Protein 4LHW (pdb70)

Secondary structure (DSSP, 8-state):
-EEEEEEEE--TTSSHHHHHHHHHHS------B---SEEEEEEEEEETTEEEEEEEEEE---STTTTGGGGGGTT-SEEEEEEETT-HHHHHTHHHHHHHHHHHS-TT-EEEEEEE-TT-GGG--S-HHHHHHHHHHHT-EEEE-BTTTTBSHHHHHHHHHHHHHHHHHT-/--S-EEEEEEEE-STTSSHHHHHHHHHHSS---------SEEEEEEEEEETTEEEEEEEEEE--SGGGHHHHHHTSTT-SEEEEEEETT-HHHHHTHHHHHHHHHHHS-TT-EEEEEEE-TT-GGG--S-HHHHHHHHHHHT-EEEE-BTTTTBSHHHHHHHHHHHHHHHHH-/-EEEEEEEEE-TTSSHHHHHHHHHHS--BTTPPPP-SEEEEEEEEEETTEEEEEEEEEE--SGGGHHHHGGGSTT-SEEEEEEETT-HHHHHTHHHHHHHHHHHS-TT-EEEEEEE-TT-GGG--S-HHHHHHHHHHHT-EEEE-BTTTTBSHHHHHHHHHHHHHHHHHH-/--SEEEEEEEE--TTSSHHHHHHHHHHS---TTPPPP-SEEEEEEEEEETTEEEEEEEEEE--SGGGHHHHHTTSTT-SEEEEEEETT-HHHHHTHHHHHHHHHHHS-TT-EEEEEEE-TT-GGG--S-HHHHHHHHHHHT-EEEE-BTTTTBSHHHHHHHHHHHHHHHHTT-/-EEEEEEEE--TTSSHHHHHHHHHHS----S-----SEEEEEEEEEETTEEEEEEEEEE--SGGGHHHHGGGTTT-SEEEEEEETT-HHHHHTHHHHHHHHHHSS-TTSEEEEEEE-TT-GGG--S-HHHHHHHHHHHT-EEEE-BTTTTBSHHHHHHHHHHHHHHHHHH-

Structure (mmCIF, N/CA/C/O backbone):
data_4LHW
#
_entry.id   4LHW
#
_cell.length_a   90.381
_cell.length_b   96.676
_cell.length_c   105.090
_cell.angle_alpha   90.00
_cell.angle_beta   90.00
_cell.angle_gamma   90.00
#
_symmetry.space_group_name_H-M   'P 21 21 21'
#
loop_
_entity.id
_entity.type
_entity.pdbx_description
1 polymer 'Ras-related protein Rab-8A'
2 non-polymer 'MAGNESIUM ION'
3 non-polymer 'PHOSPHOAMINOPHOSPHONIC ACID-GUANYLATE ESTER'
4 non-polymer (4S)-2-METHYL-2,4-PENTANEDIOL
5 water water
#
loop_
_atom_site.group_PDB
_atom_site.id
_atom_site.type_symbol
_atom_site.label_atom_id
_atom_site.label_alt_id
_atom_site.label_comp_id
_atom_site.label_asym_id
_atom_site.label_entity_id
_atom_site.label_seq_id
_atom_site.pdbx_PDB_ins_code
_atom_site.Cartn_x
_atom_site.Cartn_y
_atom_site.Cartn_z
_atom_site.occupancy
_atom_site.B_iso_or_equiv
_atom_site.auth_seq_id
_atom_site.auth_comp_id
_atom_site.auth_asym_id
_atom_site.auth_atom_id
_atom_site.pdbx_PDB_model_num
ATOM 1 N N . ASP A 1 4 ? 41.212 -18.978 14.673 1.00 39.87 6 ASP A N 1
ATOM 2 C CA . ASP A 1 4 ? 41.043 -17.511 14.847 1.00 39.33 6 ASP A CA 1
ATOM 3 C C . ASP A 1 4 ? 41.508 -16.769 13.591 1.00 36.19 6 ASP A C 1
ATOM 4 O O . ASP A 1 4 ? 42.203 -15.753 13.662 1.00 37.06 6 ASP A O 1
ATOM 9 N N . TYR A 1 5 ? 41.119 -17.297 12.438 1.00 30.96 7 TYR A N 1
ATOM 10 C CA . TYR A 1 5 ? 41.276 -16.593 11.174 1.00 27.10 7 TYR A CA 1
ATOM 11 C C . TYR A 1 5 ? 40.015 -15.745 10.951 1.00 23.56 7 TYR A C 1
ATOM 12 O O . TYR A 1 5 ? 38.938 -16.092 11.423 1.00 22.52 7 TYR A O 1
ATOM 21 N N . LEU A 1 6 ? 40.157 -14.629 10.243 1.00 20.91 8 LEU A N 1
ATOM 22 C CA . LEU A 1 6 ? 39.005 -13.826 9.814 1.00 19.98 8 LEU A CA 1
ATOM 23 C C . LEU A 1 6 ? 39.178 -13.504 8.350 1.00 17.88 8 LEU A C 1
ATOM 24 O O . LEU A 1 6 ? 40.088 -12.767 7.978 1.00 17.96 8 LEU A O 1
ATOM 29 N N . PHE A 1 7 ? 38.318 -14.068 7.510 1.00 15.35 9 PHE A N 1
ATOM 30 C CA . PHE A 1 7 ? 38.406 -13.820 6.075 1.00 14.78 9 PHE A CA 1
ATOM 31 C C . PHE A 1 7 ? 37.248 -12.967 5.614 1.00 13.85 9 PHE A C 1
ATOM 32 O O . PHE A 1 7 ? 36.100 -13.313 5.820 1.00 14.89 9 PHE A O 1
ATOM 40 N N . LYS A 1 8 ? 37.579 -11.850 4.988 1.00 13.63 10 LYS A N 1
ATOM 41 C CA . LYS A 1 8 ? 36.587 -10.928 4.455 1.00 14.12 10 LYS A CA 1
ATOM 42 C C . LYS A 1 8 ? 36.346 -11.250 2.994 1.00 13.23 10 LYS A C 1
ATOM 43 O O . LYS A 1 8 ? 37.248 -11.150 2.178 1.00 13.75 10 LYS A O 1
ATOM 49 N N . LEU A 1 9 ? 35.120 -11.654 2.690 1.00 12.46 11 LEU A N 1
ATOM 50 C CA . LEU A 1 9 ? 34.740 -12.062 1.349 1.00 12.25 11 LEU A CA 1
ATOM 51 C C . LEU A 1 9 ? 33.763 -11.054 0.766 1.00 11.47 11 LEU A C 1
ATOM 52 O O . LEU A 1 9 ? 33.057 -10.348 1.496 1.00 12.30 11 LEU A O 1
ATOM 57 N N . LEU A 1 10 ? 33.742 -10.974 -0.566 1.00 11.96 12 LEU A N 1
ATOM 58 C CA . LEU A 1 10 ? 32.839 -10.044 -1.267 1.00 12.09 12 LEU A CA 1
ATOM 59 C C . LEU A 1 10 ? 32.208 -10.756 -2.439 1.00 11.22 12 LEU A C 1
ATOM 60 O O . LEU A 1 10 ? 32.895 -11.450 -3.174 1.00 11.76 12 LEU A O 1
ATOM 65 N N . LEU A 1 11 ? 30.894 -10.604 -2.594 1.00 11.04 13 LEU A N 1
ATOM 66 C CA . LEU A 1 11 ? 30.170 -11.136 -3.753 1.00 10.72 13 LEU A CA 1
ATOM 67 C C . LEU A 1 11 ? 29.970 -10.011 -4.760 1.00 10.38 13 LEU A C 1
ATOM 68 O O . LEU A 1 11 ? 29.456 -8.955 -4.416 1.00 11.59 13 LEU A O 1
ATOM 73 N N . ILE A 1 12 ? 30.319 -10.269 -6.014 1.00 9.49 14 ILE A N 1
ATOM 74 C CA . ILE A 1 12 ? 30.115 -9.305 -7.080 1.00 11.40 14 ILE A CA 1
ATOM 75 C C . ILE A 1 12 ? 29.479 -9.976 -8.306 1.00 10.18 14 ILE A C 1
ATOM 76 O O . ILE A 1 12 ? 29.511 -11.198 -8.456 1.00 10.26 14 ILE A O 1
ATOM 81 N N . GLY A 1 13 ? 28.880 -9.156 -9.154 1.00 9.52 15 GLY A N 1
ATOM 82 C CA . GLY A 1 13 ? 28.204 -9.625 -10.359 1.00 9.68 15 GLY A CA 1
ATOM 83 C C . GLY A 1 13 ? 26.938 -8.823 -10.628 1.00 9.47 15 GLY A C 1
ATOM 84 O O . GLY A 1 13 ? 26.471 -8.052 -9.790 1.00 9.84 15 GLY A O 1
ATOM 85 N N . ASP A 1 14 ? 26.390 -8.978 -11.831 1.00 9.49 16 ASP A N 1
ATOM 86 C CA . ASP A 1 14 ? 25.242 -8.204 -12.254 1.00 9.97 16 ASP A CA 1
ATOM 87 C C . ASP A 1 14 ? 24.032 -8.392 -11.328 1.00 9.40 16 ASP A C 1
ATOM 88 O O . ASP A 1 14 ? 23.877 -9.418 -10.665 1.00 9.52 16 ASP A O 1
ATOM 93 N N . SER A 1 15 ? 23.181 -7.380 -11.289 1.00 9.95 17 SER A N 1
ATOM 94 C CA . SER A 1 15 ? 21.927 -7.498 -10.572 1.00 9.89 17 SER A CA 1
ATOM 95 C C . SER A 1 15 ? 21.093 -8.664 -11.124 1.00 10.22 17 SER A C 1
ATOM 96 O O . SER A 1 15 ? 20.982 -8.856 -12.348 1.00 10.75 17 SER A O 1
ATOM 99 N N . GLY A 1 16 ? 20.585 -9.482 -10.215 1.00 9.12 18 GLY A N 1
ATOM 100 C CA . GLY A 1 16 ? 19.676 -10.565 -10.526 1.00 9.72 18 GLY A CA 1
ATOM 101 C C . GLY A 1 16 ? 20.325 -11.921 -10.663 1.00 8.64 18 GLY A C 1
ATOM 102 O O . GLY A 1 16 ? 19.646 -12.903 -10.855 1.00 10.42 18 GLY A O 1
ATOM 103 N N . VAL A 1 17 ? 21.654 -11.998 -10.554 1.00 8.22 19 VAL A N 1
ATOM 104 C CA . VAL A 1 17 ? 22.338 -13.279 -10.781 1.00 8.44 19 VAL A CA 1
ATOM 105 C C . VAL A 1 17 ? 22.180 -14.241 -9.609 1.00 8.49 19 VAL A C 1
ATOM 106 O O . VAL A 1 17 ? 22.374 -15.438 -9.767 1.00 9.52 19 VAL A O 1
ATOM 110 N N . GLY A 1 18 ? 21.858 -13.708 -8.432 1.00 8.37 20 GLY A N 1
ATOM 111 C CA . GLY A 1 18 ? 21.629 -14.520 -7.254 1.00 8.45 20 GLY A CA 1
ATOM 112 C C . GLY A 1 18 ? 22.659 -14.407 -6.155 1.00 8.07 20 GLY A C 1
ATOM 113 O O . GLY A 1 18 ? 22.720 -15.285 -5.318 1.00 9.77 20 GLY A O 1
ATOM 114 N N . LYS A 1 19 ? 23.400 -13.304 -6.088 1.00 7.95 21 LYS A N 1
ATOM 115 C CA . LYS A 1 19 ? 24.417 -13.108 -5.016 1.00 8.27 21 LYS A CA 1
ATOM 116 C C . LYS A 1 19 ? 23.806 -13.230 -3.620 1.00 8.44 21 LYS A C 1
ATOM 117 O O . LYS A 1 19 ? 24.275 -13.993 -2.766 1.00 9.24 21 LYS A O 1
ATOM 123 N N . THR A 1 20 ? 22.733 -12.501 -3.392 1.00 8.22 22 THR A N 1
ATOM 124 C CA . THR A 1 20 ? 22.075 -12.504 -2.098 1.00 7.92 22 THR A CA 1
ATOM 125 C C . THR A 1 20 ? 21.522 -13.890 -1.745 1.00 8.84 22 THR A C 1
ATOM 126 O O . THR A 1 20 ? 21.628 -14.340 -0.596 1.00 9.72 22 THR A O 1
ATOM 130 N N . CYS A 1 21 ? 20.926 -14.559 -2.733 1.00 8.55 23 CYS A N 1
ATOM 131 C CA . CYS A 1 21 ? 20.389 -15.880 -2.498 1.00 9.28 23 CYS A CA 1
ATOM 132 C C . CYS A 1 21 ? 21.481 -16.909 -2.208 1.00 8.40 23 CYS A C 1
ATOM 133 O O . CYS A 1 21 ? 21.323 -17.762 -1.349 1.00 9.61 23 CYS A O 1
ATOM 136 N N . VAL A 1 22 ? 22.600 -16.835 -2.907 1.00 8.79 24 VAL A N 1
ATOM 137 C CA . VAL A 1 22 ? 23.711 -17.721 -2.625 1.00 9.14 24 VAL A CA 1
ATOM 138 C C . VAL A 1 22 ? 24.170 -17.525 -1.172 1.00 8.93 24 VAL A C 1
ATOM 139 O O . VAL A 1 22 ? 24.342 -18.495 -0.433 1.00 9.53 24 VAL A O 1
ATOM 143 N N . LEU A 1 23 ? 24.286 -16.282 -0.736 1.00 8.96 25 LEU A N 1
ATOM 144 C CA . LEU A 1 23 ? 24.687 -16.013 0.649 1.00 9.61 25 LEU A CA 1
ATOM 145 C C . LEU A 1 23 ? 23.612 -16.446 1.645 1.00 9.32 25 LEU A C 1
ATOM 146 O O . LEU A 1 23 ? 23.919 -16.965 2.731 1.00 10.38 25 LEU A O 1
ATOM 151 N N . PHE A 1 24 ? 22.353 -16.225 1.293 1.00 9.21 26 PHE A N 1
ATOM 152 C CA . PHE A 1 24 ? 21.258 -16.601 2.177 1.00 9.24 26 PHE A CA 1
ATOM 153 C C . PHE A 1 24 ? 21.206 -18.116 2.368 1.00 8.58 26 PHE A C 1
ATOM 154 O O . PHE A 1 24 ? 20.938 -18.604 3.460 1.00 9.91 26 PHE A O 1
ATOM 162 N N . ARG A 1 25 ? 21.501 -18.876 1.325 1.00 9.40 27 ARG A N 1
ATOM 163 C CA . ARG A 1 25 ? 21.594 -20.324 1.464 1.00 9.59 27 ARG A CA 1
ATOM 164 C C . ARG A 1 25 ? 22.749 -20.708 2.395 1.00 9.76 27 ARG A C 1
ATOM 165 O O . ARG A 1 25 ? 22.608 -21.531 3.295 1.00 11.69 27 ARG A O 1
ATOM 173 N N . PHE A 1 26 ? 23.889 -20.087 2.170 1.00 9.75 28 PHE A N 1
ATOM 174 C CA . PHE A 1 26 ? 25.096 -20.369 2.960 1.00 9.72 28 PHE A CA 1
ATOM 175 C C . PHE A 1 26 ? 24.930 -20.034 4.449 1.00 10.87 28 PHE A C 1
ATOM 176 O O . PHE A 1 26 ? 25.339 -20.795 5.335 1.00 12.29 28 PHE A O 1
ATOM 184 N N . SER A 1 27 ? 24.336 -18.880 4.720 1.00 11.03 29 SER A N 1
ATOM 185 C CA . SER A 1 27 ? 24.255 -18.375 6.080 1.00 12.48 29 SER A CA 1
ATOM 186 C C . SER A 1 27 ? 23.000 -18.790 6.828 1.00 12.89 29 SER A C 1
ATOM 187 O O . SER A 1 27 ? 23.055 -18.956 8.027 1.00 15.48 29 SER A O 1
ATOM 190 N N . GLU A 1 28 ? 21.877 -18.939 6.124 1.00 13.19 30 GLU A N 1
ATOM 191 C CA . GLU A 1 28 ? 20.567 -19.174 6.739 1.00 14.03 30 GLU A CA 1
ATOM 192 C C . GLU A 1 28 ? 19.903 -20.504 6.338 1.00 14.14 30 GLU A C 1
ATOM 193 O O . GLU A 1 28 ? 18.844 -20.866 6.864 1.00 15.05 30 GLU A O 1
ATOM 199 N N . ASP A 1 29 ? 20.540 -21.245 5.439 1.00 13.47 31 ASP A N 1
ATOM 200 C CA . ASP A 1 29 ? 20.026 -22.505 4.897 1.00 14.88 31 ASP A CA 1
ATOM 201 C C . ASP A 1 29 ? 18.572 -22.419 4.436 1.00 14.76 31 ASP A C 1
ATOM 202 O O . ASP A 1 29 ? 17.718 -23.227 4.828 1.00 15.83 31 ASP A O 1
ATOM 207 N N . ALA A 1 30 ? 18.319 -21.463 3.550 1.00 14.22 32 ALA A N 1
ATOM 208 C CA . ALA A 1 30 ? 16.994 -21.270 3.020 1.00 14.76 32 ALA A CA 1
ATOM 209 C C . ALA A 1 30 ? 17.104 -20.622 1.662 1.00 14.40 32 ALA A C 1
ATOM 210 O O . ALA A 1 30 ? 18.183 -20.139 1.271 1.00 13.87 32 ALA A O 1
ATOM 212 N N . PHE A 1 31 ? 15.977 -20.634 0.951 1.00 14.92 33 PHE A N 1
ATOM 213 C CA . PHE A 1 31 ? 15.845 -20.010 -0.365 1.00 15.21 33 PHE A CA 1
ATOM 214 C C . PHE A 1 31 ? 14.516 -19.305 -0.484 1.00 17.21 33 PHE A C 1
ATOM 215 O O . PHE A 1 31 ? 13.473 -19.893 -0.181 1.00 18.42 33 PHE A O 1
ATOM 223 N N . ASN A 1 32 ? 14.555 -18.064 -0.952 1.00 18.95 34 ASN A N 1
ATOM 224 C CA . ASN A 1 32 ? 13.348 -17.291 -1.248 1.00 21.37 34 ASN A CA 1
ATOM 225 C C . ASN A 1 32 ? 13.367 -16.910 -2.716 1.00 18.96 34 ASN A C 1
ATOM 226 O O . ASN A 1 32 ? 14.393 -16.446 -3.222 1.00 18.23 34 ASN A O 1
ATOM 231 N N . SER A 1 33 ? 12.226 -17.068 -3.379 1.00 17.99 35 SER A N 1
ATOM 232 C CA . SER A 1 33 ? 12.108 -16.787 -4.802 1.00 17.81 35 SER A CA 1
ATOM 233 C C . SER A 1 33 ? 11.929 -15.300 -5.083 1.00 15.96 35 SER A C 1
ATOM 234 O O . SER A 1 33 ? 11.964 -14.879 -6.231 1.00 15.87 35 SER A O 1
ATOM 237 N N . THR A 1 34 ? 11.741 -14.493 -4.051 1.00 15.10 36 THR A N 1
ATOM 238 C CA . THR A 1 34 ? 11.591 -13.061 -4.274 1.00 15.61 36 THR A CA 1
ATOM 239 C C . THR A 1 34 ? 12.883 -12.396 -4.712 1.00 13.91 36 THR A C 1
ATOM 240 O O . THR A 1 34 ? 13.981 -12.851 -4.377 1.00 14.32 36 THR A O 1
ATOM 244 N N . PHE A 1 35 ? 12.730 -11.327 -5.484 1.00 12.22 37 PHE A N 1
ATOM 245 C CA . PHE A 1 35 ? 13.863 -10.534 -5.996 1.00 11.49 37 PHE A CA 1
ATOM 246 C C . PHE A 1 35 ? 13.712 -9.130 -5.435 1.00 11.27 37 PHE A C 1
ATOM 247 O O . PHE A 1 35 ? 12.907 -8.344 -5.913 1.00 12.14 37 PHE A O 1
ATOM 255 N N . ILE A 1 36 ? 14.487 -8.838 -4.396 1.00 11.39 38 ILE A N 1
ATOM 256 C CA . ILE A 1 36 ? 14.578 -7.488 -3.868 1.00 12.39 38 ILE A CA 1
ATOM 257 C C . ILE A 1 36 ? 16.037 -7.098 -4.009 1.00 11.30 38 ILE A C 1
ATOM 258 O O . ILE A 1 36 ? 16.924 -7.650 -3.346 1.00 10.75 38 ILE A O 1
ATOM 263 N N . SER A 1 37 ? 16.302 -6.184 -4.930 1.00 10.51 39 SER A N 1
ATOM 264 C CA . SER A 1 37 ? 17.659 -5.754 -5.143 1.00 10.58 39 SER A CA 1
ATOM 265 C C . SER A 1 37 ? 18.259 -5.216 -3.841 1.00 9.87 39 SER A C 1
ATOM 266 O O . SER A 1 37 ? 17.600 -4.531 -3.054 1.00 10.10 39 SER A O 1
ATOM 269 N N . THR A 1 38 ? 19.527 -5.536 -3.628 1.00 9.35 40 THR A N 1
ATOM 270 C CA . THR A 1 38 ? 20.197 -5.237 -2.379 1.00 9.60 40 THR A CA 1
ATOM 271 C C . THR A 1 38 ? 20.412 -3.747 -2.191 1.00 11.26 40 THR A C 1
ATOM 272 O O . THR A 1 38 ? 20.761 -3.055 -3.115 1.00 12.11 40 THR A O 1
ATOM 276 N N . ILE A 1 39 ? 20.126 -3.277 -0.976 1.00 12.93 41 ILE A N 1
ATOM 277 C CA . ILE A 1 39 ? 20.231 -1.877 -0.592 1.00 15.00 41 ILE A CA 1
ATOM 278 C C . ILE A 1 39 ? 21.494 -1.715 0.271 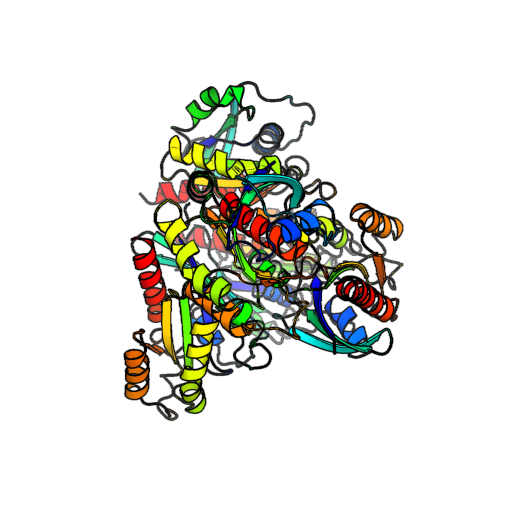1.00 14.17 41 ILE A C 1
ATOM 279 O O . ILE A 1 39 ? 21.697 -2.427 1.244 1.00 14.95 41 ILE A O 1
ATOM 284 N N . GLY A 1 40 ? 22.350 -0.795 -0.130 1.00 13.88 42 GLY A N 1
ATOM 285 C CA . GLY A 1 40 ? 23.596 -0.524 0.577 1.00 13.63 42 GLY A CA 1
ATOM 286 C C . GLY A 1 40 ? 24.567 -1.679 0.539 1.00 12.52 42 GLY A C 1
ATOM 287 O O . GLY A 1 40 ? 24.622 -2.442 -0.430 1.00 13.88 42 GLY A O 1
ATOM 288 N N . ILE A 1 41 ? 25.331 -1.805 1.621 1.00 12.27 43 ILE A N 1
ATOM 289 C CA . ILE A 1 41 ? 26.334 -2.825 1.758 1.00 12.43 43 ILE A CA 1
ATOM 290 C C . ILE A 1 41 ? 26.314 -3.345 3.191 1.00 11.56 43 ILE A C 1
ATOM 291 O O . ILE A 1 41 ? 26.308 -2.568 4.127 1.00 13.28 43 ILE A O 1
ATOM 296 N N . ASP A 1 42 ? 26.319 -4.666 3.331 1.00 11.68 44 ASP A N 1
ATOM 297 C CA . ASP A 1 42 ? 26.240 -5.310 4.655 1.00 11.49 44 ASP A CA 1
ATOM 298 C C . ASP A 1 42 ? 26.840 -6.689 4.543 1.00 11.06 44 ASP A C 1
ATOM 299 O O . ASP A 1 42 ? 27.183 -7.127 3.457 1.00 11.77 44 ASP A O 1
ATOM 304 N N . PHE A 1 43 ? 26.952 -7.371 5.674 1.00 10.85 45 PHE A N 1
ATOM 305 C CA . PHE A 1 43 ? 27.608 -8.667 5.737 1.00 11.82 45 PHE A CA 1
ATOM 306 C C . PHE A 1 43 ? 26.811 -9.679 6.552 1.00 11.36 45 PHE A C 1
ATOM 307 O O . PHE A 1 43 ? 25.946 -9.331 7.364 1.00 12.96 45 PHE A O 1
ATOM 315 N N . LYS A 1 44 ? 27.158 -10.938 6.334 1.00 11.45 46 LYS A N 1
ATOM 316 C CA . LYS A 1 44 ? 26.800 -12.039 7.204 1.00 12.09 46 LYS A CA 1
ATOM 317 C C . LYS A 1 44 ? 28.062 -12.689 7.734 1.00 12.31 46 LYS A C 1
ATOM 318 O O . LYS A 1 44 ? 29.104 -12.603 7.121 1.00 12.89 46 LYS A O 1
ATOM 324 N N . ILE A 1 45 ? 27.951 -13.344 8.886 1.00 12.58 47 ILE A N 1
ATOM 325 C CA . ILE A 1 45 ? 29.065 -14.059 9.501 1.00 13.95 47 ILE A CA 1
ATOM 326 C C . ILE A 1 45 ? 28.744 -15.544 9.568 1.00 14.08 47 ILE A C 1
ATOM 327 O O . ILE A 1 45 ? 27.669 -15.935 10.054 1.00 15.12 47 ILE A O 1
ATOM 332 N N . ARG A 1 46 ? 29.671 -16.374 9.118 1.00 13.57 48 ARG A N 1
ATOM 333 C CA . ARG A 1 46 ? 29.620 -17.795 9.413 1.00 13.52 48 ARG A CA 1
ATOM 334 C C . ARG A 1 46 ? 31.025 -18.299 9.677 1.00 13.64 48 ARG A C 1
ATOM 335 O O . ARG A 1 46 ? 31.929 -18.050 8.905 1.00 14.10 48 ARG A O 1
ATOM 343 N N . THR A 1 47 ? 31.178 -19.008 10.797 1.00 14.15 49 THR A N 1
ATOM 344 C CA . THR A 1 47 ? 32.451 -19.584 11.186 1.00 15.30 49 THR A CA 1
ATOM 345 C C . THR A 1 47 ? 32.439 -21.047 10.789 1.00 15.82 49 THR A C 1
ATOM 346 O O . THR A 1 47 ? 31.528 -21.791 11.156 1.00 16.88 49 THR A O 1
ATOM 350 N N . ILE A 1 48 ? 33.451 -21.436 10.018 1.00 15.79 50 ILE A N 1
ATOM 351 C CA . ILE A 1 48 ? 33.649 -22.806 9.566 1.00 16.63 50 ILE A CA 1
ATOM 352 C C . ILE A 1 48 ? 34.942 -23.337 10.192 1.00 18.40 50 ILE A C 1
ATOM 353 O O . ILE A 1 48 ? 35.681 -22.596 10.829 1.00 19.10 50 ILE A O 1
ATOM 358 N N . GLU A 1 49 ? 35.206 -24.615 9.989 1.00 20.32 51 GLU A N 1
ATOM 359 C CA . GLU A 1 49 ? 36.426 -25.233 10.502 1.00 22.87 51 GLU A CA 1
ATOM 360 C C . GLU A 1 49 ? 37.234 -25.778 9.329 1.00 22.60 51 GLU A C 1
ATOM 361 O O . GLU A 1 49 ? 36.693 -26.454 8.456 1.00 22.61 51 GLU A O 1
ATOM 367 N N . LEU A 1 50 ? 38.519 -25.435 9.300 1.00 22.94 52 LEU A N 1
ATOM 368 C CA . LEU A 1 50 ? 39.473 -25.951 8.312 1.00 24.35 52 LEU A CA 1
ATOM 369 C C . LEU A 1 50 ? 40.735 -26.343 9.067 1.00 25.85 52 LEU A C 1
ATOM 370 O O . LEU A 1 50 ? 41.277 -25.543 9.842 1.00 25.52 52 LEU A O 1
ATOM 375 N N . ASP A 1 51 ? 41.189 -27.572 8.853 1.00 28.44 53 ASP A N 1
ATOM 376 C CA . ASP A 1 51 ? 42.420 -28.080 9.490 1.00 30.43 53 ASP A CA 1
ATOM 377 C C . ASP A 1 51 ? 42.356 -27.920 11.006 1.00 30.77 53 ASP A C 1
ATOM 378 O O . ASP A 1 51 ? 43.360 -27.621 11.657 1.00 31.74 53 ASP A O 1
ATOM 383 N N . GLY A 1 52 ? 41.166 -28.122 11.561 1.00 30.60 54 GLY A N 1
ATOM 384 C CA . GLY A 1 52 ? 40.933 -27.989 12.995 1.00 30.50 54 GLY A CA 1
ATOM 385 C C . GLY A 1 52 ? 40.924 -26.576 13.551 1.00 30.00 54 GLY A C 1
ATOM 386 O O . GLY A 1 52 ? 40.833 -26.394 14.767 1.00 30.52 54 GLY A O 1
ATOM 387 N N . LYS A 1 53 ? 40.994 -25.572 12.673 1.00 28.48 55 LYS A N 1
ATOM 388 C CA . LYS A 1 53 ? 41.038 -24.179 13.088 1.00 27.62 55 LYS A CA 1
ATOM 389 C C . LYS A 1 53 ? 39.718 -23.500 12.756 1.00 25.53 55 LYS A C 1
ATOM 390 O O . LYS A 1 53 ? 39.058 -23.871 11.791 1.00 25.26 55 LYS A O 1
ATOM 396 N N . ARG A 1 54 ? 39.354 -22.507 13.558 1.00 24.24 56 ARG A N 1
ATOM 397 C CA . ARG A 1 54 ? 38.124 -21.756 13.336 1.00 23.44 56 ARG A CA 1
ATOM 398 C C . ARG A 1 54 ? 38.393 -20.615 12.383 1.00 21.86 56 ARG A C 1
ATOM 399 O O . ARG A 1 54 ? 39.281 -19.801 12.598 1.00 21.80 56 ARG A O 1
ATOM 407 N N . ILE A 1 55 ? 37.601 -20.569 11.321 1.00 19.29 57 ILE A N 1
ATOM 408 C CA . ILE A 1 55 ? 37.736 -19.580 10.279 1.00 19.18 57 ILE A CA 1
ATOM 409 C C . ILE A 1 55 ? 36.442 -18.775 10.257 1.00 17.64 57 ILE A C 1
ATOM 410 O O . ILE A 1 55 ? 35.406 -19.278 9.836 1.00 17.99 57 ILE A O 1
ATOM 415 N N . LYS A 1 56 ? 36.505 -17.534 10.707 1.00 16.61 58 LYS A N 1
ATOM 416 C CA . LYS A 1 56 ? 35.336 -16.668 10.670 1.00 17.41 58 LYS A CA 1
ATOM 417 C C . LYS A 1 56 ? 35.262 -16.049 9.275 1.00 15.61 58 LYS A C 1
ATOM 418 O O . LYS A 1 56 ? 36.193 -15.350 8.848 1.00 16.31 58 LYS A O 1
ATOM 424 N N . LEU A 1 57 ? 34.158 -16.298 8.571 1.00 13.86 59 LEU A N 1
ATOM 425 C CA . LEU A 1 57 ? 33.940 -15.689 7.270 1.00 13.13 59 LEU A CA 1
ATOM 426 C C . LEU A 1 57 ? 32.999 -14.520 7.435 1.00 12.61 59 LEU A C 1
ATOM 427 O O . LEU A 1 57 ? 31.890 -14.686 7.929 1.00 13.55 59 LEU A O 1
ATOM 432 N N . GLN A 1 58 ? 33.444 -13.336 7.042 1.00 12.12 60 GLN A N 1
ATOM 433 C CA . GLN A 1 58 ? 32.600 -12.155 7.040 1.00 12.55 60 GLN A CA 1
ATOM 434 C C . GLN A 1 58 ? 32.336 -11.875 5.581 1.00 11.14 60 GLN A C 1
ATOM 435 O O . GLN A 1 58 ? 33.246 -11.431 4.883 1.00 11.63 60 GLN A O 1
ATOM 441 N N . ILE A 1 59 ? 31.104 -12.127 5.138 1.00 10.85 61 ILE A N 1
ATOM 442 C CA . ILE A 1 59 ? 30.786 -12.124 3.718 1.00 11.07 61 ILE A CA 1
ATOM 443 C C . ILE A 1 59 ? 29.911 -10.927 3.416 1.00 10.95 61 ILE A C 1
ATOM 444 O O . ILE A 1 59 ? 28.786 -10.813 3.926 1.00 10.72 61 ILE A O 1
ATOM 449 N N . TRP A 1 60 ? 30.450 -10.058 2.570 1.00 10.44 62 TRP A N 1
ATOM 450 C CA . TRP A 1 60 ? 29.841 -8.782 2.222 1.00 10.17 62 TRP A CA 1
ATOM 451 C C . TRP A 1 60 ? 29.064 -8.918 0.923 1.00 10.68 62 TRP A C 1
ATOM 452 O O . TRP A 1 60 ? 29.555 -9.513 -0.036 1.00 10.59 62 TRP A O 1
ATOM 463 N N . ASP A 1 61 ? 27.872 -8.326 0.914 1.00 11.44 63 ASP A N 1
ATOM 464 C CA . ASP A 1 61 ? 26.928 -8.369 -0.218 1.00 12.13 63 ASP A CA 1
ATOM 465 C C . ASP A 1 61 ? 26.439 -6.916 -0.487 1.00 13.36 63 ASP A C 1
ATOM 466 O O . ASP A 1 61 ? 26.104 -6.154 0.435 1.00 14.93 63 ASP A O 1
ATOM 471 N N . THR A 1 62 ? 26.448 -6.567 -1.747 1.00 15.36 64 THR A N 1
ATOM 472 C CA . THR A 1 62 ? 25.967 -5.279 -2.177 1.00 15.20 64 THR A CA 1
ATOM 473 C C . THR A 1 62 ? 25.345 -5.497 -3.579 1.00 14.77 64 THR A C 1
ATOM 474 O O . THR A 1 62 ? 25.515 -6.536 -4.135 1.00 13.23 64 THR A O 1
ATOM 478 N N . ALA A 1 63 ? 24.549 -4.540 -4.034 1.00 15.17 65 ALA A N 1
ATOM 479 C CA . ALA A 1 63 ? 23.843 -4.699 -5.274 1.00 13.94 65 ALA A CA 1
ATOM 480 C C . ALA A 1 63 ? 24.780 -4.564 -6.436 1.00 12.94 65 ALA A C 1
ATOM 481 O O . ALA A 1 63 ? 25.762 -3.808 -6.400 1.00 13.68 65 ALA A O 1
ATOM 483 N N . GLY A 1 64 ? 24.419 -5.255 -7.497 1.00 12.93 66 GLY A N 1
ATOM 484 C CA . GLY A 1 64 ? 24.961 -5.002 -8.813 1.00 13.95 66 GLY A CA 1
ATOM 485 C C . GLY A 1 64 ? 24.401 -3.745 -9.448 1.00 14.55 66 GLY A C 1
ATOM 486 O O . GLY A 1 64 ? 24.374 -3.641 -10.624 1.00 16.54 66 GLY A O 1
ATOM 487 N N . GLN A 1 65 ? 23.959 -2.793 -8.640 1.00 16.72 67 GLN A N 1
ATOM 488 C CA . GLN A 1 65 ? 23.378 -1.526 -9.112 1.00 16.79 67 GLN A CA 1
ATOM 489 C C . GLN A 1 65 ? 24.389 -0.730 -9.939 1.00 17.25 67 GLN A C 1
ATOM 490 O O . GLN A 1 65 ? 25.547 -0.582 -9.580 1.00 19.30 67 GLN A O 1
ATOM 496 N N . GLU A 1 66 ? 23.948 -0.217 -11.072 1.00 16.82 68 GLU A N 1
ATOM 497 C CA . GLU A 1 66 ? 24.823 0.514 -11.963 1.00 16.62 68 GLU A CA 1
ATOM 498 C C . GLU A 1 66 ? 25.085 1.959 -11.513 1.00 16.38 68 GLU A C 1
ATOM 499 O O . GLU A 1 66 ? 26.170 2.483 -11.735 1.00 17.43 68 GLU A O 1
ATOM 505 N N . ARG A 1 67 ? 24.110 2.590 -10.858 1.00 15.96 69 ARG A N 1
ATOM 506 C CA . ARG A 1 67 ? 24.154 4.035 -10.607 1.00 15.92 69 ARG A CA 1
ATOM 507 C C . ARG A 1 67 ? 25.470 4.547 -10.009 1.00 16.64 69 ARG A C 1
ATOM 508 O O . ARG A 1 67 ? 26.022 5.573 -10.440 1.00 17.90 69 ARG A O 1
ATOM 516 N N . PHE A 1 68 ? 25.938 3.850 -8.986 1.00 16.26 70 PHE A N 1
ATOM 517 C CA . PHE A 1 68 ? 27.143 4.257 -8.268 1.00 16.17 70 PHE A CA 1
ATOM 518 C C . PHE A 1 68 ? 28.281 3.257 -8.416 1.00 16.63 70 PHE A C 1
ATOM 519 O O . PHE A 1 68 ? 29.222 3.237 -7.608 1.00 16.77 70 PHE A O 1
ATOM 527 N N . ARG A 1 69 ? 28.246 2.468 -9.488 1.00 17.35 71 ARG A N 1
ATOM 528 C CA . ARG A 1 69 ? 29.218 1.371 -9.651 1.00 18.69 71 ARG A CA 1
ATOM 529 C C . ARG A 1 69 ? 30.667 1.880 -9.701 1.00 18.60 71 ARG A C 1
ATOM 530 O O . ARG A 1 69 ? 31.584 1.237 -9.197 1.00 18.88 71 ARG A O 1
ATOM 538 N N . THR A 1 70 ? 30.870 3.060 -10.256 1.00 19.24 72 THR A N 1
ATOM 539 C CA . THR A 1 70 ? 32.208 3.622 -10.325 1.00 19.98 72 THR A CA 1
ATOM 540 C C . THR A 1 70 ? 32.714 3.966 -8.907 1.00 18.99 72 THR A C 1
ATOM 541 O O . THR A 1 70 ? 33.892 3.716 -8.605 1.00 20.43 72 THR A O 1
ATOM 545 N N . ILE A 1 71 ? 31.831 4.480 -8.033 1.00 17.55 73 ILE A N 1
ATOM 546 C CA . ILE A 1 71 ? 32.198 4.802 -6.648 1.00 17.00 73 ILE A CA 1
ATOM 547 C C . ILE A 1 71 ? 32.442 3.523 -5.824 1.00 15.45 73 ILE A C 1
ATOM 548 O O . ILE A 1 71 ? 33.413 3.440 -5.034 1.00 16.16 73 ILE A O 1
ATOM 553 N N . THR A 1 72 ? 31.593 2.516 -6.007 1.00 14.64 74 THR A N 1
ATOM 554 C CA . THR A 1 72 ? 31.662 1.330 -5.144 1.00 15.16 74 THR A CA 1
ATOM 555 C C . THR A 1 72 ? 32.790 0.342 -5.489 1.00 15.35 74 THR A C 1
ATOM 556 O O . THR A 1 72 ? 32.940 -0.682 -4.845 1.00 15.04 74 THR A O 1
ATOM 560 N N . THR A 1 73 ? 33.648 0.715 -6.422 1.00 15.84 75 THR A N 1
ATOM 561 C CA . THR A 1 73 ? 34.884 0.010 -6.647 1.00 16.21 75 THR A CA 1
ATOM 562 C C . THR A 1 73 ? 35.745 0.144 -5.397 1.00 15.63 75 THR A C 1
ATOM 563 O O . THR A 1 73 ? 36.634 -0.582 -5.208 1.00 16.82 75 THR A O 1
ATOM 567 N N . ALA A 1 74 ? 35.445 1.122 -4.584 1.00 16.19 76 ALA A N 1
ATOM 568 C CA . ALA A 1 74 ? 36.124 1.248 -3.292 1.00 15.78 76 ALA A CA 1
ATOM 569 C C . ALA A 1 74 ? 36.093 -0.026 -2.451 1.00 15.43 76 ALA A C 1
ATOM 570 O O . ALA A 1 74 ? 37.017 -0.303 -1.675 1.00 15.93 76 ALA A O 1
ATOM 572 N N . TYR A 1 75 ? 35.007 -0.777 -2.574 1.00 13.82 77 TYR A N 1
ATOM 573 C CA . TYR A 1 75 ? 34.785 -1.939 -1.731 1.00 14.13 77 TYR A CA 1
ATOM 574 C C . TYR A 1 75 ? 35.733 -3.104 -2.015 1.00 14.34 77 TYR A C 1
ATOM 575 O O . TYR A 1 75 ? 35.838 -4.018 -1.202 1.00 14.79 77 TYR A O 1
ATOM 584 N N . TYR A 1 76 ? 36.394 -3.112 -3.171 1.00 14.60 78 TYR A N 1
ATOM 585 C CA . TYR A 1 76 ? 37.258 -4.231 -3.533 1.00 15.87 78 TYR A CA 1
ATOM 586 C C . TYR A 1 76 ? 38.502 -4.320 -2.653 1.00 17.69 78 TYR A C 1
ATOM 587 O O . TYR A 1 76 ? 39.026 -5.391 -2.447 1.00 18.00 78 TYR A O 1
ATOM 596 N N . ARG A 1 77 ? 38.969 -3.176 -2.166 1.00 21.00 79 ARG A N 1
ATOM 597 C CA . ARG A 1 77 ? 40.266 -3.081 -1.479 1.00 25.54 79 ARG A CA 1
ATOM 598 C C . ARG A 1 77 ? 40.400 -4.018 -0.279 1.00 23.11 79 ARG A C 1
ATOM 599 O O . ARG A 1 77 ? 41.454 -4.646 -0.078 1.00 24.17 79 ARG A O 1
ATOM 607 N N . GLY A 1 78 ? 39.343 -4.104 0.519 1.00 21.19 80 GLY A N 1
ATOM 608 C CA . GLY A 1 78 ? 39.366 -4.899 1.744 1.00 19.49 80 GLY A CA 1
ATOM 609 C C . GLY A 1 78 ? 39.061 -6.376 1.583 1.00 18.76 80 GLY A C 1
ATOM 610 O O . GLY A 1 78 ? 39.150 -7.139 2.547 1.00 19.55 80 GLY A O 1
ATOM 611 N N . ALA A 1 79 ? 38.724 -6.799 0.373 1.00 17.16 81 ALA A N 1
ATOM 612 C CA . ALA A 1 79 ? 38.387 -8.189 0.140 1.00 16.61 81 ALA A CA 1
ATOM 613 C C . ALA A 1 79 ? 39.612 -9.123 0.127 1.00 16.78 81 ALA A C 1
ATOM 614 O O . ALA A 1 79 ? 40.663 -8.828 -0.470 1.00 17.77 81 ALA A O 1
ATOM 616 N N . MET A 1 80 ? 39.472 -10.256 0.796 1.00 16.05 82 MET A N 1
ATOM 617 C CA . MET A 1 80 ? 40.473 -11.318 0.772 1.00 15.89 82 MET A CA 1
ATOM 618 C C . MET A 1 80 ? 40.105 -12.401 -0.238 1.00 14.57 82 MET A C 1
ATOM 619 O O . MET A 1 80 ? 40.966 -13.081 -0.790 1.00 15.41 82 MET A O 1
ATOM 624 N N . GLY A 1 81 ? 38.801 -12.550 -0.487 1.00 12.75 83 GLY A N 1
ATOM 625 C CA . GLY A 1 81 ? 38.328 -13.399 -1.550 1.00 12.43 83 GLY A CA 1
ATOM 626 C C . GLY A 1 81 ? 37.091 -12.779 -2.158 1.00 11.16 83 GLY A C 1
ATOM 627 O O . GLY A 1 81 ? 36.335 -12.093 -1.474 1.00 12.61 83 GLY A O 1
ATOM 628 N N . ILE A 1 82 ? 36.878 -13.050 -3.444 1.00 11.97 84 ILE A N 1
ATOM 629 C CA . ILE A 1 82 ? 35.763 -12.510 -4.216 1.00 11.67 84 ILE A CA 1
ATOM 630 C C . ILE A 1 82 ? 35.119 -13.618 -5.000 1.00 11.50 84 ILE A C 1
ATOM 631 O O . ILE A 1 82 ? 35.787 -14.360 -5.725 1.00 12.77 84 ILE A O 1
ATOM 636 N N . MET A 1 83 ? 33.797 -13.718 -4.864 1.00 10.66 85 MET A N 1
ATOM 637 C CA . MET A 1 83 ? 32.978 -14.565 -5.729 1.00 11.53 85 MET A CA 1
ATOM 638 C C . MET A 1 83 ? 32.440 -13.689 -6.838 1.00 11.00 85 MET A C 1
ATOM 639 O O . MET A 1 83 ? 31.740 -12.715 -6.569 1.00 12.82 85 MET A O 1
ATOM 644 N N . LEU A 1 84 ? 32.733 -14.072 -8.068 1.00 10.70 86 LEU A N 1
ATOM 645 C CA . LEU A 1 84 ? 32.196 -13.417 -9.255 1.00 11.52 86 LEU A CA 1
ATOM 646 C C . LEU A 1 84 ? 31.056 -14.282 -9.788 1.00 10.84 86 LEU A C 1
ATOM 647 O O . LEU A 1 84 ? 31.287 -15.427 -10.236 1.00 12.29 86 LEU A O 1
ATOM 652 N N . VAL A 1 85 ? 29.835 -13.766 -9.708 1.00 9.60 87 VAL A N 1
ATOM 653 C CA . VAL A 1 85 ? 28.655 -14.555 -9.967 1.00 8.84 87 VAL A CA 1
ATOM 654 C C . VAL A 1 85 ? 27.986 -14.125 -11.270 1.00 8.54 87 VAL A C 1
ATOM 655 O O . VAL A 1 85 ? 27.785 -12.937 -11.514 1.00 8.53 87 VAL A O 1
ATOM 659 N N . TYR A 1 86 ? 27.641 -15.107 -12.102 1.00 8.79 88 TYR A N 1
ATOM 660 C CA . TYR A 1 86 ? 26.719 -14.864 -13.217 1.00 9.21 88 TYR A CA 1
ATOM 661 C C . TYR A 1 86 ? 25.540 -15.830 -13.111 1.00 9.40 88 TYR A C 1
ATOM 662 O O . TYR A 1 86 ? 25.520 -16.698 -12.254 1.00 9.88 88 TYR A O 1
ATOM 671 N N . ASP A 1 87 ? 24.575 -15.667 -14.007 1.00 9.84 89 ASP A N 1
ATOM 672 C CA . ASP A 1 87 ? 23.370 -16.463 -14.086 1.00 9.77 89 ASP A CA 1
ATOM 673 C C . ASP A 1 87 ? 23.463 -17.254 -15.374 1.00 9.45 89 ASP A C 1
ATOM 674 O O . ASP A 1 87 ? 23.575 -16.661 -16.460 1.00 9.76 89 ASP A O 1
ATOM 679 N N . ILE A 1 88 ? 23.452 -18.582 -15.270 1.00 9.84 90 ILE A N 1
ATOM 680 C CA . ILE A 1 88 ? 23.620 -19.432 -16.468 1.00 11.16 90 ILE A CA 1
ATOM 681 C C . ILE A 1 88 ? 22.485 -19.253 -17.480 1.00 11.90 90 ILE A C 1
ATOM 682 O O . ILE A 1 88 ? 22.630 -19.623 -18.644 1.00 12.67 90 ILE A O 1
ATOM 687 N N . THR A 1 89 ? 21.357 -18.690 -17.036 1.00 11.27 91 THR A N 1
ATOM 688 C CA . THR A 1 89 ? 20.216 -18.412 -17.925 1.00 12.70 91 THR A CA 1
ATOM 689 C C . THR A 1 89 ? 20.286 -17.032 -18.601 1.00 13.12 91 THR A C 1
ATOM 690 O O . THR A 1 89 ? 19.344 -16.653 -19.319 1.00 14.12 91 THR A O 1
ATOM 694 N N . ASN A 1 90 ? 21.377 -16.285 -18.385 1.00 12.35 92 ASN A N 1
ATOM 695 C CA . ASN A 1 90 ? 21.472 -14.885 -18.829 1.00 12.58 92 ASN A CA 1
ATOM 696 C C . ASN A 1 90 ? 22.846 -14.591 -19.407 1.00 11.76 92 ASN A C 1
ATOM 697 O O . ASN A 1 90 ? 23.789 -14.309 -18.691 1.00 11.29 92 ASN A O 1
ATOM 702 N N . GLU A 1 91 ? 22.946 -14.652 -20.734 1.00 12.12 93 GLU A N 1
ATOM 703 C CA . GLU A 1 91 ? 24.211 -14.446 -21.420 1.00 12.85 93 GLU A CA 1
ATOM 704 C C . GLU A 1 91 ? 24.869 -13.126 -21.045 1.00 12.23 93 GLU A C 1
ATOM 705 O O . GLU A 1 91 ? 26.071 -13.073 -20.862 1.00 12.01 93 GLU A O 1
ATOM 711 N N . LYS A 1 92 ? 24.096 -12.064 -20.929 1.00 12.77 94 LYS A N 1
ATOM 712 C CA . LYS A 1 92 ? 24.679 -10.759 -20.626 1.00 14.38 94 LYS A CA 1
ATOM 713 C C . LYS A 1 92 ? 25.474 -10.788 -19.322 1.00 12.40 94 LYS A C 1
ATOM 714 O O . LYS A 1 92 ? 26.547 -10.204 -19.231 1.00 12.33 94 LYS A O 1
ATOM 720 N N . SER A 1 93 ? 24.947 -11.485 -18.320 1.00 11.01 95 SER A N 1
ATOM 721 C CA . SER A 1 93 ? 25.586 -11.511 -17.006 1.00 10.19 95 SER A CA 1
ATOM 722 C C . SER A 1 93 ? 26.944 -12.195 -17.100 1.00 10.62 95 SER A C 1
ATOM 723 O O . SER A 1 93 ? 27.873 -11.881 -16.362 1.00 11.49 95 SER A O 1
ATOM 726 N N . PHE A 1 94 ? 27.046 -13.147 -18.022 1.00 10.56 96 PHE A N 1
ATOM 727 C CA . PHE A 1 94 ? 28.298 -13.846 -18.281 1.00 10.94 96 PHE A CA 1
ATOM 728 C C . PHE A 1 94 ? 29.237 -12.999 -19.114 1.00 11.96 96 PHE A C 1
ATOM 729 O O . PHE A 1 94 ? 30.427 -12.904 -18.798 1.00 12.43 96 PHE A O 1
ATOM 737 N N . ASP A 1 95 ? 28.717 -12.350 -20.158 1.00 12.79 97 ASP A N 1
ATOM 738 C CA . ASP A 1 95 ? 29.546 -11.439 -20.962 1.00 13.87 97 ASP A CA 1
ATOM 739 C C . ASP A 1 95 ? 30.209 -10.388 -20.076 1.00 13.89 97 ASP A C 1
ATOM 740 O O . ASP A 1 95 ? 31.345 -10.012 -20.298 1.00 15.81 97 ASP A O 1
ATOM 745 N N . ASN A 1 96 ? 29.493 -9.932 -19.060 1.00 13.30 98 ASN A N 1
ATOM 746 C CA . ASN A 1 96 ? 29.994 -8.885 -18.161 1.00 13.30 98 ASN A CA 1
ATOM 747 C C . ASN A 1 96 ? 31.071 -9.327 -17.159 1.00 12.59 98 ASN A C 1
ATOM 748 O O . ASN A 1 96 ? 31.722 -8.488 -16.544 1.00 12.89 98 ASN A O 1
ATOM 753 N N . ILE A 1 97 ? 31.308 -10.630 -17.044 1.00 12.87 99 ILE A N 1
ATOM 754 C CA . ILE A 1 97 ? 32.308 -11.122 -16.102 1.00 12.70 99 ILE A CA 1
ATOM 755 C C . ILE A 1 97 ? 33.672 -10.575 -16.452 1.00 13.22 99 ILE A C 1
ATOM 756 O O . ILE A 1 97 ? 34.419 -10.239 -15.562 1.00 13.31 99 ILE A O 1
ATOM 761 N N . ARG A 1 98 ? 33.974 -10.403 -17.738 1.00 15.57 100 ARG A N 1
ATOM 762 C CA . ARG A 1 98 ? 35.259 -9.801 -18.129 1.00 17.97 100 ARG A CA 1
ATOM 763 C C . ARG A 1 98 ? 35.455 -8.412 -17.498 1.00 16.33 100 ARG A C 1
ATOM 764 O O . ARG A 1 98 ? 36.527 -8.064 -16.986 1.00 17.54 100 ARG A O 1
ATOM 772 N N . ASN A 1 99 ? 34.405 -7.604 -17.548 1.00 14.10 101 ASN A N 1
ATOM 773 C CA . ASN A 1 99 ? 34.458 -6.270 -16.974 1.00 13.20 101 ASN A CA 1
ATOM 774 C C . ASN A 1 99 ? 34.624 -6.332 -15.451 1.00 12.82 101 ASN A C 1
ATOM 775 O O . ASN A 1 99 ? 35.405 -5.576 -14.862 1.00 14.41 101 ASN A O 1
ATOM 780 N N . TRP A 1 100 ? 33.903 -7.252 -14.810 1.00 12.13 102 TRP A N 1
ATOM 781 C CA . TRP A 1 100 ? 34.073 -7.439 -13.373 1.00 12.52 102 TRP A CA 1
ATOM 782 C C . TRP A 1 100 ? 35.510 -7.849 -13.011 1.00 13.03 102 TRP A C 1
ATOM 783 O O . TRP A 1 100 ? 36.072 -7.323 -12.060 1.00 13.72 102 TRP A O 1
ATOM 794 N N . ILE A 1 101 ? 36.090 -8.793 -13.747 1.00 13.77 103 ILE A N 1
ATOM 795 C CA A ILE A 1 101 ? 37.445 -9.218 -13.437 0.50 15.64 103 ILE A CA 1
ATOM 796 C CA B ILE A 1 101 ? 37.480 -9.234 -13.529 0.50 13.90 103 ILE A CA 1
ATOM 797 C C . ILE A 1 101 ? 38.442 -8.067 -13.627 1.00 15.13 103 ILE A C 1
ATOM 798 O O . ILE A 1 101 ? 39.334 -7.883 -12.797 1.00 16.04 103 ILE A O 1
ATOM 807 N N . ARG A 1 102 ? 38.285 -7.262 -14.674 1.00 16.51 104 ARG A N 1
ATOM 808 C CA A ARG A 1 102 ? 39.150 -6.083 -14.828 0.50 16.35 104 ARG A CA 1
ATOM 809 C CA B ARG A 1 102 ? 39.153 -6.103 -14.823 0.50 17.95 104 ARG A CA 1
ATOM 810 C C . ARG A 1 102 ? 39.042 -5.119 -13.648 1.00 17.15 104 ARG A C 1
ATOM 811 O O . ARG A 1 102 ? 40.046 -4.574 -13.198 1.00 17.62 104 ARG A O 1
ATOM 826 N N . ASN A 1 103 ? 37.835 -4.910 -13.124 1.00 16.86 105 ASN A N 1
ATOM 827 C CA . ASN A 1 103 ? 37.695 -4.098 -11.914 1.00 17.52 105 ASN A CA 1
ATOM 828 C C . ASN A 1 103 ? 38.439 -4.688 -10.714 1.00 17.51 105 ASN A C 1
ATOM 829 O O . ASN A 1 103 ? 39.049 -3.951 -9.945 1.00 18.43 105 ASN A O 1
ATOM 834 N N . ILE A 1 104 ? 38.373 -6.007 -10.542 1.00 17.09 106 ILE A N 1
ATOM 835 C CA . ILE A 1 104 ? 39.103 -6.652 -9.459 1.00 17.22 106 ILE A CA 1
ATOM 836 C C . ILE A 1 104 ? 40.600 -6.415 -9.627 1.00 17.67 106 ILE A C 1
ATOM 837 O O . ILE A 1 104 ? 41.291 -6.053 -8.682 1.00 18.02 106 ILE A O 1
ATOM 842 N N . GLU A 1 105 ? 41.091 -6.593 -10.842 1.00 18.52 107 GLU A N 1
ATOM 843 C CA . GLU A 1 105 ? 42.517 -6.405 -11.097 1.00 20.28 107 GLU A CA 1
ATOM 844 C C . GLU A 1 105 ? 42.964 -4.958 -10.834 1.00 20.78 107 GLU A C 1
ATOM 845 O O . GLU A 1 105 ? 44.078 -4.709 -10.361 1.00 21.86 107 GLU A O 1
ATOM 851 N N . GLU A 1 106 ? 42.088 -4.011 -11.148 1.00 21.51 108 GLU A N 1
ATOM 852 C CA . GLU A 1 106 ? 42.349 -2.592 -10.951 1.00 22.91 108 GLU A CA 1
ATOM 853 C C . GLU A 1 106 ? 42.260 -2.160 -9.478 1.00 22.71 108 GLU A C 1
ATOM 854 O O . GLU A 1 106 ? 43.043 -1.327 -9.030 1.00 24.55 108 GLU A O 1
ATOM 860 N N . HIS A 1 107 ? 41.331 -2.727 -8.706 1.00 21.78 109 HIS A N 1
ATOM 861 C CA . HIS A 1 107 ? 41.025 -2.187 -7.371 1.00 21.50 109 HIS A CA 1
ATOM 862 C C . HIS A 1 107 ? 41.271 -3.088 -6.178 1.00 21.44 109 HIS A C 1
ATOM 863 O O . HIS A 1 107 ? 41.357 -2.603 -5.048 1.00 23.85 109 HIS A O 1
ATOM 870 N N . ALA A 1 108 ? 41.347 -4.388 -6.399 1.00 20.30 110 ALA A N 1
ATOM 871 C CA . ALA A 1 108 ? 41.565 -5.317 -5.309 1.00 20.51 110 ALA A CA 1
ATOM 872 C C . ALA A 1 108 ? 43.053 -5.532 -5.098 1.00 21.53 110 ALA A C 1
ATOM 873 O O . ALA A 1 108 ? 43.869 -5.149 -5.934 1.00 21.65 110 ALA A O 1
ATOM 875 N N . SER A 1 109 ? 43.399 -6.156 -3.983 1.00 22.89 111 SER A N 1
ATOM 876 C CA . SER A 1 109 ? 44.786 -6.542 -3.729 1.00 24.38 111 SER A CA 1
ATOM 877 C C . SER A 1 109 ? 45.235 -7.541 -4.788 1.00 23.84 111 SER A C 1
ATOM 878 O O . SER A 1 109 ? 44.441 -8.367 -5.253 1.00 23.19 111 SER A O 1
ATOM 881 N N . ALA A 1 110 ? 46.508 -7.489 -5.182 1.00 24.46 112 ALA A N 1
ATOM 882 C CA . ALA A 1 110 ? 46.976 -8.364 -6.250 1.00 24.93 112 ALA A CA 1
ATOM 883 C C . ALA A 1 110 ? 46.833 -9.837 -5.896 1.00 25.30 112 ALA A C 1
ATOM 884 O O . ALA A 1 110 ? 46.654 -10.669 -6.783 1.00 27.11 112 ALA A O 1
ATOM 886 N N . ASP A 1 111 ? 46.887 -10.152 -4.607 1.00 26.05 113 ASP A N 1
ATOM 887 C CA . ASP A 1 111 ? 46.796 -11.538 -4.142 1.00 26.76 113 ASP A CA 1
ATOM 888 C C . ASP A 1 111 ? 45.383 -11.982 -3.734 1.00 24.24 113 ASP A C 1
ATOM 889 O O . ASP A 1 111 ? 45.220 -13.017 -3.096 1.00 24.69 113 ASP A O 1
ATOM 894 N N . VAL A 1 112 ? 44.367 -11.209 -4.092 1.00 20.65 114 VAL A N 1
ATOM 895 C CA . VAL A 1 112 ? 42.993 -11.595 -3.732 1.00 18.91 114 VAL A CA 1
ATOM 896 C C . VAL A 1 112 ? 42.658 -12.942 -4.365 1.00 18.02 114 VAL A C 1
ATOM 897 O O . VAL A 1 112 ? 43.039 -13.204 -5.506 1.00 19.17 114 VAL A O 1
ATOM 901 N N . GLU A 1 113 ? 41.948 -13.798 -3.633 1.00 17.07 115 GLU A N 1
ATOM 902 C CA . GLU A 1 113 ? 41.491 -15.074 -4.191 1.00 17.63 115 GLU A CA 1
ATOM 903 C C . GLU A 1 113 ? 40.164 -14.844 -4.885 1.00 17.54 115 GLU A C 1
ATOM 904 O O . GLU A 1 113 ? 39.310 -14.155 -4.356 1.00 17.31 115 GLU A O 1
ATOM 910 N N . LYS A 1 114 ? 40.012 -15.416 -6.073 1.00 18.36 116 LYS A N 1
ATOM 911 C CA . LYS A 1 114 ? 38.840 -15.205 -6.934 1.00 19.39 116 LYS A CA 1
ATOM 912 C C . LYS A 1 114 ? 38.232 -16.528 -7.340 1.00 17.42 116 LYS A C 1
ATOM 913 O O . LYS A 1 114 ? 38.945 -17.481 -7.593 1.00 18.89 116 LYS A O 1
ATOM 919 N N . MET A 1 115 ? 36.907 -16.580 -7.445 1.00 14.62 117 MET A N 1
ATOM 920 C CA . MET A 1 115 ? 36.209 -17.766 -7.920 1.00 15.33 117 MET A CA 1
ATOM 921 C C . MET A 1 115 ? 35.021 -17.294 -8.727 1.00 13.34 117 MET A C 1
ATOM 922 O O . MET A 1 115 ? 34.383 -16.320 -8.341 1.00 13.79 117 MET A O 1
ATOM 927 N N . ILE A 1 116 ? 34.732 -18.006 -9.802 1.00 11.81 118 ILE A N 1
ATOM 928 C CA . ILE A 1 116 ? 33.587 -17.719 -10.644 1.00 11.98 118 ILE A CA 1
ATOM 929 C C . ILE A 1 116 ? 32.473 -18.742 -10.350 1.00 11.08 118 ILE A C 1
ATOM 930 O O . ILE A 1 116 ? 32.694 -19.874 -10.342 1.00 11.16 118 ILE A O 1
ATOM 935 N N . LEU A 1 117 ? 31.267 -18.232 -10.111 1.00 9.69 119 LEU A N 1
ATOM 936 C CA . LEU A 1 117 ? 30.075 -19.040 -9.897 1.00 9.94 119 LEU A CA 1
ATOM 937 C C . LEU A 1 117 ? 29.062 -18.814 -11.008 1.00 9.99 119 LEU A C 1
ATOM 938 O O . LEU A 1 117 ? 28.645 -17.698 -11.234 1.00 10.05 119 LEU A O 1
ATOM 943 N N . GLY A 1 118 ? 28.682 -19.893 -11.683 1.00 9.91 120 GLY A N 1
ATOM 944 C CA . GLY A 1 118 ? 27.577 -19.890 -12.633 1.00 10.06 120 GLY A CA 1
ATOM 945 C C . GLY A 1 118 ? 26.333 -20.346 -11.913 1.00 9.77 120 GLY A C 1
ATOM 946 O O . GLY A 1 118 ? 26.128 -21.540 -11.743 1.00 9.80 120 GLY A O 1
ATOM 947 N N . ASN A 1 119 ? 25.549 -19.386 -11.444 1.00 9.40 121 ASN A N 1
ATOM 948 C CA . ASN A 1 119 ? 24.428 -19.662 -10.556 1.00 8.80 121 ASN A CA 1
ATOM 949 C C . ASN A 1 119 ? 23.128 -19.944 -11.342 1.00 8.70 121 ASN A C 1
ATOM 950 O O . ASN A 1 119 ? 23.058 -19.696 -12.557 1.00 10.80 121 ASN A O 1
ATOM 955 N N . LYS A 1 120 ? 22.139 -20.482 -10.632 1.00 9.68 122 LYS A N 1
ATOM 956 C CA . LYS A 1 120 ? 20.824 -20.872 -11.136 1.00 9.78 122 LYS A CA 1
ATOM 957 C C . LYS A 1 120 ? 20.931 -22.137 -11.981 1.00 10.91 122 LYS A C 1
ATOM 958 O O . LYS A 1 120 ? 20.166 -22.327 -12.932 1.00 11.31 122 LYS A O 1
ATOM 964 N N . CYS A 1 121 ? 21.876 -23.021 -11.650 1.00 11.44 123 CYS A N 1
ATOM 965 C CA . CYS A 1 121 ? 22.068 -24.221 -12.461 1.00 13.21 123 CYS A CA 1
ATOM 966 C C . CYS A 1 121 ? 20.923 -25.230 -12.332 1.00 13.97 123 CYS A C 1
ATOM 967 O O . CYS A 1 121 ? 20.875 -26.214 -13.068 1.00 16.12 123 CYS A O 1
ATOM 970 N N . ASP A 1 122 ? 19.972 -24.957 -11.439 1.00 14.04 124 ASP A N 1
ATOM 971 C CA . ASP A 1 122 ? 18.721 -25.722 -11.368 1.00 14.57 124 ASP A CA 1
ATOM 972 C C . ASP A 1 122 ? 17.764 -25.418 -12.531 1.00 15.31 124 ASP A C 1
ATOM 973 O O . ASP A 1 122 ? 16.850 -26.202 -12.802 1.00 17.39 124 ASP A O 1
ATOM 978 N N . VAL A 1 123 ? 17.945 -24.276 -13.192 1.00 15.78 125 VAL A N 1
ATOM 979 C CA . VAL A 1 123 ? 17.052 -23.845 -14.281 1.00 16.65 125 VAL A CA 1
ATOM 980 C C . VAL A 1 123 ? 17.691 -24.195 -15.624 1.00 17.98 125 VAL A C 1
ATOM 981 O O . VAL A 1 123 ? 17.808 -23.356 -16.513 1.00 17.66 125 VAL A O 1
ATOM 985 N N . ASN A 1 124 ? 18.078 -25.457 -15.774 1.00 20.23 126 ASN A N 1
ATOM 986 C CA . ASN A 1 124 ? 18.785 -25.909 -16.968 1.00 22.50 126 ASN A CA 1
ATOM 987 C C . ASN A 1 124 ? 17.964 -25.743 -18.237 1.00 22.68 126 ASN A C 1
ATOM 988 O O . ASN A 1 124 ? 18.524 -25.575 -19.323 1.00 22.54 126 ASN A O 1
ATOM 993 N N . ASP A 1 125 ? 16.641 -25.770 -18.094 1.00 23.13 127 ASP A N 1
ATOM 994 C CA . ASP A 1 125 ? 15.730 -25.588 -19.226 1.00 24.76 127 ASP A CA 1
ATOM 995 C C . ASP A 1 125 ? 15.770 -24.187 -19.852 1.00 23.18 127 ASP A C 1
ATOM 996 O O . ASP A 1 125 ? 15.248 -23.982 -20.950 1.00 24.08 127 ASP A O 1
ATOM 1001 N N . LYS A 1 126 ? 16.383 -23.227 -19.160 1.00 20.48 128 LYS A N 1
ATOM 1002 C CA . LYS A 1 126 ? 16.532 -21.868 -19.659 1.00 18.75 128 LYS A CA 1
ATOM 1003 C C . LYS A 1 126 ? 18.008 -21.503 -19.811 1.00 16.40 128 LYS A C 1
ATOM 1004 O O . LYS A 1 126 ? 18.350 -20.328 -19.991 1.00 15.61 128 LYS A O 1
ATOM 1010 N N . ARG A 1 127 ? 18.880 -22.502 -19.775 1.00 15.53 129 ARG A N 1
ATOM 1011 C CA . ARG A 1 127 ? 20.316 -22.254 -19.886 1.00 14.63 129 ARG A CA 1
ATOM 1012 C C . ARG A 1 127 ? 20.663 -21.506 -21.172 1.00 14.45 129 ARG A C 1
ATOM 1013 O O . ARG A 1 127 ? 20.207 -21.887 -22.248 1.00 16.09 129 ARG A O 1
ATOM 1021 N N . GLN A 1 128 ? 21.462 -20.449 -21.039 1.00 14.20 130 GLN A N 1
ATOM 1022 C CA . GLN A 1 128 ? 22.058 -19.745 -22.184 1.00 13.62 130 GLN A CA 1
ATOM 1023 C C . GLN A 1 128 ? 23.575 -19.929 -22.255 1.00 13.83 130 GLN A C 1
ATOM 1024 O O . GLN A 1 128 ? 24.145 -19.888 -23.348 1.00 15.72 130 GLN A O 1
ATOM 1030 N N . VAL A 1 129 ? 24.217 -20.136 -21.107 1.00 13.54 131 VAL A N 1
ATOM 1031 C CA . VAL A 1 129 ? 25.667 -20.218 -21.025 1.00 13.48 131 VAL A CA 1
ATOM 1032 C C . VAL A 1 129 ? 26.093 -21.645 -20.728 1.00 14.85 131 VAL A C 1
ATOM 1033 O O . VAL A 1 129 ? 25.789 -22.173 -19.672 1.00 15.17 131 VAL A O 1
ATOM 1037 N N . SER A 1 130 ? 26.799 -22.280 -21.656 1.00 15.97 132 SER A N 1
ATOM 1038 C CA . SER A 1 130 ? 27.224 -23.657 -21.440 1.00 16.76 132 SER A CA 1
ATOM 1039 C C . SER A 1 130 ? 28.194 -23.746 -20.270 1.00 16.74 132 SER A C 1
ATOM 1040 O O . SER A 1 130 ? 28.944 -22.807 -19.999 1.00 17.15 132 SER A O 1
ATOM 1043 N N . LYS A 1 131 ? 28.189 -24.880 -19.583 1.00 17.30 133 LYS A N 1
ATOM 1044 C CA . LYS A 1 131 ? 29.165 -25.103 -18.515 1.00 18.70 133 LYS A CA 1
ATOM 1045 C C . LYS A 1 131 ? 30.599 -25.005 -19.050 1.00 18.78 133 LYS A C 1
ATOM 1046 O O . LYS A 1 131 ? 31.484 -24.458 -18.403 1.00 17.78 133 LYS A O 1
ATOM 1052 N N . GLU A 1 132 ? 30.820 -25.526 -20.251 1.00 19.99 134 GLU A N 1
ATOM 1053 C CA . GLU A 1 132 ? 32.132 -25.494 -20.885 1.00 22.27 134 GLU A CA 1
ATOM 1054 C C . GLU A 1 132 ? 32.666 -24.066 -21.069 1.00 19.61 134 GLU A C 1
ATOM 1055 O O . GLU A 1 132 ? 33.852 -23.808 -20.873 1.00 19.52 134 GLU A O 1
ATOM 1061 N N . ARG A 1 133 ? 31.787 -23.128 -21.405 1.00 18.34 135 ARG A N 1
ATOM 1062 C CA . ARG A 1 133 ? 32.207 -21.742 -21.547 1.00 18.20 135 ARG A CA 1
ATOM 1063 C C . ARG A 1 133 ? 32.591 -21.111 -20.228 1.00 16.99 135 ARG A C 1
ATOM 1064 O O . ARG A 1 133 ? 33.539 -20.337 -20.155 1.00 16.49 135 ARG A O 1
ATOM 1072 N N . GLY A 1 134 ? 31.854 -21.439 -19.169 1.00 16.17 136 GLY A N 1
ATOM 1073 C CA . GLY A 1 134 ? 32.208 -20.953 -17.842 1.00 16.65 136 GLY A CA 1
ATOM 1074 C C . GLY A 1 134 ? 33.547 -21.520 -17.424 1.00 16.64 136 GLY A C 1
ATOM 1075 O O . GLY A 1 134 ? 34.403 -20.802 -16.920 1.00 16.77 136 GLY A O 1
ATOM 1076 N N . GLU A 1 135 ? 33.728 -22.820 -17.630 1.00 17.48 137 GLU A N 1
ATOM 1077 C CA . GLU A 1 135 ? 35.013 -23.466 -17.325 1.00 18.73 137 GLU A CA 1
ATOM 1078 C C . GLU A 1 135 ? 36.178 -22.811 -18.091 1.00 18.52 137 GLU A C 1
ATOM 1079 O O . GLU A 1 135 ? 37.226 -22.542 -17.521 1.00 19.22 137 GLU A O 1
ATOM 1085 N N . LYS A 1 136 ? 35.969 -22.549 -19.381 1.00 19.53 138 LYS A N 1
ATOM 1086 C CA . LYS A 1 136 ? 36.979 -21.910 -20.239 1.00 20.26 138 LYS A CA 1
ATOM 1087 C C . LYS A 1 136 ? 37.360 -20.505 -19.787 1.00 20.07 138 LYS A C 1
ATOM 1088 O O . LYS A 1 136 ? 38.533 -20.135 -19.793 1.00 20.39 138 LYS A O 1
ATOM 1094 N N . LEU A 1 137 ? 36.375 -19.711 -19.388 1.00 19.59 139 LEU A N 1
ATOM 1095 C CA . LEU A 1 137 ? 36.677 -18.376 -18.901 1.00 19.97 139 LEU A CA 1
ATOM 1096 C C . LEU A 1 137 ? 37.558 -18.465 -17.660 1.00 19.30 139 LEU A C 1
ATOM 1097 O O . LEU A 1 137 ? 38.573 -17.775 -17.540 1.00 19.81 139 LEU A O 1
ATOM 1102 N N . ALA A 1 138 ? 37.170 -19.330 -16.730 1.00 18.39 140 ALA A N 1
ATOM 1103 C CA . ALA A 1 138 ? 37.949 -19.515 -15.516 1.00 19.13 140 ALA A CA 1
ATOM 1104 C C . ALA A 1 138 ? 39.361 -19.985 -15.847 1.00 20.18 140 ALA A C 1
ATOM 1105 O O . ALA A 1 138 ? 40.336 -19.452 -15.306 1.00 20.36 140 ALA A O 1
ATOM 1107 N N . LEU A 1 139 ? 39.459 -20.953 -16.756 1.00 21.43 141 LEU A N 1
ATOM 1108 C CA . LEU A 1 139 ? 40.760 -21.445 -17.247 1.00 23.77 141 LEU A CA 1
ATOM 1109 C C . LEU A 1 139 ? 41.651 -20.304 -17.745 1.00 23.86 141 LEU A C 1
ATOM 1110 O O . LEU A 1 139 ? 42.854 -20.236 -17.429 1.00 23.72 141 LEU A O 1
ATOM 1115 N N . ASP A 1 140 ? 41.059 -19.393 -18.506 1.00 24.48 142 ASP A N 1
ATOM 1116 C CA . ASP A 1 140 ? 41.818 -18.283 -19.100 1.00 25.64 142 ASP A CA 1
ATOM 1117 C C . ASP A 1 140 ? 42.427 -17.347 -18.056 1.00 25.19 142 ASP A C 1
ATOM 1118 O O . ASP A 1 140 ? 43.465 -16.727 -18.306 1.00 25.98 142 ASP A O 1
ATOM 1123 N N . TYR A 1 141 ? 41.801 -17.245 -16.880 1.00 24.18 143 TYR A N 1
ATOM 1124 C CA . TYR A 1 141 ? 42.330 -16.409 -15.806 1.00 24.46 143 TYR A CA 1
ATOM 1125 C C . TYR A 1 141 ? 43.019 -17.190 -14.708 1.00 22.86 143 TYR A C 1
ATOM 1126 O O . TYR A 1 141 ? 43.482 -16.606 -13.742 1.00 23.54 143 TYR A O 1
ATOM 1135 N N . GLY A 1 142 ? 43.056 -18.513 -14.823 1.00 21.56 144 GLY A N 1
ATOM 1136 C CA . GLY A 1 142 ? 43.696 -19.336 -13.809 1.00 21.96 144 GLY A CA 1
ATOM 1137 C C . GLY A 1 142 ? 42.963 -19.388 -12.478 1.00 21.71 144 GLY A C 1
ATOM 1138 O O . GLY A 1 142 ? 43.571 -19.513 -11.408 1.00 23.62 144 GLY A O 1
ATOM 1139 N N . ILE A 1 143 ? 41.648 -19.305 -12.530 1.00 21.55 145 ILE A N 1
ATOM 1140 C CA . ILE A 1 143 ? 40.876 -19.338 -11.300 1.00 20.44 145 ILE A CA 1
ATOM 1141 C C . ILE A 1 143 ? 39.810 -20.406 -11.346 1.00 19.56 145 ILE A C 1
ATOM 1142 O O . ILE A 1 143 ? 39.517 -20.961 -12.393 1.00 20.66 145 ILE A O 1
ATOM 1147 N N . LYS A 1 144 ? 39.259 -20.706 -10.184 1.00 18.01 146 LYS A N 1
ATOM 1148 C CA . LYS A 1 144 ? 38.324 -21.794 -10.055 1.00 17.80 146 LYS A CA 1
ATOM 1149 C C . LYS A 1 144 ? 36.914 -21.392 -10.478 1.00 15.28 146 LYS A C 1
ATOM 1150 O O . LYS A 1 144 ? 36.569 -20.216 -10.503 1.00 15.29 146 LYS A O 1
ATOM 1156 N N . PHE A 1 145 ? 36.148 -22.407 -10.844 1.00 14.51 147 PHE A N 1
ATOM 1157 C CA . PHE A 1 145 ? 34.793 -22.261 -11.390 1.00 14.09 147 PHE A CA 1
ATOM 1158 C C . PHE A 1 145 ? 33.890 -23.353 -10.839 1.00 13.93 147 PHE A C 1
ATOM 1159 O O . PHE A 1 145 ? 34.279 -24.519 -10.801 1.00 15.15 147 PHE A O 1
ATOM 1167 N N . MET A 1 146 ? 32.660 -22.986 -10.472 1.00 13.72 148 MET A N 1
ATOM 1168 C CA . MET A 1 146 ? 31.608 -23.951 -10.129 1.00 14.72 148 MET A CA 1
ATOM 1169 C C . MET A 1 146 ? 30.294 -23.435 -10.627 1.00 12.75 148 MET A C 1
ATOM 1170 O O . MET A 1 146 ? 30.062 -22.234 -10.574 1.00 11.78 148 MET A O 1
ATOM 1175 N N . GLU A 1 147 ? 29.426 -24.333 -11.058 1.00 12.26 149 GLU A N 1
ATOM 1176 C CA . GLU A 1 147 ? 28.007 -24.010 -11.187 1.00 11.96 149 GLU A CA 1
ATOM 1177 C C . GLU A 1 147 ? 27.303 -24.267 -9.859 1.00 10.85 149 GLU A C 1
ATOM 1178 O O . GLU A 1 147 ? 27.495 -25.309 -9.216 1.00 12.28 149 GLU A O 1
ATOM 1184 N N . THR A 1 148 ? 26.459 -23.321 -9.479 1.00 10.25 150 THR A N 1
ATOM 1185 C CA . THR A 1 148 ? 25.797 -23.337 -8.203 1.00 9.68 150 THR A CA 1
ATOM 1186 C C . THR A 1 148 ? 24.295 -23.210 -8.358 1.00 9.29 150 THR A C 1
ATOM 1187 O O . THR A 1 148 ? 23.786 -22.720 -9.385 1.00 9.65 150 THR A O 1
ATOM 1191 N N . SER A 1 149 ? 23.575 -23.580 -7.302 1.00 9.25 151 SER A N 1
ATOM 1192 C CA . SER A 1 149 ? 22.149 -23.258 -7.185 1.00 9.20 151 SER A CA 1
ATOM 1193 C C . SER A 1 149 ? 21.854 -22.956 -5.738 1.00 9.20 151 SER A C 1
ATOM 1194 O O . SER A 1 149 ? 21.956 -23.832 -4.886 1.00 9.79 151 SER A O 1
ATOM 1197 N N . ALA A 1 150 ? 21.431 -21.729 -5.475 1.00 9.33 152 ALA A N 1
ATOM 1198 C CA . ALA A 1 150 ? 20.908 -21.394 -4.147 1.00 9.64 152 ALA A CA 1
ATOM 1199 C C . ALA A 1 150 ? 19.640 -22.177 -3.860 1.00 10.56 152 ALA A C 1
ATOM 1200 O O . ALA A 1 150 ? 19.369 -22.557 -2.722 1.00 11.93 152 ALA A O 1
ATOM 1202 N N . LYS A 1 151 ? 18.857 -22.426 -4.902 1.00 10.85 153 LYS A N 1
ATOM 1203 C CA . LYS A 1 151 ? 17.555 -23.087 -4.744 1.00 11.85 153 LYS A CA 1
ATOM 1204 C C . LYS A 1 151 ? 17.678 -24.562 -4.396 1.00 12.35 153 LYS A C 1
ATOM 1205 O O . LYS A 1 151 ? 17.072 -25.038 -3.418 1.00 13.85 153 LYS A O 1
ATOM 1211 N N . ALA A 1 152 ? 18.459 -25.282 -5.194 1.00 12.07 154 ALA A N 1
ATOM 1212 C CA . ALA A 1 152 ? 18.670 -26.721 -5.006 1.00 12.55 154 ALA A CA 1
ATOM 1213 C C . ALA A 1 152 ? 19.839 -27.036 -4.078 1.00 12.29 154 ALA A C 1
ATOM 1214 O O . ALA A 1 152 ? 20.117 -28.206 -3.830 1.00 13.85 154 ALA A O 1
ATOM 1216 N N . ASN A 1 153 ? 20.514 -26.006 -3.575 1.00 12.44 155 ASN A N 1
ATOM 1217 C CA . ASN A 1 153 ? 21.664 -26.154 -2.692 1.00 11.95 155 ASN A CA 1
ATOM 1218 C C . ASN A 1 153 ? 22.781 -26.972 -3.342 1.00 11.63 155 ASN A C 1
ATOM 1219 O O . ASN A 1 153 ? 23.284 -27.955 -2.776 1.00 12.80 155 ASN A O 1
ATOM 1224 N N . ILE A 1 154 ? 23.128 -26.567 -4.555 1.00 10.76 156 ILE A N 1
ATOM 1225 C CA . ILE A 1 154 ? 24.206 -27.175 -5.333 1.00 10.21 156 ILE A CA 1
ATOM 1226 C C . ILE A 1 154 ? 25.450 -26.290 -5.237 1.00 9.96 156 ILE A C 1
ATOM 1227 O O . ILE A 1 154 ? 25.417 -25.115 -5.598 1.00 9.99 156 ILE A O 1
ATOM 1232 N N . ASN A 1 155 ? 26.512 -26.864 -4.681 1.00 10.42 157 ASN A N 1
ATOM 1233 C CA . ASN A 1 155 ? 27.859 -26.271 -4.606 1.00 10.28 157 ASN A CA 1
ATOM 1234 C C . ASN A 1 155 ? 27.972 -24.948 -3.848 1.00 10.15 157 ASN A C 1
ATOM 1235 O O . ASN A 1 155 ? 28.992 -24.260 -3.956 1.00 11.61 157 ASN A O 1
ATOM 1240 N N . VAL A 1 156 ? 26.991 -24.629 -3.002 1.00 10.50 158 VAL A N 1
ATOM 1241 C CA . VAL A 1 156 ? 27.065 -23.392 -2.227 1.00 10.31 158 VAL A CA 1
ATOM 1242 C C . VAL A 1 156 ? 28.098 -23.538 -1.106 1.00 11.48 158 VAL A C 1
ATOM 1243 O O . VAL A 1 156 ? 29.048 -22.769 -1.012 1.00 12.35 158 VAL A O 1
ATOM 1247 N N . GLU A 1 157 ? 27.942 -24.561 -0.289 1.00 12.85 159 GLU A N 1
ATOM 1248 C CA . GLU A 1 157 ? 28.970 -24.879 0.687 1.00 14.73 159 GLU A CA 1
ATOM 1249 C C . GLU A 1 157 ? 30.331 -25.093 0.018 1.00 13.17 159 GLU A C 1
ATOM 1250 O O . GLU A 1 157 ? 31.376 -24.573 0.474 1.00 13.13 159 GLU A O 1
ATOM 1256 N N . ASN A 1 158 ? 30.336 -25.878 -1.062 1.00 12.58 160 ASN A N 1
ATOM 1257 C CA . ASN A 1 158 ? 31.566 -26.169 -1.796 1.00 13.06 160 ASN A CA 1
ATOM 1258 C C . ASN A 1 158 ? 32.299 -24.889 -2.215 1.00 11.90 160 ASN A C 1
ATOM 1259 O O . ASN A 1 158 ? 33.530 -24.766 -2.063 1.00 13.28 160 ASN A O 1
ATOM 1264 N N . ALA A 1 159 ? 31.549 -23.928 -2.748 1.00 12.08 161 ALA A N 1
ATOM 1265 C CA . ALA A 1 159 ? 32.159 -22.689 -3.232 1.00 11.18 161 ALA A CA 1
ATOM 1266 C C . ALA A 1 159 ? 32.868 -21.947 -2.094 1.00 11.17 161 ALA A C 1
ATOM 1267 O O . ALA A 1 159 ? 34.045 -21.593 -2.208 1.00 12.07 161 ALA A O 1
ATOM 1269 N N . PHE A 1 160 ? 32.168 -21.740 -0.978 1.00 11.68 162 PHE A N 1
ATOM 1270 C CA . PHE A 1 160 ? 32.737 -20.966 0.107 1.00 11.35 162 PHE A CA 1
ATOM 1271 C C . PHE A 1 160 ? 33.860 -21.694 0.817 1.00 11.93 162 PHE A C 1
ATOM 1272 O O . PHE A 1 160 ? 34.876 -21.072 1.172 1.00 12.98 162 PHE A O 1
ATOM 1280 N N . PHE A 1 161 ? 33.693 -22.998 1.038 1.00 12.02 163 PHE A N 1
ATOM 1281 C CA . PHE A 1 161 ? 34.770 -23.756 1.676 1.00 12.96 163 PHE A CA 1
ATOM 1282 C C . PHE A 1 161 ? 35.994 -23.802 0.798 1.00 13.70 163 PHE A C 1
ATOM 1283 O O . PHE A 1 161 ? 37.104 -23.764 1.306 1.00 15.27 163 PHE A O 1
ATOM 1291 N N . THR A 1 162 ? 35.804 -23.933 -0.511 1.00 14.04 164 THR A N 1
ATOM 1292 C CA . THR A 1 162 ? 36.932 -24.005 -1.445 1.00 14.86 164 THR A CA 1
ATOM 1293 C C . THR A 1 162 ? 37.668 -22.667 -1.484 1.00 14.83 164 THR A C 1
ATOM 1294 O O . THR A 1 162 ? 38.893 -22.648 -1.429 1.00 16.77 164 THR A O 1
ATOM 1298 N N . LEU A 1 163 ? 36.931 -21.564 -1.567 1.00 13.93 165 LEU A N 1
ATOM 1299 C CA . LEU A 1 163 ? 37.552 -20.237 -1.540 1.00 14.14 165 LEU A CA 1
ATOM 1300 C C . LEU A 1 163 ? 38.299 -20.023 -0.223 1.00 14.32 165 LEU A C 1
ATOM 1301 O O . LEU A 1 163 ? 39.444 -19.565 -0.221 1.00 15.54 165 LEU A O 1
ATOM 1306 N N . ALA A 1 164 ? 37.680 -20.374 0.892 1.00 13.79 166 ALA A N 1
ATOM 1307 C CA . ALA A 1 164 ? 38.334 -20.234 2.192 1.00 13.86 166 ALA A CA 1
ATOM 1308 C C . ALA A 1 164 ? 39.594 -21.076 2.288 1.00 15.18 166 ALA A C 1
ATOM 1309 O O . ALA A 1 164 ? 40.616 -20.616 2.820 1.00 15.77 166 ALA A O 1
ATOM 1311 N N . ARG A 1 165 ? 39.547 -22.282 1.770 1.00 15.90 167 ARG A N 1
ATOM 1312 C CA . ARG A 1 165 ? 40.723 -23.152 1.805 1.00 18.81 167 ARG A CA 1
ATOM 1313 C C . ARG A 1 165 ? 41.862 -22.549 1.017 1.00 18.83 167 ARG A C 1
ATOM 1314 O O . ARG A 1 165 ? 42.994 -22.666 1.406 1.00 19.73 167 ARG A O 1
ATOM 1322 N N . ASP A 1 166 ? 41.556 -21.896 -0.081 1.00 19.36 168 ASP A N 1
ATOM 1323 C CA . ASP A 1 166 ? 42.608 -21.296 -0.901 1.00 20.26 168 ASP A CA 1
ATOM 1324 C C . ASP A 1 166 ? 43.211 -20.061 -0.221 1.00 20.03 168 ASP A C 1
ATOM 1325 O O . ASP A 1 166 ? 44.423 -19.821 -0.288 1.00 20.47 168 ASP A O 1
ATOM 1330 N N . ILE A 1 167 ? 42.380 -19.286 0.462 1.00 18.82 169 ILE A N 1
ATOM 1331 C CA . ILE A 1 167 ? 42.856 -18.142 1.217 1.00 18.48 169 ILE A CA 1
ATOM 1332 C C . ILE A 1 167 ? 43.756 -18.639 2.344 1.00 19.15 169 ILE A C 1
ATOM 1333 O O . ILE A 1 167 ? 44.844 -18.116 2.541 1.00 20.49 169 ILE A O 1
ATOM 1338 N N . LYS A 1 168 ? 43.312 -19.667 3.056 1.00 19.03 170 LYS A N 1
ATOM 1339 C CA . LYS A 1 168 ? 44.068 -20.210 4.187 1.00 20.34 170 LYS A CA 1
ATOM 1340 C C . LYS A 1 168 ? 45.399 -20.782 3.745 1.00 21.72 170 LYS A C 1
ATOM 1341 O O . LYS A 1 168 ? 46.405 -20.573 4.425 1.00 22.32 170 LYS A O 1
ATOM 1347 N N . ALA A 1 169 ? 45.425 -21.486 2.618 1.00 23.03 171 ALA A N 1
ATOM 1348 C CA . ALA A 1 169 ? 46.681 -22.103 2.155 1.00 24.86 171 ALA A CA 1
ATOM 1349 C C . ALA A 1 169 ? 47.719 -21.034 1.853 1.00 26.79 171 ALA A C 1
ATOM 1350 O O . ALA A 1 169 ? 48.912 -21.188 2.198 1.00 26.29 171 ALA A O 1
ATOM 1352 N N . LYS A 1 170 ? 47.286 -19.951 1.212 1.00 29.16 172 LYS A N 1
ATOM 1353 C CA . LYS A 1 170 ? 48.205 -18.864 0.870 1.00 31.12 172 LYS A CA 1
ATOM 1354 C C . LYS A 1 170 ? 48.728 -18.217 2.139 1.00 31.16 172 LYS A C 1
ATOM 1355 O O . LYS A 1 170 ? 49.927 -17.962 2.262 1.00 31.44 172 LYS A O 1
ATOM 1361 N N . MET A 1 171 ? 47.826 -17.963 3.078 1.00 31.18 173 MET A N 1
ATOM 1362 C CA . MET A 1 171 ? 48.155 -17.327 4.352 1.00 32.59 173 MET A CA 1
ATOM 1363 C C . MET A 1 171 ? 49.131 -18.156 5.182 1.00 32.57 173 MET A C 1
ATOM 1364 O O . MET A 1 171 ? 50.052 -17.608 5.817 1.00 32.96 173 MET A O 1
ATOM 1369 N N . ASP A 1 172 ? 48.936 -19.472 5.174 1.00 33.02 174 ASP A N 1
ATOM 1370 C CA . ASP A 1 172 ? 49.739 -20.379 5.999 1.00 34.00 174 ASP A CA 1
ATOM 1371 C C . ASP A 1 172 ? 51.154 -20.550 5.457 1.00 36.35 174 ASP A C 1
ATOM 1372 O O . ASP A 1 172 ? 52.040 -20.999 6.184 1.00 36.84 174 ASP A O 1
ATOM 1377 N N . LYS A 1 173 ? 51.355 -20.212 4.185 1.00 38.99 175 LYS A N 1
ATOM 1378 C CA . LYS A 1 173 ? 52.692 -20.208 3.578 1.00 42.42 175 LYS A CA 1
ATOM 1379 C C . LYS A 1 173 ? 53.498 -18.974 3.979 1.00 45.00 175 LYS A C 1
ATOM 1380 O O . LYS A 1 173 ? 54.718 -18.951 3.796 1.00 45.97 175 LYS A O 1
ATOM 1386 N N . LYS A 1 174 ? 52.814 -17.957 4.509 1.00 47.95 176 LYS A N 1
ATOM 1387 C CA . LYS A 1 174 ? 53.443 -16.750 5.056 1.00 49.81 176 LYS A CA 1
ATOM 1388 C C . LYS A 1 174 ? 54.627 -16.259 4.224 1.00 50.96 176 LYS A C 1
ATOM 1389 O O . LYS A 1 174 ? 55.788 -16.410 4.617 1.00 52.01 176 LYS A O 1
ATOM 1391 N N . GLY B 1 1 ? 37.748 20.186 -16.821 1.00 39.62 3 GLY B N 1
ATOM 1392 C CA . GLY B 1 1 ? 36.769 20.076 -17.943 1.00 39.50 3 GLY B CA 1
ATOM 1393 C C . GLY B 1 1 ? 35.647 21.046 -17.701 1.00 39.73 3 GLY B C 1
ATOM 1394 O O . GLY B 1 1 ? 35.835 22.054 -17.001 1.00 40.14 3 GLY B O 1
ATOM 1395 N N . SER B 1 2 ? 34.471 20.764 -18.256 1.00 39.91 4 SER B N 1
ATOM 1396 C CA . SER B 1 2 ? 33.313 21.607 -17.958 1.00 39.68 4 SER B CA 1
ATOM 1397 C C . SER B 1 2 ? 32.788 21.372 -16.523 1.00 38.21 4 SER B C 1
ATOM 1398 O O . SER B 1 2 ? 32.032 22.203 -16.016 1.00 38.49 4 SER B O 1
ATOM 1401 N N . HIS B 1 3 ? 33.184 20.264 -15.876 1.00 35.69 5 HIS B N 1
ATOM 1402 C CA . HIS B 1 3 ? 33.154 20.205 -14.402 1.00 33.80 5 HIS B CA 1
ATOM 1403 C C . HIS B 1 3 ? 34.484 20.645 -13.835 1.00 30.77 5 HIS B C 1
ATOM 1404 O O . HIS B 1 3 ? 35.505 19.993 -14.044 1.00 30.61 5 HIS B O 1
ATOM 1411 N N . ASP B 1 4 ? 34.469 21.736 -13.080 1.00 27.33 6 ASP B N 1
ATOM 1412 C CA . ASP B 1 4 ? 35.700 22.361 -12.632 1.00 26.49 6 ASP B CA 1
ATOM 1413 C C . ASP B 1 4 ? 36.297 21.663 -11.414 1.00 25.24 6 ASP B C 1
ATOM 1414 O O . ASP B 1 4 ? 37.519 21.597 -11.271 1.00 25.25 6 ASP B O 1
ATOM 1419 N N . TYR B 1 5 ? 35.433 21.124 -10.551 1.00 23.22 7 TYR B N 1
ATOM 1420 C CA . TYR B 1 5 ? 35.873 20.435 -9.348 1.00 22.18 7 TYR B CA 1
ATOM 1421 C C . TYR B 1 5 ? 35.007 19.219 -9.059 1.00 20.49 7 TYR B C 1
ATOM 1422 O O . TYR B 1 5 ? 33.843 19.189 -9.432 1.00 20.51 7 TYR B O 1
ATOM 1431 N N . LEU B 1 6 ? 35.576 18.268 -8.326 1.00 20.42 8 LEU B N 1
ATOM 1432 C CA . LEU B 1 6 ? 34.848 17.095 -7.823 1.00 20.49 8 LEU B CA 1
ATOM 1433 C C . LEU B 1 6 ? 35.266 16.890 -6.377 1.00 19.34 8 LEU B C 1
ATOM 1434 O O . LEU B 1 6 ? 36.438 16.598 -6.108 1.00 19.98 8 LEU B O 1
ATOM 1439 N N . PHE B 1 7 ? 34.323 17.085 -5.451 1.00 17.64 9 PHE B N 1
ATOM 1440 C CA . PHE B 1 7 ? 34.611 16.956 -4.011 1.00 17.66 9 PHE B CA 1
ATOM 1441 C C . PHE B 1 7 ? 33.897 15.751 -3.419 1.00 17.04 9 PHE B C 1
ATOM 1442 O O . PHE B 1 7 ? 32.686 15.659 -3.530 1.00 17.23 9 PHE B O 1
ATOM 1450 N N . LYS B 1 8 ? 34.641 14.841 -2.791 1.00 17.18 10 LYS B N 1
ATOM 1451 C CA . LYS B 1 8 ? 34.052 13.731 -2.033 1.00 17.24 10 LYS B CA 1
ATOM 1452 C C . LYS B 1 8 ? 33.741 14.261 -0.627 1.00 15.82 10 LYS B C 1
ATOM 1453 O O . LYS B 1 8 ? 34.648 14.705 0.095 1.00 16.21 10 LYS B O 1
ATOM 1459 N N . LEU B 1 9 ? 32.464 14.224 -0.253 1.00 15.14 11 LEU B N 1
ATOM 1460 C CA . LEU B 1 9 ? 32.025 14.630 1.101 1.00 14.79 11 LEU B CA 1
ATOM 1461 C C . LEU B 1 9 ? 31.452 13.422 1.825 1.00 14.64 11 LEU B C 1
ATOM 1462 O O . LEU B 1 9 ? 30.805 12.580 1.209 1.00 14.76 11 LEU B O 1
ATOM 1467 N N . LEU B 1 10 ? 31.690 13.347 3.136 1.00 14.15 12 LEU B N 1
ATOM 1468 C CA . LEU B 1 10 ? 31.084 12.310 3.965 1.00 15.86 12 LEU B CA 1
ATOM 1469 C C . LEU B 1 10 ? 30.163 12.946 4.984 1.00 14.01 12 LEU B C 1
ATOM 1470 O O . LEU B 1 10 ? 30.470 14.026 5.510 1.00 15.21 12 LEU B O 1
ATOM 1475 N N . LEU B 1 11 ? 29.045 12.274 5.251 1.00 13.13 13 LEU B N 1
ATOM 1476 C CA . LEU B 1 11 ? 28.195 12.591 6.409 1.00 12.70 13 LEU B CA 1
ATOM 1477 C C . LEU B 1 11 ? 28.329 11.478 7.412 1.00 12.01 13 LEU B C 1
ATOM 1478 O O . LEU B 1 11 ? 28.115 10.340 7.065 1.00 13.05 13 LEU B O 1
ATOM 1483 N N . ILE B 1 12 ? 28.707 11.818 8.646 1.00 11.24 14 ILE B N 1
ATOM 1484 C CA . ILE B 1 12 ? 28.903 10.833 9.712 1.00 11.68 14 ILE B CA 1
ATOM 1485 C C . ILE B 1 12 ? 28.225 11.336 10.985 1.00 11.33 14 ILE B C 1
ATOM 1486 O O . ILE B 1 12 ? 27.936 12.514 11.126 1.00 12.83 14 ILE B O 1
ATOM 1491 N N . GLY B 1 13 ? 27.952 10.416 11.892 1.00 10.83 15 GLY B N 1
ATOM 1492 C CA . GLY B 1 13 ? 27.262 10.729 13.143 1.00 9.98 15 GLY B CA 1
ATOM 1493 C C . GLY B 1 13 ? 26.351 9.590 13.549 1.00 10.34 15 GLY B C 1
ATOM 1494 O O . GLY B 1 13 ? 26.109 8.673 12.766 1.00 10.81 15 GLY B O 1
ATOM 1495 N N . ASP B 1 14 ? 25.825 9.649 14.773 1.00 10.95 16 ASP B N 1
ATOM 1496 C CA . ASP B 1 14 ? 25.043 8.522 15.304 1.00 11.58 16 ASP B CA 1
ATOM 1497 C C . ASP B 1 14 ? 23.800 8.202 14.479 1.00 10.68 16 ASP B C 1
ATOM 1498 O O . ASP B 1 14 ? 23.248 9.049 13.799 1.00 11.36 16 ASP B O 1
ATOM 1503 N N . SER B 1 15 ? 23.388 6.946 14.541 1.00 11.33 17 SER B N 1
ATOM 1504 C CA . SER B 1 15 ? 22.164 6.551 13.910 1.00 11.49 17 SER B CA 1
ATOM 1505 C C . SER B 1 15 ? 20.995 7.372 14.455 1.00 11.73 17 SER B C 1
ATOM 1506 O O . SER B 1 15 ? 20.848 7.581 15.666 1.00 13.49 17 SER B O 1
ATOM 1509 N N . GLY B 1 16 ? 20.200 7.892 13.539 1.00 10.99 18 GLY B N 1
ATOM 1510 C CA . GLY B 1 16 ? 18.990 8.615 13.889 1.00 11.93 18 GLY B CA 1
ATOM 1511 C C . GLY B 1 16 ? 19.098 10.123 13.952 1.00 11.22 18 GLY B C 1
ATOM 1512 O O . GLY B 1 16 ? 18.091 10.799 14.151 1.00 13.05 18 GLY B O 1
ATOM 1513 N N . VAL B 1 17 ? 20.306 10.657 13.755 1.00 11.59 19 VAL B N 1
ATOM 1514 C CA . VAL B 1 17 ? 20.525 12.100 13.911 1.00 11.49 19 VAL B CA 1
ATOM 1515 C C . VAL B 1 17 ? 19.991 12.905 12.723 1.00 11.42 19 VAL B C 1
ATOM 1516 O O . VAL B 1 17 ? 19.790 14.126 12.841 1.00 12.65 19 VAL B O 1
ATOM 1520 N N . GLY B 1 18 ? 19.790 12.236 11.582 1.00 11.06 20 GLY B N 1
ATOM 1521 C CA . GLY B 1 18 ? 19.195 12.893 10.400 1.00 11.67 20 GLY B CA 1
ATOM 1522 C C . GLY B 1 18 ? 20.114 13.091 9.193 1.00 11.03 20 GLY B C 1
ATOM 1523 O O . GLY B 1 18 ? 19.835 13.916 8.333 1.00 12.24 20 GLY B O 1
ATOM 1524 N N . LYS B 1 19 ? 21.201 12.332 9.104 1.00 11.05 21 LYS B N 1
ATOM 1525 C CA . LYS B 1 19 ? 22.138 12.446 7.978 1.00 10.87 21 LYS B CA 1
ATOM 1526 C C . LYS B 1 19 ? 21.440 12.246 6.631 1.00 11.16 21 LYS B C 1
ATOM 1527 O O . LYS B 1 19 ? 21.593 13.059 5.712 1.00 11.80 21 LYS B O 1
ATOM 1533 N N . THR B 1 20 ? 20.717 11.138 6.502 1.00 10.97 22 THR B N 1
ATOM 1534 C CA . THR B 1 20 ? 20.039 10.813 5.250 1.00 11.62 22 THR B CA 1
ATOM 1535 C C . THR B 1 20 ? 19.014 11.884 4.906 1.00 11.90 22 THR B C 1
ATOM 1536 O O . THR B 1 20 ? 18.876 12.279 3.750 1.00 12.22 22 THR B O 1
ATOM 1540 N N . CYS B 1 21 ? 18.288 12.357 5.906 1.00 12.07 23 CYS B N 1
ATOM 1541 C CA . CYS B 1 21 ? 17.247 13.340 5.647 1.00 13.17 23 CYS B CA 1
ATOM 1542 C C . CYS B 1 21 ? 17.810 14.720 5.320 1.00 12.67 23 CYS B C 1
ATOM 1543 O O . CYS B 1 21 ? 17.260 15.438 4.480 1.00 13.07 23 CYS B O 1
ATOM 1546 N N . VAL B 1 22 ? 18.913 15.094 5.959 1.00 12.58 24 VAL B N 1
ATOM 1547 C CA . VAL B 1 22 ? 19.620 16.316 5.566 1.00 12.72 24 VAL B CA 1
ATOM 1548 C C . VAL B 1 22 ? 20.038 16.209 4.088 1.00 13.00 24 VAL B C 1
ATOM 1549 O O . VAL B 1 22 ? 19.835 17.151 3.303 1.00 13.44 24 VAL B O 1
ATOM 1553 N N . LEU B 1 23 ? 20.593 15.066 3.703 1.00 12.90 25 LEU B N 1
ATOM 1554 C CA . LEU B 1 23 ? 21.018 14.879 2.308 1.00 12.84 25 LEU B CA 1
ATOM 1555 C C . LEU B 1 23 ? 19.824 14.876 1.362 1.00 13.06 25 LEU B C 1
ATOM 1556 O O . LEU B 1 23 ? 19.913 15.400 0.252 1.00 13.82 25 LEU B O 1
ATOM 1561 N N . PHE B 1 24 ? 18.710 14.301 1.800 1.00 13.20 26 PHE B N 1
ATOM 1562 C CA . PHE B 1 24 ? 17.493 14.233 0.969 1.00 13.95 26 PHE B CA 1
ATOM 1563 C C . PHE B 1 24 ? 16.974 15.647 0.719 1.00 13.54 26 PHE B C 1
ATOM 1564 O O . PHE B 1 24 ? 16.539 16.004 -0.390 1.00 14.58 26 PHE B O 1
ATOM 1572 N N . ARG B 1 25 ? 17.021 16.489 1.741 1.00 13.20 27 ARG B N 1
ATOM 1573 C CA . ARG B 1 25 ? 16.588 17.885 1.567 1.00 13.64 27 ARG B CA 1
ATOM 1574 C C . ARG B 1 25 ? 17.493 18.581 0.562 1.00 14.10 27 ARG B C 1
ATOM 1575 O O . ARG B 1 25 ? 17.019 19.279 -0.348 1.00 15.25 27 ARG B O 1
ATOM 1583 N N . PHE B 1 26 ? 18.796 18.361 0.711 1.00 13.28 28 PHE B N 1
ATOM 1584 C CA . PHE B 1 26 ? 19.790 18.997 -0.151 1.00 14.28 28 PHE B CA 1
ATOM 1585 C C . PHE B 1 26 ? 19.624 18.573 -1.604 1.00 15.19 28 PHE B C 1
ATOM 1586 O O . PHE B 1 26 ? 19.710 19.393 -2.525 1.00 16.09 28 PHE B O 1
ATOM 1594 N N . SER B 1 27 ? 19.401 17.284 -1.809 1.00 15.47 29 SER B N 1
ATOM 1595 C CA A SER B 1 27 ? 19.347 16.676 -3.159 0.70 16.90 29 SER B CA 1
ATOM 1596 C CA B SER B 1 27 ? 19.372 16.741 -3.178 0.30 14.72 29 SER B CA 1
ATOM 1597 C C . SER B 1 27 ? 17.989 16.750 -3.833 1.00 16.24 29 SER B C 1
ATOM 1598 O O . SER B 1 27 ? 17.899 16.901 -5.061 1.00 17.49 29 SER B O 1
ATOM 1603 N N . GLU B 1 28 ? 16.934 16.596 -3.043 1.00 16.34 30 GLU B N 1
ATOM 1604 C CA . GLU B 1 28 ? 15.574 16.427 -3.575 1.00 16.55 30 GLU B CA 1
ATOM 1605 C C . GLU B 1 28 ? 14.606 17.527 -3.171 1.00 17.20 30 GLU B C 1
ATOM 1606 O O . GLU B 1 28 ? 13.476 17.545 -3.661 1.00 17.86 30 GLU B O 1
ATOM 1612 N N . ASP B 1 29 ? 15.050 18.461 -2.326 1.00 16.98 31 ASP B N 1
ATOM 1613 C CA . ASP B 1 29 ? 14.224 19.552 -1.814 1.00 18.60 31 ASP B CA 1
ATOM 1614 C C . ASP B 1 29 ? 12.875 19.122 -1.268 1.00 18.73 31 ASP B C 1
ATOM 1615 O O . ASP B 1 29 ? 11.832 19.664 -1.624 1.00 19.86 31 ASP B O 1
ATOM 1620 N N . ALA B 1 30 ? 12.928 18.189 -0.328 1.00 18.29 32 ALA B N 1
ATOM 1621 C CA . ALA B 1 30 ? 11.744 17.748 0.372 1.00 18.03 32 ALA B CA 1
ATOM 1622 C C . ALA B 1 30 ? 12.168 17.215 1.714 1.00 17.81 32 ALA B C 1
ATOM 1623 O O . ALA B 1 30 ? 13.345 16.911 1.936 1.00 17.54 32 ALA B O 1
ATOM 1625 N N . PHE B 1 31 ? 11.201 17.128 2.609 1.00 18.30 33 PHE B N 1
ATOM 1626 C CA . PHE B 1 31 ? 11.448 16.537 3.914 1.00 18.82 33 PHE B CA 1
ATOM 1627 C C . PHE B 1 31 ? 10.873 15.151 3.910 1.00 19.48 33 PHE B C 1
ATOM 1628 O O . PHE B 1 31 ? 9.666 14.968 3.722 1.00 19.66 33 PHE B O 1
ATOM 1636 N N . ASN B 1 32 ? 11.762 14.192 4.130 1.00 19.59 34 ASN B N 1
ATOM 1637 C CA . ASN B 1 32 ? 11.425 12.809 4.315 1.00 20.09 34 ASN B CA 1
ATOM 1638 C C . ASN B 1 32 ? 11.243 12.551 5.820 1.00 19.42 34 ASN B C 1
ATOM 1639 O O . ASN B 1 32 ? 12.207 12.591 6.586 1.00 19.66 34 ASN B O 1
ATOM 1644 N N . SER B 1 33 ? 10.000 12.318 6.232 1.00 19.28 35 SER B N 1
ATOM 1645 C CA . SER B 1 33 ? 9.666 12.116 7.653 1.00 18.98 35 SER B CA 1
ATOM 1646 C C . SER B 1 33 ? 9.951 10.699 8.173 1.00 18.41 35 SER B C 1
ATOM 1647 O O . SER B 1 33 ? 9.900 10.443 9.371 1.00 18.59 35 SER B O 1
ATOM 1650 N N . THR B 1 34 ? 10.270 9.811 7.270 1.00 18.06 36 THR B N 1
ATOM 1651 C CA . THR B 1 34 ? 10.458 8.413 7.612 1.00 17.07 36 THR B CA 1
ATOM 1652 C C . THR B 1 34 ? 11.883 8.135 8.063 1.00 16.14 36 THR B C 1
ATOM 1653 O O . THR B 1 34 ? 12.746 8.816 7.707 1.00 15.85 36 THR B O 1
ATOM 1657 N N . PHE B 1 35 ? 12.061 7.090 8.865 1.00 14.77 37 PHE B N 1
ATOM 1658 C CA . PHE B 1 35 ? 13.376 6.670 9.341 1.00 13.76 37 PHE B CA 1
ATOM 1659 C C . PHE B 1 35 ? 13.595 5.263 8.797 1.00 13.30 37 PHE B C 1
ATOM 1660 O O . PHE B 1 35 ? 13.019 4.292 9.304 1.00 13.38 37 PHE B O 1
ATOM 1668 N N . ILE B 1 36 ? 14.400 5.188 7.730 1.00 13.00 38 ILE B N 1
ATOM 1669 C CA . ILE B 1 36 ? 14.864 3.924 7.187 1.00 13.08 38 ILE B CA 1
ATOM 1670 C C . ILE B 1 36 ? 16.377 3.970 7.336 1.00 11.97 38 ILE B C 1
ATOM 1671 O O . ILE B 1 36 ? 17.054 4.697 6.632 1.00 11.33 38 ILE B O 1
ATOM 1676 N N . SER B 1 37 ? 16.890 3.261 8.341 1.00 11.34 39 SER B N 1
ATOM 1677 C CA . SER B 1 37 ? 18.297 3.299 8.643 1.00 10.38 39 SER B CA 1
ATOM 1678 C C . SER B 1 37 ? 19.120 2.904 7.444 1.00 11.25 39 SER B C 1
ATOM 1679 O O . SER B 1 37 ? 18.761 1.981 6.683 1.00 11.90 39 SER B O 1
ATOM 1682 N N . THR B 1 38 ? 20.245 3.595 7.298 1.00 10.26 40 THR B N 1
ATOM 1683 C CA . THR B 1 38 ? 21.153 3.373 6.180 1.00 9.95 40 THR B CA 1
ATOM 1684 C C . THR B 1 38 ? 21.952 2.097 6.387 1.00 10.22 40 THR B C 1
ATOM 1685 O O . THR B 1 38 ? 22.371 1.798 7.501 1.00 10.62 40 THR B O 1
ATOM 1689 N N . ILE B 1 39 ? 22.115 1.339 5.301 1.00 10.75 41 ILE B N 1
ATOM 1690 C CA . ILE B 1 39 ? 22.778 0.043 5.341 1.00 12.09 41 ILE B CA 1
ATOM 1691 C C . ILE B 1 39 ? 24.186 0.259 4.786 1.00 11.21 41 ILE B C 1
ATOM 1692 O O . ILE B 1 39 ? 24.425 0.263 3.588 1.00 12.19 41 ILE B O 1
ATOM 1697 N N . GLY B 1 40 ? 25.127 0.501 5.681 1.00 10.96 42 GLY B N 1
ATOM 1698 C CA . GLY B 1 40 ? 26.505 0.744 5.315 1.00 11.29 42 GLY B CA 1
ATOM 1699 C C . GLY B 1 40 ? 26.739 2.146 4.807 1.00 11.42 42 GLY B C 1
ATOM 1700 O O . GLY B 1 40 ? 27.147 3.033 5.559 1.00 12.79 42 GLY B O 1
ATOM 1701 N N . ILE B 1 41 ? 26.473 2.336 3.515 1.00 11.37 43 ILE B N 1
ATOM 1702 C CA A ILE B 1 41 ? 26.670 3.615 2.885 0.50 13.42 43 ILE B CA 1
ATOM 1703 C CA B ILE B 1 41 ? 26.703 3.611 2.832 0.50 9.81 43 ILE B CA 1
ATOM 1704 C C . ILE B 1 41 ? 25.703 3.765 1.697 1.00 11.95 43 ILE B C 1
ATOM 1705 O O . ILE B 1 41 ? 25.404 2.795 0.999 1.00 12.38 43 ILE B O 1
ATOM 1714 N N . ASP B 1 42 ? 25.164 4.973 1.538 1.00 12.74 44 ASP B N 1
ATOM 1715 C CA . ASP B 1 42 ? 24.454 5.350 0.299 1.00 13.56 44 ASP B CA 1
ATOM 1716 C C . ASP B 1 42 ? 25.076 6.601 -0.237 1.00 13.11 44 ASP B C 1
ATOM 1717 O O . ASP B 1 42 ? 25.899 7.214 0.422 1.00 13.25 44 ASP B O 1
ATOM 1722 N N . PHE B 1 43 ? 24.689 6.960 -1.460 1.00 12.67 45 PHE B N 1
ATOM 1723 C CA . PHE B 1 43 ? 25.307 8.046 -2.156 1.00 12.88 45 PHE B CA 1
ATOM 1724 C C . PHE B 1 43 ? 24.291 8.945 -2.806 1.00 13.23 45 PHE B C 1
ATOM 1725 O O . PHE B 1 43 ? 23.196 8.525 -3.169 1.00 13.80 45 PHE B O 1
ATOM 1733 N N . LYS B 1 44 ? 24.702 10.190 -2.976 1.00 14.18 46 LYS B N 1
ATOM 1734 C CA . LYS B 1 44 ? 23.986 11.136 -3.806 1.00 14.99 46 LYS B CA 1
ATOM 1735 C C . LYS B 1 44 ? 24.984 12.087 -4.439 1.00 14.55 46 LYS B C 1
ATOM 1736 O O . LYS B 1 44 ? 25.988 12.438 -3.824 1.00 15.12 46 LYS B O 1
ATOM 1742 N N . ILE B 1 45 ? 24.714 12.464 -5.690 1.00 15.57 47 ILE B N 1
ATOM 1743 C CA . ILE B 1 45 ? 25.523 13.441 -6.412 1.00 17.16 47 ILE B CA 1
ATOM 1744 C C . ILE B 1 45 ? 24.681 14.693 -6.634 1.00 17.64 47 ILE B C 1
ATOM 1745 O O . ILE B 1 45 ? 23.518 14.604 -7.048 1.00 18.17 47 ILE B O 1
ATOM 1750 N N . ARG B 1 46 ? 25.251 15.856 -6.336 1.00 17.93 48 ARG B N 1
ATOM 1751 C CA . ARG B 1 46 ? 24.647 17.126 -6.743 1.00 18.18 48 ARG B CA 1
ATOM 1752 C C . ARG B 1 46 ? 25.767 18.043 -7.198 1.00 18.45 48 ARG B C 1
ATOM 1753 O O . ARG B 1 46 ? 26.798 18.176 -6.522 1.00 18.59 48 ARG B O 1
ATOM 1761 N N . THR B 1 47 ? 25.542 18.672 -8.342 1.00 18.75 49 THR B N 1
ATOM 1762 C CA . THR B 1 47 ? 26.451 19.627 -8.907 1.00 19.92 49 THR B CA 1
ATOM 1763 C C . THR B 1 47 ? 25.969 21.022 -8.531 1.00 20.00 49 THR B C 1
ATOM 1764 O O . THR B 1 47 ? 24.825 21.378 -8.786 1.00 20.73 49 THR B O 1
ATOM 1768 N N . ILE B 1 48 ? 26.847 21.802 -7.915 1.00 19.32 50 ILE B N 1
ATOM 1769 C CA . ILE B 1 48 ? 26.537 23.183 -7.552 1.00 19.49 50 ILE B CA 1
ATOM 1770 C C . ILE B 1 48 ? 27.442 24.118 -8.347 1.00 21.37 50 ILE B C 1
ATOM 1771 O O . ILE B 1 48 ? 28.413 23.698 -8.967 1.00 21.24 50 ILE B O 1
ATOM 1776 N N . GLU B 1 49 ? 27.120 25.399 -8.324 1.00 23.31 51 GLU B N 1
ATOM 1777 C CA . GLU B 1 49 ? 28.006 26.384 -8.916 1.00 25.88 51 GLU B CA 1
ATOM 1778 C C . GLU B 1 49 ? 28.387 27.377 -7.827 1.00 24.92 51 GLU B C 1
ATOM 1779 O O . GLU B 1 49 ? 27.526 27.840 -7.081 1.00 25.22 51 GLU B O 1
ATOM 1785 N N . LEU B 1 50 ? 29.691 27.622 -7.720 1.00 25.15 52 LEU B N 1
ATOM 1786 C CA . LEU B 1 50 ? 30.273 28.607 -6.807 1.00 26.46 52 LEU B CA 1
ATOM 1787 C C . LEU B 1 50 ? 31.182 29.498 -7.593 1.00 26.85 52 LEU B C 1
ATOM 1788 O O . LEU B 1 50 ? 32.138 29.012 -8.192 1.00 26.39 52 LEU B O 1
ATOM 1793 N N . ASP B 1 51 ? 30.905 30.802 -7.572 1.00 28.13 53 ASP B N 1
ATOM 1794 C CA . ASP B 1 51 ? 31.800 31.779 -8.169 1.00 29.74 53 ASP B CA 1
ATOM 1795 C C . ASP B 1 51 ? 32.151 31.390 -9.603 1.00 29.61 53 ASP B C 1
ATOM 1796 O O . ASP B 1 51 ? 33.327 31.359 -9.993 1.00 29.86 53 ASP B O 1
ATOM 1801 N N . GLY B 1 52 ? 31.111 31.066 -10.374 1.00 29.54 54 GLY B N 1
ATOM 1802 C CA . GLY B 1 52 ? 31.257 30.743 -11.794 1.00 29.57 54 GLY B CA 1
ATOM 1803 C C . GLY B 1 52 ? 31.912 29.411 -12.112 1.00 29.23 54 GLY B C 1
ATOM 1804 O O . GLY B 1 52 ? 32.294 29.156 -13.252 1.00 30.49 54 GLY B O 1
ATOM 1805 N N . LYS B 1 53 ? 32.049 28.544 -11.119 1.00 27.95 55 LYS B N 1
ATOM 1806 C CA . LYS B 1 53 ? 32.670 27.243 -11.348 1.00 27.49 55 LYS B CA 1
ATOM 1807 C C . LYS B 1 53 ? 31.712 26.147 -10.948 1.00 25.68 55 LYS B C 1
ATOM 1808 O O . LYS B 1 53 ? 30.994 26.292 -9.973 1.00 26.15 55 LYS B O 1
ATOM 1814 N N . ARG B 1 54 ? 31.722 25.056 -11.708 1.00 24.27 56 ARG B N 1
ATOM 1815 C CA . ARG B 1 54 ? 30.860 23.913 -11.444 1.00 23.73 56 ARG B CA 1
ATOM 1816 C C . ARG B 1 54 ? 31.581 22.922 -10.558 1.00 21.93 56 ARG B C 1
ATOM 1817 O O . ARG B 1 54 ? 32.696 22.489 -10.870 1.00 21.37 56 ARG B O 1
ATOM 1825 N N . ILE B 1 55 ? 30.925 22.566 -9.456 1.00 19.93 57 ILE B N 1
ATOM 1826 C CA . ILE B 1 55 ? 31.492 21.666 -8.473 1.00 19.38 57 ILE B CA 1
ATOM 1827 C C . ILE B 1 55 ? 30.568 20.478 -8.302 1.00 18.15 57 ILE B C 1
ATOM 1828 O O . ILE B 1 55 ? 29.440 20.635 -7.884 1.00 18.71 57 ILE B O 1
ATOM 1833 N N . LYS B 1 56 ? 31.059 19.295 -8.648 1.00 17.53 58 LYS B N 1
ATOM 1834 C CA . LYS B 1 56 ? 30.308 18.073 -8.440 1.00 17.90 58 LYS B CA 1
ATOM 1835 C C . LYS B 1 56 ? 30.576 17.563 -7.027 1.00 17.36 58 LYS B C 1
ATOM 1836 O O . LYS B 1 56 ? 31.710 17.301 -6.656 1.00 17.85 58 LYS B O 1
ATOM 1842 N N . LEU B 1 57 ? 29.508 17.434 -6.252 1.00 16.31 59 LEU B N 1
ATOM 1843 C CA . LEU B 1 57 ? 29.608 16.916 -4.886 1.00 15.92 59 LEU B CA 1
ATOM 1844 C C . LEU B 1 57 ? 29.176 15.463 -4.920 1.00 15.50 59 LEU B C 1
ATOM 1845 O O . LEU B 1 57 ? 28.013 15.134 -5.256 1.00 16.14 59 LEU B O 1
ATOM 1850 N N . GLN B 1 58 ? 30.124 14.595 -4.590 1.00 15.29 60 GLN B N 1
ATOM 1851 C CA . GLN B 1 58 ? 29.905 13.168 -4.473 1.00 15.12 60 GLN B CA 1
ATOM 1852 C C . GLN B 1 58 ? 29.770 12.912 -2.985 1.00 13.63 60 GLN B C 1
ATOM 1853 O O . GLN B 1 58 ? 30.759 12.905 -2.264 1.00 14.98 60 GLN B O 1
ATOM 1859 N N . ILE B 1 59 ? 28.542 12.710 -2.540 1.00 13.50 61 ILE B N 1
ATOM 1860 C CA . ILE B 1 59 ? 28.237 12.703 -1.109 1.00 14.05 61 ILE B CA 1
ATOM 1861 C C . ILE B 1 59 ? 27.965 11.280 -0.637 1.00 13.53 61 ILE B C 1
ATOM 1862 O O . ILE B 1 59 ? 27.068 10.591 -1.136 1.00 13.82 61 ILE B O 1
ATOM 1867 N N . TRP B 1 60 ? 28.780 10.867 0.332 1.00 13.20 62 TRP B N 1
ATOM 1868 C CA . TRP B 1 60 ? 28.729 9.551 0.944 1.00 13.15 62 TRP B CA 1
ATOM 1869 C C . TRP B 1 60 ? 27.956 9.664 2.260 1.00 13.17 62 TRP B C 1
ATOM 1870 O O . TRP B 1 60 ? 28.446 10.249 3.232 1.00 14.62 62 TRP B O 1
ATOM 1881 N N . ASP B 1 61 ? 26.746 9.127 2.249 1.00 13.53 63 ASP B N 1
ATOM 1882 C CA . ASP B 1 61 ? 25.835 9.131 3.388 1.00 12.75 63 ASP B CA 1
ATOM 1883 C C . ASP B 1 61 ? 26.086 7.846 4.189 1.00 12.73 63 ASP B C 1
ATOM 1884 O O . ASP B 1 61 ? 25.617 6.780 3.808 1.00 12.28 63 ASP B O 1
ATOM 1889 N N . THR B 1 62 ? 26.864 7.930 5.271 1.00 12.56 64 THR B N 1
ATOM 1890 C CA . THR B 1 62 ? 27.291 6.723 5.968 1.00 12.94 64 THR B CA 1
ATOM 1891 C C . THR B 1 62 ? 26.279 6.338 7.030 1.00 12.72 64 THR B C 1
ATOM 1892 O O . THR B 1 62 ? 25.569 7.199 7.555 1.00 13.09 64 THR B O 1
ATOM 1896 N N . ALA B 1 63 ? 26.228 5.041 7.341 1.00 11.77 65 ALA B N 1
ATOM 1897 C CA . ALA B 1 63 ? 25.374 4.536 8.407 1.00 11.60 65 ALA B CA 1
ATOM 1898 C C . ALA B 1 63 ? 26.011 4.943 9.727 1.00 11.93 65 ALA B C 1
ATOM 1899 O O . ALA B 1 63 ? 27.236 4.903 9.866 1.00 11.87 65 ALA B O 1
ATOM 1901 N N . GLY B 1 64 ? 25.179 5.336 10.683 1.00 12.72 66 GLY B N 1
ATOM 1902 C CA . GLY B 1 64 ? 25.647 5.728 12.007 1.00 12.97 66 GLY B CA 1
ATOM 1903 C C . GLY B 1 64 ? 25.850 4.568 12.962 1.00 13.54 66 GLY B C 1
ATOM 1904 O O . GLY B 1 64 ? 26.580 4.690 13.940 1.00 13.83 66 GLY B O 1
ATOM 1905 N N . GLN B 1 65 ? 25.205 3.434 12.714 1.00 13.57 67 GLN B N 1
ATOM 1906 C CA . GLN B 1 65 ? 25.249 2.364 13.705 1.00 14.76 67 GLN B CA 1
ATOM 1907 C C . GLN B 1 65 ? 26.636 1.710 13.777 1.00 15.62 67 GLN B C 1
ATOM 1908 O O . GLN B 1 65 ? 27.348 1.604 12.784 1.00 14.78 67 GLN B O 1
ATOM 1914 N N . GLU B 1 66 ? 26.999 1.243 14.970 1.00 16.07 68 GLU B N 1
ATOM 1915 C CA . GLU B 1 66 ? 28.311 0.667 15.192 1.00 17.29 68 GLU B CA 1
ATOM 1916 C C . GLU B 1 66 ? 28.659 -0.525 14.296 1.00 16.12 68 GLU B C 1
ATOM 1917 O O . GLU B 1 66 ? 29.816 -0.715 13.972 1.00 16.64 68 GLU B O 1
ATOM 1923 N N . ARG B 1 67 ? 27.666 -1.299 13.869 1.00 15.45 69 ARG B N 1
ATOM 1924 C CA . ARG B 1 67 ? 27.898 -2.413 12.962 1.00 15.42 69 ARG B CA 1
ATOM 1925 C C . ARG B 1 67 ? 28.713 -2.003 11.720 1.00 15.57 69 ARG B C 1
ATOM 1926 O O . ARG B 1 67 ? 29.506 -2.792 11.189 1.00 16.00 69 ARG B O 1
ATOM 1934 N N . PHE B 1 68 ? 28.500 -0.774 11.265 1.00 14.59 70 PHE B N 1
ATOM 1935 C CA . PHE B 1 68 ? 29.133 -0.275 10.046 1.00 14.02 70 PHE B CA 1
ATOM 1936 C C . PHE B 1 68 ? 30.342 0.621 10.271 1.00 13.64 70 PHE B C 1
ATOM 1937 O O . PHE B 1 68 ? 30.811 1.262 9.349 1.00 13.75 70 PHE B O 1
ATOM 1945 N N . ARG B 1 69 ? 30.858 0.670 11.495 1.00 14.17 71 ARG B N 1
ATOM 1946 C CA . ARG B 1 69 ? 31.926 1.624 11.800 1.00 14.76 71 ARG B CA 1
ATOM 1947 C C . ARG B 1 69 ? 33.205 1.278 11.056 1.00 15.22 71 ARG B C 1
ATOM 1948 O O . ARG B 1 69 ? 33.876 2.168 10.533 1.00 15.72 71 ARG B O 1
ATOM 1956 N N . THR B 1 70 ? 33.540 -0.012 10.995 1.00 15.96 72 THR B N 1
ATOM 1957 C CA . THR B 1 70 ? 34.746 -0.435 10.329 1.00 16.79 72 THR B CA 1
ATOM 1958 C C . THR B 1 70 ? 34.702 -0.139 8.838 1.00 16.23 72 THR B C 1
ATOM 1959 O O . THR B 1 70 ? 35.632 0.470 8.333 1.00 17.23 72 THR B O 1
ATOM 1963 N N . ILE B 1 71 ? 33.628 -0.484 8.119 1.00 15.79 73 ILE B N 1
ATOM 1964 C CA A ILE B 1 71 ? 33.643 -0.172 6.672 0.70 16.89 73 ILE B CA 1
ATOM 1965 C CA B ILE B 1 71 ? 33.608 -0.209 6.693 0.30 12.91 73 ILE B CA 1
ATOM 1966 C C . ILE B 1 71 ? 33.569 1.312 6.427 1.00 15.08 73 ILE B C 1
ATOM 1967 O O . ILE B 1 71 ? 34.235 1.805 5.543 1.00 16.21 73 ILE B O 1
ATOM 1976 N N . THR B 1 72 ? 32.739 2.029 7.164 1.00 13.93 74 THR B N 1
ATOM 1977 C CA . THR B 1 72 ? 32.648 3.420 6.874 1.00 13.38 74 THR B CA 1
ATOM 1978 C C . THR B 1 72 ? 33.964 4.153 7.125 1.00 14.31 74 THR B C 1
ATOM 1979 O O . THR B 1 72 ? 34.360 4.958 6.337 1.00 15.56 74 THR B O 1
ATOM 1983 N N . THR B 1 73 ? 34.605 3.887 8.256 1.00 14.93 75 THR B N 1
ATOM 1984 C CA . THR B 1 73 ? 35.878 4.537 8.556 1.00 16.50 75 THR B CA 1
ATOM 1985 C C . THR B 1 73 ? 36.989 4.158 7.561 1.00 17.22 75 THR B C 1
ATOM 1986 O O . THR B 1 73 ? 37.928 4.936 7.341 1.00 18.46 75 THR B O 1
ATOM 1990 N N . ALA B 1 74 ? 36.872 2.981 6.946 1.00 18.44 76 ALA B N 1
ATOM 1991 C CA . ALA B 1 74 ? 37.806 2.550 5.903 1.00 19.15 76 ALA B CA 1
ATOM 1992 C C . ALA B 1 74 ? 37.879 3.545 4.733 1.00 20.22 76 ALA B C 1
ATOM 1993 O O . ALA B 1 74 ? 38.884 3.602 4.029 1.00 21.28 76 ALA B O 1
ATOM 1995 N N . TYR B 1 75 ? 36.810 4.317 4.531 1.00 20.13 77 TYR B N 1
ATOM 1996 C CA . TYR B 1 75 ? 36.723 5.247 3.402 1.00 20.30 77 TYR B CA 1
ATOM 1997 C C . TYR B 1 75 ? 36.721 6.730 3.785 1.00 19.88 77 TYR B C 1
ATOM 1998 O O . TYR B 1 75 ? 36.386 7.583 2.979 1.00 21.57 77 TYR B O 1
ATOM 2007 N N . TYR B 1 76 ? 37.114 7.057 5.007 1.00 19.87 78 TYR B N 1
ATOM 2008 C CA . TYR B 1 76 ? 37.255 8.464 5.391 1.00 20.02 78 TYR B CA 1
ATOM 2009 C C . TYR B 1 76 ? 38.381 9.121 4.614 1.00 22.11 78 TYR B C 1
ATOM 2010 O O . TYR B 1 76 ? 38.344 10.311 4.336 1.00 22.75 78 TYR B O 1
ATOM 2019 N N . ARG B 1 77 ? 39.406 8.330 4.330 1.00 24.35 79 ARG B N 1
ATOM 2020 C CA . ARG B 1 77 ? 40.659 8.820 3.769 1.00 27.28 79 ARG B CA 1
ATOM 2021 C C . ARG B 1 77 ? 40.578 9.728 2.559 1.00 27.25 79 ARG B C 1
ATOM 2022 O O . ARG B 1 77 ? 41.236 10.771 2.509 1.00 29.02 79 ARG B O 1
ATOM 2030 N N . GLY B 1 78 ? 39.806 9.342 1.565 1.00 26.71 80 GLY B N 1
ATOM 2031 C CA . GLY B 1 78 ? 39.725 10.190 0.370 1.00 25.60 80 GLY B CA 1
ATOM 2032 C C . GLY B 1 78 ? 38.816 11.408 0.492 1.00 23.95 80 GLY B C 1
ATOM 2033 O O . GLY B 1 78 ? 38.704 12.200 -0.442 1.00 24.36 80 GLY B O 1
ATOM 2034 N N . ALA B 1 79 ? 38.148 11.574 1.625 1.00 21.56 81 ALA B N 1
ATOM 2035 C CA . ALA B 1 79 ? 37.171 12.643 1.742 1.00 19.72 81 ALA B CA 1
ATOM 2036 C C . ALA B 1 79 ? 37.852 13.995 1.742 1.00 19.45 81 ALA B C 1
ATOM 2037 O O . ALA B 1 79 ? 38.874 14.174 2.392 1.00 18.51 81 ALA B O 1
ATOM 2039 N N . MET B 1 80 ? 37.253 14.957 1.050 1.00 19.03 82 MET B N 1
ATOM 2040 C CA . MET B 1 80 ? 37.724 16.335 1.116 1.00 20.55 82 MET B CA 1
ATOM 2041 C C . MET B 1 80 ? 37.008 17.149 2.173 1.00 17.67 82 MET B C 1
ATOM 2042 O O . MET B 1 80 ? 37.540 18.143 2.681 1.00 17.68 82 MET B O 1
ATOM 2047 N N . GLY B 1 81 ? 35.811 16.701 2.524 1.00 16.32 83 GLY B N 1
ATOM 2048 C CA . GLY B 1 81 ? 35.033 17.336 3.576 1.00 15.46 83 GLY B CA 1
ATOM 2049 C C . GLY B 1 81 ? 34.223 16.302 4.327 1.00 15.11 83 GLY B C 1
ATOM 2050 O O . GLY B 1 81 ? 33.773 15.312 3.750 1.00 14.78 83 GLY B O 1
ATOM 2051 N N . ILE B 1 82 ? 34.035 16.545 5.627 1.00 15.35 84 ILE B N 1
ATOM 2052 C CA . ILE B 1 82 ? 33.219 15.685 6.485 1.00 15.66 84 ILE B CA 1
ATOM 2053 C C . ILE B 1 82 ? 32.240 16.533 7.290 1.00 15.03 84 ILE B C 1
ATOM 2054 O O . ILE B 1 82 ? 32.654 17.481 7.951 1.00 15.23 84 ILE B O 1
ATOM 2059 N N . MET B 1 83 ? 30.949 16.210 7.202 1.00 13.67 85 MET B N 1
ATOM 2060 C CA . MET B 1 83 ? 29.927 16.772 8.079 1.00 14.41 85 MET B CA 1
ATOM 2061 C C . MET B 1 83 ? 29.764 15.792 9.228 1.00 14.05 85 MET B C 1
ATOM 2062 O O . MET B 1 83 ? 29.405 14.643 9.008 1.00 14.02 85 MET B O 1
ATOM 2067 N N . LEU B 1 84 ? 29.988 16.271 10.444 1.00 14.24 86 LEU B N 1
ATOM 2068 C CA . LEU B 1 84 ? 29.746 15.501 11.652 1.00 14.77 86 LEU B CA 1
ATOM 2069 C C . LEU B 1 84 ? 28.426 15.990 12.254 1.00 14.03 86 LEU B C 1
ATOM 2070 O O . LEU B 1 84 ? 28.308 17.148 12.635 1.00 14.69 86 LEU B O 1
ATOM 2075 N N . VAL B 1 85 ? 27.454 15.098 12.357 1.00 12.89 87 VAL B N 1
ATOM 2076 C CA . VAL B 1 85 ? 26.081 15.476 12.638 1.00 11.92 87 VAL B CA 1
ATOM 2077 C C . VAL B 1 85 ? 25.662 14.900 13.991 1.00 11.49 87 VAL B C 1
ATOM 2078 O O . VAL B 1 85 ? 25.919 13.728 14.276 1.00 11.77 87 VAL B O 1
ATOM 2082 N N . TYR B 1 86 ? 25.067 15.741 14.839 1.00 11.75 88 TYR B N 1
ATOM 2083 C CA . TYR B 1 86 ? 24.352 15.258 16.025 1.00 11.28 88 TYR B CA 1
ATOM 2084 C C . TYR B 1 86 ? 22.903 15.766 15.971 1.00 11.61 88 TYR B C 1
ATOM 2085 O O . TYR B 1 86 ? 22.513 16.541 15.085 1.00 12.67 88 TYR B O 1
ATOM 2094 N N . ASP B 1 87 ? 22.103 15.320 16.926 1.00 12.40 89 ASP B N 1
ATOM 2095 C CA . ASP B 1 87 ? 20.680 15.621 16.985 1.00 12.66 89 ASP B CA 1
ATOM 2096 C C . ASP B 1 87 ? 20.504 16.502 18.214 1.00 12.83 89 ASP B C 1
ATOM 2097 O O . ASP B 1 87 ? 20.835 16.061 19.323 1.00 13.44 89 ASP B O 1
ATOM 2102 N N . ILE B 1 88 ? 20.039 17.736 18.035 1.00 13.01 90 ILE B N 1
ATOM 2103 C CA . ILE B 1 88 ? 19.924 18.659 19.178 1.00 14.53 90 ILE B CA 1
ATOM 2104 C C . ILE B 1 88 ? 18.951 18.162 20.243 1.00 14.38 90 ILE B C 1
ATOM 2105 O O . ILE B 1 88 ? 18.995 18.642 21.376 1.00 14.79 90 ILE B O 1
ATOM 2110 N N . THR B 1 89 ? 18.087 17.208 19.883 1.00 13.90 91 THR B N 1
ATOM 2111 C CA . THR B 1 89 ? 17.161 16.614 20.837 1.00 15.09 91 THR B CA 1
ATOM 2112 C C . THR B 1 89 ? 17.716 15.384 21.571 1.00 14.47 91 THR B C 1
ATOM 2113 O O . THR B 1 89 ? 17.009 14.792 22.394 1.00 15.65 91 THR B O 1
ATOM 2117 N N . ASN B 1 90 ? 18.974 15.022 21.329 1.00 13.88 92 ASN B N 1
ATOM 2118 C CA . ASN B 1 90 ? 19.563 13.813 21.912 1.00 14.92 92 ASN B CA 1
ATOM 2119 C C . ASN B 1 90 ? 20.979 14.047 22.439 1.00 15.37 92 ASN B C 1
ATOM 2120 O O . ASN B 1 90 ? 21.936 14.107 21.692 1.00 15.04 92 ASN B O 1
ATOM 2125 N N . GLU B 1 91 ? 21.105 14.196 23.755 1.00 15.24 93 GLU B N 1
ATOM 2126 C CA . GLU B 1 91 ? 22.383 14.454 24.384 1.00 15.44 93 GLU B CA 1
ATOM 2127 C C . GLU B 1 91 ? 23.439 13.433 23.998 1.00 14.84 93 GLU B C 1
ATOM 2128 O O . GLU B 1 91 ? 24.582 13.804 23.735 1.00 14.84 93 GLU B O 1
ATOM 2134 N N . LYS B 1 92 ? 23.081 12.153 24.000 1.00 15.12 94 LYS B N 1
ATOM 2135 C CA . LYS B 1 92 ? 24.059 11.121 23.743 1.00 17.08 94 LYS B CA 1
ATOM 2136 C C . LYS B 1 92 ? 24.703 11.327 22.382 1.00 14.93 94 LYS B C 1
ATOM 2137 O O . LYS B 1 92 ? 25.905 11.130 22.244 1.00 14.50 94 LYS B O 1
ATOM 2143 N N . SER B 1 93 ? 23.920 11.743 21.392 1.00 13.58 95 SER B N 1
ATOM 2144 C CA . SER B 1 93 ? 24.481 11.950 20.055 1.00 13.13 95 SER B CA 1
ATOM 2145 C C . SER B 1 93 ? 25.538 13.054 20.016 1.00 13.09 95 SER B C 1
ATOM 2146 O O . SER B 1 93 ? 26.473 13.022 19.212 1.00 13.51 95 SER B O 1
ATOM 2149 N N . PHE B 1 94 ? 25.371 14.034 20.895 1.00 13.42 96 PHE B N 1
ATOM 2150 C CA . PHE B 1 94 ? 26.326 15.113 21.090 1.00 14.52 96 PHE B CA 1
ATOM 2151 C C . PHE B 1 94 ? 27.526 14.655 21.923 1.00 15.46 96 PHE B C 1
ATOM 2152 O O . PHE B 1 94 ? 28.680 14.958 21.591 1.00 16.55 96 PHE B O 1
ATOM 2160 N N . ASP B 1 95 ? 27.257 13.907 22.994 1.00 16.40 97 ASP B N 1
ATOM 2161 C CA . ASP B 1 95 ? 28.317 13.336 23.838 1.00 17.57 97 ASP B CA 1
ATOM 2162 C C . ASP B 1 95 ? 29.287 12.512 22.979 1.00 16.87 97 ASP B C 1
ATOM 2163 O O . ASP B 1 95 ? 30.486 12.475 23.248 1.00 18.00 97 ASP B O 1
ATOM 2168 N N . ASN B 1 96 ? 28.761 11.828 21.961 1.00 16.52 98 ASN B N 1
ATOM 2169 C CA . ASN B 1 96 ? 29.568 10.967 21.110 1.00 16.92 98 ASN B CA 1
ATOM 2170 C C . ASN B 1 96 ? 30.415 11.725 20.078 1.00 16.80 98 ASN B C 1
ATOM 2171 O O . ASN B 1 96 ? 31.272 11.125 19.428 1.00 16.39 98 ASN B O 1
ATOM 2176 N N . ILE B 1 97 ? 30.203 13.034 19.934 1.00 17.29 99 ILE B N 1
ATOM 2177 C CA . ILE B 1 97 ? 30.950 13.811 18.946 1.00 18.45 99 ILE B CA 1
ATOM 2178 C C . ILE B 1 97 ? 32.464 13.703 19.190 1.00 19.02 99 ILE B C 1
ATOM 2179 O O . ILE B 1 97 ? 33.241 13.631 18.239 1.00 19.68 99 ILE B O 1
ATOM 2184 N N . ARG B 1 98 ? 32.889 13.649 20.453 1.00 21.05 100 ARG B N 1
ATOM 2185 C CA . ARG B 1 98 ? 34.322 13.505 20.749 1.00 23.10 100 ARG B CA 1
ATOM 2186 C C . ARG B 1 98 ? 34.907 12.239 20.161 1.00 22.00 100 ARG B C 1
ATOM 2187 O O . ARG B 1 98 ? 36.010 12.249 19.599 1.00 22.64 100 ARG B O 1
ATOM 2195 N N . ASN B 1 99 ? 34.182 11.135 20.317 1.00 20.73 101 ASN B N 1
ATOM 2196 C CA . ASN B 1 99 ? 34.617 9.875 19.748 1.00 19.49 101 ASN B CA 1
ATOM 2197 C C . ASN B 1 99 ? 34.641 9.976 18.227 1.00 18.61 101 ASN B C 1
ATOM 2198 O O . ASN B 1 99 ? 35.566 9.499 17.590 1.00 17.90 101 ASN B O 1
ATOM 2203 N N . TRP B 1 100 ? 33.642 10.629 17.640 1.00 17.37 102 TRP B N 1
ATOM 2204 C CA . TRP B 1 100 ? 33.626 10.792 16.188 1.00 17.14 102 TRP B CA 1
ATOM 2205 C C . TRP B 1 100 ? 34.863 11.566 15.719 1.00 17.77 102 TRP B C 1
ATOM 2206 O O . TRP B 1 100 ? 35.497 11.198 14.747 1.00 16.99 102 TRP B O 1
ATOM 2217 N N . ILE B 1 101 ? 35.202 12.630 16.434 1.00 18.48 103 ILE B N 1
ATOM 2218 C CA . ILE B 1 101 ? 36.381 13.416 16.103 1.00 20.27 103 ILE B CA 1
ATOM 2219 C C . ILE B 1 101 ? 37.652 12.573 16.190 1.00 20.44 103 ILE B C 1
ATOM 2220 O O . ILE B 1 101 ? 38.500 12.648 15.308 1.00 20.95 103 ILE B O 1
ATOM 2225 N N . ARG B 1 102 ? 37.772 11.729 17.213 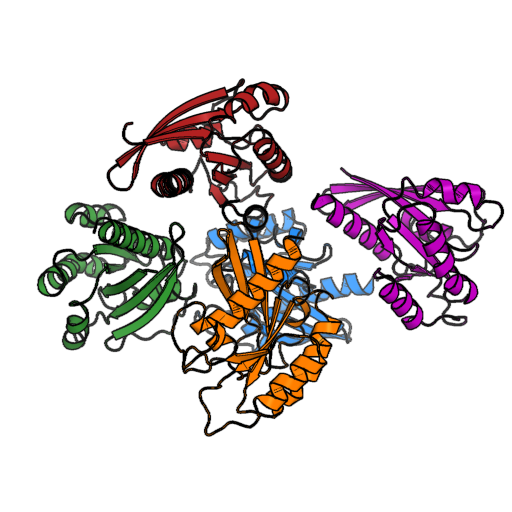1.00 20.91 104 ARG B N 1
ATOM 2226 C CA . ARG B 1 102 ? 38.944 10.853 17.303 1.00 22.02 104 ARG B CA 1
ATOM 2227 C C . ARG B 1 102 ? 39.015 9.894 16.117 1.00 21.62 104 ARG B C 1
ATOM 2228 O O . ARG B 1 102 ? 40.105 9.556 15.654 1.00 22.10 104 ARG B O 1
ATOM 2236 N N . ASN B 1 103 ? 37.858 9.450 15.624 1.00 21.55 105 ASN B N 1
ATOM 2237 C CA . ASN B 1 103 ? 37.819 8.599 14.427 1.00 21.92 105 ASN B CA 1
ATOM 2238 C C . ASN B 1 103 ? 38.240 9.339 13.169 1.00 21.16 105 ASN B C 1
ATOM 2239 O O . ASN B 1 103 ? 38.955 8.787 12.327 1.00 22.12 105 ASN B O 1
ATOM 2244 N N . ILE B 1 104 ? 37.809 10.585 13.037 1.00 20.64 106 ILE B N 1
ATOM 2245 C CA . ILE B 1 104 ? 38.259 11.407 11.930 1.00 21.14 106 ILE B CA 1
ATOM 2246 C C . ILE B 1 104 ? 39.785 11.549 12.006 1.00 21.91 106 ILE B C 1
ATOM 2247 O O . ILE B 1 104 ? 40.482 11.363 11.013 1.00 22.18 106 ILE B O 1
ATOM 2252 N N . GLU B 1 105 ? 40.307 11.836 13.197 1.00 22.79 107 GLU B N 1
ATOM 2253 C CA . GLU B 1 105 ? 41.754 12.011 13.358 1.00 25.09 107 GLU B CA 1
ATOM 2254 C C . GLU B 1 105 ? 42.564 10.766 12.994 1.00 24.84 107 GLU B C 1
ATOM 2255 O O . GLU B 1 105 ? 43.650 10.877 12.414 1.00 25.43 107 GLU B O 1
ATOM 2261 N N . GLU B 1 106 ? 42.027 9.594 13.320 1.00 24.89 108 GLU B N 1
ATOM 2262 C CA . GLU B 1 106 ? 42.680 8.315 13.062 1.00 24.86 108 GLU B CA 1
ATOM 2263 C C . GLU B 1 106 ? 42.592 7.908 11.590 1.00 24.26 108 GLU B C 1
ATOM 2264 O O . GLU B 1 106 ? 43.531 7.313 11.071 1.00 26.11 108 GLU B O 1
ATOM 2270 N N . HIS B 1 107 ? 41.494 8.244 10.911 1.00 23.12 109 HIS B N 1
ATOM 2271 C CA . HIS B 1 107 ? 41.205 7.633 9.599 1.00 22.82 109 HIS B CA 1
ATOM 2272 C C . HIS B 1 107 ? 41.093 8.572 8.395 1.00 22.92 109 HIS B C 1
ATOM 2273 O O . HIS B 1 107 ? 41.169 8.107 7.260 1.00 23.72 109 HIS B O 1
ATOM 2280 N N . ALA B 1 108 ? 40.886 9.865 8.625 1.00 23.60 110 ALA B N 1
ATOM 2281 C CA . ALA B 1 108 ? 40.766 10.842 7.541 1.00 24.72 110 ALA B CA 1
ATOM 2282 C C . ALA B 1 108 ? 42.113 11.474 7.235 1.00 27.27 110 ALA B C 1
ATOM 2283 O O . ALA B 1 108 ? 43.056 11.355 8.001 1.00 26.76 110 ALA B O 1
ATOM 2285 N N . SER B 1 109 ? 42.184 12.186 6.118 1.00 30.07 111 SER B N 1
ATOM 2286 C CA . SER B 1 109 ? 43.375 12.954 5.803 1.00 32.88 111 SER B CA 1
ATOM 2287 C C . SER B 1 109 ? 43.505 14.091 6.814 1.00 34.16 111 SER B C 1
ATOM 2288 O O . SER B 1 109 ? 42.501 14.672 7.235 1.00 33.90 111 SER B O 1
ATOM 2291 N N . ALA B 1 110 ? 44.735 14.401 7.216 1.00 35.53 112 ALA B N 1
ATOM 2292 C CA . ALA B 1 110 ? 44.960 15.378 8.290 1.00 35.93 112 ALA B CA 1
ATOM 2293 C C . ALA B 1 110 ? 44.373 16.763 7.975 1.00 35.96 112 ALA B C 1
ATOM 2294 O O . ALA B 1 110 ? 43.981 17.500 8.879 1.00 36.33 112 ALA B O 1
ATOM 2296 N N . ASP B 1 111 ? 44.285 17.100 6.695 1.00 35.61 113 ASP B N 1
ATOM 2297 C CA . ASP B 1 111 ? 43.811 18.420 6.287 1.00 34.98 113 ASP B CA 1
ATOM 2298 C C . ASP B 1 111 ? 42.352 18.449 5.804 1.00 31.63 113 ASP B C 1
ATOM 2299 O O . ASP B 1 111 ? 41.906 19.433 5.210 1.00 31.34 113 ASP B O 1
ATOM 2304 N N . VAL B 1 112 ? 41.612 17.380 6.079 1.00 27.45 114 VAL B N 1
ATOM 2305 C CA . VAL B 1 112 ? 40.209 17.295 5.682 1.00 24.03 114 VAL B CA 1
ATOM 2306 C C . VAL B 1 112 ? 39.436 18.494 6.246 1.00 22.43 114 VAL B C 1
ATOM 2307 O O . VAL B 1 112 ? 39.727 18.970 7.349 1.00 22.40 114 VAL B O 1
ATOM 2311 N N . GLU B 1 113 ? 38.488 19.019 5.475 1.00 20.85 115 GLU B N 1
ATOM 2312 C CA . GLU B 1 113 ? 37.656 20.116 5.953 1.00 20.87 115 GLU B CA 1
ATOM 2313 C C . GLU B 1 113 ? 36.500 19.515 6.746 1.00 19.81 115 GLU B C 1
ATOM 2314 O O . GLU B 1 113 ? 35.900 18.534 6.320 1.00 19.06 115 GLU B O 1
ATOM 2320 N N . LYS B 1 114 ? 36.210 20.088 7.915 1.00 19.70 116 LYS B N 1
ATOM 2321 C CA . LYS B 1 114 ? 35.247 19.521 8.844 1.00 20.56 116 LYS B CA 1
ATOM 2322 C C . LYS B 1 114 ? 34.203 20.550 9.236 1.00 19.14 116 LYS B C 1
ATOM 2323 O O . LYS B 1 114 ? 34.506 21.737 9.360 1.00 20.48 116 LYS B O 1
ATOM 2329 N N . MET B 1 115 ? 32.987 20.088 9.490 1.00 17.45 117 MET B N 1
ATOM 2330 C CA . MET B 1 115 ? 31.913 20.958 9.937 1.00 17.73 117 MET B CA 1
ATOM 2331 C C . MET B 1 115 ? 31.035 20.144 10.865 1.00 16.35 117 MET B C 1
ATOM 2332 O O . MET B 1 115 ? 30.768 18.988 10.588 1.00 16.31 117 MET B O 1
ATOM 2337 N N . ILE B 1 116 ? 30.573 20.753 11.949 1.00 15.45 118 ILE B N 1
ATOM 2338 C CA . ILE B 1 116 ? 29.640 20.096 12.847 1.00 16.05 118 ILE B CA 1
ATOM 2339 C C . ILE B 1 116 ? 28.246 20.670 12.603 1.00 15.38 118 ILE B C 1
ATOM 2340 O O . ILE B 1 116 ? 28.074 21.904 12.553 1.00 15.89 118 ILE B O 1
ATOM 2345 N N . LEU B 1 117 ? 27.262 19.787 12.441 1.00 14.71 119 LEU B N 1
ATOM 2346 C CA . LEU B 1 117 ? 25.874 20.174 12.266 1.00 14.55 119 LEU B CA 1
ATOM 2347 C C . LEU B 1 117 ? 25.061 19.679 13.456 1.00 14.24 119 LEU B C 1
ATOM 2348 O O . LEU B 1 117 ? 25.038 18.479 13.743 1.00 14.41 119 LEU B O 1
ATOM 2353 N N . GLY B 1 118 ? 24.383 20.597 14.133 1.00 13.77 120 GLY B N 1
ATOM 2354 C CA . GLY B 1 118 ? 23.424 20.233 15.173 1.00 13.95 120 GLY B CA 1
ATOM 2355 C C . GLY B 1 118 ? 22.067 20.208 14.491 1.00 13.40 120 GLY B C 1
ATOM 2356 O O . GLY B 1 118 ? 21.470 21.255 14.247 1.00 14.37 120 GLY B O 1
ATOM 2357 N N . ASN B 1 119 ? 21.596 19.017 14.137 1.00 12.84 121 ASN B N 1
ATOM 2358 C CA . ASN B 1 119 ? 20.388 18.884 13.340 1.00 12.58 121 ASN B CA 1
ATOM 2359 C C . ASN B 1 119 ? 19.110 18.778 14.200 1.00 12.92 121 ASN B C 1
ATOM 2360 O O . ASN B 1 119 ? 19.171 18.604 15.410 1.00 13.44 121 ASN B O 1
ATOM 2365 N N . LYS B 1 120 ? 17.970 18.910 13.530 1.00 13.23 122 LYS B N 1
ATOM 2366 C CA . LYS B 1 120 ? 16.638 18.888 14.088 1.00 14.12 122 LYS B CA 1
ATOM 2367 C C . LYS B 1 120 ? 16.355 20.148 14.888 1.00 15.16 122 LYS B C 1
ATOM 2368 O O . LYS B 1 120 ? 15.592 20.132 15.859 1.00 15.67 122 LYS B O 1
ATOM 2374 N N . CYS B 1 121 ? 16.907 21.270 14.437 1.00 16.07 123 CYS B N 1
ATOM 2375 C CA . CYS B 1 121 ? 16.770 22.521 15.194 1.00 17.86 123 CYS B CA 1
ATOM 2376 C C . CYS B 1 121 ? 15.341 23.105 15.138 1.00 18.35 123 CYS B C 1
ATOM 2377 O O . CYS B 1 121 ? 15.031 24.069 15.845 1.00 20.41 123 CYS B O 1
ATOM 2380 N N . ASP B 1 122 ? 14.466 22.496 14.344 1.00 18.73 124 ASP B N 1
ATOM 2381 C CA . ASP B 1 122 ? 13.020 22.805 14.371 1.00 18.98 124 ASP B CA 1
ATOM 2382 C C . ASP B 1 122 ? 12.272 22.249 15.588 1.00 20.08 124 ASP B C 1
ATOM 2383 O O . ASP B 1 122 ? 11.183 22.705 15.904 1.00 21.15 124 ASP B O 1
ATOM 2388 N N . VAL B 1 123 ? 12.842 21.249 16.255 1.00 20.51 125 VAL B N 1
ATOM 2389 C CA . VAL B 1 123 ? 12.145 20.555 17.344 1.00 21.51 125 VAL B CA 1
ATOM 2390 C C . VAL B 1 123 ? 12.509 21.198 18.690 1.00 23.12 125 VAL B C 1
ATOM 2391 O O . VAL B 1 123 ? 13.079 20.565 19.581 1.00 22.74 125 VAL B O 1
ATOM 2395 N N . ASN B 1 124 ? 12.145 22.473 18.826 1.00 25.23 126 ASN B N 1
ATOM 2396 C CA . ASN B 1 124 ? 12.455 23.274 20.010 1.00 27.16 126 ASN B CA 1
ATOM 2397 C C . ASN B 1 124 ? 11.999 22.651 21.312 1.00 27.32 126 ASN B C 1
ATOM 2398 O O . ASN B 1 124 ? 12.706 22.694 22.320 1.00 26.54 126 ASN B O 1
ATOM 2403 N N . ASP B 1 125 ? 10.819 22.052 21.266 1.00 27.54 127 ASP B N 1
ATOM 2404 C CA . ASP B 1 125 ? 10.176 21.460 22.429 1.00 28.10 127 ASP B CA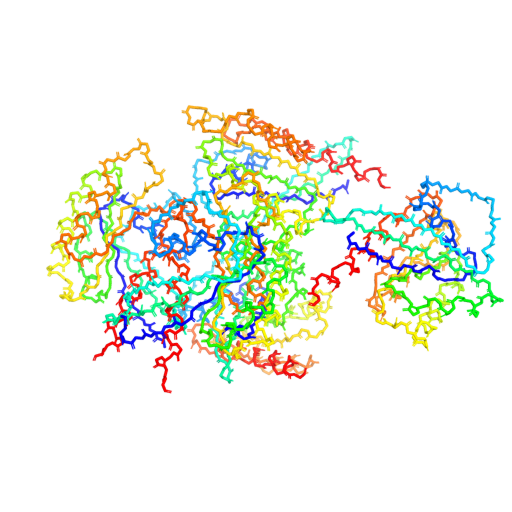 1
ATOM 2405 C C . ASP B 1 125 ? 10.850 20.187 22.956 1.00 26.02 127 ASP B C 1
ATOM 2406 O O . ASP B 1 125 ? 10.469 19.675 24.010 1.00 26.69 127 ASP B O 1
ATOM 2411 N N . LYS B 1 126 ? 11.833 19.663 22.229 1.00 23.14 128 LYS B N 1
ATOM 2412 C CA . LYS B 1 126 ? 12.565 18.480 22.672 1.00 21.17 128 LYS B CA 1
ATOM 2413 C C . LYS B 1 126 ? 14.078 18.716 22.718 1.00 19.13 128 LYS B C 1
ATOM 2414 O O . LYS B 1 126 ? 14.833 17.775 22.916 1.00 18.14 128 LYS B O 1
ATOM 2420 N N . ARG B 1 127 ? 14.517 19.960 22.537 1.00 17.97 129 ARG B N 1
ATOM 2421 C CA . ARG B 1 127 ? 15.942 20.284 22.592 1.00 17.06 129 ARG B CA 1
ATOM 2422 C C . ARG B 1 127 ? 16.555 19.828 23.907 1.00 16.27 129 ARG B C 1
ATOM 2423 O O . ARG B 1 127 ? 16.002 20.103 24.987 1.00 17.90 129 ARG B O 1
ATOM 2431 N N . GLN B 1 128 ? 17.685 19.133 23.796 1.00 15.27 130 GLN B N 1
ATOM 2432 C CA . GLN B 1 128 ? 18.518 18.732 24.941 1.00 14.76 130 GLN B CA 1
ATOM 2433 C C . GLN B 1 128 ? 19.875 19.434 24.943 1.00 15.15 130 GLN B C 1
ATOM 2434 O O . GLN B 1 128 ? 20.451 19.691 25.998 1.00 17.19 130 GLN B O 1
ATOM 2440 N N . VAL B 1 129 ? 20.371 19.785 23.764 1.00 14.77 131 VAL B N 1
ATOM 2441 C CA . VAL B 1 129 ? 21.693 20.383 23.647 1.00 15.36 131 VAL B CA 1
ATOM 2442 C C . VAL B 1 129 ? 21.544 21.841 23.249 1.00 16.28 131 VAL B C 1
ATOM 2443 O O . VAL B 1 129 ? 21.067 22.158 22.163 1.00 17.38 131 VAL B O 1
ATOM 2447 N N . SER B 1 130 ? 21.982 22.743 24.112 1.00 17.97 132 SER B N 1
ATOM 2448 C CA . SER B 1 130 ? 21.918 24.152 23.802 1.00 18.93 132 SER B CA 1
ATOM 2449 C C . SER B 1 130 ? 22.793 24.500 22.608 1.00 19.08 132 SER B C 1
ATOM 2450 O O . SER B 1 130 ? 23.822 23.873 22.361 1.00 19.14 132 SER B O 1
ATOM 2453 N N . LYS B 1 131 ? 22.385 25.517 21.869 1.00 19.48 133 LYS B N 1
ATOM 2454 C CA . LYS B 1 131 ? 23.219 26.008 20.778 1.00 21.12 133 LYS B CA 1
ATOM 2455 C C . LYS B 1 131 ? 24.606 26.454 21.290 1.00 21.05 133 LYS B C 1
ATOM 2456 O O . LYS B 1 131 ? 25.624 26.189 20.637 1.00 20.13 133 LYS B O 1
ATOM 2462 N N . GLU B 1 132 ? 24.652 27.097 22.470 1.00 22.05 134 GLU B N 1
ATOM 2463 C CA . GLU B 1 132 ? 25.924 27.538 23.073 1.00 23.69 134 GLU B CA 1
ATOM 2464 C C . GLU B 1 132 ? 26.901 26.387 23.250 1.00 21.66 134 GLU B C 1
ATOM 2465 O O . GLU B 1 132 ? 28.079 26.544 22.984 1.00 22.09 134 GLU B O 1
ATOM 2471 N N . ARG B 1 133 ? 26.422 25.220 23.678 1.00 20.17 135 ARG B N 1
ATOM 2472 C CA . ARG B 1 133 ? 27.318 24.085 23.850 1.00 19.58 135 ARG B CA 1
ATOM 2473 C C . ARG B 1 133 ? 27.875 23.554 22.545 1.00 18.89 135 ARG B C 1
ATOM 2474 O O . ARG B 1 133 ? 29.045 23.193 22.461 1.00 19.09 135 ARG B O 1
ATOM 2482 N N . GLY B 1 134 ? 27.042 23.520 21.517 1.00 18.91 136 GLY B N 1
ATOM 2483 C CA . GLY B 1 134 ? 27.526 23.124 20.193 1.00 18.87 136 GLY B CA 1
ATOM 2484 C C . GLY B 1 134 ? 28.558 24.111 19.664 1.00 18.95 136 GLY B C 1
ATOM 2485 O O . GLY B 1 134 ? 29.600 23.715 19.160 1.00 19.49 136 GLY B O 1
ATOM 2486 N N . GLU B 1 135 ? 28.267 25.399 19.811 1.00 19.62 137 GLU B N 1
ATOM 2487 C CA . GLU B 1 135 ? 29.181 26.467 19.377 1.00 21.78 137 GLU B CA 1
ATOM 2488 C C . GLU B 1 135 ? 30.535 26.327 20.086 1.00 21.18 137 GLU B C 1
ATOM 2489 O O . GLU B 1 135 ? 31.594 26.433 19.476 1.00 20.99 137 GLU B O 1
ATOM 2495 N N . LYS B 1 136 ? 30.502 26.043 21.382 1.00 22.34 138 LYS B N 1
ATOM 2496 C CA . LYS B 1 136 ? 31.738 25.950 22.167 1.00 23.43 138 LYS B CA 1
ATOM 2497 C C . LYS B 1 136 ? 32.576 24.725 21.823 1.00 22.79 138 LYS B C 1
ATOM 2498 O O . LYS B 1 136 ? 33.798 24.796 21.736 1.00 23.07 138 LYS B O 1
ATOM 2504 N N . LEU B 1 137 ? 31.920 23.591 21.610 1.00 22.45 139 LEU B N 1
ATOM 2505 C CA . LEU B 1 137 ? 32.621 22.389 21.205 1.00 22.30 139 LEU B CA 1
ATOM 2506 C C . LEU B 1 137 ? 33.328 22.617 19.865 1.00 21.26 139 LEU B C 1
ATOM 2507 O O . LEU B 1 137 ? 34.493 22.277 19.701 1.00 22.02 139 LEU B O 1
ATOM 2512 N N . ALA B 1 138 ? 32.622 23.233 18.921 1.00 20.75 140 ALA B N 1
ATOM 2513 C CA . ALA B 1 138 ? 33.192 23.500 17.613 1.00 20.91 140 ALA B CA 1
ATOM 2514 C C . ALA B 1 138 ? 34.352 24.486 17.714 1.00 21.81 140 ALA B C 1
ATOM 2515 O O . ALA B 1 138 ? 35.399 24.287 17.083 1.00 21.08 140 ALA B O 1
ATOM 2517 N N . LEU B 1 139 ? 34.165 25.515 18.540 1.00 23.47 141 LEU B N 1
ATOM 2518 C CA . LEU B 1 139 ? 35.203 26.512 18.828 1.00 25.12 141 LEU B CA 1
ATOM 2519 C C . LEU B 1 139 ? 36.464 25.833 19.367 1.00 26.31 141 LEU B C 1
ATOM 2520 O O . LEU B 1 139 ? 37.571 26.132 18.932 1.00 27.00 141 LEU B O 1
ATOM 2525 N N . ASP B 1 140 ? 36.274 24.892 20.283 1.00 28.41 142 ASP B N 1
ATOM 2526 C CA . ASP B 1 140 ? 37.378 24.156 20.896 1.00 30.28 142 ASP B CA 1
ATOM 2527 C C . ASP B 1 140 ? 38.183 23.370 19.864 1.00 29.68 142 ASP B C 1
ATOM 2528 O O . ASP B 1 140 ? 39.397 23.232 20.002 1.00 29.84 142 ASP B O 1
ATOM 2533 N N . TYR B 1 141 ? 37.509 22.858 18.829 1.00 28.80 143 TYR B N 1
ATOM 2534 C CA . TYR B 1 141 ? 38.170 22.072 17.781 1.00 28.84 143 TYR B CA 1
ATOM 2535 C C . TYR B 1 141 ? 38.647 22.862 16.568 1.00 26.98 143 TYR B C 1
ATOM 2536 O O . TYR B 1 141 ? 39.289 22.291 15.682 1.00 27.29 143 TYR B O 1
ATOM 2545 N N . GLY B 1 142 ? 38.345 24.154 16.526 1.00 25.38 144 GLY B N 1
ATOM 2546 C CA . GLY B 1 142 ? 38.741 25.010 15.415 1.00 24.45 144 GLY B CA 1
ATOM 2547 C C . GLY B 1 142 ? 37.960 24.732 14.146 1.00 23.71 144 GLY B C 1
ATOM 2548 O O . GLY B 1 142 ? 38.479 24.894 13.038 1.00 23.92 144 GLY B O 1
ATOM 2549 N N . ILE B 1 143 ? 36.709 24.321 14.289 1.00 22.28 145 ILE B N 1
ATOM 2550 C CA . ILE B 1 143 ? 35.908 24.003 13.104 1.00 22.58 145 ILE B CA 1
ATOM 2551 C C . ILE B 1 143 ? 34.537 24.663 13.117 1.00 20.92 145 ILE B C 1
ATOM 2552 O O . ILE B 1 143 ? 34.016 25.064 14.157 1.00 20.79 145 ILE B O 1
ATOM 2557 N N . LYS B 1 144 ? 33.973 24.811 11.927 1.00 18.85 146 LYS B N 1
ATOM 2558 C CA . LYS B 1 144 ? 32.718 25.510 11.765 1.00 17.98 146 LYS B CA 1
ATOM 2559 C C . LYS B 1 144 ? 31.539 24.697 12.267 1.00 17.15 146 LYS B C 1
ATOM 2560 O O . LYS B 1 144 ? 31.588 23.467 12.316 1.00 17.44 146 LYS B O 1
ATOM 2566 N N . PHE B 1 145 ? 30.495 25.421 12.650 1.00 16.39 147 PHE B N 1
ATOM 2567 C CA . PHE B 1 145 ? 29.294 24.873 13.282 1.00 16.44 147 PHE B CA 1
ATOM 2568 C C . PHE B 1 145 ? 28.045 25.556 12.746 1.00 16.87 147 PHE B C 1
ATOM 2569 O O . PHE B 1 145 ? 28.008 26.774 12.606 1.00 17.59 147 PHE B O 1
ATOM 2577 N N . MET B 1 146 ? 27.011 24.772 12.468 1.00 17.00 148 MET B N 1
ATOM 2578 C CA . MET B 1 146 ? 25.677 25.291 12.175 1.00 18.46 148 MET B CA 1
ATOM 2579 C C . MET B 1 146 ? 24.615 24.392 12.798 1.00 16.80 148 MET B C 1
ATOM 2580 O O . MET B 1 146 ? 24.779 23.167 12.860 1.00 16.77 148 MET B O 1
ATOM 2585 N N . GLU B 1 147 ? 23.517 24.995 13.225 1.00 16.30 149 GLU B N 1
ATOM 2586 C CA . GLU B 1 147 ? 22.318 24.233 13.530 1.00 16.11 149 GLU B CA 1
ATOM 2587 C C . GLU B 1 147 ? 21.464 24.169 12.273 1.00 15.42 149 GLU B C 1
ATOM 2588 O O . GLU B 1 147 ? 21.270 25.172 11.595 1.00 16.54 149 GLU B O 1
ATOM 2594 N N . THR B 1 148 ? 20.982 22.971 11.976 1.00 15.07 150 THR B N 1
ATOM 2595 C CA . THR B 1 148 ? 20.268 22.672 10.748 1.00 14.82 150 THR B CA 1
ATOM 2596 C C . THR B 1 148 ? 18.914 22.041 11.008 1.00 14.41 150 THR B C 1
ATOM 2597 O O . THR B 1 148 ? 18.656 21.490 12.080 1.00 14.68 150 THR B O 1
ATOM 2601 N N . SER B 1 149 ? 18.054 22.120 10.002 1.00 14.49 151 SER B N 1
ATOM 2602 C CA . SER B 1 149 ? 16.818 21.372 9.985 1.00 14.48 151 SER B CA 1
ATOM 2603 C C . SER B 1 149 ? 16.482 20.907 8.587 1.00 14.59 151 SER B C 1
ATOM 2604 O O . SER B 1 149 ? 16.312 21.725 7.688 1.00 15.04 151 SER B O 1
ATOM 2607 N N . ALA B 1 150 ? 16.414 19.592 8.413 1.00 14.34 152 ALA B N 1
ATOM 2608 C CA . ALA B 1 150 ? 15.962 19.029 7.145 1.00 14.56 152 ALA B CA 1
ATOM 2609 C C . ALA B 1 150 ? 14.473 19.329 6.976 1.00 15.69 152 ALA B C 1
ATOM 2610 O O . ALA B 1 150 ? 13.998 19.514 5.861 1.00 16.64 152 ALA B O 1
ATOM 2612 N N . LYS B 1 151 ? 13.725 19.359 8.082 1.00 16.83 153 LYS B N 1
ATOM 2613 C CA . LYS B 1 151 ? 12.282 19.591 8.017 1.00 18.89 153 LYS B CA 1
ATOM 2614 C C . LYS B 1 151 ? 11.906 21.025 7.640 1.00 19.22 153 LYS B C 1
ATOM 2615 O O . LYS B 1 151 ? 11.147 21.237 6.696 1.00 20.01 153 LYS B O 1
ATOM 2621 N N . ALA B 1 152 ? 12.464 21.982 8.375 1.00 19.30 154 ALA B N 1
ATOM 2622 C CA . ALA B 1 152 ? 12.236 23.417 8.188 1.00 19.85 154 ALA B CA 1
ATOM 2623 C C . ALA B 1 152 ? 13.110 24.045 7.092 1.00 19.80 154 ALA B C 1
ATOM 2624 O O . ALA B 1 152 ? 12.942 25.224 6.756 1.00 21.57 154 ALA B O 1
ATOM 2626 N N . ASN B 1 153 ? 14.036 23.257 6.545 1.00 19.08 155 ASN B N 1
ATOM 2627 C CA . ASN B 1 153 ? 14.986 23.709 5.526 1.00 18.55 155 ASN B CA 1
ATOM 2628 C C . ASN B 1 153 ? 15.848 24.872 6.026 1.00 18.37 155 ASN B C 1
ATOM 2629 O O . ASN B 1 153 ? 15.963 25.930 5.377 1.00 19.22 155 ASN B O 1
ATOM 2634 N N . ILE B 1 154 ? 16.471 24.652 7.179 1.00 17.78 156 ILE B N 1
ATOM 2635 C CA . ILE B 1 154 ? 17.342 25.637 7.811 1.00 18.08 156 ILE B CA 1
ATOM 2636 C C . ILE B 1 154 ? 18.799 25.192 7.665 1.00 16.92 156 ILE B C 1
ATOM 2637 O O . ILE B 1 154 ? 19.176 24.085 8.058 1.00 16.12 156 ILE B O 1
ATOM 2642 N N . ASN B 1 155 ? 19.599 26.055 7.054 1.00 17.07 157 ASN B N 1
ATOM 2643 C CA . ASN B 1 155 ? 21.049 25.894 6.929 1.00 16.21 157 ASN B CA 1
ATOM 2644 C C . ASN B 1 155 ? 21.532 24.657 6.183 1.00 15.72 157 ASN B C 1
ATOM 2645 O O . ASN B 1 155 ? 22.719 24.359 6.219 1.00 15.44 157 ASN B O 1
ATOM 2650 N N . VAL B 1 156 ? 20.656 23.974 5.461 1.00 15.68 158 VAL B N 1
ATOM 2651 C CA . VAL B 1 156 ? 21.104 22.790 4.729 1.00 16.33 158 VAL B CA 1
ATOM 2652 C C . VAL B 1 156 ? 21.915 23.218 3.498 1.00 16.50 158 VAL B C 1
ATOM 2653 O O . VAL B 1 156 ? 23.032 22.786 3.325 1.00 16.49 158 VAL B O 1
ATOM 2657 N N . GLU B 1 157 ? 21.372 24.106 2.667 1.00 17.27 159 GLU B N 1
ATOM 2658 C CA . GLU B 1 157 ? 22.160 24.657 1.570 1.00 18.21 159 GLU B CA 1
ATOM 2659 C C . GLU B 1 157 ? 23.417 25.339 2.082 1.00 17.32 159 GLU B C 1
ATOM 2660 O O . GLU B 1 157 ? 24.510 25.122 1.569 1.00 17.17 159 GLU B O 1
ATOM 2666 N N . ASN B 1 158 ? 23.252 26.149 3.117 1.00 16.79 160 ASN B N 1
ATOM 2667 C CA . ASN B 1 158 ? 24.364 26.893 3.681 1.00 17.04 160 ASN B CA 1
ATOM 2668 C C . ASN B 1 158 ? 25.497 25.974 4.135 1.00 16.16 160 ASN B C 1
ATOM 2669 O O . ASN B 1 158 ? 26.668 26.258 3.893 1.00 16.25 160 ASN B O 1
ATOM 2674 N N . ALA B 1 159 ? 25.153 24.856 4.764 1.00 15.75 161 ALA B N 1
ATOM 2675 C CA . ALA B 1 159 ? 26.164 23.919 5.253 1.00 15.49 161 ALA B CA 1
ATOM 2676 C C . ALA B 1 159 ? 26.998 23.378 4.104 1.00 15.31 161 ALA B C 1
ATOM 2677 O O . ALA B 1 159 ? 28.227 23.438 4.126 1.00 15.66 161 ALA B O 1
ATOM 2679 N N . PHE B 1 160 ? 26.323 22.871 3.076 1.00 15.06 162 PHE B N 1
ATOM 2680 C CA . PHE B 1 160 ? 27.049 22.274 1.971 1.00 15.37 162 PHE B CA 1
ATOM 2681 C C . PHE B 1 160 ? 27.815 23.297 1.136 1.00 15.39 162 PHE B C 1
ATOM 2682 O O . PHE B 1 160 ? 28.952 23.043 0.724 1.00 15.65 162 PHE B O 1
ATOM 2690 N N . PHE B 1 161 ? 27.210 24.456 0.886 1.00 15.86 163 PHE B N 1
ATOM 2691 C CA . PHE B 1 161 ? 27.888 25.503 0.113 1.00 16.57 163 PHE B CA 1
ATOM 2692 C C . PHE B 1 161 ? 29.092 26.053 0.866 1.00 16.07 163 PHE B C 1
ATOM 2693 O O . PHE B 1 161 ? 30.128 26.332 0.275 1.00 16.78 163 PHE B O 1
ATOM 2701 N N . THR B 1 162 ? 28.968 26.183 2.185 1.00 16.15 164 THR B N 1
ATOM 2702 C CA . THR B 1 162 ? 30.080 26.659 3.000 1.00 16.70 164 THR B CA 1
ATOM 2703 C C . THR B 1 162 ? 31.226 25.659 2.997 1.00 16.52 164 THR B C 1
ATOM 2704 O O . THR B 1 162 ? 32.392 26.017 2.819 1.00 17.38 164 THR B O 1
ATOM 2708 N N . LEU B 1 163 ? 30.907 24.394 3.192 1.00 16.15 165 LEU B N 1
ATOM 2709 C CA . LEU B 1 163 ? 31.929 23.370 3.181 1.00 16.37 165 LEU B CA 1
ATOM 2710 C C . LEU B 1 163 ? 32.634 23.315 1.820 1.00 16.95 165 LEU B C 1
ATOM 2711 O O . LEU B 1 163 ? 33.855 23.291 1.742 1.00 17.44 165 LEU B O 1
ATOM 2716 N N . ALA B 1 164 ? 31.854 23.327 0.753 1.00 16.74 166 ALA B N 1
ATOM 2717 C CA . ALA B 1 164 ? 32.419 23.335 -0.593 1.00 17.30 166 ALA B CA 1
ATOM 2718 C C . ALA B 1 164 ? 33.286 24.582 -0.845 1.00 17.69 166 ALA B C 1
ATOM 2719 O O . ALA B 1 164 ? 34.365 24.493 -1.444 1.00 17.76 166 ALA B O 1
ATOM 2721 N N . ARG B 1 165 ? 32.802 25.741 -0.434 1.00 18.79 167 ARG B N 1
ATOM 2722 C CA . ARG B 1 165 ? 33.568 26.996 -0.570 1.00 19.53 167 ARG B CA 1
ATOM 2723 C C . ARG B 1 165 ? 34.904 26.885 0.133 1.00 19.05 167 ARG B C 1
ATOM 2724 O O . ARG B 1 165 ? 35.894 27.296 -0.363 1.00 19.73 167 ARG B O 1
ATOM 2732 N N . ASP B 1 166 ? 34.888 26.322 1.325 1.00 18.99 168 ASP B N 1
ATOM 2733 C CA . ASP B 1 166 ? 36.105 26.224 2.122 1.00 19.65 168 ASP B CA 1
ATOM 2734 C C . ASP B 1 166 ? 37.100 25.231 1.508 1.00 20.22 168 ASP B C 1
ATOM 2735 O O . ASP B 1 166 ? 38.305 25.479 1.510 1.00 21.57 168 ASP B O 1
ATOM 2740 N N . ILE B 1 167 ? 36.601 24.136 0.941 1.00 19.74 169 ILE B N 1
ATOM 2741 C CA . ILE B 1 167 ? 37.456 23.185 0.244 1.00 19.73 169 ILE B CA 1
ATOM 2742 C C . ILE B 1 167 ? 38.057 23.839 -1.001 1.00 20.67 169 ILE B C 1
ATOM 2743 O O . ILE B 1 167 ? 39.252 23.698 -1.279 1.00 21.96 169 ILE B O 1
ATOM 2748 N N . LYS B 1 168 ? 37.222 24.551 -1.743 1.00 21.19 170 LYS B N 1
ATOM 2749 C CA . LYS B 1 168 ? 37.654 25.198 -2.988 1.00 22.29 170 LYS B CA 1
ATOM 2750 C C . LYS B 1 168 ? 38.706 26.262 -2.710 1.00 24.19 170 LYS B C 1
ATOM 2751 O O . LYS B 1 168 ? 39.681 26.367 -3.457 1.00 24.73 170 LYS B O 1
ATOM 2757 N N . ALA B 1 169 ? 38.510 27.047 -1.650 1.00 25.61 171 ALA B N 1
ATOM 2758 C CA . ALA B 1 169 ? 39.476 28.091 -1.277 1.00 27.68 171 ALA B CA 1
ATOM 2759 C C . ALA B 1 169 ? 40.839 27.474 -1.039 1.00 29.85 171 ALA B C 1
ATOM 2760 O O . ALA B 1 169 ? 41.858 28.010 -1.469 1.00 30.31 171 ALA B O 1
ATOM 2762 N N . LYS B 1 170 ? 40.850 26.350 -0.335 1.00 32.46 172 LYS B N 1
ATOM 2763 C CA . LYS B 1 170 ? 42.079 25.644 -0.022 1.00 35.79 172 LYS B CA 1
ATOM 2764 C C . LYS B 1 170 ? 42.761 25.113 -1.289 1.00 36.54 172 LYS B C 1
ATOM 2765 O O . LYS B 1 170 ? 43.981 25.197 -1.421 1.00 37.04 172 LYS B O 1
ATOM 2771 N N . MET B 1 171 ? 41.979 24.572 -2.216 1.00 37.97 173 MET B N 1
ATOM 2772 C CA . MET B 1 171 ? 42.533 24.048 -3.463 1.00 40.01 173 MET B CA 1
ATOM 2773 C C . MET B 1 171 ? 43.014 25.152 -4.384 1.00 40.44 173 MET B C 1
ATOM 2774 O O . MET B 1 171 ? 44.018 24.989 -5.077 1.00 40.72 173 MET B O 1
ATOM 2779 N N . ASP B 1 172 ? 42.291 26.265 -4.412 1.00 41.31 174 ASP B N 1
ATOM 2780 C CA . ASP B 1 172 ? 42.666 27.380 -5.281 1.00 42.51 174 ASP B CA 1
ATOM 2781 C C . ASP B 1 172 ? 44.004 28.016 -4.905 1.00 44.80 174 ASP B C 1
ATOM 2782 O O . ASP B 1 172 ? 44.556 28.771 -5.700 1.00 45.30 174 ASP B O 1
ATOM 2787 N N . LYS B 1 173 ? 44.529 27.711 -3.717 1.00 47.31 175 LYS B N 1
ATOM 2788 C CA . LYS B 1 173 ? 45.863 28.180 -3.321 1.00 49.21 175 LYS B CA 1
ATOM 2789 C C . LYS B 1 173 ? 46.947 27.245 -3.850 1.00 49.92 175 LYS B C 1
ATOM 2790 O O . LYS B 1 173 ? 46.928 26.040 -3.587 1.00 50.46 175 LYS B O 1
ATOM 2796 N N . ASP C 1 4 ? 15.802 26.561 -10.641 1.00 40.46 6 ASP C N 1
ATOM 2797 C CA . ASP C 1 4 ? 15.628 25.250 -11.341 1.00 39.76 6 ASP C CA 1
ATOM 2798 C C . ASP C 1 4 ? 14.181 24.990 -11.776 1.00 36.86 6 ASP C C 1
ATOM 2799 O O . ASP C 1 4 ? 13.276 25.794 -11.500 1.00 37.19 6 ASP C O 1
ATOM 2804 N N . TYR C 1 5 ? 13.992 23.874 -12.491 1.00 32.15 7 TYR C N 1
ATOM 2805 C CA . TYR C 1 5 ? 12.701 23.488 -13.059 1.00 28.70 7 TYR C CA 1
ATOM 2806 C C . TYR C 1 5 ? 12.002 22.483 -12.156 1.00 26.09 7 TYR C C 1
ATOM 2807 O O . TYR C 1 5 ? 12.665 21.738 -11.452 1.00 24.21 7 TYR C O 1
ATOM 2816 N N . LEU C 1 6 ? 10.676 22.478 -12.216 1.00 23.86 8 LEU C N 1
ATOM 2817 C CA . LEU C 1 6 ? 9.814 21.543 -11.485 1.00 23.24 8 LEU C CA 1
ATOM 2818 C C . LEU C 1 6 ? 8.750 21.004 -12.456 1.00 22.22 8 LEU C C 1
ATOM 2819 O O . LEU C 1 6 ? 7.896 21.760 -12.902 1.00 22.78 8 LEU C O 1
ATOM 2824 N N . PHE C 1 7 ? 8.810 19.715 -12.804 1.00 20.94 9 PHE C N 1
ATOM 2825 C CA . PHE C 1 7 ? 7.843 19.131 -13.754 1.00 20.81 9 PHE C CA 1
ATOM 2826 C C . PHE C 1 7 ? 7.012 18.041 -13.092 1.00 20.10 9 PHE C C 1
ATOM 2827 O O . PHE C 1 7 ? 7.546 17.207 -12.361 1.00 21.06 9 PHE C O 1
ATOM 2835 N N . LYS C 1 8 ? 5.715 18.044 -13.378 1.00 19.19 10 LYS C N 1
ATOM 2836 C CA . LYS C 1 8 ? 4.787 17.066 -12.834 1.00 19.42 10 LYS C CA 1
ATOM 2837 C C . LYS C 1 8 ? 4.506 1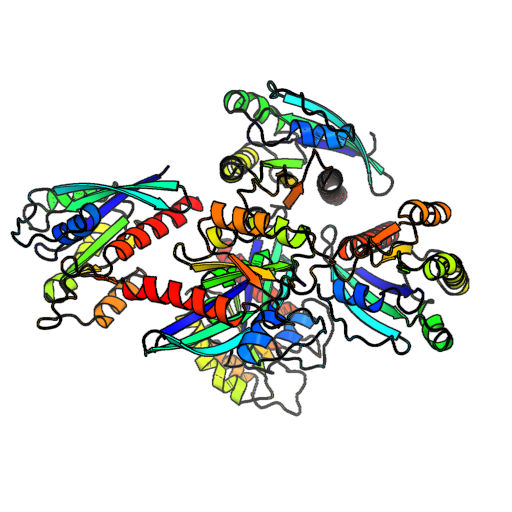6.021 -13.911 1.00 17.09 10 LYS C C 1
ATOM 2838 O O . LYS C 1 8 ? 4.024 16.351 -15.006 1.00 17.42 10 LYS C O 1
ATOM 2844 N N . LEU C 1 9 ? 4.806 14.765 -13.599 1.00 15.73 11 LEU C N 1
ATOM 2845 C CA . LEU C 1 9 ? 4.625 13.672 -14.539 1.00 14.93 11 LEU C CA 1
ATOM 2846 C C . LEU C 1 9 ? 3.643 12.647 -14.022 1.00 14.00 11 LEU C C 1
ATOM 2847 O O . LEU C 1 9 ? 3.460 12.486 -12.816 1.00 14.47 11 LEU C O 1
ATOM 2852 N N . LEU C 1 10 ? 3.065 11.905 -14.952 1.00 13.82 12 LEU C N 1
ATOM 2853 C CA . LEU C 1 10 ? 2.084 10.887 -14.640 1.00 13.91 12 LEU C CA 1
ATOM 2854 C C . LEU C 1 10 ? 2.425 9.619 -15.413 1.00 12.76 12 LEU C C 1
ATOM 2855 O O . LEU C 1 10 ? 2.789 9.702 -16.571 1.00 13.30 12 LEU C O 1
ATOM 2860 N N . LEU C 1 11 ? 2.298 8.460 -14.779 1.00 10.87 13 LEU C N 1
ATOM 2861 C CA . LEU C 1 11 ? 2.413 7.168 -15.457 1.00 10.49 13 LEU C CA 1
ATOM 2862 C C . LEU C 1 11 ? 1.024 6.550 -15.510 1.00 10.12 13 LEU C C 1
ATOM 2863 O O . LEU C 1 11 ? 0.390 6.377 -14.475 1.00 10.69 13 LEU C O 1
ATOM 2868 N N . ILE C 1 12 ? 0.600 6.176 -16.710 1.00 9.56 14 ILE C N 1
ATOM 2869 C CA . ILE C 1 12 ? -0.697 5.531 -16.928 1.00 10.49 14 ILE C CA 1
ATOM 2870 C C . ILE C 1 12 ? -0.533 4.296 -17.822 1.00 10.78 14 ILE C C 1
ATOM 2871 O O . ILE C 1 12 ? 0.465 4.152 -18.536 1.00 11.22 14 ILE C O 1
ATOM 2876 N N . GLY C 1 13 ? -1.510 3.402 -17.752 1.00 10.64 15 GLY C N 1
ATOM 2877 C CA . GLY C 1 13 ? -1.494 2.168 -18.495 1.00 11.36 15 GLY C CA 1
ATOM 2878 C C . GLY C 1 13 ? -2.138 1.053 -17.705 1.00 11.71 15 GLY C C 1
ATOM 2879 O O . GLY C 1 13 ? -2.430 1.201 -16.514 1.00 11.72 15 GLY C O 1
ATOM 2880 N N . ASP C 1 14 ? -2.397 -0.053 -18.390 1.00 11.86 16 ASP C N 1
ATOM 2881 C CA . ASP C 1 14 ? -3.083 -1.177 -17.778 1.00 12.28 16 ASP C CA 1
ATOM 2882 C C . ASP C 1 14 ? -2.386 -1.684 -16.523 1.00 12.12 16 ASP C C 1
ATOM 2883 O O . ASP C 1 14 ? -1.147 -1.594 -16.352 1.00 12.06 16 ASP C O 1
ATOM 2888 N N . SER C 1 15 ? -3.190 -2.271 -15.646 1.00 12.31 17 SER C N 1
ATOM 2889 C CA . SER C 1 15 ? -2.652 -2.952 -14.483 1.00 12.52 17 SER C CA 1
ATOM 2890 C C . SER C 1 15 ? -1.740 -4.096 -14.932 1.00 12.08 17 SER C C 1
ATOM 2891 O O . SER C 1 15 ? -2.071 -4.874 -15.822 1.00 13.53 17 SER C O 1
ATOM 2894 N N . GLY C 1 16 ? -0.558 -4.167 -14.316 1.00 12.11 18 GLY C N 1
ATOM 2895 C CA . GLY C 1 16 ? 0.369 -5.254 -14.523 1.00 12.07 18 GLY C CA 1
ATOM 2896 C C . GLY C 1 16 ? 1.472 -4.979 -15.526 1.00 11.53 18 GLY C C 1
ATOM 2897 O O . GLY C 1 16 ? 2.341 -5.832 -15.719 1.00 12.89 18 GLY C O 1
ATOM 2898 N N . VAL C 1 17 ? 1.460 -3.805 -16.155 1.00 10.45 19 VAL C N 1
ATOM 2899 C CA . VAL C 1 17 ? 2.416 -3.553 -17.246 1.00 10.62 19 VAL C CA 1
ATOM 2900 C C . VAL C 1 17 ? 3.801 -3.185 -16.727 1.00 9.84 19 VAL C C 1
ATOM 2901 O O . VAL C 1 17 ? 4.782 -3.241 -17.474 1.00 11.15 19 VAL C O 1
ATOM 2905 N N . GLY C 1 18 ? 3.860 -2.757 -15.468 1.00 10.28 20 GLY C N 1
ATOM 2906 C CA . GLY C 1 18 ? 5.098 -2.429 -14.769 1.00 9.54 20 GLY C CA 1
ATOM 2907 C C . GLY C 1 18 ? 5.350 -0.960 -14.437 1.00 8.70 20 GLY C C 1
ATOM 2908 O O . GLY C 1 18 ? 6.513 -0.544 -14.289 1.00 9.81 20 GLY C O 1
ATOM 2909 N N . LYS C 1 19 ? 4.297 -0.147 -14.342 1.00 9.14 21 LYS C N 1
ATOM 2910 C CA . LYS C 1 19 ? 4.461 1.271 -14.033 1.00 9.45 21 LYS C CA 1
ATOM 2911 C C . LYS C 1 19 ? 5.237 1.504 -12.722 1.00 9.06 21 LYS C C 1
ATOM 2912 O O . LYS C 1 19 ? 6.160 2.324 -12.671 1.00 9.84 21 LYS C O 1
ATOM 2918 N N . THR C 1 20 ? 4.809 0.813 -11.664 1.00 8.78 22 THR C N 1
ATOM 2919 C CA . THR C 1 20 ? 5.409 1.002 -10.362 1.00 9.08 22 THR C CA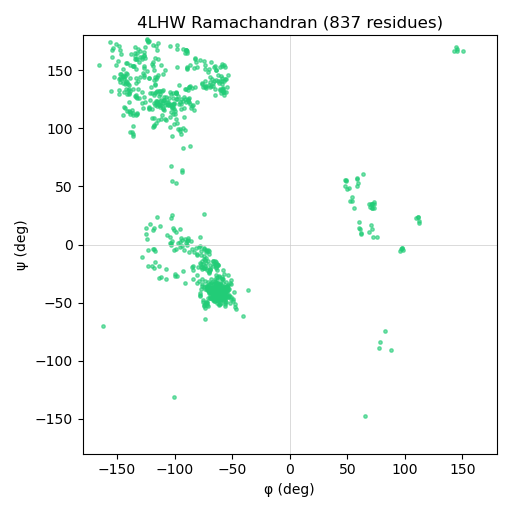 1
ATOM 2920 C C . THR C 1 20 ? 6.891 0.574 -10.396 1.00 8.35 22 THR C C 1
ATOM 2921 O O . THR C 1 20 ? 7.771 1.247 -9.837 1.00 9.25 22 THR C O 1
ATOM 2925 N N . CYS C 1 21 ? 7.165 -0.538 -11.079 1.00 8.57 23 CYS C N 1
ATOM 2926 C CA . CYS C 1 21 ? 8.553 -0.969 -11.276 1.00 8.69 23 CYS C CA 1
ATOM 2927 C C . CYS C 1 21 ? 9.378 0.002 -12.106 1.00 8.68 23 CYS C C 1
ATOM 2928 O O . CYS C 1 21 ? 10.527 0.252 -11.779 1.00 8.85 23 CYS C O 1
ATOM 2931 N N . VAL C 1 22 ? 8.814 0.531 -13.178 1.00 8.86 24 VAL C N 1
ATOM 2932 C CA . VAL C 1 22 ? 9.502 1.559 -13.963 1.00 9.77 24 VAL C CA 1
ATOM 2933 C C . VAL C 1 22 ? 9.872 2.750 -13.087 1.00 9.33 24 VAL C C 1
ATOM 2934 O O . VAL C 1 22 ? 11.022 3.216 -13.096 1.00 10.78 24 VAL C O 1
ATOM 2938 N N . LEU C 1 23 ? 8.928 3.206 -12.274 1.00 9.23 25 LEU C N 1
ATOM 2939 C CA . LEU C 1 23 ? 9.205 4.334 -11.419 1.00 10.04 25 LEU C CA 1
ATOM 2940 C C . LEU C 1 23 ? 10.291 4.012 -10.378 1.00 9.35 25 LEU C C 1
ATOM 2941 O O . LEU C 1 23 ? 11.139 4.840 -10.082 1.00 10.46 25 LEU C O 1
ATOM 2946 N N . PHE C 1 24 ? 10.262 2.812 -9.816 1.00 9.53 26 PHE C N 1
ATOM 2947 C CA . PHE C 1 24 ? 11.263 2.445 -8.791 1.00 9.59 26 PHE C CA 1
ATOM 2948 C C . PHE C 1 24 ? 12.634 2.318 -9.430 1.00 10.30 26 PHE C C 1
ATOM 2949 O O . PHE C 1 24 ? 13.655 2.686 -8.834 1.00 11.22 26 PHE C O 1
ATOM 2957 N N . ARG C 1 25 ? 12.674 1.797 -10.653 1.00 10.08 27 ARG C N 1
ATOM 2958 C CA . ARG C 1 25 ? 13.940 1.742 -11.371 1.00 9.90 27 ARG C CA 1
ATOM 2959 C C . ARG C 1 25 ? 14.487 3.157 -11.611 1.00 10.31 27 ARG C C 1
ATOM 2960 O O . ARG C 1 25 ? 15.669 3.421 -11.392 1.00 11.45 27 ARG C O 1
ATOM 2968 N N . PHE C 1 26 ? 13.624 4.068 -12.038 1.00 10.69 28 PHE C N 1
ATOM 2969 C CA . PHE C 1 26 ? 14.036 5.447 -12.252 1.00 11.17 28 PHE C CA 1
ATOM 2970 C C . PHE C 1 26 ? 14.489 6.137 -10.967 1.00 12.02 28 PHE C C 1
ATOM 2971 O O . PHE C 1 26 ? 15.521 6.787 -10.924 1.00 12.93 28 PHE C O 1
ATOM 2979 N N . SER C 1 27 ? 13.713 6.011 -9.905 1.00 11.90 29 SER C N 1
ATOM 2980 C CA A SER C 1 27 ? 13.986 6.736 -8.675 0.50 13.57 29 SER C CA 1
ATOM 2981 C CA B SER C 1 27 ? 14.023 6.781 -8.721 0.50 12.25 29 SER C CA 1
ATOM 2982 C C . SER C 1 27 ? 15.215 6.206 -7.959 1.00 12.90 29 SER C C 1
ATOM 2983 O O . SER C 1 27 ? 16.068 6.969 -7.495 1.00 14.59 29 SER C O 1
ATOM 2988 N N . GLU C 1 28 ? 15.289 4.884 -7.850 1.00 13.34 30 GLU C N 1
ATOM 2989 C CA . GLU C 1 28 ? 16.274 4.217 -6.975 1.00 15.03 30 GLU C CA 1
ATOM 2990 C C . GLU C 1 28 ? 17.306 3.318 -7.667 1.00 14.62 30 GLU C C 1
ATOM 2991 O O . GLU C 1 28 ? 18.206 2.817 -6.999 1.00 15.88 30 GLU C O 1
ATOM 2997 N N . ASP C 1 29 ? 17.185 3.111 -8.974 1.00 13.60 31 ASP C N 1
ATOM 2998 C CA . ASP C 1 29 ? 17.970 2.129 -9.702 1.00 13.72 31 ASP C CA 1
ATOM 2999 C C . ASP C 1 29 ? 17.922 0.769 -8.971 1.00 13.22 31 ASP C C 1
ATOM 3000 O O . ASP C 1 29 ? 18.957 0.190 -8.611 1.00 14.86 31 ASP C O 1
ATOM 3005 N N . ALA C 1 30 ? 16.703 0.299 -8.751 1.00 12.86 32 ALA C N 1
ATOM 3006 C CA . ALA C 1 30 ? 16.472 -0.903 -8.002 1.00 12.39 32 ALA C CA 1
ATOM 3007 C C . ALA C 1 30 ? 15.244 -1.612 -8.525 1.00 12.89 32 ALA C C 1
ATOM 3008 O O . ALA C 1 30 ? 14.517 -1.075 -9.371 1.00 13.19 32 ALA C O 1
ATOM 3010 N N . PHE C 1 31 ? 15.051 -2.830 -8.029 1.00 12.80 33 PHE C N 1
ATOM 3011 C CA . PHE C 1 31 ? 13.922 -3.683 -8.382 1.00 11.94 33 PHE C CA 1
ATOM 3012 C C . PHE C 1 31 ? 13.406 -4.377 -7.111 1.00 11.98 33 PHE C C 1
ATOM 3013 O O . PHE C 1 31 ? 14.177 -4.753 -6.216 1.00 12.81 33 PHE C O 1
ATOM 3021 N N . ASN C 1 32 ? 12.093 -4.533 -7.039 1.00 11.28 34 ASN C N 1
ATOM 3022 C CA . ASN C 1 32 ? 11.466 -5.247 -5.925 1.00 11.89 34 ASN C CA 1
ATOM 3023 C C . ASN C 1 32 ? 10.249 -5.994 -6.479 1.00 12.24 34 ASN C C 1
ATOM 3024 O O . ASN C 1 32 ? 9.280 -5.376 -6.907 1.00 12.76 34 ASN C O 1
ATOM 3029 N N . SER C 1 33 ? 10.337 -7.324 -6.494 1.00 12.34 35 SER C N 1
ATOM 3030 C CA . SER C 1 33 ? 9.293 -8.198 -7.048 1.00 13.50 35 SER C CA 1
ATOM 3031 C C . SER C 1 33 ? 8.029 -8.302 -6.204 1.00 14.10 35 SER C C 1
ATOM 3032 O O . SER C 1 33 ? 7.041 -8.930 -6.636 1.00 15.39 35 SER C O 1
ATOM 3035 N N . THR C 1 34 ? 8.050 -7.677 -5.026 1.00 14.97 36 THR C N 1
ATOM 3036 C CA . THR C 1 34 ? 6.979 -7.849 -4.048 1.00 15.70 36 THR C CA 1
ATOM 3037 C C . THR C 1 34 ? 5.968 -6.698 -4.031 1.00 15.74 36 THR C C 1
ATOM 3038 O O . THR C 1 34 ? 5.019 -6.753 -3.331 1.00 16.62 36 THR C O 1
ATOM 3042 N N . PHE C 1 35 ? 6.212 -5.668 -4.800 1.00 15.01 37 PHE C N 1
ATOM 3043 C CA . PHE C 1 35 ? 5.315 -4.512 -4.768 1.00 14.84 37 PHE C CA 1
ATOM 3044 C C . PHE C 1 35 ? 3.917 -4.944 -5.131 1.00 15.77 37 PHE C C 1
ATOM 3045 O O . PHE C 1 35 ? 3.709 -5.677 -6.091 1.00 16.49 37 PHE C O 1
ATOM 3053 N N . ILE C 1 36 ? 2.952 -4.478 -4.351 1.00 16.39 38 ILE C N 1
ATOM 3054 C CA . ILE C 1 36 ? 1.559 -4.749 -4.641 1.00 17.15 38 ILE C CA 1
ATOM 3055 C C . ILE C 1 36 ? 1.034 -3.924 -5.803 1.00 16.01 38 ILE C C 1
ATOM 3056 O O . ILE C 1 36 ? 1.568 -2.878 -6.131 1.00 15.63 38 ILE C O 1
ATOM 3061 N N . SER C 1 37 ? -0.033 -4.404 -6.421 1.00 15.02 39 SER C N 1
ATOM 3062 C CA . SER C 1 37 ? -0.790 -3.588 -7.361 1.00 14.88 39 SER C CA 1
ATOM 3063 C C . SER C 1 37 ? -1.202 -2.290 -6.654 1.00 13.32 39 SER C C 1
ATOM 3064 O O . SER C 1 37 ? -1.635 -2.297 -5.504 1.00 15.42 39 SER C O 1
ATOM 3067 N N . THR C 1 38 ? -1.048 -1.167 -7.337 1.00 11.76 40 THR C N 1
ATOM 3068 C CA . THR C 1 38 ? -1.120 0.145 -6.708 1.00 12.09 40 THR C CA 1
ATOM 3069 C C . THR C 1 38 ? -2.516 0.488 -6.216 1.00 13.15 40 THR C C 1
ATOM 3070 O O . THR C 1 38 ? -3.510 0.229 -6.905 1.00 14.07 40 THR C O 1
ATOM 3074 N N . ILE C 1 39 ? -2.561 1.049 -5.007 1.00 13.95 41 ILE C N 1
ATOM 3075 C CA . ILE C 1 39 ? -3.831 1.375 -4.347 1.00 15.33 41 ILE C CA 1
ATOM 3076 C C . ILE C 1 39 ? -4.182 2.813 -4.689 1.00 15.60 41 ILE C C 1
ATOM 3077 O O . ILE C 1 39 ? -3.846 3.743 -3.965 1.00 16.96 41 ILE C O 1
ATOM 3082 N N . GLY C 1 40 ? -4.790 2.979 -5.855 1.00 16.00 42 GLY C N 1
ATOM 3083 C CA . GLY C 1 40 ? -5.200 4.279 -6.347 1.00 16.86 42 GLY C CA 1
ATOM 3084 C C . GLY C 1 40 ? -4.085 5.041 -7.022 1.00 16.72 42 GLY C C 1
ATOM 3085 O O . GLY C 1 40 ? -4.033 5.163 -8.256 1.00 17.48 42 GLY C O 1
ATOM 3086 N N . ILE C 1 41 ? -3.175 5.551 -6.210 1.00 16.70 43 ILE C N 1
ATOM 3087 C CA . ILE C 1 41 ? -2.166 6.477 -6.675 1.00 17.61 43 ILE C CA 1
ATOM 3088 C C . ILE C 1 41 ? -0.952 6.337 -5.766 1.00 16.34 43 ILE C C 1
ATOM 3089 O O . ILE C 1 41 ? -1.088 6.082 -4.580 1.00 17.79 43 ILE C O 1
ATOM 3094 N N . ASP C 1 42 ? 0.233 6.471 -6.337 1.00 15.72 44 ASP C N 1
ATOM 3095 C CA . ASP C 1 42 ? 1.486 6.482 -5.573 1.00 15.60 44 ASP C CA 1
ATOM 3096 C C . ASP C 1 42 ? 2.273 7.685 -6.111 1.00 15.93 44 ASP C C 1
ATOM 3097 O O . ASP C 1 42 ? 1.929 8.255 -7.133 1.00 16.25 44 ASP C O 1
ATOM 3102 N N . PHE C 1 43 ? 3.297 8.094 -5.386 1.00 16.94 45 PHE C N 1
ATOM 3103 C CA . PHE C 1 43 ? 4.013 9.332 -5.690 1.00 17.63 45 PHE C CA 1
ATOM 3104 C C . PHE C 1 43 ? 5.477 9.225 -5.312 1.00 17.25 45 PHE C C 1
ATOM 3105 O O . PHE C 1 43 ? 5.800 8.794 -4.197 1.00 18.52 45 PHE C O 1
ATOM 3113 N N . LYS C 1 44 ? 6.358 9.647 -6.215 1.00 16.21 46 LYS C N 1
ATOM 3114 C CA . LYS C 1 44 ? 7.792 9.688 -5.946 1.00 15.88 46 LYS C CA 1
ATOM 3115 C C . LYS C 1 44 ? 8.382 10.930 -6.574 1.00 16.26 46 LYS C C 1
ATOM 3116 O O . LYS C 1 44 ? 7.831 11.479 -7.518 1.00 16.92 46 LYS C O 1
ATOM 3122 N N . ILE C 1 45 ? 9.517 11.365 -6.041 1.00 16.23 47 ILE C N 1
ATOM 3123 C CA . ILE C 1 45 ? 10.231 12.507 -6.582 1.00 17.09 47 ILE C CA 1
ATOM 3124 C C . ILE C 1 45 ? 11.664 12.122 -6.928 1.00 16.12 47 ILE C C 1
ATOM 3125 O O . ILE C 1 45 ? 12.264 11.242 -6.301 1.00 18.10 47 ILE C O 1
ATOM 3130 N N . ARG C 1 46 ? 12.224 12.780 -7.941 1.00 16.27 48 ARG C N 1
ATOM 3131 C CA . ARG C 1 46 ? 13.656 12.688 -8.191 1.00 16.50 48 ARG C CA 1
ATOM 3132 C C . ARG C 1 46 ? 14.106 13.918 -8.936 1.00 16.84 48 ARG C C 1
ATOM 3133 O O . ARG C 1 46 ? 13.473 14.301 -9.909 1.00 17.16 48 ARG C O 1
ATOM 3141 N N . THR C 1 47 ? 15.193 14.523 -8.476 1.00 16.79 49 THR C N 1
ATOM 3142 C CA . THR C 1 47 ? 15.796 15.646 -9.190 1.00 17.81 49 THR C CA 1
ATOM 3143 C C . THR C 1 47 ? 16.947 15.147 -10.055 1.00 18.66 49 THR C C 1
ATOM 3144 O O . THR C 1 47 ? 17.835 14.448 -9.578 1.00 19.00 49 THR C O 1
ATOM 3148 N N . ILE C 1 48 ? 16.917 15.500 -11.343 1.00 19.48 50 ILE C N 1
ATOM 3149 C CA . ILE C 1 48 ? 17.939 15.077 -12.290 1.00 21.19 50 ILE C CA 1
ATOM 3150 C C . ILE C 1 48 ? 18.729 16.281 -12.782 1.00 22.62 50 ILE C C 1
ATOM 3151 O O . ILE C 1 48 ? 18.266 17.415 -12.674 1.00 21.91 50 ILE C O 1
ATOM 3156 N N . GLU C 1 49 ? 19.928 16.009 -13.294 1.00 24.78 51 GLU C N 1
ATOM 3157 C CA A GLU C 1 49 ? 20.810 17.043 -13.852 0.50 26.98 51 GLU C CA 1
ATOM 3158 C CA B GLU C 1 49 ? 20.781 17.042 -13.851 0.50 25.46 51 GLU C CA 1
ATOM 3159 C C . GLU C 1 49 ? 20.866 16.821 -15.358 1.00 27.31 51 GLU C C 1
ATOM 3160 O O . GLU C 1 49 ? 21.312 15.776 -15.821 1.00 27.42 51 GLU C O 1
ATOM 3171 N N . LEU C 1 50 ? 20.395 17.808 -16.100 1.00 29.37 52 LEU C N 1
ATOM 3172 C CA . LEU C 1 50 ? 20.187 17.686 -17.523 1.00 32.03 52 LEU C CA 1
ATOM 3173 C C . LEU C 1 50 ? 20.624 18.991 -18.170 1.00 32.82 52 LEU C C 1
ATOM 3174 O O . LEU C 1 50 ? 20.152 20.064 -17.795 1.00 32.21 52 LEU C O 1
ATOM 3179 N N . ASP C 1 51 ? 21.567 18.894 -19.108 1.00 34.48 53 ASP C N 1
ATOM 3180 C CA . ASP C 1 51 ? 22.007 20.043 -19.894 1.00 35.68 53 ASP C CA 1
ATOM 3181 C C . ASP C 1 51 ? 22.447 21.205 -19.004 1.00 35.66 53 ASP C C 1
ATOM 3182 O O . ASP C 1 51 ? 22.149 22.366 -19.277 1.00 36.01 53 ASP C O 1
ATOM 3187 N N . GLY C 1 52 ? 23.151 20.871 -17.922 1.00 35.07 54 GLY C N 1
ATOM 3188 C CA . GLY C 1 52 ? 23.631 21.869 -16.977 1.00 34.43 54 GLY C CA 1
ATOM 3189 C C . GLY C 1 52 ? 22.606 22.464 -16.026 1.00 32.97 54 GLY C C 1
ATOM 3190 O O . GLY C 1 52 ? 22.936 23.381 -15.272 1.00 33.34 54 GLY C O 1
ATOM 3191 N N . LYS C 1 53 ? 21.381 21.934 -16.027 1.00 30.78 55 LYS C N 1
ATOM 3192 C CA . LYS C 1 53 ? 20.295 22.445 -15.195 1.00 29.79 55 LYS C CA 1
ATOM 3193 C C . LYS C 1 53 ? 19.872 21.358 -14.218 1.00 28.26 55 LYS C C 1
ATOM 3194 O O . LYS C 1 53 ? 20.137 20.187 -14.461 1.00 28.36 55 LYS C O 1
ATOM 3200 N N . ARG C 1 54 ? 19.193 21.748 -13.142 1.00 26.69 56 ARG C N 1
ATOM 3201 C CA . ARG C 1 54 ? 18.568 20.775 -12.240 1.00 26.26 56 ARG C CA 1
ATOM 3202 C C . ARG C 1 54 ? 17.061 20.810 -12.413 1.00 24.93 56 ARG C C 1
ATOM 3203 O O . ARG C 1 54 ? 16.437 21.863 -12.351 1.00 24.67 56 ARG C O 1
ATOM 3211 N N . ILE C 1 55 ? 16.487 19.636 -12.656 1.00 23.38 57 ILE C N 1
ATOM 3212 C CA . ILE C 1 55 ? 15.067 19.511 -12.932 1.00 22.40 57 ILE C CA 1
ATOM 3213 C C . ILE C 1 55 ? 14.497 18.562 -11.890 1.00 20.41 57 ILE C C 1
ATOM 3214 O O . ILE C 1 55 ? 14.902 17.402 -11.836 1.00 19.71 57 ILE C O 1
ATOM 3219 N N . LYS C 1 56 ? 13.584 19.063 -11.069 1.00 19.00 58 LYS C N 1
ATOM 3220 C CA . LYS C 1 56 ? 12.889 18.225 -10.087 1.00 18.35 58 LYS C CA 1
ATOM 3221 C C . LYS C 1 56 ? 11.660 17.640 -10.752 1.00 18.10 58 LYS C C 1
ATOM 3222 O O . LYS C 1 56 ? 10.849 18.376 -11.299 1.00 17.95 58 LYS C O 1
ATOM 3228 N N . LEU C 1 57 ? 11.556 16.317 -10.699 1.00 17.38 59 LEU C N 1
ATOM 3229 C CA . LEU C 1 57 ? 10.404 15.581 -11.220 1.00 17.32 59 LEU C CA 1
ATOM 3230 C C . LEU C 1 57 ? 9.545 15.075 -10.075 1.00 17.45 59 LEU C C 1
ATOM 3231 O O . LEU C 1 57 ? 10.030 14.375 -9.183 1.00 18.31 59 LEU C O 1
ATOM 3236 N N . GLN C 1 58 ? 8.288 15.473 -10.085 1.00 17.64 60 GLN C N 1
ATOM 3237 C CA . GLN C 1 58 ? 7.290 14.944 -9.169 1.00 18.29 60 GLN C CA 1
ATOM 3238 C C . GLN C 1 58 ? 6.439 13.997 -9.990 1.00 16.38 60 GLN C C 1
ATOM 3239 O O . GLN C 1 58 ? 5.849 14.398 -10.993 1.00 17.35 60 GLN C O 1
ATOM 3245 N N . ILE C 1 59 ? 6.399 12.736 -9.597 1.00 14.78 61 ILE C N 1
ATOM 3246 C CA . ILE C 1 59 ? 5.857 11.708 -10.462 1.00 14.80 61 ILE C CA 1
ATOM 3247 C C . ILE C 1 59 ? 4.767 10.914 -9.779 1.00 14.31 61 ILE C C 1
ATOM 3248 O O . ILE C 1 59 ? 4.986 10.298 -8.752 1.00 15.48 61 ILE C O 1
ATOM 3253 N N . TRP C 1 60 ? 3.600 10.908 -10.405 1.00 14.30 62 TRP C N 1
ATOM 3254 C CA . TRP C 1 60 ? 2.430 10.179 -9.939 1.00 15.08 62 TRP C CA 1
ATOM 3255 C C . TRP C 1 60 ? 2.289 8.935 -10.722 1.00 13.70 62 TRP C C 1
ATOM 3256 O O . TRP C 1 60 ? 2.249 8.958 -11.951 1.00 14.46 62 TRP C O 1
ATOM 3267 N N . ASP C 1 61 ? 2.126 7.864 -9.984 1.00 12.63 63 ASP C N 1
ATOM 3268 C CA . ASP C 1 61 ? 2.053 6.532 -10.507 1.00 12.63 63 ASP C CA 1
ATOM 3269 C C . ASP C 1 61 ? 0.629 6.064 -10.274 1.00 12.65 63 ASP C C 1
ATOM 3270 O O . ASP C 1 61 ? 0.220 5.823 -9.145 1.00 13.75 63 ASP C O 1
ATOM 3275 N N . THR C 1 62 ? -0.135 5.981 -11.344 1.00 12.11 64 THR C N 1
ATOM 3276 C CA . THR C 1 62 ? -1.527 5.620 -11.225 1.00 12.13 64 THR C CA 1
ATOM 3277 C C . THR C 1 62 ? -1.749 4.101 -11.148 1.00 11.80 64 THR C C 1
ATOM 3278 O O . THR C 1 62 ? -0.988 3.320 -11.709 1.00 12.38 64 THR C O 1
ATOM 3282 N N . ALA C 1 63 ? -2.828 3.692 -10.479 1.00 11.73 65 ALA C N 1
ATOM 3283 C CA . ALA C 1 63 ? -3.326 2.331 -10.575 1.00 12.40 65 ALA C CA 1
ATOM 3284 C C . ALA C 1 63 ? -3.998 2.166 -11.937 1.00 13.46 65 ALA C C 1
ATOM 3285 O O . ALA C 1 63 ? -4.767 3.035 -12.357 1.00 15.09 65 ALA C O 1
ATOM 3287 N N . GLY C 1 64 ? -3.719 1.058 -12.612 1.00 13.97 66 GLY C N 1
ATOM 3288 C CA . GLY C 1 64 ? -4.332 0.749 -13.889 1.00 14.81 66 GLY C CA 1
ATOM 3289 C C . GLY C 1 64 ? -5.695 0.093 -13.835 1.00 16.70 66 GLY C C 1
ATOM 3290 O O . GLY C 1 64 ? -6.410 0.130 -14.828 1.00 17.69 66 GLY C O 1
ATOM 3291 N N . GLN C 1 65 ? -6.067 -0.489 -12.693 1.00 17.12 67 GLN C N 1
ATOM 3292 C CA . GLN C 1 65 ? -7.372 -1.177 -12.556 1.00 18.47 67 GLN C CA 1
ATOM 3293 C C . GLN C 1 65 ? -8.544 -0.209 -12.653 1.00 19.14 67 GLN C C 1
ATOM 3294 O O . GLN C 1 65 ? -8.479 0.894 -12.139 1.00 19.07 67 GLN C O 1
ATOM 3300 N N . GLU C 1 66 ? -9.598 -0.634 -13.352 1.00 21.90 68 GLU C N 1
ATOM 3301 C CA . GLU C 1 66 ? -10.809 0.158 -13.524 1.00 23.01 68 GLU C CA 1
ATOM 3302 C C . GLU C 1 66 ? -11.403 0.601 -12.190 1.00 22.34 68 GLU C C 1
ATOM 3303 O O . GLU C 1 66 ? -11.939 1.717 -12.094 1.00 22.48 68 GLU C O 1
ATOM 3309 N N . ARG C 1 67 ? -11.313 -0.238 -11.154 1.00 21.89 69 ARG C N 1
ATOM 3310 C CA . ARG C 1 67 ? -11.853 0.146 -9.815 1.00 21.00 69 ARG C CA 1
ATOM 3311 C C . ARG C 1 67 ? -11.352 1.513 -9.333 1.00 20.09 69 ARG C C 1
ATOM 3312 O O . ARG C 1 67 ? -12.052 2.225 -8.619 1.00 20.71 69 ARG C O 1
ATOM 3320 N N . PHE C 1 68 ? -10.144 1.892 -9.740 1.00 18.00 70 PHE C N 1
ATOM 3321 C CA . PHE C 1 68 ? -9.566 3.174 -9.339 1.00 16.88 70 PHE C CA 1
ATOM 3322 C C . PHE C 1 68 ? -9.679 4.310 -10.373 1.00 17.20 70 PHE C C 1
ATOM 3323 O O . PHE C 1 68 ? -9.115 5.372 -10.173 1.00 16.91 70 PHE C O 1
ATOM 3331 N N . ARG C 1 69 ? -10.467 4.130 -11.438 1.00 18.81 71 ARG C N 1
ATOM 3332 C CA . ARG C 1 69 ? -10.626 5.211 -12.414 1.00 20.55 71 ARG C CA 1
ATOM 3333 C C . ARG C 1 69 ? -11.048 6.535 -11.743 1.00 19.34 71 ARG C C 1
ATOM 3334 O O . ARG C 1 69 ? -10.560 7.616 -12.073 1.00 18.72 71 ARG C O 1
ATOM 3342 N N . THR C 1 70 ? -11.988 6.449 -10.805 1.00 19.18 72 THR C N 1
ATOM 3343 C CA . THR C 1 70 ? -12.462 7.630 -10.094 1.00 19.88 72 THR C CA 1
ATOM 3344 C C . THR C 1 70 ? -11.331 8.421 -9.415 1.00 19.64 72 THR C C 1
ATOM 3345 O O . THR C 1 70 ? -11.331 9.650 -9.403 1.00 20.90 72 THR C O 1
ATOM 3349 N N . ILE C 1 71 ? -10.358 7.701 -8.863 1.00 18.45 73 ILE C N 1
ATOM 3350 C CA . ILE C 1 71 ? -9.196 8.320 -8.218 1.00 18.18 73 ILE C CA 1
ATOM 3351 C C . ILE C 1 71 ? -8.208 8.867 -9.237 1.00 17.37 73 ILE C C 1
ATOM 3352 O O . ILE C 1 71 ? -7.800 10.011 -9.175 1.00 17.58 73 ILE C O 1
ATOM 3357 N N . THR C 1 72 ? -7.862 8.044 -10.195 1.00 16.99 74 THR C N 1
ATOM 3358 C CA . THR C 1 72 ? -6.765 8.388 -11.055 1.00 17.44 74 THR C CA 1
ATOM 3359 C C . THR C 1 72 ? -7.083 9.524 -12.021 1.00 18.16 74 THR C C 1
ATOM 3360 O O . THR C 1 72 ? -6.234 10.288 -12.342 1.00 18.30 74 THR C O 1
ATOM 3364 N N . THR C 1 73 ? -8.323 9.611 -12.445 1.00 18.94 75 THR C N 1
ATOM 3365 C CA . THR C 1 73 ? -8.718 10.701 -13.348 1.00 20.58 75 THR C CA 1
ATOM 3366 C C . THR C 1 73 ? -8.401 12.097 -12.785 1.00 20.90 75 THR C C 1
ATOM 3367 O O . THR C 1 73 ? -8.078 13.017 -13.539 1.00 21.23 75 THR C O 1
ATOM 3371 N N . ALA C 1 74 ? -8.464 12.234 -11.463 1.00 21.44 76 ALA C N 1
ATOM 3372 C CA . ALA C 1 74 ? -8.215 13.510 -10.783 1.00 21.77 76 ALA C CA 1
ATOM 3373 C C . ALA C 1 74 ? -6.786 14.032 -10.935 1.00 21.87 76 ALA C C 1
ATOM 3374 O O . ALA C 1 74 ? -6.532 15.215 -10.699 1.00 23.91 76 ALA C O 1
ATOM 3376 N N . TYR C 1 75 ? -5.858 13.153 -11.319 1.00 20.83 77 TYR C N 1
ATOM 3377 C CA . TYR C 1 75 ? -4.450 13.511 -11.447 1.00 20.17 77 TYR C CA 1
ATOM 3378 C C . TYR C 1 75 ? -4.011 13.904 -12.846 1.00 20.66 77 TYR C C 1
ATOM 3379 O O . TYR C 1 75 ? -2.858 14.273 -13.050 1.00 21.11 77 TYR C O 1
ATOM 3388 N N . TYR C 1 76 ? -4.915 13.848 -13.822 1.00 21.55 78 TYR C N 1
ATOM 3389 C CA . TYR C 1 76 ? -4.551 14.215 -15.182 1.00 23.44 78 TYR C CA 1
ATOM 3390 C C . TYR C 1 76 ? -4.460 15.747 -15.326 1.00 25.43 78 TYR C C 1
ATOM 3391 O O . TYR C 1 76 ? -3.599 16.221 -16.038 1.00 27.28 78 TYR C O 1
ATOM 3400 N N . ARG C 1 77 ? -5.331 16.489 -14.634 1.00 28.89 79 ARG C N 1
ATOM 3401 C CA . ARG C 1 77 ? -5.426 17.974 -14.764 1.00 30.27 79 ARG C CA 1
ATOM 3402 C C . ARG C 1 77 ? -4.029 18.652 -14.859 1.00 32.03 79 ARG C C 1
ATOM 3403 O O . ARG C 1 77 ? -3.680 19.246 -15.893 1.00 34.01 79 ARG C O 1
ATOM 3411 N N . GLY C 1 78 ? -3.207 18.508 -13.826 1.00 30.95 80 GLY C N 1
ATOM 3412 C CA . GLY C 1 78 ? -1.909 19.220 -13.755 1.00 29.29 80 GLY C CA 1
ATOM 3413 C C . GLY C 1 78 ? -0.678 18.561 -14.365 1.00 26.74 80 GLY C C 1
ATOM 3414 O O . GLY C 1 78 ? 0.444 19.081 -14.235 1.00 25.43 80 GLY C O 1
ATOM 3415 N N . ALA C 1 79 ? -0.841 17.427 -15.041 1.00 24.39 81 ALA C N 1
ATOM 3416 C CA . ALA C 1 79 ? 0.309 16.730 -15.605 1.00 22.91 81 ALA C CA 1
ATOM 3417 C C . ALA C 1 79 ? 0.950 17.551 -16.716 1.00 21.97 81 ALA C C 1
ATOM 3418 O O . ALA C 1 79 ? 0.245 18.096 -17.565 1.00 22.51 81 ALA C O 1
ATOM 3420 N N . MET C 1 80 ? 2.278 17.617 -16.705 1.00 20.99 82 MET C N 1
ATOM 3421 C CA . MET C 1 80 ? 3.059 18.254 -17.780 1.00 21.35 82 MET C CA 1
ATOM 3422 C C . MET C 1 80 ? 3.636 17.241 -18.774 1.00 19.17 82 MET C C 1
ATOM 3423 O O . MET C 1 80 ? 3.904 17.565 -19.945 1.00 19.95 82 MET C O 1
ATOM 3428 N N . GLY C 1 81 ? 3.861 16.019 -18.301 1.00 17.01 83 GLY C N 1
ATOM 3429 C CA . GLY C 1 81 ? 4.233 14.905 -19.146 1.00 16.00 83 GLY C CA 1
ATOM 3430 C C . GLY C 1 81 ? 3.572 13.628 -18.666 1.00 14.79 83 GLY C C 1
ATOM 3431 O O . GLY C 1 81 ? 3.359 13.445 -17.475 1.00 15.19 83 GLY C O 1
ATOM 3432 N N . ILE C 1 82 ? 3.264 12.741 -19.608 1.00 14.36 84 ILE C N 1
ATOM 3433 C CA . ILE C 1 82 ? 2.631 11.459 -19.298 1.00 13.66 84 ILE C CA 1
ATOM 3434 C C . ILE C 1 82 ? 3.327 10.328 -20.037 1.00 13.15 84 ILE C C 1
ATOM 3435 O O . ILE C 1 82 ? 3.498 10.394 -21.261 1.00 14.90 84 ILE C O 1
ATOM 3440 N N . MET C 1 83 ? 3.746 9.297 -19.297 1.00 13.02 85 MET C N 1
ATOM 3441 C CA . MET C 1 83 ? 4.167 8.034 -19.870 1.00 13.12 85 MET C CA 1
ATOM 3442 C C . MET C 1 83 ? 2.973 7.111 -19.957 1.00 12.59 85 MET C C 1
ATOM 3443 O O . MET C 1 83 ? 2.301 6.870 -18.955 1.00 12.68 85 MET C O 1
ATOM 3448 N N . LEU C 1 84 ? 2.729 6.611 -21.162 1.00 12.12 86 LEU C N 1
ATOM 3449 C CA . LEU C 1 84 ? 1.739 5.598 -21.428 1.00 12.60 86 LEU C CA 1
ATOM 3450 C C . LEU C 1 84 ? 2.449 4.286 -21.588 1.00 12.44 86 LEU C C 1
ATOM 3451 O O . LEU C 1 84 ? 3.258 4.140 -22.515 1.00 13.06 86 LEU C O 1
ATOM 3456 N N . VAL C 1 85 ? 2.161 3.339 -20.703 1.00 11.51 87 VAL C N 1
ATOM 3457 C CA . VAL C 1 85 ? 2.945 2.121 -20.593 1.00 10.58 87 VAL C CA 1
ATOM 3458 C C . VAL C 1 85 ? 2.111 0.903 -20.968 1.00 10.45 87 VAL C C 1
ATOM 3459 O O . VAL C 1 85 ? 0.968 0.753 -20.518 1.00 10.62 87 VAL C O 1
ATOM 3463 N N . TYR C 1 86 ? 2.681 0.052 -21.821 1.00 11.27 88 TYR C N 1
ATOM 3464 C CA . TYR C 1 86 ? 2.160 -1.284 -22.070 1.00 11.06 88 TYR C CA 1
ATOM 3465 C C . TYR C 1 86 ? 3.234 -2.309 -21.812 1.00 11.37 88 TYR C C 1
ATOM 3466 O O . TYR C 1 86 ? 4.374 -1.946 -21.510 1.00 11.82 88 TYR C O 1
ATOM 3475 N N . ASP C 1 87 ? 2.850 -3.575 -21.946 1.00 11.55 89 ASP C N 1
ATOM 3476 C CA . ASP C 1 87 ? 3.688 -4.729 -21.685 1.00 12.49 89 ASP C CA 1
ATOM 3477 C C . ASP C 1 87 ? 3.858 -5.428 -23.023 1.00 12.32 89 ASP C C 1
ATOM 3478 O O . ASP C 1 87 ? 2.876 -5.856 -23.618 1.00 13.58 89 ASP C O 1
ATOM 3483 N N . ILE C 1 88 ? 5.102 -5.552 -23.501 1.00 12.93 90 ILE C N 1
ATOM 3484 C CA . ILE C 1 88 ? 5.366 -6.158 -24.820 1.00 13.61 90 ILE C CA 1
ATOM 3485 C C . ILE C 1 88 ? 4.933 -7.612 -24.912 1.00 14.56 90 ILE C C 1
ATOM 3486 O O . ILE C 1 88 ? 4.800 -8.142 -26.014 1.00 15.98 90 ILE C O 1
ATOM 3491 N N . THR C 1 89 ? 4.728 -8.243 -23.754 1.00 14.94 91 THR C N 1
ATOM 3492 C CA . THR C 1 89 ? 4.266 -9.626 -23.681 1.00 15.89 91 THR C CA 1
ATOM 3493 C C . THR C 1 89 ? 2.747 -9.737 -23.639 1.00 16.46 91 THR C C 1
ATOM 3494 O O . THR C 1 89 ? 2.220 -10.850 -23.551 1.00 17.43 91 THR C O 1
ATOM 3498 N N . ASN C 1 90 ? 2.047 -8.601 -23.702 1.00 16.42 92 ASN C N 1
ATOM 3499 C CA . ASN C 1 90 ? 0.589 -8.576 -23.538 1.00 16.93 92 ASN C CA 1
ATOM 3500 C C . ASN C 1 90 ? -0.074 -7.679 -24.561 1.00 17.14 92 ASN C C 1
ATOM 3501 O O . ASN C 1 90 ? -0.178 -6.481 -24.372 1.00 17.00 92 ASN C O 1
ATOM 3506 N N . GLU C 1 91 ? -0.526 -8.279 -25.654 1.00 17.90 93 GLU C N 1
ATOM 3507 C CA . GLU C 1 91 ? -1.122 -7.544 -26.749 1.00 19.25 93 GLU C CA 1
ATOM 3508 C C . GLU C 1 91 ? -2.323 -6.714 -26.303 1.00 18.56 93 GLU C C 1
ATOM 3509 O O . GLU C 1 91 ? -2.508 -5.604 -26.785 1.00 17.13 93 GLU C O 1
ATOM 3515 N N . LYS C 1 92 ? -3.140 -7.228 -25.386 1.00 19.57 94 LYS C N 1
ATOM 3516 C CA . LYS C 1 92 ? -4.292 -6.458 -24.888 1.00 19.81 94 LYS C CA 1
ATOM 3517 C C . LYS C 1 92 ? -3.859 -5.122 -24.281 1.00 18.07 94 LYS C C 1
ATOM 3518 O O . LYS C 1 92 ? -4.484 -4.097 -24.481 1.00 18.58 94 LYS C O 1
ATOM 3524 N N . SER C 1 93 ? -2.761 -5.130 -23.538 1.00 15.53 95 SER C N 1
ATOM 3525 C CA . SER C 1 93 ? -2.271 -3.892 -22.946 1.00 14.48 95 SER C CA 1
ATOM 3526 C C . SER C 1 93 ? -1.828 -2.874 -23.994 1.00 13.65 95 SER C C 1
ATOM 3527 O O . SER C 1 93 ? -1.927 -1.678 -23.788 1.00 13.96 95 SER C O 1
ATOM 3530 N N . PHE C 1 94 ? -1.299 -3.360 -25.106 1.00 14.14 96 PHE C N 1
ATOM 3531 C CA . PHE C 1 94 ? -0.950 -2.502 -26.221 1.00 15.17 96 PHE C CA 1
ATOM 3532 C C . PHE C 1 94 ? -2.182 -1.951 -26.935 1.00 15.87 96 PHE C C 1
ATOM 3533 O O . PHE C 1 94 ? -2.279 -0.761 -27.204 1.00 16.07 96 PHE C O 1
ATOM 3541 N N . ASP C 1 95 ? -3.140 -2.824 -27.203 1.00 16.95 97 ASP C N 1
ATOM 3542 C CA . ASP C 1 95 ? -4.412 -2.410 -27.776 1.00 18.77 97 ASP C CA 1
ATOM 3543 C C . ASP C 1 95 ? -5.057 -1.292 -26.936 1.00 18.19 97 ASP C C 1
ATOM 3544 O O . ASP C 1 95 ? -5.652 -0.349 -27.476 1.00 19.73 97 ASP C O 1
ATOM 3549 N N . ASN C 1 96 ? -4.951 -1.407 -25.615 1.00 17.19 98 ASN C N 1
ATOM 3550 C CA . ASN C 1 96 ? -5.555 -0.423 -24.714 1.00 16.87 98 ASN C CA 1
ATOM 3551 C C . ASN C 1 96 ? -4.868 0.933 -24.699 1.00 16.67 98 ASN C C 1
ATOM 3552 O O . ASN C 1 96 ? -5.421 1.890 -24.192 1.00 16.49 98 ASN C O 1
ATOM 3557 N N . ILE C 1 97 ? -3.655 1.034 -25.241 1.00 16.16 99 ILE C N 1
ATOM 3558 C CA . ILE C 1 97 ? -3.006 2.335 -25.323 1.00 16.00 99 ILE C CA 1
ATOM 3559 C C . ILE C 1 97 ? -3.893 3.376 -26.013 1.00 17.30 99 ILE C C 1
ATOM 3560 O O . ILE C 1 97 ? -3.927 4.541 -25.600 1.00 16.06 99 ILE C O 1
ATOM 3565 N N . ARG C 1 98 ? -4.633 2.974 -27.041 1.00 19.50 100 ARG C N 1
ATOM 3566 C CA . ARG C 1 98 ? -5.499 3.938 -27.704 1.00 22.35 100 ARG C CA 1
ATOM 3567 C C . ARG C 1 98 ? -6.602 4.448 -26.772 1.00 20.39 100 ARG C C 1
ATOM 3568 O O . ARG C 1 98 ? -6.952 5.622 -26.830 1.00 19.95 100 ARG C O 1
ATOM 3576 N N . ASN C 1 99 ? -7.074 3.599 -25.866 1.00 19.54 101 ASN C N 1
ATOM 3577 C CA . ASN C 1 99 ? -8.047 4.013 -24.841 1.00 20.12 101 ASN C CA 1
ATOM 3578 C C . ASN C 1 99 ? -7.400 4.968 -23.836 1.00 18.42 101 ASN C C 1
ATOM 3579 O O . ASN C 1 99 ? -7.998 5.966 -23.440 1.00 18.99 101 ASN C O 1
ATOM 3584 N N . TRP C 1 100 ? -6.164 4.679 -23.426 1.00 16.54 102 TRP C N 1
ATOM 3585 C CA . TRP C 1 100 ? -5.436 5.629 -22.577 1.00 15.71 102 TRP C CA 1
ATOM 3586 C C . TRP C 1 100 ? -5.190 6.981 -23.254 1.00 16.09 102 TRP C C 1
ATOM 3587 O O . TRP C 1 100 ? -5.294 8.012 -22.595 1.00 15.46 102 TRP C O 1
ATOM 3598 N N . ILE C 1 101 ? -4.851 6.983 -24.546 1.00 16.21 103 ILE C N 1
ATOM 3599 C CA . ILE C 1 101 ? -4.673 8.224 -25.305 1.00 17.80 103 ILE C CA 1
ATOM 3600 C C . ILE C 1 101 ? -5.960 9.067 -25.286 1.00 18.53 103 ILE C C 1
ATOM 3601 O O . ILE C 1 101 ? -5.941 10.285 -25.088 1.00 18.18 103 ILE C O 1
ATOM 3606 N N . ARG C 1 102 ? -7.086 8.400 -25.467 1.00 19.28 104 ARG C N 1
ATOM 3607 C CA . ARG C 1 102 ? -8.372 9.099 -25.421 1.00 21.18 104 ARG C CA 1
ATOM 3608 C C . ARG C 1 102 ? -8.681 9.648 -24.027 1.00 20.15 104 ARG C C 1
ATOM 3609 O O . ARG C 1 102 ? -9.192 10.749 -23.902 1.00 20.73 104 ARG C O 1
ATOM 3617 N N . ASN C 1 103 ? -8.305 8.908 -22.986 1.00 19.32 105 ASN C N 1
ATOM 3618 C CA . ASN C 1 103 ? -8.404 9.388 -21.606 1.00 18.60 105 ASN C CA 1
ATOM 3619 C C . ASN C 1 103 ? -7.563 10.656 -21.396 1.00 17.89 105 ASN C C 1
ATOM 3620 O O . ASN C 1 103 ? -8.009 11.598 -20.733 1.00 18.30 105 ASN C O 1
ATOM 3625 N N . ILE C 1 104 ? -6.372 10.708 -21.998 1.00 17.29 106 ILE C N 1
ATOM 3626 C CA . ILE C 1 104 ? -5.540 11.915 -21.932 1.00 17.41 106 ILE C CA 1
ATOM 3627 C C . ILE C 1 104 ? -6.238 13.076 -22.652 1.00 19.02 106 ILE C C 1
ATOM 3628 O O . ILE C 1 104 ? -6.268 14.197 -22.145 1.00 19.40 106 ILE C O 1
ATOM 3633 N N . GLU C 1 105 ? -6.795 12.792 -23.823 1.00 20.49 107 GLU C N 1
ATOM 3634 C CA . GLU C 1 105 ? -7.491 13.819 -24.596 1.00 23.17 107 GLU C CA 1
ATOM 3635 C C . GLU C 1 105 ? -8.662 14.400 -23.808 1.00 22.00 107 GLU C C 1
ATOM 3636 O O . GLU C 1 105 ? -8.943 15.603 -23.879 1.00 23.09 107 GLU C O 1
ATOM 3642 N N . GLU C 1 106 ? -9.331 13.554 -23.040 1.00 21.96 108 GLU C N 1
ATOM 3643 C CA . GLU C 1 106 ? -10.507 13.981 -22.283 1.00 22.71 108 GLU C CA 1
ATOM 3644 C C . GLU C 1 106 ? -10.208 14.703 -20.964 1.00 21.94 108 GLU C C 1
ATOM 3645 O O . GLU C 1 106 ? -11.026 15.496 -20.478 1.00 23.58 108 GLU C O 1
ATOM 3651 N N . HIS C 1 107 ? -9.050 14.435 -20.363 1.00 20.84 109 HIS C N 1
ATOM 3652 C CA . HIS C 1 107 ? -8.785 14.929 -19.016 1.00 21.69 109 HIS C CA 1
ATOM 3653 C C . HIS C 1 107 ? -7.479 15.681 -18.800 1.00 21.75 109 HIS C C 1
ATOM 3654 O O . HIS C 1 107 ? -7.314 16.277 -17.743 1.00 23.36 109 HIS C O 1
ATOM 3661 N N . ALA C 1 108 ? -6.561 15.657 -19.763 1.00 22.21 110 ALA C N 1
ATOM 3662 C CA . ALA C 1 108 ? -5.260 16.328 -19.609 1.00 22.40 110 ALA C CA 1
ATOM 3663 C C . ALA C 1 108 ? -5.225 17.620 -20.413 1.00 23.76 110 ALA C C 1
ATOM 3664 O O . ALA C 1 108 ? -6.117 17.877 -21.230 1.00 23.98 110 ALA C O 1
ATOM 3666 N N . SER C 1 109 ? -4.171 18.402 -20.198 1.00 25.37 111 SER C N 1
ATOM 3667 C CA . SER C 1 109 ? -3.915 19.605 -20.993 1.00 27.34 111 SER C CA 1
ATOM 3668 C C . SER C 1 109 ? -3.781 19.223 -22.443 1.00 27.22 111 SER C C 1
ATOM 3669 O O . SER C 1 109 ? -3.206 18.189 -22.743 1.00 27.31 111 SER C O 1
ATOM 3672 N N . ALA C 1 110 ? -4.280 20.066 -23.348 1.00 28.13 112 ALA C N 1
ATOM 3673 C CA . ALA C 1 110 ? -4.113 19.806 -24.771 1.00 28.32 112 ALA C CA 1
ATOM 3674 C C . ALA C 1 110 ? -2.645 19.676 -25.206 1.00 28.41 112 ALA C C 1
ATOM 3675 O O . ALA C 1 110 ? -2.344 18.897 -26.107 1.00 29.08 112 ALA C O 1
ATOM 3677 N N . ASP C 1 111 ? -1.732 20.409 -24.581 1.00 28.84 113 ASP C N 1
ATOM 3678 C CA . ASP C 1 111 ? -0.324 20.323 -24.987 1.00 29.72 113 ASP C CA 1
ATOM 3679 C C . ASP C 1 111 ? 0.560 19.501 -24.060 1.00 27.87 113 ASP C C 1
ATOM 3680 O O . ASP C 1 111 ? 1.776 19.666 -24.058 1.00 28.47 113 ASP C O 1
ATOM 3685 N N . VAL C 1 112 ? -0.041 18.596 -23.299 1.00 25.69 114 VAL C N 1
ATOM 3686 C CA . VAL C 1 112 ? 0.740 17.712 -22.443 1.00 23.88 114 VAL C CA 1
ATOM 3687 C C . VAL C 1 112 ? 1.716 16.903 -23.305 1.00 23.28 114 VAL C C 1
ATOM 3688 O O . VAL C 1 112 ? 1.387 16.508 -24.428 1.00 23.84 114 VAL C O 1
ATOM 3692 N N . GLU C 1 113 ? 2.930 16.699 -22.804 1.00 21.81 115 GLU C N 1
ATOM 3693 C CA . GLU C 1 113 ? 3.918 15.901 -23.502 1.00 21.25 115 GLU C CA 1
ATOM 3694 C C . GLU C 1 113 ? 3.636 14.446 -23.191 1.00 20.06 115 GLU C C 1
ATOM 3695 O O . GLU C 1 113 ? 3.414 14.103 -22.037 1.00 20.34 115 GLU C O 1
ATOM 3701 N N . LYS C 1 114 ? 3.671 13.600 -24.212 1.00 19.35 116 LYS C N 1
ATOM 3702 C CA . LYS C 1 114 ? 3.317 12.184 -24.089 1.00 20.01 116 LYS C CA 1
ATOM 3703 C C . LYS C 1 114 ? 4.451 11.338 -24.626 1.00 18.30 116 LYS C C 1
ATOM 3704 O O . LYS C 1 114 ? 5.120 11.722 -25.589 1.00 19.17 116 LYS C O 1
ATOM 3710 N N . MET C 1 115 ? 4.649 10.172 -24.014 1.00 16.23 117 MET C N 1
ATOM 3711 C CA . MET C 1 115 ? 5.604 9.199 -24.497 1.00 16.72 117 MET C CA 1
ATOM 3712 C C . MET C 1 115 ? 5.046 7.815 -24.228 1.00 14.91 117 MET C C 1
ATOM 3713 O O . MET C 1 115 ? 4.465 7.575 -23.170 1.00 15.06 117 MET C O 1
ATOM 3718 N N . ILE C 1 116 ? 5.212 6.915 -25.188 1.00 14.03 118 ILE C N 1
ATOM 3719 C CA . ILE C 1 116 ? 4.795 5.524 -25.050 1.00 13.80 118 ILE C CA 1
ATOM 3720 C C . ILE C 1 116 ? 6.005 4.644 -24.671 1.00 12.95 118 ILE C C 1
ATOM 3721 O O . ILE C 1 116 ? 7.057 4.729 -25.307 1.00 13.74 118 ILE C O 1
ATOM 3726 N N . LEU C 1 117 ? 5.844 3.818 -23.627 1.00 12.76 119 LEU C N 1
ATOM 3727 C CA . LEU C 1 117 ? 6.858 2.852 -23.205 1.00 12.06 119 LEU C CA 1
ATOM 3728 C C . LEU C 1 117 ? 6.317 1.437 -23.356 1.00 11.74 119 LEU C C 1
ATOM 3729 O O . LEU C 1 117 ? 5.263 1.106 -22.796 1.00 11.94 119 LEU C O 1
ATOM 3734 N N . GLY C 1 118 ? 7.010 0.621 -24.143 1.00 12.21 120 GLY C N 1
ATOM 3735 C CA . GLY C 1 118 ? 6.756 -0.810 -24.213 1.00 12.24 120 GLY C CA 1
ATOM 3736 C C . GLY C 1 118 ? 7.669 -1.500 -23.226 1.00 12.36 120 GLY C C 1
ATOM 3737 O O . GLY C 1 118 ? 8.856 -1.711 -23.494 1.00 12.86 120 GLY C O 1
ATOM 3738 N N . ASN C 1 119 ? 7.107 -1.849 -22.080 1.00 11.79 121 ASN C N 1
ATOM 3739 C CA . ASN C 1 119 ? 7.884 -2.396 -20.971 1.00 11.13 121 ASN C CA 1
ATOM 3740 C C . ASN C 1 119 ? 7.977 -3.918 -21.011 1.00 11.25 121 ASN C C 1
ATOM 3741 O O . ASN C 1 119 ? 7.228 -4.604 -21.741 1.00 11.48 121 ASN C O 1
ATOM 3746 N N . LYS C 1 120 ? 8.923 -4.426 -20.217 1.00 11.53 122 LYS C N 1
ATOM 3747 C CA . LYS C 1 120 ? 9.235 -5.849 -20.102 1.00 12.69 122 LYS C CA 1
ATOM 3748 C C . LYS C 1 120 ? 9.962 -6.378 -21.334 1.00 13.90 122 LYS C C 1
ATOM 3749 O O . LYS C 1 120 ? 9.823 -7.544 -21.714 1.00 14.81 122 LYS C O 1
ATOM 3755 N N . CYS C 1 121 ? 10.832 -5.553 -21.899 1.00 14.69 123 CYS C N 1
ATOM 3756 C CA . CYS C 1 121 ? 11.538 -5.959 -23.116 1.00 16.40 123 CYS C CA 1
ATOM 3757 C C . CYS C 1 121 ? 12.635 -6.995 -22.844 1.00 17.27 123 CYS C C 1
ATOM 3758 O O . CYS C 1 121 ? 13.279 -7.489 -23.784 1.00 19.09 123 CYS C O 1
ATOM 3761 N N . ASP C 1 122 ? 12.845 -7.315 -21.567 1.00 16.80 124 ASP C N 1
ATOM 3762 C CA . ASP C 1 122 ? 13.719 -8.415 -21.159 1.00 17.43 124 ASP C CA 1
ATOM 3763 C C . ASP C 1 122 ? 13.095 -9.797 -21.378 1.00 18.37 124 ASP C C 1
ATOM 3764 O O . ASP C 1 122 ? 13.807 -10.805 -21.372 1.00 20.49 124 ASP C O 1
ATOM 3769 N N . VAL C 1 123 ? 11.776 -9.873 -21.562 1.00 19.64 125 VAL C N 1
ATOM 3770 C CA . VAL C 1 123 ? 11.155 -11.183 -21.712 1.00 21.26 125 VAL C CA 1
ATOM 3771 C C . VAL C 1 123 ? 10.839 -11.425 -23.187 1.00 23.20 125 VAL C C 1
ATOM 3772 O O . VAL C 1 123 ? 9.699 -11.513 -23.606 1.00 22.73 125 VAL C O 1
ATOM 3776 N N . ASN C 1 124 ? 11.933 -11.555 -23.938 1.00 25.85 126 ASN C N 1
ATOM 3777 C CA . ASN C 1 124 ? 11.912 -11.727 -25.382 1.00 28.06 126 ASN C CA 1
ATOM 3778 C C . ASN C 1 124 ? 11.116 -12.964 -25.757 1.00 27.81 126 ASN C C 1
ATOM 3779 O O . ASN C 1 124 ? 10.411 -12.970 -26.763 1.00 27.87 126 ASN C O 1
ATOM 3784 N N . ASP C 1 125 ? 11.203 -14.000 -24.927 1.00 27.67 127 ASP C N 1
ATOM 3785 C CA . ASP C 1 125 ? 10.596 -15.283 -25.259 1.00 28.84 127 ASP C CA 1
ATOM 3786 C C . ASP C 1 125 ? 9.065 -15.263 -25.162 1.00 27.48 127 ASP C C 1
ATOM 3787 O O . ASP C 1 125 ? 8.397 -16.189 -25.621 1.00 28.97 127 ASP C O 1
ATOM 3792 N N . LYS C 1 126 ? 8.499 -14.208 -24.580 1.00 25.03 128 LYS C N 1
ATOM 3793 C CA . LYS C 1 126 ? 7.051 -14.083 -24.491 1.00 24.31 128 LYS C CA 1
ATOM 3794 C C . LYS C 1 126 ? 6.512 -12.862 -25.218 1.00 22.25 128 LYS C C 1
ATOM 3795 O O . LYS C 1 126 ? 5.354 -12.516 -25.055 1.00 22.05 128 LYS C O 1
ATOM 3801 N N . ARG C 1 127 ? 7.341 -12.230 -26.040 1.00 20.90 129 ARG C N 1
ATOM 3802 C CA . ARG C 1 127 ? 6.921 -11.043 -26.779 1.00 20.07 129 ARG C CA 1
ATOM 3803 C C . ARG C 1 127 ? 5.698 -11.317 -27.652 1.00 20.50 129 ARG C C 1
ATOM 3804 O O . ARG C 1 127 ? 5.713 -12.270 -28.435 1.00 21.38 129 ARG C O 1
ATOM 3812 N N . GLN C 1 128 ? 4.667 -10.472 -27.520 1.00 19.78 130 GLN C N 1
ATOM 3813 C CA . GLN C 1 128 ? 3.483 -10.492 -28.398 1.00 19.98 130 GLN C CA 1
ATOM 3814 C C . GLN C 1 128 ? 3.468 -9.297 -29.363 1.00 19.70 130 GLN C C 1
ATOM 3815 O O . GLN C 1 128 ? 2.935 -9.391 -30.459 1.00 21.34 130 GLN C O 1
ATOM 3821 N N . VAL C 1 129 ? 4.049 -8.175 -28.960 1.00 18.50 131 VAL C N 1
ATOM 3822 C CA . VAL C 1 129 ? 3.991 -6.958 -29.745 1.00 17.86 131 VAL C CA 1
ATOM 3823 C C . VAL C 1 129 ? 5.376 -6.674 -30.300 1.00 18.40 131 VAL C C 1
ATOM 3824 O O . VAL C 1 129 ? 6.320 -6.591 -29.537 1.00 18.77 131 VAL C O 1
ATOM 3828 N N . SER C 1 130 ? 5.507 -6.550 -31.620 1.00 18.57 132 SER C N 1
ATOM 3829 C CA . SER C 1 130 ? 6.795 -6.182 -32.181 1.00 18.64 132 SER C CA 1
ATOM 3830 C C . SER C 1 130 ? 7.166 -4.768 -31.750 1.00 17.88 132 SER C C 1
ATOM 3831 O O . SER C 1 130 ? 6.299 -3.941 -31.489 1.00 17.54 132 SER C O 1
ATOM 3834 N N . LYS C 1 131 ? 8.460 -4.491 -31.682 1.00 17.78 133 LYS C N 1
ATOM 3835 C CA . LYS C 1 131 ? 8.946 -3.154 -31.395 1.00 18.44 133 LYS C CA 1
ATOM 3836 C C . LYS C 1 131 ? 8.432 -2.191 -32.447 1.00 18.47 133 LYS C C 1
ATOM 3837 O O . LYS C 1 131 ? 8.037 -1.077 -32.143 1.00 18.01 133 LYS C O 1
ATOM 3843 N N . GLU C 1 132 ? 8.427 -2.650 -33.696 1.00 19.26 134 GLU C N 1
ATOM 3844 C CA . GLU C 1 132 ? 7.993 -1.827 -34.816 1.00 20.17 134 GLU C CA 1
ATOM 3845 C C . GLU C 1 132 ? 6.517 -1.397 -34.742 1.00 19.46 134 GLU C C 1
ATOM 3846 O O . GLU C 1 132 ? 6.172 -0.276 -35.123 1.00 18.99 134 GLU C O 1
ATOM 3852 N N . ARG C 1 133 ? 5.649 -2.247 -34.215 1.00 19.40 135 ARG C N 1
ATOM 3853 C CA . ARG C 1 133 ? 4.260 -1.832 -34.027 1.00 19.29 135 ARG C CA 1
ATOM 3854 C C . ARG C 1 133 ? 4.130 -0.759 -32.980 1.00 18.17 135 ARG C C 1
ATOM 3855 O O . ARG C 1 133 ? 3.328 0.141 -33.114 1.00 18.61 135 ARG C O 1
ATOM 3863 N N . GLY C 1 134 ? 4.910 -0.857 -31.917 1.00 17.53 136 GLY C N 1
ATOM 3864 C CA . GLY C 1 134 ? 4.974 0.233 -30.957 1.00 17.89 136 GLY C CA 1
ATOM 3865 C C . GLY C 1 134 ? 5.452 1.533 -31.564 1.00 18.50 136 GLY C C 1
ATOM 3866 O O . GLY C 1 134 ? 4.860 2.575 -31.340 1.00 17.95 136 GLY C O 1
ATOM 3867 N N . GLU C 1 135 ? 6.542 1.468 -32.327 1.00 19.11 137 GLU C N 1
ATOM 3868 C CA A GLU C 1 135 ? 7.083 2.655 -32.965 0.50 19.72 137 GLU C CA 1
ATOM 3869 C CA B GLU C 1 135 ? 7.103 2.631 -33.009 0.50 19.82 137 GLU C CA 1
ATOM 3870 C C . GLU C 1 135 ? 6.055 3.296 -33.899 1.00 19.81 137 GLU C C 1
ATOM 3871 O O . GLU C 1 135 ? 5.918 4.513 -33.920 1.00 19.97 137 GLU C O 1
ATOM 3882 N N . LYS C 1 136 ? 5.328 2.473 -34.648 1.00 20.08 138 LYS C N 1
ATOM 3883 C CA . LYS C 1 136 ? 4.326 2.967 -35.607 1.00 20.70 138 LYS C CA 1
ATOM 3884 C C . LYS C 1 136 ? 3.143 3.626 -34.895 1.00 20.12 138 LYS C C 1
ATOM 3885 O O . LYS C 1 136 ? 2.677 4.680 -35.323 1.00 21.26 138 LYS C O 1
ATOM 3891 N N . LEU C 1 137 ? 2.652 3.022 -33.810 1.00 19.98 139 LEU C N 1
ATOM 3892 C CA . LEU C 1 137 ? 1.577 3.642 -33.028 1.00 19.95 139 LEU C CA 1
ATOM 3893 C C . LEU C 1 137 ? 2.018 5.023 -32.541 1.00 19.35 139 LEU C C 1
ATOM 3894 O O . LEU C 1 137 ? 1.293 5.997 -32.678 1.00 19.84 139 LEU C O 1
ATOM 3899 N N . ALA C 1 138 ? 3.222 5.114 -31.979 1.00 18.81 140 ALA C N 1
ATOM 3900 C CA . ALA C 1 138 ? 3.751 6.404 -31.539 1.00 18.82 140 ALA C CA 1
ATOM 3901 C C . ALA C 1 138 ? 3.893 7.412 -32.685 1.00 20.58 140 ALA C C 1
ATOM 3902 O O . ALA C 1 138 ? 3.521 8.577 -32.550 1.00 20.79 140 ALA C O 1
ATOM 3904 N N . LEU C 1 139 ? 4.411 6.953 -33.818 1.00 22.14 141 LEU C N 1
ATOM 3905 C CA . LEU C 1 139 ? 4.515 7.802 -35.004 1.00 23.98 141 LEU C CA 1
ATOM 3906 C C . LEU C 1 139 ? 3.141 8.341 -35.416 1.00 24.20 141 LEU C C 1
ATOM 3907 O O . LEU C 1 139 ? 3.005 9.534 -35.736 1.00 25.09 141 LEU C O 1
ATOM 3912 N N . ASP C 1 140 ? 2.127 7.472 -35.390 1.00 24.88 142 ASP C N 1
ATOM 3913 C CA . ASP C 1 140 ? 0.754 7.841 -35.763 1.00 25.71 142 ASP C CA 1
ATOM 3914 C C . ASP C 1 140 ? 0.212 8.980 -34.901 1.00 26.17 142 ASP C C 1
ATOM 3915 O O . ASP C 1 140 ? -0.636 9.742 -35.353 1.00 27.14 142 ASP C O 1
ATOM 3920 N N . TYR C 1 141 ? 0.683 9.079 -33.656 1.00 26.67 143 TYR C N 1
ATOM 3921 C CA . TYR C 1 141 ? 0.242 10.130 -32.735 1.00 27.53 143 TYR C CA 1
ATOM 3922 C C . TYR C 1 141 ? 1.234 11.282 -32.554 1.00 27.33 143 TYR C C 1
ATOM 3923 O O . TYR C 1 141 ? 0.977 12.201 -31.771 1.00 27.54 143 TYR C O 1
ATOM 3932 N N . GLY C 1 142 ? 2.365 11.233 -33.249 1.00 26.82 144 GLY C N 1
ATOM 3933 C CA . GLY C 1 142 ? 3.350 12.302 -33.194 1.00 26.96 144 GLY C CA 1
ATOM 3934 C C . GLY C 1 142 ? 4.090 12.372 -31.877 1.00 27.06 144 GLY C C 1
ATOM 3935 O O . GLY C 1 142 ? 4.443 13.454 -31.408 1.00 27.90 144 GLY C O 1
ATOM 3936 N N . ILE C 1 143 ? 4.331 11.208 -31.284 1.00 26.37 145 ILE C N 1
ATOM 3937 C CA . ILE C 1 143 ? 4.997 11.161 -29.993 1.00 25.68 145 ILE C CA 1
ATOM 3938 C C . ILE C 1 143 ? 6.087 10.122 -29.947 1.00 24.48 145 ILE C C 1
ATOM 3939 O O . ILE C 1 143 ? 6.155 9.232 -30.800 1.00 24.67 145 ILE C O 1
ATOM 3944 N N . LYS C 1 144 ? 6.941 10.236 -28.936 1.00 22.51 146 LYS C N 1
ATOM 3945 C CA . LYS C 1 144 ? 8.094 9.369 -28.837 1.00 21.68 146 LYS C CA 1
ATOM 3946 C C . LYS C 1 144 ? 7.762 8.025 -28.213 1.00 19.18 146 LYS C C 1
ATOM 3947 O O . LYS C 1 144 ? 6.742 7.857 -27.557 1.00 18.89 146 LYS C O 1
ATOM 3953 N N . PHE C 1 145 ? 8.647 7.078 -28.465 1.00 18.00 147 PHE C N 1
ATOM 3954 C CA . PHE C 1 145 ? 8.476 5.684 -28.108 1.00 17.34 147 PHE C CA 1
ATOM 3955 C C . PHE C 1 145 ? 9.798 5.091 -27.658 1.00 17.54 147 PHE C C 1
ATOM 3956 O O . PHE C 1 145 ? 10.840 5.347 -28.279 1.00 18.11 147 PHE C O 1
ATOM 3964 N N . MET C 1 146 ? 9.752 4.273 -26.607 1.00 17.51 148 MET C N 1
ATOM 3965 C CA . MET C 1 146 ? 10.899 3.439 -26.232 1.00 18.30 148 MET C CA 1
ATOM 3966 C C . MET C 1 146 ? 10.434 2.109 -25.692 1.00 16.43 148 MET C C 1
ATOM 3967 O O . MET C 1 146 ? 9.375 2.039 -25.046 1.00 15.44 148 MET C O 1
ATOM 3972 N N . GLU C 1 147 ? 11.193 1.055 -25.968 1.00 15.46 149 GLU C N 1
ATOM 3973 C CA . GLU C 1 147 ? 11.028 -0.206 -25.255 1.00 15.68 149 GLU C CA 1
ATOM 3974 C C . GLU C 1 147 ? 11.920 -0.191 -24.040 1.00 15.02 149 GLU C C 1
ATOM 3975 O O . GLU C 1 147 ? 13.085 0.183 -24.116 1.00 16.79 149 GLU C O 1
ATOM 3981 N N . THR C 1 148 ? 11.359 -0.595 -22.913 1.00 14.21 150 THR C N 1
ATOM 3982 C CA . THR C 1 148 ? 12.043 -0.500 -21.627 1.00 13.35 150 THR C CA 1
ATOM 3983 C C . THR C 1 148 ? 12.018 -1.833 -20.893 1.00 13.37 150 THR C C 1
ATOM 3984 O O . THR C 1 148 ? 11.183 -2.711 -21.167 1.00 12.92 150 THR C O 1
ATOM 3988 N N . SER C 1 149 ? 12.920 -1.964 -19.928 1.00 11.77 151 SER C N 1
ATOM 3989 C CA . SER C 1 149 ? 12.797 -2.999 -18.929 1.00 12.20 151 SER C CA 1
ATOM 3990 C C . SER C 1 149 ? 13.114 -2.425 -17.566 1.00 11.61 151 SER C C 1
ATOM 3991 O O . SER C 1 149 ? 14.248 -2.035 -17.302 1.00 12.01 151 SER C O 1
ATOM 3994 N N . ALA C 1 150 ? 12.129 -2.410 -16.690 1.00 10.93 152 ALA C N 1
ATOM 3995 C CA . ALA C 1 150 ? 12.382 -2.046 -15.304 1.00 11.36 152 ALA C CA 1
ATOM 3996 C C . ALA C 1 150 ? 13.258 -3.086 -14.643 1.00 11.68 152 ALA C C 1
ATOM 3997 O O . ALA C 1 150 ? 14.084 -2.768 -13.809 1.00 13.39 152 ALA C O 1
ATOM 3999 N N . LYS C 1 151 ? 13.057 -4.343 -14.982 1.00 12.38 153 LYS C N 1
ATOM 4000 C CA . LYS C 1 151 ? 13.763 -5.418 -14.303 1.00 13.33 153 LYS C CA 1
ATOM 4001 C C . LYS C 1 151 ? 15.239 -5.469 -14.670 1.00 13.59 153 LYS C C 1
ATOM 4002 O O . LYS C 1 151 ? 16.082 -5.706 -13.812 1.00 15.16 153 LYS C O 1
ATOM 4008 N N . ALA C 1 152 ? 15.550 -5.229 -15.945 1.00 14.08 154 ALA C N 1
ATOM 4009 C CA . ALA C 1 152 ? 16.923 -5.344 -16.466 1.00 15.26 154 ALA C CA 1
ATOM 4010 C C . ALA C 1 152 ? 17.585 -3.982 -16.691 1.00 15.61 154 ALA C C 1
ATOM 4011 O O . ALA C 1 152 ? 18.698 -3.917 -17.238 1.00 16.99 154 ALA C O 1
ATOM 4013 N N . ASN C 1 153 ? 16.910 -2.905 -16.271 1.00 15.22 155 ASN C N 1
ATOM 4014 C CA . ASN C 1 153 ? 17.431 -1.545 -16.368 1.00 15.04 155 ASN C CA 1
ATOM 4015 C C . ASN C 1 153 ? 17.768 -1.144 -17.809 1.00 15.08 155 ASN C C 1
ATOM 4016 O O . ASN C 1 153 ? 18.897 -0.759 -18.121 1.00 16.31 155 ASN C O 1
ATOM 4021 N N . ILE C 1 154 ? 16.769 -1.246 -18.678 1.00 14.82 156 ILE C N 1
ATOM 4022 C CA . ILE C 1 154 ? 16.908 -0.862 -20.077 1.00 16.04 156 ILE C CA 1
ATOM 4023 C C . ILE C 1 154 ? 15.977 0.295 -20.392 1.00 14.85 156 ILE C C 1
ATOM 4024 O O . ILE C 1 154 ? 14.765 0.192 -20.202 1.00 14.12 156 ILE C O 1
ATOM 4029 N N . ASN C 1 155 ? 16.576 1.399 -20.817 1.00 15.56 157 ASN C N 1
ATOM 4030 C CA . ASN C 1 155 ? 15.901 2.604 -21.290 1.00 14.97 157 ASN C CA 1
ATOM 4031 C C . ASN C 1 155 ? 15.007 3.364 -20.334 1.00 14.44 157 ASN C C 1
ATOM 4032 O O . ASN C 1 155 ? 14.330 4.289 -20.757 1.00 15.22 157 ASN C O 1
ATOM 4037 N N . VAL C 1 156 ? 15.016 3.021 -19.051 1.00 13.72 158 VAL C N 1
ATOM 4038 C CA . VAL C 1 156 ? 14.164 3.722 -18.107 1.00 13.42 158 VAL C CA 1
ATOM 4039 C C . VAL C 1 156 ? 14.700 5.133 -17.859 1.00 14.32 158 VAL C C 1
ATOM 4040 O O . VAL C 1 156 ? 13.946 6.123 -17.998 1.00 13.88 158 VAL C O 1
ATOM 4044 N N . GLU C 1 157 ? 16.003 5.253 -17.568 1.00 15.06 159 GLU C N 1
ATOM 4045 C CA . GLU C 1 157 ? 16.574 6.587 -17.424 1.00 17.74 159 GLU C CA 1
ATOM 4046 C C . GLU C 1 157 ? 16.458 7.370 -18.731 1.00 16.67 159 GLU C C 1
ATOM 4047 O O . GLU C 1 157 ? 16.087 8.525 -18.716 1.00 16.57 159 GLU C O 1
ATOM 4053 N N . ASN C 1 158 ? 16.729 6.722 -19.856 1.00 17.29 160 ASN C N 1
ATOM 4054 C CA . ASN C 1 158 ? 16.647 7.401 -21.146 1.00 18.13 160 ASN C CA 1
ATOM 4055 C C . ASN C 1 158 ? 15.237 7.972 -21.357 1.00 16.95 160 ASN C C 1
ATOM 4056 O O . ASN C 1 158 ? 15.080 9.094 -21.820 1.00 17.57 160 ASN C O 1
ATOM 4061 N N . ALA C 1 159 ? 14.214 7.200 -20.992 1.00 15.24 161 ALA C N 1
ATOM 4062 C CA . ALA C 1 159 ? 12.825 7.614 -21.206 1.00 14.38 161 ALA C CA 1
ATOM 4063 C C . ALA C 1 159 ? 12.522 8.899 -20.437 1.00 14.18 161 ALA C C 1
ATOM 4064 O O . ALA C 1 159 ? 12.024 9.884 -21.002 1.00 14.91 161 ALA C O 1
ATOM 4066 N N . PHE C 1 160 ? 12.825 8.902 -19.144 1.00 13.63 162 PHE C N 1
ATOM 4067 C CA . PHE C 1 160 ? 12.545 10.064 -18.314 1.00 14.20 162 PHE C CA 1
ATOM 4068 C C . PHE C 1 160 ? 13.367 11.283 -18.660 1.00 15.60 162 PHE C C 1
ATOM 4069 O O . PHE C 1 160 ? 12.845 12.395 -18.662 1.00 15.99 162 PHE C O 1
ATOM 4077 N N . PHE C 1 161 ? 14.639 11.079 -18.967 1.00 16.80 163 PHE C N 1
ATOM 4078 C CA . PHE C 1 161 ? 15.501 12.211 -19.340 1.00 18.20 163 PHE C CA 1
ATOM 4079 C C . PHE C 1 161 ? 15.020 12.826 -20.650 1.00 18.82 163 PHE C C 1
ATOM 4080 O O . PHE C 1 161 ? 15.005 14.045 -20.799 1.00 19.86 163 PHE C O 1
ATOM 4088 N N . THR C 1 162 ? 14.576 11.977 -21.570 1.00 18.93 164 THR C N 1
ATOM 4089 C CA . THR C 1 162 ? 14.066 12.437 -22.865 1.00 19.45 164 THR C CA 1
ATOM 4090 C C . THR C 1 162 ? 12.776 13.233 -22.682 1.00 18.56 164 THR C C 1
ATOM 4091 O O . THR C 1 162 ? 12.629 14.315 -23.228 1.00 19.21 164 THR C O 1
ATOM 4095 N N . LEU C 1 163 ? 11.847 12.706 -21.888 1.00 17.77 165 LEU C N 1
ATOM 4096 C CA . LEU C 1 163 ? 10.598 13.410 -21.637 1.00 17.67 165 LEU C CA 1
ATOM 4097 C C . LEU C 1 163 ? 10.866 14.753 -20.953 1.00 17.95 165 LEU C C 1
ATOM 4098 O O . LEU C 1 163 ? 10.294 15.778 -21.328 1.00 18.56 165 LEU C O 1
ATOM 4103 N N . ALA C 1 164 ? 11.754 14.746 -19.958 1.00 18.00 166 ALA C N 1
ATOM 4104 C CA . ALA C 1 164 ? 12.151 15.972 -19.267 1.00 18.34 166 ALA C CA 1
ATOM 4105 C C . ALA C 1 164 ? 12.752 17.001 -20.219 1.00 19.97 166 ALA C C 1
ATOM 4106 O O . ALA C 1 164 ? 12.411 18.184 -20.168 1.00 19.82 166 ALA C O 1
ATOM 4108 N N . ARG C 1 165 ? 13.617 16.548 -21.074 1.00 20.79 167 ARG C N 1
ATOM 4109 C CA . ARG C 1 165 ? 14.263 17.446 -22.037 1.00 23.41 167 ARG C CA 1
ATOM 4110 C C . ARG C 1 165 ? 13.248 18.089 -22.966 1.00 23.65 167 ARG C C 1
ATOM 4111 O O . ARG C 1 165 ? 13.370 19.223 -23.324 1.00 23.59 167 ARG C O 1
ATOM 4119 N N . ASP C 1 166 ? 12.256 17.327 -23.360 1.00 23.56 168 ASP C N 1
ATOM 4120 C CA . ASP C 1 166 ? 11.225 17.837 -24.267 1.00 24.60 168 ASP C CA 1
ATOM 4121 C C . ASP C 1 166 ? 10.292 18.830 -23.586 1.00 23.91 168 ASP C C 1
ATOM 4122 O O . ASP C 1 166 ? 9.916 19.834 -24.175 1.00 24.27 168 ASP C O 1
ATOM 4127 N N . ILE C 1 167 ? 9.949 18.569 -22.326 1.00 22.19 169 ILE C N 1
ATOM 4128 C CA . ILE C 1 167 ? 9.179 19.523 -21.544 1.00 22.30 169 ILE C CA 1
ATOM 4129 C C . ILE C 1 167 ? 9.991 20.804 -21.355 1.00 24.01 169 ILE C C 1
ATOM 4130 O O . ILE C 1 167 ? 9.453 21.898 -21.497 1.00 24.86 169 ILE C O 1
ATOM 4135 N N . LYS C 1 168 ? 11.280 20.651 -21.058 1.00 25.61 170 LYS C N 1
ATOM 4136 C CA . LYS C 1 168 ? 12.179 21.793 -20.853 1.00 27.26 170 LYS C CA 1
ATOM 4137 C C . LYS C 1 168 ? 12.260 22.645 -22.110 1.00 28.06 170 LYS C C 1
ATOM 4138 O O . LYS C 1 168 ? 12.194 23.871 -22.036 1.00 28.97 170 LYS C O 1
ATOM 4144 N N . ALA C 1 169 ? 12.411 21.991 -23.254 1.00 28.45 171 ALA C N 1
ATOM 4145 C CA . ALA C 1 169 ? 12.524 22.717 -24.526 1.00 29.76 171 ALA C CA 1
ATOM 4146 C C . ALA C 1 169 ? 11.292 23.595 -24.754 1.00 31.22 171 ALA C C 1
ATOM 4147 O O . ALA C 1 169 ? 11.399 24.726 -25.227 1.00 30.98 171 ALA C O 1
ATOM 4149 N N . LYS C 1 170 ? 10.121 23.075 -24.412 1.00 33.09 172 LYS C N 1
ATOM 4150 C CA . LYS C 1 170 ? 8.849 23.780 -24.597 1.00 35.78 172 LYS C CA 1
ATOM 4151 C C . LYS C 1 170 ? 8.764 24.983 -23.665 1.00 38.03 172 LYS C C 1
ATOM 4152 O O . LYS C 1 170 ? 8.365 26.074 -24.073 1.00 38.26 172 LYS C O 1
ATOM 4158 N N . MET C 1 171 ? 9.132 24.751 -22.405 1.00 40.85 173 MET C N 1
ATOM 4159 C CA . MET C 1 171 ? 9.178 25.778 -21.364 1.00 43.96 173 MET C CA 1
ATOM 4160 C C . MET C 1 171 ? 10.066 26.957 -21.728 1.00 45.08 173 MET C C 1
ATOM 4161 O O . MET C 1 171 ? 9.701 28.113 -21.504 1.00 45.73 173 MET C O 1
ATOM 4166 N N . ASP C 1 172 ? 11.246 26.641 -22.256 1.00 46.57 174 ASP C N 1
ATOM 4167 C CA . ASP C 1 172 ? 12.280 27.635 -22.547 1.00 47.84 174 ASP C CA 1
ATOM 4168 C C . ASP C 1 172 ? 11.900 28.535 -23.721 1.00 50.06 174 ASP C C 1
ATOM 4169 O O . ASP C 1 172 ? 12.401 29.655 -23.831 1.00 50.41 174 ASP C O 1
ATOM 4174 N N . LYS C 1 173 ? 11.025 28.044 -24.595 1.00 52.24 175 LYS C N 1
ATOM 4175 C CA . LYS C 1 173 ? 10.540 28.833 -25.730 1.00 54.40 175 LYS C CA 1
ATOM 4176 C C . LYS C 1 173 ? 9.682 29.979 -25.187 1.00 56.34 175 LYS C C 1
ATOM 4177 O O . LYS C 1 173 ? 9.747 31.104 -25.686 1.00 57.11 175 LYS C O 1
ATOM 4183 N N . LYS C 1 174 ? 8.891 29.675 -24.157 1.00 58.02 176 LYS C N 1
ATOM 4184 C CA . LYS C 1 174 ? 8.280 30.691 -23.290 1.00 59.15 176 LYS C CA 1
ATOM 4185 C C . LYS C 1 174 ? 7.088 31.394 -23.936 1.00 59.83 176 LYS C C 1
ATOM 4186 O O . LYS C 1 174 ? 6.511 32.314 -23.347 1.00 60.25 176 LYS C O 1
ATOM 4188 N N . SER D 1 2 ? 22.536 23.230 -41.828 1.00 27.02 4 SER D N 1
ATOM 4189 C CA . SER D 1 2 ? 23.760 23.383 -42.325 1.00 33.43 4 SER D CA 1
ATOM 4190 C C . SER D 1 2 ? 24.027 24.787 -42.335 1.00 35.22 4 SER D C 1
ATOM 4191 O O . SER D 1 2 ? 24.633 25.239 -43.200 1.00 42.10 4 SER D O 1
ATOM 4194 N N . HIS D 1 3 ? 23.601 25.460 -41.280 1.00 40.55 5 HIS D N 1
ATOM 4195 C CA . HIS D 1 3 ? 22.750 26.599 -41.386 1.00 40.80 5 HIS D CA 1
ATOM 4196 C C . HIS D 1 3 ? 22.628 27.552 -40.223 1.00 39.14 5 HIS D C 1
ATOM 4197 O O . HIS D 1 3 ? 23.067 28.657 -40.318 1.00 40.06 5 HIS D O 1
ATOM 4204 N N . ASP D 1 4 ? 22.006 27.127 -39.157 1.00 35.33 6 ASP D N 1
ATOM 4205 C CA . ASP D 1 4 ? 21.927 27.952 -37.986 1.00 36.22 6 ASP D CA 1
ATOM 4206 C C . ASP D 1 4 ? 23.217 27.962 -37.176 1.00 33.24 6 ASP D C 1
ATOM 4207 O O . ASP D 1 4 ? 23.620 28.981 -36.658 1.00 35.10 6 ASP D O 1
ATOM 4212 N N . TYR D 1 5 ? 23.806 26.794 -37.052 1.00 28.62 7 TYR D N 1
ATOM 4213 C CA . TYR D 1 5 ? 25.018 26.646 -36.341 1.00 26.52 7 TYR D CA 1
ATOM 4214 C C . TYR D 1 5 ? 25.966 25.797 -37.163 1.00 24.34 7 TYR D C 1
ATOM 4215 O O . TYR D 1 5 ? 25.555 25.008 -37.932 1.00 23.47 7 TYR D O 1
ATOM 4224 N N . LEU D 1 6 ? 27.232 26.027 -36.985 1.00 22.87 8 LEU D N 1
ATOM 4225 C CA . LEU D 1 6 ? 28.280 25.280 -37.649 1.00 22.50 8 LEU D CA 1
ATOM 4226 C C . LEU D 1 6 ? 29.333 24.971 -36.606 1.00 20.67 8 LEU D C 1
ATOM 4227 O O . LEU D 1 6 ? 29.997 25.888 -36.118 1.00 20.75 8 LEU D O 1
ATOM 4232 N N . PHE D 1 7 ? 29.471 23.697 -36.239 1.00 18.34 9 PHE D N 1
ATOM 4233 C CA . PHE D 1 7 ? 30.442 23.290 -35.209 1.00 17.71 9 PHE D CA 1
ATOM 4234 C C . PHE D 1 7 ? 31.530 22.430 -35.815 1.00 17.20 9 PHE D C 1
ATOM 4235 O O . PHE D 1 7 ? 31.249 21.463 -36.513 1.00 17.90 9 PHE D O 1
ATOM 4243 N N . LYS D 1 8 ? 32.768 22.763 -35.492 1.00 16.77 10 LYS D N 1
ATOM 4244 C CA . LYS D 1 8 ? 33.931 22.026 -35.933 1.00 17.96 10 LYS D CA 1
ATOM 4245 C C . LYS D 1 8 ? 34.320 21.044 -34.834 1.00 15.13 10 LYS D C 1
ATOM 4246 O O . LYS D 1 8 ? 34.542 21.444 -33.695 1.00 14.37 10 LYS D O 1
ATOM 4252 N N . LEU D 1 9 ? 34.327 19.757 -35.173 1.00 13.63 11 LEU D N 1
ATOM 4253 C CA . LEU D 1 9 ? 34.669 18.697 -34.238 1.00 12.77 11 LEU D CA 1
ATOM 4254 C C . LEU D 1 9 ? 35.898 17.938 -34.723 1.00 12.69 11 LEU D C 1
ATOM 4255 O O . LEU D 1 9 ? 36.158 17.901 -35.925 1.00 13.16 11 LEU D O 1
ATOM 4260 N N . LEU D 1 10 ? 36.630 17.347 -33.781 1.00 13.54 12 LEU D N 1
ATOM 4261 C CA . LEU D 1 10 ? 37.813 16.546 -34.071 1.00 14.31 12 LEU D CA 1
ATOM 4262 C C . LEU D 1 10 ? 37.712 15.215 -33.347 1.00 13.15 12 LEU D C 1
ATOM 4263 O O . LEU D 1 10 ? 37.183 15.168 -32.230 1.00 14.46 12 LEU D O 1
ATOM 4268 N N . LEU D 1 11 ? 38.206 14.145 -33.973 1.00 12.36 13 LEU D N 1
ATOM 4269 C CA A LEU D 1 11 ? 38.421 12.870 -33.281 0.50 11.12 13 LEU D CA 1
ATOM 4270 C CA B LEU D 1 11 ? 38.422 12.868 -33.306 0.50 11.69 13 LEU D CA 1
ATOM 4271 C C . LEU D 1 11 ? 39.919 12.655 -33.184 1.00 11.29 13 LEU D C 1
ATOM 4272 O O . LEU D 1 11 ? 40.628 12.720 -34.184 1.00 12.48 13 LEU D O 1
ATOM 4281 N N . ILE D 1 12 ? 40.392 12.398 -31.975 1.00 11.63 14 ILE D N 1
ATOM 4282 C CA . ILE D 1 12 ? 41.788 12.111 -31.739 1.00 12.10 14 ILE D CA 1
ATOM 4283 C C . ILE D 1 12 ? 41.924 10.851 -30.900 1.00 12.30 14 ILE D C 1
ATOM 4284 O O . ILE D 1 12 ? 40.978 10.427 -30.248 1.00 12.70 14 ILE D O 1
ATOM 4289 N N . GLY D 1 13 ? 43.111 10.261 -30.930 1.00 12.85 15 GLY D N 1
ATOM 4290 C CA . GLY D 1 13 ? 43.376 9.007 -30.240 1.00 13.22 15 GLY D CA 1
ATOM 4291 C C . GLY D 1 13 ? 44.353 8.142 -31.016 1.00 13.86 15 GLY D C 1
ATOM 4292 O O . GLY D 1 13 ? 44.637 8.397 -32.185 1.00 14.08 15 GLY D O 1
ATOM 4293 N N . ASP D 1 14 ? 44.869 7.110 -30.362 1.00 14.49 16 ASP D N 1
ATOM 4294 C CA . ASP D 1 14 ? 45.885 6.239 -30.958 1.00 15.37 16 ASP D CA 1
ATOM 4295 C C . ASP D 1 14 ? 45.388 5.580 -32.250 1.00 14.49 16 ASP D C 1
ATOM 4296 O O . ASP D 1 14 ? 44.174 5.380 -32.475 1.00 14.07 16 ASP D O 1
ATOM 4301 N N . SER D 1 15 ? 46.343 5.220 -33.093 1.00 15.29 17 SER D N 1
ATOM 4302 C CA . SER D 1 15 ? 46.046 4.439 -34.260 1.00 15.29 17 SER D CA 1
ATOM 4303 C C . SER D 1 15 ? 45.393 3.117 -33.868 1.00 15.41 17 SER D C 1
ATOM 4304 O O . SER D 1 15 ? 45.841 2.426 -32.946 1.00 17.08 17 SER D O 1
ATOM 4307 N N . GLY D 1 16 ? 44.311 2.784 -34.561 1.00 15.11 18 GLY D N 1
ATOM 4308 C CA . GLY D 1 16 ? 43.684 1.484 -34.421 1.00 14.79 18 GLY D CA 1
ATOM 4309 C C . GLY D 1 16 ? 42.490 1.464 -33.502 1.00 13.81 18 GLY D C 1
ATOM 4310 O O . GLY D 1 16 ? 41.822 0.444 -33.411 1.00 14.48 18 GLY D O 1
ATOM 4311 N N . VAL D 1 17 ? 42.191 2.583 -32.847 1.00 13.16 19 VAL D N 1
ATOM 4312 C CA . VAL D 1 17 ? 41.111 2.584 -31.845 1.00 12.57 19 VAL D CA 1
ATOM 4313 C C . VAL D 1 17 ? 39.703 2.602 -32.438 1.00 11.65 19 VAL D C 1
ATOM 4314 O O . VAL D 1 17 ? 38.749 2.251 -31.757 1.00 12.72 19 VAL D O 1
ATOM 4318 N N . GLY D 1 18 ? 39.582 3.013 -33.697 1.00 11.63 20 GLY D N 1
ATOM 4319 C CA . GLY D 1 18 ? 38.311 3.046 -34.427 1.00 11.08 20 GLY D CA 1
ATOM 4320 C C . GLY D 1 18 ? 37.762 4.428 -34.773 1.00 10.28 20 GLY D C 1
ATOM 4321 O O . GLY D 1 18 ? 36.551 4.582 -34.972 1.00 11.19 20 GLY D O 1
ATOM 4322 N N . LYS D 1 19 ? 38.593 5.462 -34.748 1.00 10.15 21 LYS D N 1
ATOM 4323 C CA . LYS D 1 19 ? 38.127 6.821 -35.026 1.00 9.88 21 LYS D CA 1
ATOM 4324 C C . LYS D 1 19 ? 37.429 6.917 -36.399 1.00 9.77 21 LYS D C 1
ATOM 4325 O O . LYS D 1 19 ? 36.340 7.489 -36.533 1.00 10.21 21 LYS D O 1
ATOM 4331 N N . THR D 1 20 ? 38.061 6.367 -37.432 1.00 10.15 22 THR D N 1
ATOM 4332 C CA . THR D 1 20 ? 37.490 6.403 -38.762 1.00 10.75 22 THR D CA 1
ATOM 4333 C C . THR D 1 20 ? 36.139 5.673 -38.818 1.00 10.56 22 THR D C 1
ATOM 4334 O O . THR D 1 20 ? 35.155 6.153 -39.389 1.00 11.13 22 THR D O 1
ATOM 4338 N N . CYS D 1 21 ? 36.084 4.529 -38.157 1.00 10.87 23 CYS D N 1
ATOM 4339 C CA . CYS D 1 21 ? 34.851 3.784 -38.086 1.00 10.73 23 CYS D CA 1
ATOM 4340 C C . CYS D 1 21 ? 33.770 4.496 -37.272 1.00 9.94 23 CYS D C 1
ATOM 4341 O O . CYS D 1 21 ? 32.587 4.462 -37.641 1.00 9.78 23 CYS D O 1
ATOM 4344 N N . VAL D 1 22 ? 34.146 5.110 -36.162 1.00 10.58 24 VAL D N 1
ATOM 4345 C CA . VAL D 1 22 ? 33.171 5.882 -35.382 1.00 10.85 24 VAL D CA 1
ATOM 4346 C C . VAL D 1 22 ? 32.577 7.006 -36.250 1.00 10.82 24 VAL D C 1
ATOM 4347 O O . VAL D 1 22 ? 31.358 7.184 -36.318 1.00 11.41 24 VAL D O 1
ATOM 4351 N N . LEU D 1 23 ? 33.431 7.737 -36.956 1.00 10.59 25 LEU D N 1
ATOM 4352 C CA . LEU D 1 23 ? 32.943 8.801 -37.829 1.00 11.21 25 LEU D CA 1
ATOM 4353 C C . LEU D 1 23 ? 32.058 8.259 -38.959 1.00 11.32 25 LEU D C 1
ATOM 4354 O O . LEU D 1 23 ? 31.023 8.839 -39.287 1.00 11.79 25 LEU D O 1
ATOM 4359 N N . PHE D 1 24 ? 32.434 7.121 -39.526 1.00 11.00 26 PHE D N 1
ATOM 4360 C CA . PHE D 1 24 ? 31.638 6.525 -40.588 1.00 11.35 26 PHE D CA 1
ATOM 4361 C C . PHE D 1 24 ? 30.257 6.093 -40.101 1.00 10.88 26 PHE D C 1
ATOM 4362 O O . PHE D 1 24 ? 29.266 6.229 -40.800 1.00 11.81 26 PHE D O 1
ATOM 4370 N N . ARG D 1 25 ? 30.202 5.539 -38.901 1.00 9.90 27 ARG D N 1
ATOM 4371 C CA . ARG D 1 25 ? 28.924 5.167 -38.321 1.00 10.69 27 ARG D CA 1
ATOM 4372 C C . ARG D 1 25 ? 28.054 6.417 -38.151 1.00 11.05 27 ARG D C 1
ATOM 4373 O O . ARG D 1 25 ? 26.866 6.405 -38.477 1.00 12.73 27 ARG D O 1
ATOM 4381 N N . PHE D 1 26 ? 28.651 7.490 -37.644 1.00 11.20 28 PHE D N 1
ATOM 4382 C CA . PHE D 1 26 ? 27.917 8.727 -37.428 1.00 11.76 28 PHE D CA 1
ATOM 4383 C C . PHE D 1 26 ? 27.462 9.385 -38.721 1.00 11.88 28 PHE D C 1
ATOM 4384 O O . PHE D 1 26 ? 26.288 9.736 -38.864 1.00 13.39 28 PHE D O 1
ATOM 4392 N N . SER D 1 27 ? 28.372 9.510 -39.676 1.00 12.51 29 SER D N 1
ATOM 4393 C CA . SER D 1 27 ? 28.091 10.298 -40.857 1.00 13.36 29 SER D CA 1
ATOM 4394 C C . SER D 1 27 ? 27.327 9.518 -41.921 1.00 14.08 29 SER D C 1
ATOM 4395 O O . SER D 1 27 ? 26.576 10.117 -42.687 1.00 16.44 29 SER D O 1
ATOM 4398 N N . GLU D 1 28 ? 27.525 8.203 -41.985 1.00 14.18 30 GLU D N 1
ATOM 4399 C CA . GLU D 1 28 ? 26.901 7.380 -43.025 1.00 16.35 30 GLU D CA 1
ATOM 4400 C C . GLU D 1 28 ? 26.058 6.211 -42.498 1.00 15.49 30 GLU D C 1
ATOM 4401 O O . GLU D 1 28 ? 25.563 5.431 -43.293 1.00 16.21 30 GLU D O 1
ATOM 4407 N N . ASP D 1 29 ? 25.876 6.102 -41.176 1.00 15.09 31 ASP D N 1
ATOM 4408 C CA . ASP D 1 29 ? 25.029 5.069 -40.555 1.00 15.74 31 ASP D CA 1
ATOM 4409 C C . ASP D 1 29 ? 25.370 3.680 -41.083 1.00 14.62 31 ASP D C 1
ATOM 4410 O O . ASP D 1 29 ? 24.502 2.900 -41.435 1.00 15.52 31 ASP D O 1
ATOM 4415 N N . ALA D 1 30 ? 26.657 3.383 -41.101 1.00 13.35 32 ALA D N 1
ATOM 4416 C CA . ALA D 1 30 ? 27.140 2.167 -41.715 1.00 12.84 32 ALA D CA 1
ATOM 4417 C C . ALA D 1 30 ? 28.434 1.733 -41.084 1.00 12.57 32 ALA D C 1
ATOM 4418 O O . ALA D 1 30 ? 29.045 2.482 -40.305 1.00 12.42 32 ALA D O 1
ATOM 4420 N N . PHE D 1 31 ? 28.837 0.512 -41.431 1.00 12.32 33 PHE D N 1
ATOM 4421 C CA . PHE D 1 31 ? 30.128 -0.041 -41.033 1.00 11.90 33 PHE D CA 1
ATOM 4422 C C . PHE D 1 31 ? 30.798 -0.640 -42.266 1.00 12.22 33 PHE D C 1
ATOM 4423 O O . PHE D 1 31 ? 30.143 -1.286 -43.088 1.00 12.89 33 PHE D O 1
ATOM 4431 N N . ASN D 1 32 ? 32.103 -0.449 -42.358 1.00 12.80 34 ASN D N 1
ATOM 4432 C CA . ASN D 1 32 ? 32.924 -1.015 -43.420 1.00 13.54 34 ASN D CA 1
ATOM 4433 C C . ASN D 1 32 ? 34.230 -1.444 -42.771 1.00 14.50 34 ASN D C 1
ATOM 4434 O O . ASN D 1 32 ? 34.974 -0.597 -42.253 1.00 15.49 34 ASN D O 1
ATOM 4439 N N . SER D 1 33 ? 34.487 -2.752 -42.757 1.00 15.10 35 SER D N 1
ATOM 4440 C CA . SER D 1 33 ? 35.655 -3.312 -42.063 1.00 16.56 35 SER D CA 1
ATOM 4441 C C . SER D 1 33 ? 36.971 -3.144 -42.813 1.00 17.48 35 SER D C 1
ATOM 4442 O O . SER D 1 33 ? 38.012 -3.569 -42.318 1.00 18.36 35 SER D O 1
ATOM 4445 N N . THR D 1 34 ? 36.935 -2.544 -43.995 1.00 17.88 36 THR D N 1
ATOM 4446 C CA . THR D 1 34 ? 38.097 -2.569 -44.886 1.00 18.85 36 THR D CA 1
ATOM 4447 C C . THR D 1 34 ? 38.902 -1.272 -44.904 1.00 19.39 36 THR D C 1
ATOM 4448 O O . THR D 1 34 ? 39.866 -1.152 -45.658 1.00 19.74 36 THR D O 1
ATOM 4452 N N . PHE D 1 35 ? 38.533 -0.292 -44.090 1.00 19.17 37 PHE D N 1
ATOM 4453 C CA . PHE D 1 35 ? 39.258 0.986 -44.107 1.00 19.84 37 PHE D CA 1
ATOM 4454 C C . PHE D 1 35 ? 40.681 0.792 -43.615 1.00 21.06 37 PHE D C 1
ATOM 4455 O O . PHE D 1 35 ? 40.918 0.036 -42.691 1.00 21.99 37 PHE D O 1
ATOM 4463 N N . ILE D 1 36 ? 41.639 1.466 -44.236 1.00 22.60 38 ILE D N 1
ATOM 4464 C CA . ILE D 1 36 ? 43.012 1.371 -43.748 1.00 23.93 38 ILE D CA 1
ATOM 4465 C C . ILE D 1 36 ? 43.312 2.572 -42.866 1.00 20.79 38 ILE D C 1
ATOM 4466 O O . ILE D 1 36 ? 42.483 3.502 -42.746 1.00 20.43 38 ILE D O 1
ATOM 4471 N N . SER D 1 37 ? 44.469 2.512 -42.221 1.00 19.33 39 SER D N 1
ATOM 4472 C CA A SER D 1 37 ? 44.921 3.593 -41.336 0.70 18.79 39 SER D CA 1
ATOM 4473 C CA B SER D 1 37 ? 44.937 3.567 -41.351 0.30 17.26 39 SER D CA 1
ATOM 4474 C C . SER D 1 37 ? 44.923 4.895 -42.113 1.00 17.46 39 SER D C 1
ATOM 4475 O O . SER D 1 37 ? 45.303 4.956 -43.285 1.00 17.94 39 SER D O 1
ATOM 4480 N N . THR D 1 38 ? 44.481 5.950 -41.446 1.00 15.60 40 THR D N 1
ATOM 4481 C CA . THR D 1 38 ? 44.324 7.258 -42.043 1.00 15.24 40 THR D CA 1
ATOM 4482 C C . THR D 1 38 ? 45.667 7.923 -42.266 1.00 16.22 40 THR D C 1
ATOM 4483 O O . THR D 1 38 ? 46.526 7.864 -41.400 1.00 17.07 40 THR D O 1
ATOM 4487 N N . ILE D 1 39 ? 45.824 8.533 -43.438 1.00 17.24 41 ILE D N 1
ATOM 4488 C CA . ILE D 1 39 ? 47.002 9.310 -43.766 1.00 19.14 41 ILE D CA 1
ATOM 4489 C C . ILE D 1 39 ? 46.717 10.784 -43.537 1.00 19.77 41 ILE D C 1
ATOM 4490 O O . ILE D 1 39 ? 45.968 11.428 -44.289 1.00 21.52 41 ILE D O 1
ATOM 4495 N N . GLY D 1 40 ? 47.276 11.283 -42.439 1.00 21.56 42 GLY D N 1
ATOM 4496 C CA . GLY D 1 40 ? 47.144 12.674 -42.035 1.00 22.08 42 GLY D CA 1
ATOM 4497 C C . GLY D 1 40 ? 45.803 12.970 -41.405 1.00 22.57 42 GLY D C 1
ATOM 4498 O O . GLY D 1 40 ? 45.618 12.868 -40.191 1.00 22.35 42 GLY D O 1
ATOM 4499 N N . ILE D 1 41 ? 44.861 13.326 -42.252 1.00 23.11 43 ILE D N 1
ATOM 4500 C CA . ILE D 1 41 ? 43.562 13.759 -41.798 1.00 23.76 43 ILE D CA 1
ATOM 4501 C C . ILE D 1 41 ? 42.505 13.423 -42.830 1.00 22.37 43 ILE D C 1
ATOM 4502 O O . ILE D 1 41 ? 42.793 13.299 -44.015 1.00 23.11 43 ILE D O 1
ATOM 4507 N N . ASP D 1 42 ? 41.274 13.270 -42.362 1.00 21.52 44 ASP D N 1
ATOM 4508 C CA . ASP D 1 42 ? 40.131 13.021 -43.219 1.00 21.82 44 ASP D CA 1
ATOM 4509 C C . ASP D 1 42 ? 38.985 13.891 -42.687 1.00 21.49 44 ASP D C 1
ATOM 4510 O O . ASP D 1 42 ? 39.086 14.405 -41.593 1.00 20.41 44 ASP D O 1
ATOM 4515 N N . PHE D 1 43 ? 37.934 14.090 -43.473 1.00 22.05 45 PHE D N 1
ATOM 4516 C CA . PHE D 1 43 ? 36.899 15.066 -43.147 1.00 23.41 45 PHE D CA 1
ATOM 4517 C C . PHE D 1 43 ? 35.516 14.570 -43.568 1.00 22.18 45 PHE D C 1
ATOM 4518 O O . PHE D 1 43 ? 35.352 14.109 -44.690 1.00 23.21 45 PHE D O 1
ATOM 4526 N N . LYS D 1 44 ? 34.532 14.647 -42.672 1.00 19.99 46 LYS D N 1
ATOM 4527 C CA . LYS D 1 44 ? 33.146 14.317 -43.021 1.00 18.56 46 LYS D CA 1
ATOM 4528 C C . LYS D 1 44 ? 32.187 15.348 -42.434 1.00 17.94 46 LYS D C 1
ATOM 4529 O O . LYS D 1 44 ? 32.490 15.971 -41.422 1.00 17.95 46 LYS D O 1
ATOM 4535 N N . ILE D 1 45 ? 31.030 15.505 -43.070 1.00 17.22 47 ILE D N 1
ATOM 4536 C CA . ILE D 1 45 ? 29.967 16.410 -42.591 1.00 17.96 47 ILE D CA 1
ATOM 4537 C C . ILE D 1 45 ? 28.698 15.652 -42.259 1.00 17.21 47 ILE D C 1
ATOM 4538 O O . ILE D 1 45 ? 28.306 14.704 -42.959 1.00 18.08 47 ILE D O 1
ATOM 4543 N N . ARG D 1 46 ? 28.040 16.078 -41.191 1.00 16.23 48 ARG D N 1
ATOM 4544 C CA . ARG D 1 46 ? 26.676 15.665 -40.948 1.00 17.18 48 ARG D CA 1
ATOM 4545 C C . ARG D 1 46 ? 25.921 16.761 -40.244 1.00 15.87 48 ARG D C 1
ATOM 4546 O O . ARG D 1 46 ? 26.361 17.263 -39.215 1.00 16.87 48 ARG D O 1
ATOM 4554 N N . THR D 1 47 ? 24.757 17.096 -40.790 1.00 15.31 49 THR D N 1
ATOM 4555 C CA . THR D 1 47 ? 23.881 18.080 -40.174 1.00 15.96 49 THR D CA 1
ATOM 4556 C C . THR D 1 47 ? 22.795 17.364 -39.381 1.00 16.74 49 THR D C 1
ATOM 4557 O O . THR D 1 47 ? 22.129 16.431 -39.874 1.00 18.74 49 THR D O 1
ATOM 4561 N N . ILE D 1 48 ? 22.633 17.794 -38.135 1.00 17.55 50 ILE D N 1
ATOM 4562 C CA . ILE D 1 48 ? 21.620 17.247 -37.251 1.00 18.76 50 ILE D CA 1
ATOM 4563 C C . ILE D 1 48 ? 20.653 18.365 -36.855 1.00 19.53 50 ILE D C 1
ATOM 4564 O O . ILE D 1 48 ? 20.885 19.531 -37.169 1.00 20.36 50 ILE D O 1
ATOM 4569 N N . GLU D 1 49 ? 19.569 18.007 -36.178 1.00 22.33 51 GLU D N 1
ATOM 4570 C CA . GLU D 1 49 ? 18.577 18.995 -35.748 1.00 24.26 51 GLU D CA 1
ATOM 4571 C C . GLU D 1 49 ? 18.482 19.035 -34.222 1.00 25.25 51 GLU D C 1
ATOM 4572 O O . GLU D 1 49 ? 18.359 17.995 -33.594 1.00 24.41 51 GLU D O 1
ATOM 4578 N N . LEU D 1 50 ? 18.585 20.236 -33.652 1.00 27.37 52 LEU D N 1
ATOM 4579 C CA . LEU D 1 50 ? 18.484 20.454 -32.190 1.00 28.75 52 LEU D CA 1
ATOM 4580 C C . LEU D 1 50 ? 17.672 21.720 -31.943 1.00 31.08 52 LEU D C 1
ATOM 4581 O O . LEU D 1 50 ? 17.957 22.763 -32.537 1.00 30.89 52 LEU D O 1
ATOM 4586 N N . ASP D 1 51 ? 16.667 21.635 -31.070 1.00 33.68 53 ASP D N 1
ATOM 4587 C CA . ASP D 1 51 ? 15.829 22.792 -30.724 1.00 35.24 53 ASP D CA 1
ATOM 4588 C C . ASP D 1 51 ? 15.182 23.430 -31.957 1.00 34.68 53 ASP D C 1
ATOM 4589 O O . ASP D 1 51 ? 14.995 24.641 -31.989 1.00 35.02 53 ASP D O 1
ATOM 4594 N N . GLY D 1 52 ? 14.880 22.634 -32.983 1.00 33.49 54 GLY D N 1
ATOM 4595 C CA . GLY D 1 52 ? 14.340 23.184 -34.226 1.00 32.64 54 GLY D CA 1
ATOM 4596 C C . GLY D 1 52 ? 15.328 23.987 -35.055 1.00 31.79 54 GLY D C 1
ATOM 4597 O O . GLY D 1 52 ? 14.931 24.738 -35.955 1.00 32.09 54 GLY D O 1
ATOM 4598 N N . LYS D 1 53 ? 16.618 23.825 -34.773 1.00 30.35 55 LYS D N 1
ATOM 4599 C CA . LYS D 1 53 ? 17.650 24.521 -35.527 1.00 29.74 55 LYS D CA 1
ATOM 4600 C C . LYS D 1 53 ? 18.536 23.504 -36.230 1.00 27.98 55 LYS D C 1
ATOM 4601 O O . LYS D 1 53 ? 18.686 22.388 -35.768 1.00 26.88 55 LYS D O 1
ATOM 4607 N N . ARG D 1 54 ? 19.079 23.903 -37.371 1.00 26.68 56 ARG D N 1
ATOM 4608 C CA . ARG D 1 54 ? 19.962 23.045 -38.140 1.00 25.46 56 ARG D CA 1
ATOM 4609 C C . ARG D 1 54 ? 21.380 23.245 -37.615 1.00 24.07 56 ARG D C 1
ATOM 4610 O O . ARG D 1 54 ? 21.888 24.361 -37.643 1.00 24.05 56 ARG D O 1
ATOM 4618 N N . ILE D 1 55 ? 22.014 22.153 -37.178 1.00 21.49 57 ILE D N 1
ATOM 4619 C CA . ILE D 1 55 ? 23.383 22.174 -36.658 1.00 20.40 57 ILE D CA 1
ATOM 4620 C C . ILE D 1 55 ? 24.286 21.368 -37.591 1.00 18.08 57 ILE D C 1
ATOM 4621 O O . ILE D 1 55 ? 24.215 20.153 -37.621 1.00 18.17 57 ILE D O 1
ATOM 4626 N N . LYS D 1 56 ? 25.119 22.050 -38.349 1.00 16.56 58 LYS D N 1
ATOM 4627 C CA . LYS D 1 56 ? 26.038 21.374 -39.260 1.00 15.84 58 LYS D CA 1
ATOM 4628 C C . LYS D 1 56 ? 27.317 21.055 -38.526 1.00 15.69 58 LYS D C 1
ATOM 4629 O O . LYS D 1 56 ? 27.955 21.942 -37.961 1.00 16.28 58 LYS D O 1
ATOM 4635 N N . LEU D 1 57 ? 27.679 19.785 -38.540 1.00 14.17 59 LEU D N 1
ATOM 4636 C CA . LEU D 1 57 ? 28.893 19.322 -37.890 1.00 14.27 59 LEU D CA 1
ATOM 4637 C C . LEU D 1 57 ? 29.929 19.016 -38.947 1.00 14.77 59 LEU D C 1
ATOM 4638 O O . LEU D 1 57 ? 29.694 18.179 -39.832 1.00 15.15 59 LEU D O 1
ATOM 4643 N N . GLN D 1 58 ? 31.050 19.717 -38.861 1.00 15.38 60 GLN D N 1
ATOM 4644 C CA . GLN D 1 58 ? 32.212 19.506 -39.729 1.00 17.01 60 GLN D CA 1
ATOM 4645 C C . GLN D 1 58 ? 33.210 18.746 -38.881 1.00 15.16 60 GLN D C 1
ATOM 4646 O O . GLN D 1 58 ? 33.703 19.285 -37.890 1.00 14.97 60 GLN D O 1
ATOM 4652 N N . ILE D 1 59 ? 33.489 17.502 -39.250 1.00 13.92 61 ILE D N 1
ATOM 4653 C CA . ILE D 1 59 ? 34.189 16.577 -38.365 1.00 14.36 61 ILE D CA 1
ATOM 4654 C C . ILE D 1 59 ? 35.491 16.113 -39.003 1.00 13.54 61 ILE D C 1
ATOM 4655 O O . ILE D 1 59 ? 35.499 15.471 -40.066 1.00 15.33 61 ILE D O 1
ATOM 4660 N N . TRP D 1 60 ? 36.587 16.460 -38.342 1.00 13.74 62 TRP D N 1
ATOM 4661 C CA . TRP D 1 60 ? 37.931 16.071 -38.767 1.00 14.24 62 TRP D CA 1
ATOM 4662 C C . TRP D 1 60 ? 38.379 14.807 -38.058 1.00 14.13 62 TRP D C 1
ATOM 4663 O O . TRP D 1 60 ? 38.382 14.724 -36.847 1.00 14.02 62 TRP D O 1
ATOM 4674 N N . ASP D 1 61 ? 38.758 13.829 -38.856 1.00 14.34 63 ASP D N 1
ATOM 4675 C CA . ASP D 1 61 ? 39.202 12.536 -38.417 1.00 14.98 63 ASP D CA 1
ATOM 4676 C C . ASP D 1 61 ? 40.711 12.475 -38.549 1.00 15.51 63 ASP D C 1
ATOM 4677 O O . ASP D 1 61 ? 41.244 12.431 -39.656 1.00 18.19 63 ASP D O 1
ATOM 4682 N N . THR D 1 62 ? 41.406 12.470 -37.428 1.00 15.77 64 THR D N 1
ATOM 4683 C CA . THR D 1 62 ? 42.862 12.543 -37.451 1.00 16.03 64 THR D CA 1
ATOM 4684 C C . THR D 1 62 ? 43.521 11.173 -37.538 1.00 15.77 64 THR D C 1
ATOM 4685 O O . THR D 1 62 ? 42.976 10.184 -37.063 1.00 17.16 64 THR D O 1
ATOM 4689 N N . ALA D 1 63 ? 44.713 11.118 -38.132 1.00 16.27 65 ALA D N 1
ATOM 4690 C CA . ALA D 1 63 ? 45.554 9.945 -38.030 1.00 16.83 65 ALA D CA 1
ATOM 4691 C C . ALA D 1 63 ? 46.127 9.871 -36.632 1.00 17.76 65 ALA D C 1
ATOM 4692 O O . ALA D 1 63 ? 46.632 10.869 -36.093 1.00 19.47 65 ALA D O 1
ATOM 4694 N N . GLY D 1 64 ? 46.090 8.686 -36.051 1.00 17.34 66 GLY D N 1
ATOM 4695 C CA . GLY D 1 64 ? 46.617 8.465 -34.731 1.00 18.40 66 GLY D CA 1
ATOM 4696 C C . GLY D 1 64 ? 48.100 8.177 -34.621 1.00 19.83 66 GLY D C 1
ATOM 4697 O O . GLY D 1 64 ? 48.672 8.310 -33.546 1.00 20.68 66 GLY D O 1
ATOM 4698 N N . GLN D 1 65 ? 48.727 7.766 -35.713 1.00 21.56 67 GLN D N 1
ATOM 4699 C CA . GLN D 1 65 ? 50.147 7.416 -35.650 1.00 24.41 67 GLN D CA 1
ATOM 4700 C C . GLN D 1 65 ? 51.017 8.616 -35.309 1.00 26.05 67 GLN D C 1
ATOM 4701 O O . GLN D 1 65 ? 50.759 9.730 -35.766 1.00 25.42 67 GLN D O 1
ATOM 4707 N N . GLU D 1 66 ? 52.039 8.368 -34.490 1.00 29.08 68 GLU D N 1
ATOM 4708 C CA . GLU D 1 66 ? 52.887 9.425 -33.944 1.00 29.81 68 GLU D CA 1
ATOM 4709 C C . GLU D 1 66 ? 53.466 10.306 -35.040 1.00 28.30 68 GLU D C 1
ATOM 4710 O O . GLU D 1 66 ? 53.621 11.503 -34.852 1.00 27.85 68 GLU D O 1
ATOM 4716 N N . ARG D 1 67 ? 53.775 9.713 -36.186 1.00 27.00 69 ARG D N 1
ATOM 4717 C CA . ARG D 1 67 ? 54.403 10.474 -37.257 1.00 26.43 69 ARG D CA 1
ATOM 4718 C C . ARG D 1 67 ? 53.521 11.592 -37.828 1.00 25.30 69 ARG D C 1
ATOM 4719 O O . ARG D 1 67 ? 54.031 12.510 -38.466 1.00 25.98 69 ARG D O 1
ATOM 4727 N N . PHE D 1 68 ? 52.203 11.511 -37.617 1.00 24.48 70 PHE D N 1
ATOM 4728 C CA . PHE D 1 68 ? 51.284 12.550 -38.080 1.00 24.67 70 PHE D CA 1
ATOM 4729 C C . PHE D 1 68 ? 50.967 13.614 -37.031 1.00 25.87 70 PHE D C 1
ATOM 4730 O O . PHE D 1 68 ? 50.119 14.466 -37.283 1.00 25.37 70 PHE D O 1
ATOM 4738 N N . ARG D 1 69 ? 51.633 13.566 -35.870 1.00 28.61 71 ARG D N 1
ATOM 4739 C CA . ARG D 1 69 ? 51.310 14.459 -34.735 1.00 31.77 71 ARG D CA 1
ATOM 4740 C C . ARG D 1 69 ? 51.173 15.908 -35.134 1.00 31.30 71 ARG D C 1
ATOM 4741 O O . ARG D 1 69 ? 50.220 16.586 -34.745 1.00 30.92 71 ARG D O 1
ATOM 4749 N N . THR D 1 70 ? 52.187 16.396 -35.840 1.00 31.92 72 THR D N 1
ATOM 4750 C CA . THR D 1 70 ? 52.301 17.813 -36.126 1.00 32.52 72 THR D CA 1
ATOM 4751 C C . THR D 1 70 ? 51.235 18.191 -37.128 1.00 30.53 72 THR D C 1
ATOM 4752 O O . THR D 1 70 ? 50.684 19.285 -37.063 1.00 30.08 72 THR D O 1
ATOM 4756 N N . ILE D 1 71 ? 50.948 17.275 -38.053 1.00 27.95 73 ILE D N 1
ATOM 4757 C CA . ILE D 1 71 ? 49.926 17.507 -39.061 1.00 26.26 73 ILE D CA 1
ATOM 4758 C C . ILE D 1 71 ? 48.543 17.613 -38.435 1.00 24.21 73 ILE D C 1
ATOM 4759 O O . ILE D 1 71 ? 47.783 18.527 -38.737 1.00 24.03 73 ILE D O 1
ATOM 4764 N N . THR D 1 72 ? 48.212 16.668 -37.567 1.00 22.81 74 THR D N 1
ATOM 4765 C CA . THR D 1 72 ? 46.873 16.647 -36.996 1.00 22.09 74 THR D CA 1
ATOM 4766 C C . THR D 1 72 ? 46.672 17.765 -35.965 1.00 22.54 74 THR D C 1
ATOM 4767 O O . THR D 1 72 ? 45.574 18.320 -35.836 1.00 22.12 74 THR D O 1
ATOM 4771 N N . THR D 1 73 ? 47.743 18.133 -35.273 1.00 23.89 75 THR D N 1
ATOM 4772 C CA . THR D 1 73 ? 47.673 19.183 -34.265 1.00 24.99 75 THR D CA 1
ATOM 4773 C C . THR D 1 73 ? 47.291 20.538 -34.868 1.00 24.36 75 THR D C 1
ATOM 4774 O O . THR D 1 73 ? 46.746 21.392 -34.176 1.00 24.17 75 THR D O 1
ATOM 4778 N N . ALA D 1 74 ? 47.508 20.714 -36.168 1.00 24.48 76 ALA D N 1
ATOM 4779 C CA . ALA D 1 74 ? 47.100 21.940 -36.867 1.00 24.71 76 ALA D CA 1
ATOM 4780 C C . ALA D 1 74 ? 45.588 22.168 -36.946 1.00 24.42 76 ALA D C 1
ATOM 4781 O O . ALA D 1 74 ? 45.139 23.282 -37.220 1.00 25.51 76 ALA D O 1
ATOM 4783 N N . TYR D 1 75 ? 44.798 21.128 -36.684 1.00 22.94 77 TYR D N 1
ATOM 4784 C CA . TYR D 1 75 ? 43.341 21.246 -36.738 1.00 23.24 77 TYR D CA 1
ATOM 4785 C C . TYR D 1 75 ? 42.730 21.488 -35.374 1.00 21.71 77 TYR D C 1
ATOM 4786 O O . TYR D 1 75 ? 41.508 21.634 -35.262 1.00 21.91 77 TYR D O 1
ATOM 4795 N N . TYR D 1 76 ? 43.567 21.581 -34.343 1.00 20.92 78 TYR D N 1
ATOM 4796 C CA . TYR D 1 76 ? 43.043 21.814 -33.000 1.00 20.36 78 TYR D CA 1
ATOM 4797 C C . TYR D 1 76 ? 42.521 23.238 -32.826 1.00 22.29 78 TYR D C 1
ATOM 4798 O O . TYR D 1 76 ? 41.513 23.445 -32.147 1.00 22.32 78 TYR D O 1
ATOM 4807 N N . ARG D 1 77 ? 43.203 24.216 -33.424 1.00 24.80 79 ARG D N 1
ATOM 4808 C CA . ARG D 1 77 ? 42.878 25.634 -33.193 1.00 27.28 79 ARG D CA 1
ATOM 4809 C C . ARG D 1 77 ? 41.385 25.928 -33.286 1.00 26.98 79 ARG D C 1
ATOM 4810 O O . ARG D 1 77 ? 40.790 26.450 -32.345 1.00 28.15 79 ARG D O 1
ATOM 4818 N N . GLY D 1 78 ? 40.746 25.593 -34.387 1.00 25.88 80 GLY D N 1
ATOM 4819 C CA . GLY D 1 78 ? 39.324 25.970 -34.496 1.00 24.41 80 GLY D CA 1
ATOM 4820 C C . GLY D 1 78 ? 38.323 24.994 -33.891 1.00 22.79 80 GLY D C 1
ATOM 4821 O O . GLY D 1 78 ? 37.110 25.229 -33.989 1.00 22.69 80 GLY D O 1
ATOM 4822 N N . ALA D 1 79 ? 38.806 23.921 -33.266 1.00 20.79 81 ALA D N 1
ATOM 4823 C CA . ALA D 1 79 ? 37.920 22.864 -32.778 1.00 19.18 81 ALA D CA 1
ATOM 4824 C C . ALA D 1 79 ? 37.015 23.401 -31.685 1.00 18.01 81 ALA D C 1
ATOM 4825 O O . ALA D 1 79 ? 37.474 24.105 -30.779 1.00 18.39 81 ALA D O 1
ATOM 4827 N N . MET D 1 80 ? 35.731 23.075 -31.793 1.00 16.13 82 MET D N 1
ATOM 4828 C CA . MET D 1 80 ? 34.742 23.397 -30.758 1.00 17.14 82 MET D CA 1
ATOM 4829 C C . MET D 1 80 ? 34.435 22.225 -29.851 1.00 15.06 82 MET D C 1
ATOM 4830 O O . MET D 1 80 ? 34.029 22.416 -28.707 1.00 15.36 82 MET D O 1
ATOM 4835 N N . GLY D 1 81 ? 34.633 21.012 -30.357 1.00 13.27 83 GLY D N 1
ATOM 4836 C CA . GLY D 1 81 ? 34.501 19.821 -29.556 1.00 13.66 83 GLY D CA 1
ATOM 4837 C C . GLY D 1 81 ? 35.476 18.778 -30.060 1.00 13.10 83 GLY D C 1
ATOM 4838 O O . GLY D 1 81 ? 35.754 18.706 -31.255 1.00 13.48 83 GLY D O 1
ATOM 4839 N N . ILE D 1 82 ? 35.987 17.979 -29.132 1.00 13.25 84 ILE D N 1
ATOM 4840 C CA . ILE D 1 82 ? 36.937 16.914 -29.421 1.00 13.47 84 ILE D CA 1
ATOM 4841 C C . ILE D 1 82 ? 36.542 15.601 -28.734 1.00 12.57 84 ILE D C 1
ATOM 4842 O O . ILE D 1 82 ? 36.306 15.569 -27.530 1.00 13.88 84 ILE D O 1
ATOM 4847 N N . MET D 1 83 ? 36.440 14.538 -29.527 1.00 11.94 85 MET D N 1
ATOM 4848 C CA . MET D 1 83 ? 36.307 13.168 -29.033 1.00 12.23 85 MET D CA 1
ATOM 4849 C C . MET D 1 83 ? 37.692 12.578 -28.870 1.00 12.37 85 MET D C 1
ATOM 4850 O O . MET D 1 83 ? 38.449 12.522 -29.843 1.00 12.25 85 MET D O 1
ATOM 4855 N N . LEU D 1 84 ? 38.011 12.138 -27.651 1.00 12.68 86 LEU D N 1
ATOM 4856 C CA . LEU D 1 84 ? 39.230 11.399 -27.361 1.00 13.07 86 LEU D CA 1
ATOM 4857 C C . LEU D 1 84 ? 38.868 9.935 -27.300 1.00 12.88 86 LEU D C 1
ATOM 4858 O O . LEU D 1 84 ? 38.086 9.522 -26.451 1.00 13.47 86 LEU D O 1
ATOM 4863 N N . VAL D 1 85 ? 39.396 9.161 -28.228 1.00 11.93 87 VAL D N 1
ATOM 4864 C CA . VAL D 1 85 ? 38.954 7.797 -28.423 1.00 12.07 87 VAL D CA 1
ATOM 4865 C C . VAL D 1 85 ? 40.056 6.821 -28.007 1.00 11.94 87 VAL D C 1
ATOM 4866 O O . VAL D 1 85 ? 41.221 6.995 -28.374 1.00 12.47 87 VAL D O 1
ATOM 4870 N N . TYR D 1 86 ? 39.679 5.817 -27.215 1.00 11.99 88 TYR D N 1
ATOM 4871 C CA . TYR D 1 86 ? 40.503 4.650 -26.964 1.00 12.00 88 TYR D CA 1
ATOM 4872 C C . TYR D 1 86 ? 39.741 3.386 -27.337 1.00 12.12 88 TYR D C 1
ATOM 4873 O O . TYR D 1 86 ? 38.568 3.437 -27.695 1.00 12.88 88 TYR D O 1
ATOM 4882 N N . ASP D 1 87 ? 40.442 2.263 -27.259 1.00 13.35 89 ASP D N 1
ATOM 4883 C CA . ASP D 1 87 ? 39.913 0.934 -27.591 1.00 13.53 89 ASP D CA 1
ATOM 4884 C C . ASP D 1 87 ? 39.876 0.143 -26.291 1.00 13.48 89 ASP D C 1
ATOM 4885 O O . ASP D 1 87 ? 40.910 -0.024 -25.657 1.00 14.34 89 ASP D O 1
ATOM 4890 N N . ILE D 1 88 ? 38.690 -0.326 -25.889 1.00 13.55 90 ILE D N 1
ATOM 4891 C CA . ILE D 1 88 ? 38.525 -1.040 -24.608 1.00 14.26 90 ILE D CA 1
ATOM 4892 C C . ILE D 1 88 ? 39.311 -2.341 -24.566 1.00 15.47 90 ILE D C 1
ATOM 4893 O O . ILE D 1 88 ? 39.548 -2.883 -23.494 1.00 16.22 90 ILE D O 1
ATOM 4898 N N . THR D 1 89 ? 39.733 -2.829 -25.730 1.00 15.96 91 THR D N 1
ATOM 4899 C CA . THR D 1 89 ? 40.515 -4.062 -25.807 1.00 17.91 91 THR D CA 1
ATOM 4900 C C . THR D 1 89 ? 42.021 -3.785 -25.810 1.00 18.51 91 THR D C 1
ATOM 4901 O O . THR D 1 89 ? 42.807 -4.718 -25.955 1.00 19.84 91 THR D O 1
ATOM 4905 N N . ASN D 1 90 ? 42.413 -2.516 -25.661 1.00 18.96 92 ASN D N 1
ATOM 4906 C CA . ASN D 1 90 ? 43.824 -2.101 -25.738 1.00 19.62 92 ASN D CA 1
ATOM 4907 C C . ASN D 1 90 ? 44.169 -1.108 -24.621 1.00 20.10 92 ASN D C 1
ATOM 4908 O O . ASN D 1 90 ? 43.994 0.092 -24.770 1.00 19.43 92 ASN D O 1
ATOM 4913 N N . GLU D 1 91 ? 44.679 -1.617 -23.503 1.00 20.81 93 GLU D N 1
ATOM 4914 C CA . GLU D 1 91 ? 45.053 -0.774 -22.382 1.00 22.36 93 GLU D CA 1
ATOM 4915 C C . GLU D 1 91 ? 46.050 0.336 -22.763 1.00 21.73 93 GLU D C 1
ATOM 4916 O O . GLU D 1 91 ? 45.953 1.442 -22.239 1.00 21.56 93 GLU D O 1
ATOM 4922 N N . LYS D 1 92 ? 46.995 0.062 -23.664 1.00 23.18 94 LYS D N 1
ATOM 4923 C CA . LYS D 1 92 ? 47.948 1.096 -24.084 1.00 24.24 94 LYS D CA 1
ATOM 4924 C C . LYS D 1 92 ? 47.222 2.313 -24.639 1.00 21.69 94 LYS D C 1
ATOM 4925 O O . LYS D 1 92 ? 47.574 3.453 -24.347 1.00 21.49 94 LYS D O 1
ATOM 4931 N N . SER D 1 93 ? 46.193 2.071 -25.447 1.00 19.70 95 SER D N 1
ATOM 4932 C CA . SER D 1 93 ? 45.448 3.190 -26.028 1.00 18.28 95 SER D CA 1
ATOM 4933 C C . SER D 1 93 ? 44.745 4.042 -24.966 1.00 17.50 95 SER D C 1
ATOM 4934 O O . SER D 1 93 ? 44.609 5.252 -25.123 1.00 17.40 95 SER D O 1
ATOM 4937 N N . PHE D 1 94 ? 44.299 3.394 -23.893 1.00 17.41 96 PHE D N 1
ATOM 4938 C CA . PHE D 1 94 ? 43.710 4.075 -22.747 1.00 17.54 96 PHE D CA 1
ATOM 4939 C C . PHE D 1 94 ? 44.761 4.876 -21.977 1.00 19.27 96 PHE D C 1
ATOM 4940 O O . PHE D 1 94 ? 44.533 6.029 -21.620 1.00 19.04 96 PHE D O 1
ATOM 4948 N N . ASP D 1 95 ? 45.912 4.262 -21.730 1.00 20.68 97 ASP D N 1
ATOM 4949 C CA . ASP D 1 95 ? 47.010 4.950 -21.033 1.00 22.85 97 ASP D CA 1
ATOM 4950 C C . ASP D 1 95 ? 47.390 6.243 -21.756 1.00 22.72 97 ASP D C 1
ATOM 4951 O O . ASP D 1 95 ? 47.734 7.254 -21.127 1.00 24.52 97 ASP D O 1
ATOM 4956 N N . ASN D 1 96 ? 47.327 6.212 -23.080 1.00 21.18 98 ASN D N 1
ATOM 4957 C CA . ASN D 1 96 ? 47.672 7.378 -23.878 1.00 20.25 98 ASN D CA 1
ATOM 4958 C C . ASN D 1 96 ? 46.655 8.516 -23.894 1.00 19.62 98 ASN D C 1
ATOM 4959 O O . ASN D 1 96 ? 46.978 9.617 -24.330 1.00 19.59 98 ASN D O 1
ATOM 4964 N N . ILE D 1 97 ? 45.438 8.285 -23.399 1.00 19.18 99 ILE D N 1
ATOM 4965 C CA . ILE D 1 97 ? 44.455 9.366 -23.330 1.00 19.00 99 ILE D CA 1
ATOM 4966 C C . ILE D 1 97 ? 44.981 10.576 -22.554 1.00 20.12 99 ILE D C 1
ATOM 4967 O O . ILE D 1 97 ? 44.698 11.709 -22.907 1.00 19.61 99 ILE D O 1
ATOM 4972 N N . ARG D 1 98 ? 45.755 10.342 -21.502 1.00 21.79 100 ARG D N 1
ATOM 4973 C CA . ARG D 1 98 ? 46.321 11.468 -20.754 1.00 24.13 100 ARG D CA 1
ATOM 4974 C C . ARG D 1 98 ? 47.279 12.309 -21.599 1.00 23.21 100 ARG D C 1
ATOM 4975 O O . ARG D 1 98 ? 47.327 13.529 -21.445 1.00 23.02 100 ARG D O 1
ATOM 4983 N N . ASN D 1 99 ? 48.019 11.657 -22.492 1.00 22.77 101 ASN D N 1
ATOM 4984 C CA . ASN D 1 99 ? 48.881 12.372 -23.449 1.00 22.95 101 ASN D CA 1
ATOM 4985 C C . ASN D 1 99 ? 48.070 13.170 -24.467 1.00 21.37 101 ASN D C 1
ATOM 4986 O O . ASN D 1 99 ? 48.423 14.305 -24.810 1.00 22.03 101 ASN D O 1
ATOM 4991 N N . TRP D 1 100 ? 46.968 12.583 -24.943 1.00 19.60 102 TRP D N 1
ATOM 4992 C CA . TRP D 1 100 ? 46.077 13.313 -25.840 1.00 18.78 102 TRP D CA 1
ATOM 4993 C C . TRP D 1 100 ? 45.420 14.522 -25.163 1.00 18.93 102 TRP D C 1
ATOM 4994 O O . TRP D 1 100 ? 45.289 15.580 -25.768 1.00 19.13 102 TRP D O 1
ATOM 5005 N N . ILE D 1 101 ? 45.034 14.372 -23.897 1.00 19.36 103 ILE D N 1
ATOM 5006 C CA . ILE D 1 101 ? 44.486 15.484 -23.126 1.00 20.46 103 ILE D CA 1
ATOM 5007 C C . ILE D 1 101 ? 45.500 16.636 -23.016 1.00 20.82 103 ILE D C 1
ATOM 5008 O O . ILE D 1 101 ? 45.137 17.799 -23.158 1.00 20.45 103 ILE D O 1
ATOM 5013 N N . ARG D 1 102 ? 46.765 16.296 -22.806 1.00 21.94 104 ARG D N 1
ATOM 5014 C CA . ARG D 1 102 ? 47.829 17.299 -22.747 1.00 23.66 104 ARG D CA 1
ATOM 5015 C C . ARG D 1 102 ? 47.948 18.045 -24.066 1.00 22.62 104 ARG D C 1
ATOM 5016 O O . ARG D 1 102 ? 48.101 19.269 -24.093 1.00 23.04 104 ARG D O 1
ATOM 5024 N N . ASN D 1 103 ? 47.859 17.297 -25.161 1.00 21.59 105 ASN D N 1
ATOM 5025 C CA . ASN D 1 103 ? 47.946 17.893 -26.488 1.00 21.23 105 ASN D CA 1
ATOM 5026 C C . ASN D 1 103 ? 46.817 18.888 -26.691 1.00 20.69 105 ASN D C 1
ATOM 5027 O O . ASN D 1 103 ? 47.025 19.953 -27.249 1.00 21.00 105 ASN D O 1
ATOM 5032 N N . ILE D 1 104 ? 45.611 18.542 -26.237 1.00 19.69 106 ILE D N 1
ATOM 5033 C CA . ILE D 1 104 ? 44.481 19.467 -26.301 1.00 19.37 106 ILE D CA 1
ATOM 5034 C C . ILE D 1 104 ? 44.743 20.712 -25.452 1.00 20.58 106 ILE D C 1
ATOM 5035 O O . ILE D 1 104 ? 44.512 21.828 -25.892 1.00 21.18 106 ILE D O 1
ATOM 5040 N N . GLU D 1 105 ? 45.209 20.508 -24.230 1.00 22.24 107 GLU D N 1
ATOM 5041 C CA . GLU D 1 105 ? 45.506 21.617 -23.321 1.00 24.51 107 GLU D CA 1
ATOM 5042 C C . GLU D 1 105 ? 46.483 22.610 -23.954 1.00 24.74 107 GLU D C 1
ATOM 5043 O O . GLU D 1 105 ? 46.310 23.830 -23.860 1.00 25.11 107 GLU D O 1
ATOM 5049 N N . GLU D 1 106 ? 47.472 22.073 -24.647 1.00 24.70 108 GLU D N 1
ATOM 5050 C CA . GLU D 1 106 ? 48.511 22.889 -25.269 1.00 26.73 108 GLU D CA 1
ATOM 5051 C C . GLU D 1 106 ? 48.084 23.599 -26.549 1.00 25.68 108 GLU D C 1
ATOM 5052 O O . GLU D 1 106 ? 48.602 24.676 -26.846 1.00 26.85 108 GLU D O 1
ATOM 5058 N N . HIS D 1 107 ? 47.154 23.024 -27.313 1.00 24.84 109 HIS D N 1
ATOM 5059 C CA . HIS D 1 107 ? 46.892 23.519 -28.674 1.00 24.43 109 HIS D CA 1
ATOM 5060 C C . HIS D 1 107 ? 45.463 23.950 -28.997 1.00 24.47 109 HIS D C 1
ATOM 5061 O O . HIS D 1 107 ? 45.245 24.653 -29.979 1.00 25.88 109 HIS D O 1
ATOM 5068 N N . ALA D 1 108 ? 44.489 23.524 -28.200 1.00 23.85 110 ALA D N 1
ATOM 5069 C CA . ALA D 1 108 ? 43.098 23.873 -28.445 1.00 23.76 110 ALA D CA 1
ATOM 5070 C C . ALA D 1 108 ? 42.676 25.058 -27.588 1.00 25.16 110 ALA D C 1
ATOM 5071 O O . ALA D 1 108 ? 43.376 25.447 -26.635 1.00 25.56 110 ALA D O 1
ATOM 5073 N N . SER D 1 109 ? 41.507 25.601 -27.911 1.00 26.74 111 SER D N 1
ATOM 5074 C CA . SER D 1 109 ? 40.859 26.607 -27.085 1.00 28.28 111 SER D CA 1
ATOM 5075 C C . SER D 1 109 ? 40.723 26.115 -25.659 1.00 28.59 111 SER D C 1
ATOM 5076 O O . SER D 1 109 ? 40.508 24.932 -25.407 1.00 27.21 111 SER D O 1
ATOM 5079 N N . ALA D 1 110 ? 40.841 27.048 -24.725 1.00 29.81 112 ALA D N 1
ATOM 5080 C CA . ALA D 1 110 ? 40.772 26.731 -23.313 1.00 30.41 112 ALA D CA 1
ATOM 50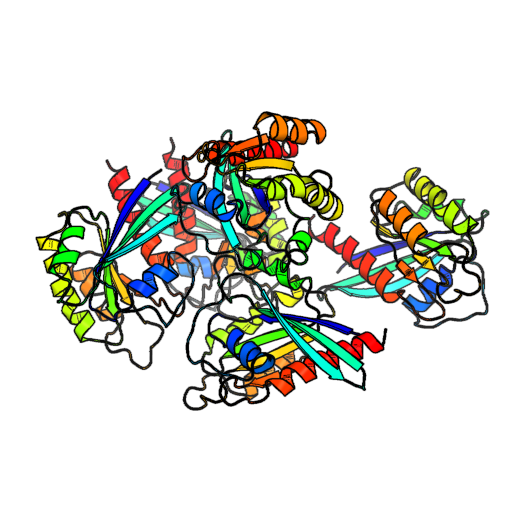81 C C . ALA D 1 110 ? 39.460 26.059 -22.915 1.00 30.15 112 ALA D C 1
ATOM 5082 O O . ALA D 1 110 ? 39.465 25.143 -22.099 1.00 30.93 112 ALA D O 1
ATOM 5084 N N . ASP D 1 111 ? 38.346 26.503 -23.488 1.00 29.54 113 ASP D N 1
ATOM 5085 C CA . ASP D 1 111 ? 37.044 25.946 -23.127 1.00 29.54 113 ASP D CA 1
ATOM 5086 C C . ASP D 1 111 ? 36.502 24.961 -24.168 1.00 26.61 113 ASP D C 1
ATOM 5087 O O . ASP D 1 111 ? 35.289 24.758 -24.258 1.00 26.70 113 ASP D O 1
ATOM 5092 N N . VAL D 1 112 ? 37.382 24.333 -24.944 1.00 23.09 114 VAL D N 1
ATOM 5093 C CA . VAL D 1 112 ? 36.934 23.362 -25.935 1.00 20.32 114 VAL D CA 1
ATOM 5094 C C . VAL D 1 112 ? 36.163 22.251 -25.199 1.00 18.99 114 VAL D C 1
ATOM 5095 O O . VAL D 1 112 ? 36.555 21.839 -24.106 1.00 19.97 114 VAL D O 1
ATOM 5099 N N . GLU D 1 113 ? 35.050 21.807 -25.777 1.00 18.03 115 GLU D N 1
ATOM 5100 C CA . GLU D 1 113 ? 34.307 20.691 -25.216 1.00 17.96 115 GLU D CA 1
ATOM 5101 C C . GLU D 1 113 ? 35.022 19.395 -25.525 1.00 16.98 115 GLU D C 1
ATOM 5102 O O . GLU D 1 113 ? 35.506 19.203 -26.637 1.00 17.53 115 GLU D O 1
ATOM 5108 N N . LYS D 1 114 ? 35.074 18.506 -24.545 1.00 16.78 116 LYS D N 1
ATOM 5109 C CA . LYS D 1 114 ? 35.812 17.252 -24.666 1.00 16.88 116 LYS D CA 1
ATOM 5110 C C . LYS D 1 114 ? 34.950 16.102 -24.176 1.00 16.05 116 LYS D C 1
ATOM 5111 O O . LYS D 1 114 ? 34.215 16.243 -23.199 1.00 17.48 116 LYS D O 1
ATOM 5117 N N . MET D 1 115 ? 35.070 14.961 -24.840 1.00 14.65 117 MET D N 1
ATOM 5118 C CA . MET D 1 115 ? 34.392 13.746 -24.439 1.00 15.31 117 MET D CA 1
ATOM 5119 C C . MET D 1 115 ? 35.309 12.571 -24.701 1.00 14.23 117 MET D C 1
ATOM 5120 O O . MET D 1 115 ? 35.936 12.516 -25.755 1.00 14.73 117 MET D O 1
ATOM 5125 N N . ILE D 1 116 ? 35.355 11.621 -23.774 1.00 14.12 118 ILE D N 1
ATOM 5126 C CA . ILE D 1 116 ? 36.137 10.404 -23.945 1.00 13.97 118 ILE D CA 1
ATOM 5127 C C . ILE D 1 116 ? 35.213 9.266 -24.408 1.00 13.27 118 ILE D C 1
ATOM 5128 O O . ILE D 1 116 ? 34.148 9.055 -23.822 1.00 13.14 118 ILE D O 1
ATOM 5133 N N . LEU D 1 117 ? 35.630 8.560 -25.465 1.00 12.64 119 LEU D N 1
ATOM 5134 C CA . LEU D 1 117 ? 34.917 7.407 -25.997 1.00 11.95 119 LEU D CA 1
ATOM 5135 C C . LEU D 1 117 ? 35.791 6.160 -25.849 1.00 12.35 119 LEU D C 1
ATOM 5136 O O . LEU D 1 117 ? 36.921 6.111 -26.352 1.00 12.61 119 LEU D O 1
ATOM 5141 N N . GLY D 1 118 ? 35.262 5.152 -25.170 1.00 12.02 120 GLY D N 1
ATOM 5142 C CA . GLY D 1 118 ? 35.889 3.851 -25.113 1.00 11.53 120 GLY D CA 1
ATOM 5143 C C . GLY D 1 118 ? 35.235 2.984 -26.154 1.00 11.66 120 GLY D C 1
ATOM 5144 O O . GLY D 1 118 ? 34.129 2.451 -25.943 1.00 12.58 120 GLY D O 1
ATOM 5145 N N . ASN D 1 119 ? 35.901 2.860 -27.300 1.00 11.93 121 ASN D N 1
ATOM 5146 C CA . ASN D 1 119 ? 35.316 2.179 -28.445 1.00 11.28 121 ASN D CA 1
ATOM 5147 C C . ASN D 1 119 ? 35.610 0.675 -28.478 1.00 11.77 121 ASN D C 1
ATOM 5148 O O . ASN D 1 119 ? 36.431 0.167 -27.707 1.00 12.51 121 ASN D O 1
ATOM 5153 N N . LYS D 1 120 ? 34.886 -0.025 -29.359 1.00 11.86 122 LYS D N 1
ATOM 5154 C CA . LYS D 1 120 ? 34.941 -1.483 -29.530 1.00 13.15 122 LYS D CA 1
ATOM 5155 C C . LYS D 1 120 ? 34.319 -2.231 -28.345 1.00 13.52 122 LYS D C 1
ATOM 5156 O O . LYS D 1 120 ? 34.727 -3.345 -28.015 1.00 14.96 122 LYS D O 1
ATOM 5162 N N . CYS D 1 121 ? 33.274 -1.652 -27.766 1.00 14.08 123 CYS D N 1
ATOM 5163 C CA . CYS D 1 121 ? 32.640 -2.263 -26.588 1.00 15.49 123 CYS D CA 1
ATOM 5164 C C . CYS D 1 121 ? 31.834 -3.521 -26.930 1.00 16.33 123 CYS D C 1
ATOM 5165 O O . CYS D 1 121 ? 31.345 -4.217 -26.022 1.00 19.04 123 CYS D O 1
ATOM 5168 N N . ASP D 1 122 ? 31.695 -3.809 -28.230 1.00 16.64 124 ASP D N 1
ATOM 5169 C CA . ASP D 1 122 ? 31.175 -5.092 -28.713 1.00 17.77 124 ASP D CA 1
ATOM 5170 C C . ASP D 1 122 ? 32.100 -6.278 -28.475 1.00 19.03 124 ASP D C 1
ATOM 5171 O O . ASP D 1 122 ? 31.641 -7.427 -28.458 1.00 19.91 124 ASP D O 1
ATOM 5176 N N . VAL D 1 123 ? 33.390 -6.021 -28.282 1.00 20.47 125 VAL D N 1
ATOM 5177 C CA . VAL D 1 123 ? 34.377 -7.087 -28.185 1.00 21.81 125 VAL D CA 1
ATOM 5178 C C . VAL D 1 123 ? 34.580 -7.446 -26.708 1.00 23.52 125 VAL D C 1
ATOM 5179 O O . VAL D 1 123 ? 35.676 -7.289 -26.161 1.00 23.92 125 VAL D O 1
ATOM 5183 N N . ASN D 1 124 ? 33.504 -7.948 -26.097 1.00 25.37 126 ASN D N 1
ATOM 5184 C CA . ASN D 1 124 ? 33.439 -8.277 -24.661 1.00 26.74 126 ASN D CA 1
ATOM 5185 C C . ASN D 1 124 ? 34.609 -9.164 -24.239 1.00 26.48 126 ASN D C 1
ATOM 5186 O O . ASN D 1 124 ? 35.245 -8.971 -23.196 1.00 25.86 126 ASN D O 1
ATOM 5191 N N . ASP D 1 125 ? 34.868 -10.163 -25.068 1.00 26.51 127 ASP D N 1
ATOM 5192 C CA . ASP D 1 125 ? 35.792 -11.233 -24.744 1.00 26.50 12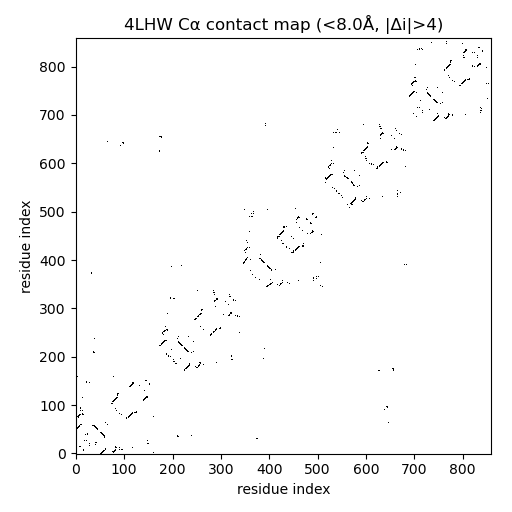7 ASP D CA 1
ATOM 5193 C C . ASP D 1 125 ? 37.265 -10.848 -24.815 1.00 25.52 127 ASP D C 1
ATOM 5194 O O . ASP D 1 125 ? 38.115 -11.698 -24.558 1.00 26.28 127 ASP D O 1
ATOM 5199 N N . LYS D 1 126 ? 37.572 -9.607 -25.216 1.00 23.89 128 LYS D N 1
ATOM 5200 C CA . LYS D 1 126 ? 38.955 -9.114 -25.290 1.00 23.07 128 LYS D CA 1
ATOM 5201 C C . LYS D 1 126 ? 39.153 -7.831 -24.484 1.00 20.93 128 LYS D C 1
ATOM 5202 O O . LYS D 1 126 ? 40.171 -7.161 -24.601 1.00 20.65 128 LYS D O 1
ATOM 5208 N N . ARG D 1 127 ? 38.191 -7.507 -23.633 1.00 18.87 129 ARG D N 1
ATOM 5209 C CA . ARG D 1 127 ? 38.246 -6.276 -22.869 1.00 18.62 129 ARG D CA 1
ATOM 5210 C C . ARG D 1 127 ? 39.490 -6.232 -21.992 1.00 18.57 129 ARG D C 1
ATOM 5211 O O . ARG D 1 127 ? 39.760 -7.193 -21.270 1.00 20.18 129 ARG D O 1
ATOM 5219 N N . GLN D 1 128 ? 40.233 -5.125 -22.059 1.00 18.59 130 GLN D N 1
ATOM 5220 C CA . GLN D 1 128 ? 41.390 -4.880 -21.188 1.00 18.90 130 GLN D CA 1
ATOM 5221 C C . GLN D 1 128 ? 41.191 -3.715 -20.207 1.00 18.61 130 GLN D C 1
ATOM 5222 O O . GLN D 1 128 ? 41.906 -3.612 -19.229 1.00 20.96 130 GLN D O 1
ATOM 5228 N N . VAL D 1 129 ? 40.228 -2.846 -20.473 1.00 17.91 131 VAL D N 1
ATOM 5229 C CA . VAL D 1 129 ? 39.978 -1.657 -19.660 1.00 17.57 131 VAL D CA 1
ATOM 5230 C C . VAL D 1 129 ? 38.548 -1.772 -19.171 1.00 16.59 131 VAL D C 1
ATOM 5231 O O . VAL D 1 129 ? 37.651 -1.893 -19.981 1.00 17.01 131 VAL D O 1
ATOM 5235 N N . SER D 1 130 ? 38.319 -1.725 -17.860 1.00 15.70 132 SER D N 1
ATOM 5236 C CA . SER D 1 130 ? 36.943 -1.765 -17.367 1.00 15.76 132 SER D CA 1
ATOM 5237 C C . SER D 1 130 ? 36.207 -0.490 -17.729 1.00 15.43 132 SER D C 1
ATOM 5238 O O . SER D 1 130 ? 36.819 0.571 -17.946 1.00 15.13 132 SER D O 1
ATOM 5241 N N . LYS D 1 131 ? 34.883 -0.581 -17.773 1.00 15.81 133 LYS D N 1
ATOM 5242 C CA . LYS D 1 131 ? 34.074 0.601 -18.022 1.00 16.56 133 LYS D CA 1
ATOM 5243 C C . LYS D 1 131 ? 34.332 1.629 -16.929 1.00 16.45 133 LYS D C 1
ATOM 5244 O O . LYS D 1 131 ? 34.416 2.834 -17.185 1.00 15.81 133 LYS D O 1
ATOM 5250 N N . GLU D 1 132 ? 34.479 1.141 -15.705 1.00 16.93 134 GLU D N 1
ATOM 5251 C CA . GLU D 1 132 ? 34.622 2.021 -14.540 1.00 17.31 134 GLU D CA 1
ATOM 5252 C C . GLU D 1 132 ? 35.939 2.791 -14.565 1.00 17.86 134 GLU D C 1
ATOM 5253 O O . GLU D 1 132 ? 36.020 3.929 -14.116 1.00 17.23 134 GLU D O 1
ATOM 5259 N N . ARG D 1 133 ? 36.971 2.182 -15.122 1.00 18.05 135 ARG D N 1
ATOM 5260 C CA . ARG D 1 133 ? 38.247 2.863 -15.223 1.00 19.11 135 ARG D CA 1
ATOM 5261 C C . ARG D 1 133 ? 38.136 4.036 -16.188 1.00 18.18 135 ARG D C 1
ATOM 5262 O O . ARG D 1 133 ? 38.686 5.107 -15.928 1.00 18.33 135 ARG D O 1
ATOM 5270 N N . GLY D 1 134 ? 37.400 3.846 -17.282 1.00 17.50 136 GLY D N 1
ATOM 5271 C CA . GLY D 1 134 ? 37.142 4.929 -18.217 1.00 17.34 136 GLY D CA 1
ATOM 5272 C C . GLY D 1 134 ? 36.324 6.038 -17.594 1.00 17.78 136 GLY D C 1
ATOM 5273 O O . GLY D 1 134 ? 36.650 7.225 -17.732 1.00 17.83 136 GLY D O 1
ATOM 5274 N N . GLU D 1 135 ? 35.262 5.653 -16.884 1.00 18.31 137 GLU D N 1
ATOM 5275 C CA A GLU D 1 135 ? 34.420 6.658 -16.304 0.00 21.91 137 GLU D CA 1
ATOM 5276 C CA B GLU D 1 135 ? 34.405 6.623 -16.211 1.00 20.30 137 GLU D CA 1
ATOM 5277 C C . GLU D 1 135 ? 35.204 7.450 -15.226 1.00 19.84 137 GLU D C 1
ATOM 5278 O O . GLU D 1 135 ? 35.005 8.665 -15.135 1.00 20.29 137 GLU D O 1
ATOM 5289 N N . LYS D 1 136 ? 36.119 6.807 -14.506 1.00 20.47 138 LYS D N 1
ATOM 5290 C CA . LYS D 1 136 ? 36.893 7.503 -13.479 1.00 21.69 138 LYS D CA 1
ATOM 5291 C C . LYS D 1 136 ? 37.922 8.449 -14.085 1.00 21.84 138 LYS D C 1
ATOM 5292 O O . LYS D 1 136 ? 38.178 9.521 -13.544 1.00 21.62 138 LYS D O 1
ATOM 5298 N N . LEU D 1 137 ? 38.507 8.073 -15.210 1.00 22.21 139 LEU D N 1
ATOM 5299 C CA . LEU D 1 137 ? 39.428 8.983 -15.887 1.00 22.29 139 LEU D CA 1
ATOM 5300 C C . LEU D 1 137 ? 38.683 10.242 -16.316 1.00 21.45 139 LEU D C 1
ATOM 5301 O O . LEU D 1 137 ? 39.173 11.352 -16.132 1.00 21.33 139 LEU D O 1
ATOM 5306 N N . ALA D 1 138 ? 37.490 10.072 -16.877 1.00 20.64 140 ALA D N 1
ATOM 5307 C CA . ALA D 1 138 ? 36.693 11.209 -17.319 1.00 21.00 140 ALA D CA 1
ATOM 5308 C C . ALA D 1 138 ? 36.313 12.097 -16.136 1.00 21.73 140 ALA D C 1
ATOM 5309 O O . ALA D 1 138 ? 36.360 13.320 -16.236 1.00 22.32 140 ALA D O 1
ATOM 5311 N N . LEU D 1 139 ? 35.958 11.471 -15.017 1.00 23.14 141 LEU D N 1
ATOM 5312 C CA . LEU D 1 139 ? 35.622 12.200 -13.787 1.00 24.73 141 LEU D CA 1
ATOM 5313 C C . LEU D 1 139 ? 36.839 13.018 -13.326 1.00 24.61 141 LEU D C 1
ATOM 5314 O O . LEU D 1 139 ? 36.705 14.195 -12.972 1.00 24.80 141 LEU D O 1
ATOM 5319 N N . ASP D 1 140 ? 38.031 12.427 -13.372 1.00 25.14 142 ASP D N 1
ATOM 5320 C CA . ASP D 1 140 ? 39.255 13.150 -12.987 1.00 26.41 142 ASP D CA 1
ATOM 5321 C C . ASP D 1 140 ? 39.475 14.420 -13.835 1.00 25.61 142 ASP D C 1
ATOM 5322 O O . ASP D 1 140 ? 40.101 15.384 -13.372 1.00 26.40 142 ASP D O 1
ATOM 5327 N N . TYR D 1 141 ? 39.005 14.413 -15.084 1.00 24.88 143 TYR D N 1
ATOM 5328 C CA . TYR D 1 141 ? 39.215 15.556 -15.973 1.00 24.60 143 TYR D CA 1
ATOM 5329 C C . TYR D 1 141 ? 37.962 16.422 -16.144 1.00 23.55 143 TYR D C 1
ATOM 5330 O O . TYR D 1 141 ? 37.981 17.398 -16.895 1.00 23.78 143 TYR D O 1
ATOM 5339 N N . GLY D 1 142 ? 36.874 16.063 -15.469 1.00 22.05 144 GLY D N 1
ATOM 5340 C CA . GLY D 1 142 ? 35.653 16.853 -15.476 1.00 22.04 144 GLY D CA 1
ATOM 5341 C C . GLY D 1 142 ? 34.890 16.819 -16.785 1.00 22.25 144 GLY D C 1
ATOM 5342 O O . GLY D 1 142 ? 34.183 17.762 -17.131 1.00 22.73 144 GLY D O 1
ATOM 5343 N N . ILE D 1 143 ? 34.985 15.704 -17.488 1.00 22.07 145 ILE D N 1
ATOM 5344 C CA . ILE D 1 143 ? 34.360 15.609 -18.793 1.00 21.61 145 ILE D CA 1
ATOM 5345 C C . ILE D 1 143 ? 33.559 14.332 -18.941 1.00 21.50 145 ILE D C 1
ATOM 5346 O O . ILE D 1 143 ? 33.626 13.426 -18.098 1.00 22.19 145 ILE D O 1
ATOM 5351 N N . LYS D 1 144 ? 32.770 14.282 -19.999 1.00 20.29 146 LYS D N 1
ATOM 5352 C CA . LYS D 1 144 ? 31.868 13.175 -20.214 1.00 19.59 146 LYS D CA 1
ATOM 5353 C C . LYS D 1 144 ? 32.543 11.962 -20.842 1.00 17.63 146 LYS D C 1
ATOM 5354 O O . LYS D 1 144 ? 33.605 12.057 -21.454 1.00 16.96 146 LYS D O 1
ATOM 5360 N N . PHE D 1 145 ? 31.893 10.822 -20.662 1.00 16.30 147 PHE D N 1
ATOM 5361 C CA . PHE D 1 145 ? 32.408 9.523 -21.056 1.00 16.39 147 PHE D CA 1
ATOM 5362 C C . PHE D 1 145 ? 31.295 8.645 -21.606 1.00 16.14 147 PHE D C 1
ATOM 5363 O O . PHE D 1 145 ? 30.199 8.613 -21.056 1.00 17.04 147 PHE D O 1
ATOM 5371 N N . MET D 1 146 ? 31.592 7.901 -22.670 1.00 15.77 148 MET D N 1
ATOM 5372 C CA . MET D 1 146 ? 30.720 6.829 -23.144 1.00 16.53 148 MET D CA 1
ATOM 5373 C C . MET D 1 146 ? 31.554 5.690 -23.689 1.00 14.49 148 MET D C 1
ATOM 5374 O O . MET D 1 146 ? 32.592 5.932 -24.333 1.00 14.38 148 MET D O 1
ATOM 5379 N N . GLU D 1 147 ? 31.080 4.463 -23.495 1.00 13.69 149 GLU D N 1
ATOM 5380 C CA . GLU D 1 147 ? 31.568 3.322 -24.267 1.00 13.72 149 GLU D CA 1
ATOM 5381 C C . GLU D 1 147 ? 30.755 3.195 -25.545 1.00 13.09 149 GLU D C 1
ATOM 5382 O O . GLU D 1 147 ? 29.513 3.252 -25.531 1.00 13.85 149 GLU D O 1
ATOM 5388 N N . THR D 1 148 ? 31.461 3.014 -26.655 1.00 12.23 150 THR D N 1
ATOM 5389 C CA . THR D 1 148 ? 30.831 2.973 -27.958 1.00 12.11 150 THR D CA 1
ATOM 5390 C C . THR D 1 148 ? 31.200 1.711 -28.739 1.00 12.03 150 THR D C 1
ATOM 5391 O O . THR D 1 148 ? 32.198 1.037 -28.459 1.00 11.56 150 THR D O 1
ATOM 5395 N N . SER D 1 149 ? 30.418 1.425 -29.772 1.00 12.09 151 SER D N 1
ATOM 5396 C CA . SER D 1 149 ? 30.826 0.457 -30.781 1.00 11.80 151 SER D CA 1
ATOM 5397 C C . SER D 1 149 ? 30.415 0.976 -32.130 1.00 11.98 151 SER D C 1
ATOM 5398 O O . SER D 1 149 ? 29.226 1.098 -32.427 1.00 12.38 151 SER D O 1
ATOM 5401 N N . ALA D 1 150 ? 31.392 1.268 -32.973 1.00 11.96 152 ALA D N 1
ATOM 5402 C CA . ALA D 1 150 ? 31.074 1.586 -34.372 1.00 12.21 152 ALA D CA 1
ATOM 5403 C C . ALA D 1 150 ? 30.446 0.392 -35.078 1.00 12.84 152 ALA D C 1
ATOM 5404 O O . ALA D 1 150 ? 29.571 0.539 -35.904 1.00 13.05 152 ALA D O 1
ATOM 5406 N N . LYS D 1 151 ? 30.928 -0.793 -34.763 1.00 13.25 153 LYS D N 1
ATOM 5407 C CA . LYS D 1 151 ? 30.493 -2.000 -35.449 1.00 14.79 153 LYS D CA 1
ATOM 5408 C C . LYS D 1 151 ? 29.054 -2.374 -35.121 1.00 14.92 153 LYS D C 1
ATOM 5409 O O . LYS D 1 151 ? 28.274 -2.722 -36.016 1.00 15.03 153 LYS D O 1
ATOM 5415 N N . ALA D 1 152 ? 28.720 -2.335 -33.833 1.00 15.49 154 ALA D N 1
ATOM 5416 C CA . ALA D 1 152 ? 27.405 -2.757 -33.355 1.00 15.84 154 ALA D CA 1
ATOM 5417 C C . ALA D 1 152 ? 26.430 -1.587 -33.213 1.00 16.22 154 ALA D C 1
ATOM 5418 O O . ALA D 1 152 ? 25.280 -1.771 -32.778 1.00 17.98 154 ALA D O 1
ATOM 5420 N N . ASN D 1 153 ? 26.884 -0.386 -33.574 1.00 15.38 155 ASN D N 1
ATOM 5421 C CA . ASN D 1 153 ? 26.084 0.823 -33.473 1.00 14.77 155 ASN D CA 1
ATOM 5422 C C . ASN D 1 153 ? 25.592 1.122 -32.058 1.00 14.64 155 ASN D C 1
ATOM 5423 O O . ASN D 1 153 ? 24.386 1.254 -31.822 1.00 15.96 155 ASN D O 1
ATOM 5428 N N . ILE D 1 154 ? 26.538 1.236 -31.134 1.00 14.81 156 ILE D N 1
ATOM 5429 C CA . ILE D 1 154 ? 26.258 1.548 -29.730 1.00 15.24 156 ILE D CA 1
ATOM 5430 C C . ILE D 1 154 ? 26.857 2.900 -29.369 1.00 13.76 156 ILE D C 1
ATOM 5431 O O . ILE D 1 154 ? 28.077 3.099 -29.492 1.00 13.44 156 ILE D O 1
ATOM 5436 N N . ASN D 1 155 ? 25.977 3.813 -28.940 1.00 14.09 157 ASN D N 1
ATOM 5437 C CA . ASN D 1 155 ? 26.328 5.126 -28.400 1.00 14.17 157 ASN D CA 1
ATOM 5438 C C . ASN D 1 155 ? 27.058 6.094 -29.321 1.00 13.66 157 ASN D C 1
ATOM 5439 O O . ASN D 1 155 ? 27.515 7.153 -28.878 1.00 14.99 157 ASN D O 1
ATOM 5444 N N . VAL D 1 156 ? 27.161 5.782 -30.607 1.00 13.22 158 VAL D N 1
ATOM 5445 C CA . VAL D 1 156 ? 27.852 6.716 -31.492 1.00 13.21 158 VAL D CA 1
ATOM 5446 C C . VAL D 1 156 ? 26.991 7.960 -31.727 1.00 13.89 158 VAL D C 1
ATOM 5447 O O . VAL D 1 156 ? 27.445 9.096 -31.541 1.00 13.51 158 VAL D O 1
ATOM 5451 N N . GLU D 1 157 ? 25.725 7.754 -32.081 1.00 15.13 159 GLU D N 1
ATOM 5452 C CA . GLU D 1 157 ? 24.812 8.873 -32.229 1.00 16.29 159 GLU D CA 1
ATOM 5453 C C . GLU D 1 157 ? 24.709 9.647 -30.912 1.00 15.42 159 GLU D C 1
ATOM 5454 O O . GLU D 1 157 ? 24.760 10.869 -30.894 1.00 16.00 159 GLU D O 1
ATOM 5460 N N . ASN D 1 158 ? 24.562 8.924 -29.806 1.00 16.15 160 ASN D N 1
ATOM 5461 C CA . ASN D 1 158 ? 24.428 9.567 -28.510 1.00 17.40 160 ASN D CA 1
ATOM 5462 C C . ASN D 1 158 ? 25.624 10.462 -28.211 1.00 16.02 160 ASN D C 1
ATOM 5463 O O . ASN D 1 158 ? 25.473 11.603 -27.754 1.00 16.72 160 ASN D O 1
ATOM 5468 N N . ALA D 1 159 ? 26.818 9.964 -28.513 1.00 14.75 161 ALA D N 1
ATOM 5469 C CA . ALA D 1 159 ? 28.036 10.698 -28.209 1.00 14.19 161 ALA D CA 1
ATOM 5470 C C . ALA D 1 159 ? 28.086 12.024 -28.959 1.00 13.50 161 ALA D C 1
ATOM 5471 O O . ALA D 1 159 ? 28.324 13.076 -28.358 1.00 13.43 161 ALA D O 1
ATOM 5473 N N . PHE D 1 160 ? 27.815 11.987 -30.264 1.00 12.32 162 PHE D N 1
ATOM 5474 C CA . PHE D 1 160 ? 27.847 13.216 -31.054 1.00 12.64 162 PHE D CA 1
ATOM 5475 C C . PHE D 1 160 ? 26.730 14.189 -30.729 1.00 13.72 162 PHE D C 1
ATOM 5476 O O . PHE D 1 160 ? 26.942 15.405 -30.700 1.00 14.26 162 PHE D O 1
ATOM 5484 N N . PHE D 1 161 ? 25.531 13.658 -30.509 1.00 15.61 163 PHE D N 1
ATOM 5485 C CA . PHE D 1 161 ? 24.411 14.507 -30.104 1.00 16.35 163 PHE D CA 1
ATOM 5486 C C . PHE D 1 161 ? 24.670 15.187 -28.761 1.00 17.06 163 PHE D C 1
ATOM 5487 O O . PHE D 1 161 ? 24.367 16.359 -28.604 1.00 17.20 163 PHE D O 1
ATOM 5495 N N . THR D 1 162 ? 25.272 14.463 -27.828 1.00 16.98 164 THR D N 1
ATOM 5496 C CA . THR D 1 162 ? 25.602 15.022 -26.513 1.00 17.19 164 THR D CA 1
ATOM 5497 C C . THR D 1 162 ? 26.652 16.120 -26.648 1.00 16.56 164 THR D C 1
ATOM 5498 O O . THR D 1 162 ? 26.507 17.210 -26.094 1.00 17.74 164 THR D O 1
ATOM 5502 N N . LEU D 1 163 ? 27.707 15.853 -27.412 1.00 14.99 165 LEU D N 1
ATOM 5503 C CA . LEU D 1 163 ? 28.744 16.855 -27.613 1.00 14.70 165 LEU D CA 1
ATOM 5504 C C . LEU D 1 163 ? 28.171 18.105 -28.283 1.00 14.66 165 LEU D C 1
ATOM 5505 O O . LEU D 1 163 ? 28.449 19.219 -27.864 1.00 15.58 165 LEU D O 1
ATOM 5510 N N . ALA D 1 164 ? 27.326 17.929 -29.300 1.00 14.99 166 ALA D N 1
ATOM 5511 C CA . ALA D 1 164 ? 26.719 19.058 -30.012 1.00 15.74 166 ALA D CA 1
ATOM 5512 C C . ALA D 1 164 ? 25.784 19.874 -29.126 1.00 17.43 166 ALA D C 1
ATOM 5513 O O . ALA D 1 164 ? 25.787 21.098 -29.169 1.00 17.38 166 ALA D O 1
ATOM 5515 N N . ARG D 1 165 ? 25.021 19.175 -28.312 1.00 18.80 167 ARG D N 1
ATOM 5516 C CA . ARG D 1 165 ? 24.091 19.836 -27.402 1.00 20.79 167 ARG D CA 1
ATOM 5517 C C . ARG D 1 165 ? 24.857 20.703 -26.439 1.00 20.43 167 ARG D C 1
ATOM 5518 O O . ARG D 1 165 ? 24.481 21.781 -26.165 1.00 21.10 167 ARG D O 1
ATOM 5526 N N . ASP D 1 166 ? 25.961 20.206 -25.967 1.00 20.05 168 ASP D N 1
ATOM 5527 C CA . ASP D 1 166 ? 26.776 20.915 -24.982 1.00 20.96 168 ASP D CA 1
ATOM 5528 C C . ASP D 1 166 ? 27.456 22.128 -25.580 1.00 19.91 168 ASP D C 1
ATOM 5529 O O . ASP D 1 166 ? 27.535 23.171 -24.954 1.00 20.67 168 ASP D O 1
ATOM 5534 N N . ILE D 1 167 ? 27.939 22.000 -26.806 1.00 17.51 169 ILE D N 1
ATOM 5535 C CA . ILE D 1 167 ? 28.487 23.144 -27.508 1.00 17.89 169 ILE D CA 1
ATOM 5536 C C . ILE D 1 167 ? 27.389 24.188 -27.740 1.00 19.34 169 ILE D C 1
ATOM 5537 O O . ILE D 1 167 ? 27.596 25.373 -27.512 1.00 19.55 169 ILE D O 1
ATOM 5542 N N . LYS D 1 168 ? 26.212 23.749 -28.175 1.00 21.13 170 LYS D N 1
ATOM 5543 C CA . LYS D 1 168 ? 25.115 24.676 -28.468 1.00 23.00 170 LYS D CA 1
ATOM 5544 C C . LYS D 1 168 ? 24.683 25.440 -27.225 1.00 24.06 170 LYS D C 1
ATOM 5545 O O . LYS D 1 168 ? 24.452 26.638 -27.293 1.00 24.39 170 LYS D O 1
ATOM 5551 N N . ALA D 1 169 ? 24.587 24.739 -26.103 1.00 24.18 171 ALA D N 1
ATOM 5552 C CA . ALA D 1 169 ? 24.197 25.368 -24.843 1.00 26.13 171 ALA D CA 1
ATOM 5553 C C . ALA D 1 169 ? 25.151 26.487 -24.469 1.00 28.19 171 ALA D C 1
ATOM 5554 O O . ALA D 1 169 ? 24.735 27.566 -24.041 1.00 28.40 171 ALA D O 1
ATOM 5556 N N . LYS D 1 170 ? 26.438 26.222 -24.618 1.00 30.51 172 LYS D N 1
ATOM 5557 C CA . LYS D 1 170 ? 27.466 27.178 -24.254 1.00 33.35 172 LYS D CA 1
ATOM 5558 C C . LYS D 1 170 ? 27.421 28.386 -25.182 1.00 35.15 172 LYS D C 1
ATOM 5559 O O . LYS D 1 170 ? 27.600 29.528 -24.746 1.00 35.31 172 LYS D O 1
ATOM 5565 N N . MET D 1 171 ? 27.144 28.129 -26.455 1.00 37.27 173 MET D N 1
ATOM 5566 C CA . MET D 1 171 ? 27.057 29.168 -27.465 1.00 40.08 173 MET D CA 1
ATOM 5567 C C . MET D 1 171 ? 25.850 30.079 -27.249 1.00 40.68 173 MET D C 1
ATOM 5568 O O . MET D 1 171 ? 25.929 31.300 -27.458 1.00 40.99 173 MET D O 1
ATOM 5573 N N . ASP D 1 172 ? 24.744 29.479 -26.819 1.00 41.68 174 ASP D N 1
ATOM 5574 C CA . ASP D 1 172 ? 23.485 30.193 -26.633 1.00 42.85 174 ASP D CA 1
ATOM 5575 C C . ASP D 1 172 ? 23.409 31.045 -25.367 1.00 46.16 174 ASP D C 1
ATOM 5576 O O . ASP D 1 172 ? 22.416 31.748 -25.169 1.00 46.69 174 ASP D O 1
ATOM 5581 N N . LYS D 1 173 ? 24.422 30.982 -24.507 1.00 49.90 175 LYS D N 1
ATOM 5582 C CA . LYS D 1 173 ? 24.397 31.776 -23.276 1.00 53.22 175 LYS D CA 1
ATOM 5583 C C . LYS D 1 173 ? 24.454 33.270 -23.581 1.00 55.69 175 LYS D C 1
ATOM 5584 O O . LYS D 1 173 ? 23.758 34.062 -22.940 1.00 56.38 175 LYS D O 1
ATOM 5590 N N . LYS D 1 174 ? 25.269 33.645 -24.566 1.00 58.01 176 LYS D N 1
ATOM 5591 C CA . LYS D 1 174 ? 25.224 34.992 -25.157 1.00 59.45 176 LYS D CA 1
ATOM 5592 C C . LYS D 1 174 ? 25.470 36.103 -24.135 1.00 60.31 176 LYS D C 1
ATOM 5593 O O . LYS D 1 174 ? 26.507 36.134 -23.474 1.00 60.63 176 LYS D O 1
ATOM 5595 N N . ASP E 1 4 ? 58.935 -2.017 -18.819 1.00 51.11 6 ASP E N 1
ATOM 5596 C CA . ASP E 1 4 ? 57.853 -1.005 -18.635 1.00 50.99 6 ASP E CA 1
ATOM 5597 C C . ASP E 1 4 ? 58.248 0.124 -17.679 1.00 49.08 6 ASP E C 1
ATOM 5598 O O . ASP E 1 4 ? 57.996 1.297 -17.967 1.00 49.45 6 ASP E O 1
ATOM 5603 N N . TYR E 1 5 ? 58.829 -0.236 -16.532 1.00 45.62 7 TYR E N 1
ATOM 5604 C CA . TYR E 1 5 ? 59.273 0.736 -15.526 1.00 42.64 7 TYR E CA 1
ATOM 5605 C C . TYR E 1 5 ? 60.659 0.331 -15.017 1.00 38.76 7 TYR E C 1
ATOM 5606 O O . TYR E 1 5 ? 61.012 -0.844 -15.039 1.00 37.36 7 TYR E O 1
ATOM 5615 N N . LEU E 1 6 ? 61.427 1.310 -14.559 1.00 35.06 8 LEU E N 1
ATOM 5616 C CA . LEU E 1 6 ? 62.729 1.053 -13.938 1.00 32.48 8 LEU E CA 1
ATOM 5617 C C . LEU E 1 6 ? 62.771 1.867 -12.668 1.00 30.00 8 LEU E C 1
ATOM 5618 O O . LEU E 1 6 ? 62.799 3.094 -12.730 1.00 29.32 8 LEU E O 1
ATOM 5623 N N . PHE E 1 7 ? 62.782 1.197 -11.512 1.00 27.91 9 PHE E N 1
ATOM 5624 C CA . PHE E 1 7 ? 62.840 1.895 -10.234 1.00 26.47 9 PHE E CA 1
ATOM 5625 C C . PHE E 1 7 ? 64.189 1.688 -9.551 1.00 24.71 9 PHE E C 1
ATOM 5626 O O . PHE E 1 7 ? 64.570 0.556 -9.254 1.00 24.49 9 PHE E O 1
ATOM 5634 N N . LYS E 1 8 ? 64.859 2.802 -9.281 1.00 22.96 10 LYS E N 1
ATOM 5635 C CA . LYS E 1 8 ? 66.112 2.812 -8.511 1.00 22.19 10 LYS E CA 1
ATOM 5636 C C . LYS E 1 8 ? 65.796 2.804 -7.016 1.00 21.23 10 LYS E C 1
ATOM 5637 O O . LYS E 1 8 ? 65.212 3.759 -6.499 1.00 21.36 10 LYS E O 1
ATOM 5643 N N . LEU E 1 9 ? 66.190 1.736 -6.310 1.00 19.32 11 LEU E N 1
ATOM 5644 C CA . LEU E 1 9 ? 65.936 1.624 -4.877 1.00 18.86 11 LEU E CA 1
ATOM 5645 C C . LEU E 1 9 ? 67.262 1.643 -4.138 1.00 17.27 11 LEU E C 1
ATOM 5646 O O . LEU E 1 9 ? 68.255 1.151 -4.664 1.00 17.07 11 LEU E O 1
ATOM 5651 N N . LEU E 1 10 ? 67.278 2.224 -2.941 1.00 16.39 12 LEU E N 1
ATOM 5652 C CA . LEU E 1 10 ? 68.476 2.201 -2.078 1.00 16.92 12 LEU E CA 1
ATOM 5653 C C . LEU E 1 10 ? 68.133 1.574 -0.745 1.00 15.66 12 LEU E C 1
ATOM 5654 O O . LEU E 1 10 ? 67.072 1.814 -0.210 1.00 16.78 12 LEU E O 1
ATOM 5659 N N . LEU E 1 11 ? 69.064 0.810 -0.193 1.00 14.21 13 LEU E N 1
ATOM 5660 C CA . LEU E 1 11 ? 68.984 0.300 1.166 1.00 13.85 13 LEU E CA 1
ATOM 5661 C C . LEU E 1 11 ? 70.009 1.053 1.978 1.00 13.55 13 LEU E C 1
ATOM 5662 O O . LEU E 1 11 ? 71.198 1.011 1.651 1.00 13.87 13 LEU E O 1
ATOM 5667 N N . ILE E 1 12 ? 69.556 1.761 3.002 1.00 14.60 14 ILE E N 1
ATOM 5668 C CA . ILE E 1 12 ? 70.432 2.519 3.878 1.00 16.55 14 ILE E CA 1
ATOM 5669 C C . ILE E 1 12 ? 70.216 2.153 5.334 1.00 15.67 14 ILE E C 1
ATOM 5670 O O . ILE E 1 12 ? 69.141 1.699 5.731 1.00 16.15 14 ILE E O 1
ATOM 5675 N N . GLY E 1 13 ? 71.256 2.343 6.126 1.00 14.98 15 GLY E N 1
ATOM 5676 C CA . GLY E 1 13 ? 71.258 1.965 7.525 1.00 14.82 15 GLY E CA 1
ATOM 5677 C C . GLY E 1 13 ? 72.641 1.607 8.027 1.00 14.66 15 GLY E C 1
ATOM 5678 O O . GLY E 1 13 ? 73.580 1.410 7.257 1.00 14.65 15 GLY E O 1
ATOM 5679 N N . ASP E 1 14 ? 72.759 1.534 9.341 1.00 15.53 16 ASP E N 1
ATOM 5680 C CA . ASP E 1 14 ? 74.025 1.233 9.977 1.00 16.18 16 ASP E CA 1
ATOM 5681 C C . ASP E 1 14 ? 74.613 -0.101 9.499 1.00 15.79 16 ASP E C 1
ATOM 5682 O O . ASP E 1 14 ? 73.899 -1.024 9.087 1.00 14.97 16 ASP E O 1
ATOM 5687 N N . SER E 1 15 ? 75.933 -0.209 9.584 1.00 15.42 17 SER E N 1
ATOM 5688 C CA . SER E 1 15 ? 76.582 -1.483 9.343 1.00 14.90 17 SER E CA 1
ATOM 5689 C C . SER E 1 15 ? 76.045 -2.544 10.300 1.00 14.43 17 SER E C 1
ATOM 5690 O O . SER E 1 15 ? 75.919 -2.320 11.503 1.00 16.08 17 SER E O 1
ATOM 5693 N N . GLY E 1 16 ? 75.743 -3.713 9.766 1.00 13.20 18 GLY E N 1
ATOM 5694 C CA . GLY E 1 16 ? 75.352 -4.843 10.586 1.00 13.00 18 GLY E CA 1
ATOM 5695 C C . GLY E 1 16 ? 73.861 -5.064 10.745 1.00 12.79 18 GLY E C 1
ATOM 5696 O O . GLY E 1 16 ? 73.468 -6.060 11.334 1.00 13.28 18 GLY E O 1
ATOM 5697 N N . VAL E 1 17 ? 73.029 -4.166 10.225 1.00 12.33 19 VAL E N 1
ATOM 5698 C CA . VAL E 1 17 ? 71.569 -4.304 10.406 1.00 12.49 19 VAL E CA 1
ATOM 5699 C C . VAL E 1 17 ? 70.908 -5.391 9.563 1.00 11.76 19 VAL E C 1
ATOM 5700 O O . VAL E 1 17 ? 69.788 -5.802 9.852 1.00 12.45 19 VAL E O 1
ATOM 5704 N N . GLY E 1 18 ? 71.584 -5.796 8.494 1.00 11.13 20 GLY E N 1
ATOM 5705 C CA . GLY E 1 18 ? 71.154 -6.848 7.588 1.00 10.61 20 GLY E CA 1
ATOM 5706 C C . GLY E 1 18 ? 70.709 -6.420 6.199 1.00 9.53 20 GLY E C 1
ATOM 5707 O O . GLY E 1 18 ? 69.952 -7.160 5.549 1.00 11.18 20 GLY E O 1
ATOM 5708 N N . LYS E 1 19 ? 71.140 -5.252 5.724 1.00 9.91 21 LYS E N 1
ATOM 5709 C CA . LYS E 1 19 ? 70.760 -4.792 4.402 1.00 10.15 21 LYS E CA 1
ATOM 5710 C C . LYS E 1 19 ? 71.105 -5.812 3.321 1.00 9.23 21 LYS E C 1
ATOM 5711 O O . LYS E 1 19 ? 70.287 -6.140 2.452 1.00 11.01 21 LYS E O 1
ATOM 5717 N N . THR E 1 20 ? 72.350 -6.291 3.343 1.00 8.80 22 THR E N 1
ATOM 5718 C CA . THR E 1 20 ? 72.807 -7.249 2.341 1.00 9.28 22 THR E CA 1
ATOM 5719 C C . THR E 1 20 ? 72.026 -8.547 2.412 1.00 9.15 22 THR E C 1
ATOM 5720 O O . THR E 1 20 ? 71.607 -9.080 1.383 1.00 10.32 22 THR E O 1
ATOM 5724 N N . CYS E 1 21 ? 71.778 -9.044 3.612 1.00 9.67 23 CYS E N 1
ATOM 5725 C CA . CYS E 1 21 ? 70.966 -10.252 3.766 1.00 9.99 23 CYS E CA 1
ATOM 5726 C C . CYS E 1 21 ? 69.505 -10.037 3.338 1.00 9.99 23 CYS E C 1
ATOM 5727 O O . CYS E 1 21 ? 68.912 -10.899 2.730 1.00 10.77 23 CYS E O 1
ATOM 5730 N N . VAL E 1 22 ? 68.939 -8.879 3.625 1.00 10.59 24 VAL E N 1
ATOM 5731 C CA . VAL E 1 22 ? 67.566 -8.591 3.172 1.00 11.39 24 VAL E CA 1
ATOM 5732 C C . VAL E 1 22 ? 67.547 -8.650 1.653 1.00 12.12 24 VAL E C 1
ATOM 5733 O O . VAL E 1 22 ? 66.645 -9.262 1.065 1.00 12.36 24 VAL E O 1
ATOM 5737 N N . LEU E 1 23 ? 68.513 -8.001 1.004 1.00 12.34 25 LEU E N 1
ATOM 5738 C CA . LEU E 1 23 ? 68.518 -7.992 -0.461 1.00 12.80 25 LEU E CA 1
ATOM 5739 C C . LEU E 1 23 ? 68.748 -9.398 -1.008 1.00 12.38 25 LEU E C 1
ATOM 5740 O O . LEU E 1 23 ? 68.181 -9.770 -2.033 1.00 14.18 25 LEU E O 1
ATOM 5745 N N . PHE E 1 24 ? 69.591 -10.180 -0.328 1.00 12.55 26 PHE E N 1
ATOM 5746 C CA . PHE E 1 24 ? 69.906 -11.526 -0.789 1.00 12.98 26 PHE E CA 1
ATOM 5747 C C . PHE E 1 24 ? 68.676 -12.436 -0.694 1.00 14.29 26 PHE E C 1
ATOM 5748 O O . PHE E 1 24 ? 68.443 -13.304 -1.551 1.00 16.02 26 PHE E O 1
ATOM 5756 N N . ARG E 1 25 ? 67.899 -12.254 0.356 1.00 14.24 27 ARG E N 1
ATOM 5757 C CA . ARG E 1 25 ? 66.662 -13.002 0.484 1.00 15.50 27 ARG E CA 1
ATOM 5758 C C . ARG E 1 25 ? 65.734 -12.623 -0.666 1.00 16.61 27 ARG E C 1
ATOM 5759 O O . ARG E 1 25 ? 65.126 -13.480 -1.279 1.00 17.65 27 ARG E O 1
ATOM 5767 N N . PHE E 1 26 ? 65.642 -11.339 -0.968 1.00 16.28 28 PHE E N 1
ATOM 5768 C CA . PHE E 1 26 ? 64.757 -10.889 -2.039 1.00 17.94 28 PHE E CA 1
ATOM 5769 C C . PHE E 1 26 ? 65.203 -11.399 -3.413 1.00 19.19 28 PHE E C 1
ATOM 5770 O O . PHE E 1 26 ? 64.380 -11.809 -4.240 1.00 20.04 28 PHE E O 1
ATOM 5778 N N . SER E 1 27 ? 66.507 -11.346 -3.662 1.00 19.92 29 SER E N 1
ATOM 5779 C CA . SER E 1 27 ? 67.088 -11.686 -4.943 1.00 22.32 29 SER E CA 1
ATOM 5780 C C . SER E 1 27 ? 67.180 -13.205 -5.177 1.00 22.92 29 SER E C 1
ATOM 5781 O O . SER E 1 27 ? 66.960 -13.675 -6.302 1.00 24.23 29 SER E O 1
ATOM 5784 N N . GLU E 1 28 ? 67.510 -13.960 -4.122 1.00 23.25 30 GLU E N 1
ATOM 5785 C CA . GLU E 1 28 ? 67.849 -15.393 -4.228 1.00 24.06 30 GLU E CA 1
ATOM 5786 C C . GLU E 1 28 ? 66.990 -16.339 -3.375 1.00 23.41 30 GLU E C 1
ATOM 5787 O O . GLU E 1 28 ? 67.151 -17.564 -3.464 1.00 24.07 30 GLU E O 1
ATOM 5793 N N . ASP E 1 29 ? 66.095 -15.785 -2.563 1.00 22.23 31 ASP E N 1
ATOM 5794 C CA . ASP E 1 29 ? 65.279 -16.545 -1.615 1.00 21.67 31 ASP E CA 1
ATOM 5795 C C . ASP E 1 29 ? 66.148 -17.511 -0.816 1.00 19.78 31 ASP E C 1
ATOM 5796 O O . ASP E 1 29 ? 65.876 -18.700 -0.716 1.00 20.49 31 ASP E O 1
ATOM 5801 N N . ALA E 1 30 ? 67.219 -16.967 -0.258 1.00 17.46 32 ALA E N 1
ATOM 5802 C CA . ALA E 1 30 ? 68.131 -17.740 0.577 1.00 15.77 32 ALA E CA 1
ATOM 5803 C C . ALA E 1 30 ? 68.709 -16.845 1.650 1.00 14.26 32 ALA E C 1
ATOM 5804 O O . ALA E 1 30 ? 68.615 -15.632 1.575 1.00 14.30 32 ALA E O 1
ATOM 5806 N N . PHE E 1 31 ? 69.350 -17.466 2.626 1.00 12.63 33 PHE E N 1
ATOM 5807 C CA . PHE E 1 31 ? 70.097 -16.749 3.655 1.00 11.93 33 PHE E CA 1
ATOM 5808 C C . PHE E 1 31 ? 71.385 -17.514 3.914 1.00 11.24 33 PHE E C 1
ATOM 5809 O O . PHE E 1 31 ? 71.372 -18.718 4.133 1.00 12.44 33 PHE E O 1
ATOM 5817 N N . ASN E 1 32 ? 72.486 -16.782 3.882 1.00 11.48 34 ASN E N 1
ATOM 5818 C CA . ASN E 1 32 ? 73.838 -17.300 4.078 1.00 12.34 34 ASN E CA 1
ATOM 5819 C C . ASN E 1 32 ? 74.438 -16.550 5.257 1.00 12.87 34 ASN E C 1
ATOM 5820 O O . ASN E 1 32 ? 74.534 -15.330 5.218 1.00 13.38 34 ASN E O 1
ATOM 5825 N N . SER E 1 33 ? 74.777 -17.260 6.322 1.00 13.11 35 SER E N 1
ATOM 5826 C CA . SER E 1 33 ? 75.277 -16.626 7.545 1.00 14.29 35 SER E CA 1
ATOM 5827 C C . SER E 1 33 ? 76.757 -16.252 7.530 1.00 15.78 35 SER E C 1
ATOM 5828 O O . SER E 1 33 ? 77.243 -15.714 8.522 1.00 17.41 35 SER E O 1
ATOM 5831 N N . THR E 1 34 ? 77.487 -16.565 6.462 1.00 16.98 36 THR E N 1
ATOM 5832 C CA . THR E 1 34 ? 78.923 -16.291 6.407 1.00 18.54 36 THR E CA 1
ATOM 5833 C C . THR E 1 34 ? 79.038 -14.880 5.898 1.00 19.20 36 THR E C 1
ATOM 5834 O O . THR E 1 34 ? 79.215 -14.625 4.705 1.00 21.68 36 THR E O 1
ATOM 5838 N N . PHE E 1 35 ? 78.933 -13.971 6.855 1.00 20.02 37 PHE E N 1
ATOM 5839 C CA . PHE E 1 35 ? 78.752 -12.569 6.602 1.00 20.17 37 PHE E CA 1
ATOM 5840 C C . PHE E 1 35 ? 79.974 -11.932 5.998 1.00 19.96 37 PHE E C 1
ATOM 5841 O O . PHE E 1 35 ? 81.126 -12.293 6.306 1.00 20.30 37 PHE E O 1
ATOM 5849 N N . ILE E 1 36 ? 79.707 -10.984 5.117 1.00 18.68 38 ILE E N 1
ATOM 5850 C CA . ILE E 1 36 ? 80.747 -10.155 4.537 1.00 18.29 38 ILE E CA 1
ATOM 5851 C C . ILE E 1 36 ? 80.180 -8.747 4.502 1.00 15.78 38 ILE E C 1
ATOM 5852 O O . ILE E 1 36 ? 79.244 -8.470 3.750 1.00 15.87 38 ILE E O 1
ATOM 5857 N N . SER E 1 37 ? 80.741 -7.857 5.304 1.00 15.26 39 SER E N 1
ATOM 5858 C CA . SER E 1 37 ? 80.341 -6.458 5.292 1.00 13.91 39 SER E CA 1
ATOM 5859 C C . SER E 1 37 ? 80.633 -5.856 3.913 1.00 12.89 39 SER E C 1
ATOM 5860 O O . SER E 1 37 ? 81.619 -6.183 3.267 1.00 14.25 39 SER E O 1
ATOM 5863 N N . THR E 1 38 ? 79.726 -5.013 3.448 1.00 11.98 40 THR E N 1
ATOM 5864 C CA . THR E 1 38 ? 79.790 -4.440 2.117 1.00 11.52 40 THR E CA 1
ATOM 5865 C C . THR E 1 38 ? 80.904 -3.397 2.026 1.00 12.75 40 THR E C 1
ATOM 5866 O O . THR E 1 38 ? 81.056 -2.574 2.908 1.00 13.43 40 THR E O 1
ATOM 5870 N N . ILE E 1 39 ? 81.654 -3.449 0.931 1.00 14.08 41 ILE E N 1
ATOM 5871 C CA . ILE E 1 39 ? 82.763 -2.535 0.683 1.00 16.25 41 ILE E CA 1
ATOM 5872 C C . ILE E 1 39 ? 82.385 -1.607 -0.469 1.00 15.47 41 ILE E C 1
ATOM 5873 O O . ILE E 1 39 ? 82.201 -2.041 -1.614 1.00 17.34 41 ILE E O 1
ATOM 5878 N N . GLY E 1 40 ? 82.201 -0.337 -0.146 1.00 15.75 42 GLY E N 1
ATOM 5879 C CA . GLY E 1 40 ? 81.875 0.653 -1.156 1.00 15.81 42 GLY E CA 1
ATOM 5880 C C . GLY E 1 40 ? 80.376 0.708 -1.356 1.00 15.35 42 GLY E C 1
ATOM 5881 O O . GLY E 1 40 ? 79.694 1.492 -0.724 1.00 17.73 42 GLY E O 1
ATOM 5882 N N . ILE E 1 41 ? 79.893 -0.099 -2.287 1.00 13.85 43 ILE E N 1
ATOM 5883 C CA . ILE E 1 41 ? 78.438 -0.218 -2.564 1.00 13.66 43 ILE E CA 1
ATOM 5884 C C . ILE E 1 41 ? 78.262 -1.461 -3.412 1.00 14.02 43 ILE E C 1
ATOM 5885 O O . ILE E 1 41 ? 79.205 -1.887 -4.071 1.00 16.21 43 ILE E O 1
ATOM 5890 N N . ASP E 1 42 ? 77.083 -2.073 -3.375 1.00 14.49 44 ASP E N 1
ATOM 5891 C CA . ASP E 1 42 ? 76.771 -3.153 -4.307 1.00 14.86 44 ASP E CA 1
ATOM 5892 C C . ASP E 1 42 ? 75.385 -2.951 -4.882 1.00 15.03 44 ASP E C 1
ATOM 5893 O O . ASP E 1 42 ? 74.675 -2.077 -4.439 1.00 14.85 44 ASP E O 1
ATOM 5898 N N . PHE E 1 43 ? 75.026 -3.727 -5.898 1.00 15.70 45 PHE E N 1
ATOM 5899 C CA . PHE E 1 43 ? 73.658 -3.675 -6.389 1.00 18.29 45 PHE E CA 1
ATOM 5900 C C . PHE E 1 43 ? 73.221 -4.994 -6.942 1.00 19.04 45 PHE E C 1
ATOM 5901 O O . PHE E 1 43 ? 74.033 -5.822 -7.329 1.00 19.33 45 PHE E O 1
ATOM 5909 N N . LYS E 1 44 ? 71.905 -5.164 -6.980 1.00 19.68 46 LYS E N 1
ATOM 5910 C CA . LYS E 1 44 ? 71.275 -6.321 -7.608 1.00 21.19 46 LYS E CA 1
ATOM 5911 C C . LYS E 1 44 ? 70.058 -5.820 -8.357 1.00 22.08 46 LYS E C 1
ATOM 5912 O O . LYS E 1 44 ? 69.510 -4.775 -8.017 1.00 21.77 46 LYS E O 1
ATOM 5918 N N . ILE E 1 45 ? 69.671 -6.561 -9.386 1.00 24.07 47 ILE E N 1
ATOM 5919 C CA . ILE E 1 45 ? 68.485 -6.247 -10.175 1.00 25.42 47 ILE E CA 1
ATOM 5920 C C . ILE E 1 45 ? 67.511 -7.397 -10.011 1.00 26.28 47 ILE E C 1
ATOM 5921 O O . ILE E 1 45 ? 67.909 -8.560 -10.018 1.00 26.65 47 ILE E O 1
ATOM 5926 N N . ARG E 1 46 ? 66.230 -7.074 -9.851 1.00 26.61 48 ARG E N 1
ATOM 5927 C CA . ARG E 1 46 ? 65.184 -8.086 -9.956 1.00 27.62 48 ARG E CA 1
ATOM 5928 C C . ARG E 1 46 ? 64.012 -7.418 -10.652 1.00 28.53 48 ARG E C 1
ATOM 5929 O O . ARG E 1 46 ? 63.660 -6.295 -10.316 1.00 27.40 48 ARG E O 1
ATOM 5937 N N . THR E 1 47 ? 63.433 -8.107 -11.634 1.00 30.53 49 THR E N 1
ATOM 5938 C CA . THR E 1 47 ? 62.243 -7.612 -12.326 1.00 31.73 49 THR E CA 1
ATOM 5939 C C . THR E 1 47 ? 61.024 -8.344 -11.770 1.00 32.03 49 THR E C 1
ATOM 5940 O O . THR E 1 47 ? 61.012 -9.575 -11.709 1.00 31.80 49 THR E O 1
ATOM 5944 N N . ILE E 1 48 ? 60.037 -7.564 -11.327 1.00 32.13 50 ILE E N 1
ATOM 5945 C CA . ILE E 1 48 ? 58.772 -8.080 -10.812 1.00 33.01 50 ILE E CA 1
ATOM 5946 C C . ILE E 1 48 ? 57.628 -7.625 -11.726 1.00 35.53 50 ILE E C 1
ATOM 5947 O O . ILE E 1 48 ? 57.822 -6.803 -12.618 1.00 35.39 50 ILE E O 1
ATOM 5952 N N . GLU E 1 49 ? 56.438 -8.163 -11.492 1.00 38.85 51 GLU E N 1
ATOM 5953 C CA . GLU E 1 49 ? 55.256 -7.763 -12.256 1.00 40.15 51 GLU E CA 1
ATOM 5954 C C . GLU E 1 49 ? 54.269 -7.059 -11.336 1.00 39.64 51 GLU E C 1
ATOM 5955 O O . GLU E 1 49 ? 53.936 -7.572 -10.268 1.00 38.74 51 GLU E O 1
ATOM 5961 N N . LEU E 1 50 ? 53.832 -5.871 -11.747 1.00 39.65 52 LEU E N 1
ATOM 5962 C CA . LEU E 1 50 ? 52.743 -5.153 -11.092 1.00 40.09 52 LEU E CA 1
ATOM 5963 C C . LEU E 1 50 ? 51.758 -4.796 -12.181 1.00 41.38 52 LEU E C 1
ATOM 5964 O O . LEU E 1 50 ? 52.161 -4.274 -13.216 1.00 40.62 52 LEU E O 1
ATOM 5969 N N . ASP E 1 51 ? 50.481 -5.078 -11.956 1.00 43.23 53 ASP E N 1
ATOM 5970 C CA . ASP E 1 51 ? 49.441 -4.715 -12.915 1.00 45.36 53 ASP E CA 1
ATOM 5971 C C . ASP E 1 51 ? 49.746 -5.212 -14.326 1.00 46.43 53 ASP E C 1
ATOM 5972 O O . ASP E 1 51 ? 49.463 -4.520 -15.312 1.00 47.01 53 ASP E O 1
ATOM 5977 N N . GLY E 1 52 ? 50.318 -6.409 -14.423 1.00 47.37 54 GLY E N 1
ATOM 5978 C CA . GLY E 1 52 ? 50.686 -6.984 -15.714 1.00 48.42 54 GLY E CA 1
ATOM 5979 C C . GLY E 1 52 ? 51.831 -6.277 -16.421 1.00 48.82 54 GLY E C 1
ATOM 5980 O O . GLY E 1 52 ? 52.104 -6.559 -17.586 1.00 49.24 54 GLY E O 1
ATOM 5981 N N . LYS E 1 53 ? 52.511 -5.378 -15.709 1.00 48.67 55 LYS E N 1
ATOM 5982 C CA . LYS E 1 53 ? 53.593 -4.572 -16.264 1.00 48.45 55 LYS E CA 1
ATOM 5983 C C . LYS E 1 53 ? 54.895 -5.054 -15.651 1.00 46.74 55 LYS E C 1
ATOM 5984 O O . LYS E 1 53 ? 54.904 -5.482 -14.498 1.00 45.23 55 LYS E O 1
ATOM 5990 N N . ARG E 1 54 ? 55.980 -4.994 -16.418 1.00 45.75 56 ARG E N 1
ATOM 5991 C CA . ARG E 1 54 ? 57.288 -5.396 -15.902 1.00 45.36 56 ARG E CA 1
ATOM 5992 C C . ARG E 1 54 ? 58.010 -4.227 -15.231 1.00 41.71 56 ARG E C 1
ATOM 5993 O O . ARG E 1 54 ? 58.214 -3.171 -15.824 1.00 40.59 56 ARG E O 1
ATOM 6001 N N . ILE E 1 55 ? 58.380 -4.436 -13.969 1.00 37.81 57 ILE E N 1
ATOM 6002 C CA . ILE E 1 55 ? 58.970 -3.401 -13.139 1.00 35.21 57 ILE E CA 1
ATOM 6003 C C . ILE E 1 55 ? 60.385 -3.870 -12.809 1.00 33.19 57 ILE E C 1
ATOM 6004 O O . ILE E 1 55 ? 60.559 -4.794 -12.015 1.00 32.09 57 ILE E O 1
ATOM 6009 N N . LYS E 1 56 ? 61.383 -3.280 -13.456 1.00 31.43 58 LYS E N 1
ATOM 6010 C CA . LYS E 1 56 ? 62.780 -3.576 -13.108 1.00 30.77 58 LYS E CA 1
ATOM 6011 C C . LYS E 1 56 ? 63.204 -2.784 -11.882 1.00 28.43 58 LYS E C 1
ATOM 6012 O O . LYS E 1 56 ? 63.153 -1.554 -11.873 1.00 27.95 58 LYS E O 1
ATOM 6018 N N . LEU E 1 57 ? 63.649 -3.504 -10.852 1.00 26.43 59 LEU E N 1
ATOM 6019 C CA . LEU E 1 57 ? 64.133 -2.887 -9.633 1.00 25.05 59 LEU E CA 1
ATOM 6020 C C . LEU E 1 57 ? 65.646 -2.975 -9.661 1.00 24.22 59 LEU E C 1
ATOM 6021 O O . LEU E 1 57 ? 66.204 -4.064 -9.758 1.00 24.94 59 LEU E O 1
ATOM 6026 N N . GLN E 1 58 ? 66.281 -1.818 -9.602 1.00 23.19 60 GLN E N 1
ATOM 6027 C CA . GLN E 1 58 ? 67.740 -1.712 -9.549 1.00 23.28 60 GLN E CA 1
ATOM 6028 C C . GLN E 1 58 ? 68.026 -1.290 -8.122 1.00 20.44 60 GLN E C 1
ATOM 6029 O O . GLN E 1 58 ? 67.765 -0.150 -7.742 1.00 19.23 60 GLN E O 1
ATOM 6035 N N . ILE E 1 59 ? 68.548 -2.221 -7.323 1.00 17.93 61 ILE E N 1
ATOM 6036 C CA . ILE E 1 59 ? 68.549 -2.058 -5.890 1.00 16.95 61 ILE E CA 1
ATOM 6037 C C . ILE E 1 59 ? 69.988 -1.905 -5.412 1.00 15.77 61 ILE E C 1
ATOM 6038 O O . ILE E 1 59 ? 70.803 -2.816 -5.592 1.00 16.86 61 ILE E O 1
ATOM 6043 N N . TRP E 1 60 ? 70.257 -0.766 -4.779 1.00 15.15 62 TRP E N 1
ATOM 6044 C CA . TRP E 1 60 ? 71.604 -0.383 -4.351 1.00 14.62 62 TRP E CA 1
ATOM 6045 C C . TRP E 1 60 ? 71.739 -0.670 -2.874 1.00 13.98 62 TRP E C 1
ATOM 6046 O O . TRP E 1 60 ? 70.978 -0.162 -2.063 1.00 14.23 62 TRP E O 1
ATOM 6057 N N . ASP E 1 61 ? 72.712 -1.510 -2.556 1.00 13.59 63 ASP E N 1
ATOM 6058 C CA . ASP E 1 61 ? 72.958 -2.015 -1.238 1.00 13.10 63 ASP E CA 1
ATOM 6059 C C . ASP E 1 61 ? 74.163 -1.264 -0.697 1.00 12.80 63 ASP E C 1
ATOM 6060 O O . ASP E 1 61 ? 75.303 -1.559 -1.076 1.00 12.89 63 ASP E O 1
ATOM 6065 N N . THR E 1 62 ? 73.904 -0.277 0.159 1.00 12.16 64 THR E N 1
ATOM 6066 C CA . THR E 1 62 ? 74.953 0.614 0.613 1.00 12.93 64 THR E CA 1
ATOM 6067 C C . THR E 1 62 ? 75.777 0.003 1.720 1.00 12.80 64 THR E C 1
ATOM 6068 O O . THR E 1 62 ? 75.298 -0.831 2.481 1.00 14.06 64 THR E O 1
ATOM 6072 N N . ALA E 1 63 ? 77.029 0.448 1.802 1.00 13.22 65 ALA E N 1
ATOM 6073 C CA . ALA E 1 63 ? 77.925 0.044 2.857 1.00 13.74 65 ALA E CA 1
ATOM 6074 C C . ALA E 1 63 ? 77.694 0.958 4.028 1.00 14.87 65 ALA E C 1
ATOM 6075 O O . ALA E 1 63 ? 77.916 2.167 3.914 1.00 17.24 65 ALA E O 1
ATOM 6077 N N . GLY E 1 64 ? 77.261 0.397 5.154 1.00 15.34 66 GLY E N 1
ATOM 6078 C CA . GLY E 1 64 ? 77.023 1.161 6.356 1.00 15.69 66 GLY E CA 1
ATOM 6079 C C . GLY E 1 64 ? 78.214 1.692 7.122 1.00 17.51 66 GLY E C 1
ATOM 6080 O O . GLY E 1 64 ? 78.061 2.623 7.906 1.00 19.12 66 GLY E O 1
ATOM 6081 N N . GLN E 1 65 ? 79.387 1.096 6.941 1.00 18.54 67 GLN E N 1
ATOM 6082 C CA . GLN E 1 65 ? 80.570 1.545 7.677 1.00 20.78 67 GLN E CA 1
ATOM 6083 C C . GLN E 1 65 ? 80.910 2.984 7.352 1.00 21.63 67 GLN E C 1
ATOM 6084 O O . GLN E 1 65 ? 80.867 3.399 6.202 1.00 20.10 67 GLN E O 1
ATOM 6090 N N . GLU E 1 66 ? 81.281 3.728 8.385 1.00 24.05 68 GLU E N 1
ATOM 6091 C CA . GLU E 1 66 ? 81.554 5.164 8.277 1.00 26.57 68 GLU E CA 1
ATOM 6092 C C . GLU E 1 66 ? 82.481 5.550 7.120 1.00 25.84 68 GLU E C 1
ATOM 6093 O O . GLU E 1 66 ? 82.263 6.554 6.441 1.00 25.92 68 GLU E O 1
ATOM 6099 N N . ARG E 1 67 ? 83.515 4.750 6.898 1.00 25.63 69 ARG E N 1
ATOM 6100 C CA . ARG E 1 67 ? 84.530 5.069 5.902 1.00 26.08 69 ARG E CA 1
ATOM 6101 C C . ARG E 1 67 ? 84.003 5.104 4.440 1.00 24.51 69 ARG E C 1
ATOM 6102 O O . ARG E 1 67 ? 84.666 5.654 3.545 1.00 25.06 69 ARG E O 1
ATOM 6110 N N . PHE E 1 68 ? 82.809 4.547 4.200 1.00 22.14 70 PHE E N 1
ATOM 6111 C CA . PHE E 1 68 ? 82.203 4.534 2.856 1.00 21.74 70 PHE E CA 1
ATOM 6112 C C . PHE E 1 68 ? 81.055 5.498 2.706 1.00 22.43 70 PHE E C 1
ATOM 6113 O O . PHE E 1 68 ? 80.371 5.497 1.689 1.00 21.84 70 PHE E O 1
ATOM 6121 N N . ARG E 1 69 ? 80.838 6.337 3.703 1.00 24.73 71 ARG E N 1
ATOM 6122 C CA . ARG E 1 69 ? 79.635 7.159 3.662 1.00 26.59 71 ARG E CA 1
ATOM 6123 C C . ARG E 1 69 ? 79.664 8.251 2.589 1.00 26.44 71 ARG E C 1
ATOM 6124 O O . ARG E 1 69 ? 78.610 8.627 2.070 1.00 25.62 71 ARG E O 1
ATOM 6132 N N . THR E 1 70 ? 80.858 8.677 2.185 1.00 26.50 72 THR E N 1
ATOM 6133 C CA . THR E 1 70 ? 80.977 9.612 1.072 1.00 26.54 72 THR E CA 1
ATOM 6134 C C . THR E 1 70 ? 80.623 8.967 -0.266 1.00 24.88 72 THR E C 1
ATOM 6135 O O . THR E 1 70 ? 80.261 9.670 -1.208 1.00 25.93 72 THR E O 1
ATOM 6139 N N . ILE E 1 71 ? 80.727 7.642 -0.351 1.00 22.38 73 ILE E N 1
ATOM 6140 C CA . ILE E 1 71 ? 80.247 6.908 -1.516 1.00 21.34 73 ILE E CA 1
ATOM 6141 C C . ILE E 1 71 ? 78.731 6.851 -1.470 1.00 21.22 73 ILE E C 1
ATOM 6142 O O . ILE E 1 71 ? 78.058 7.242 -2.425 1.00 21.60 73 ILE E O 1
ATOM 6147 N N . THR E 1 72 ? 78.200 6.396 -0.345 1.00 21.38 74 THR E N 1
ATOM 6148 C CA . THR E 1 72 ? 76.758 6.197 -0.198 1.00 22.84 74 THR E CA 1
ATOM 6149 C C . THR E 1 72 ? 75.939 7.422 -0.585 1.00 23.81 74 THR E C 1
ATOM 6150 O O . THR E 1 72 ? 74.977 7.341 -1.371 1.00 22.94 74 THR E O 1
ATOM 6154 N N . THR E 1 73 ? 76.317 8.566 -0.033 1.00 25.20 75 THR E N 1
ATOM 6155 C CA . THR E 1 73 ? 75.473 9.749 -0.170 1.00 26.21 75 THR E CA 1
ATOM 6156 C C . THR E 1 73 ? 75.407 10.241 -1.617 1.00 25.14 75 THR E C 1
ATOM 6157 O O . THR E 1 73 ? 74.480 10.969 -1.990 1.00 25.43 75 THR E O 1
ATOM 6161 N N . ALA E 1 74 ? 76.365 9.829 -2.451 1.00 23.10 76 ALA E N 1
ATOM 6162 C CA . ALA E 1 74 ? 76.310 10.147 -3.877 1.00 22.26 76 ALA E CA 1
ATOM 6163 C C . ALA E 1 74 ? 75.176 9.478 -4.632 1.00 21.11 76 ALA E C 1
ATOM 6164 O O . ALA E 1 74 ? 74.896 9.851 -5.766 1.00 21.57 76 ALA E O 1
ATOM 6166 N N . TYR E 1 75 ? 74.541 8.469 -4.031 1.00 19.87 77 TYR E N 1
ATOM 6167 C CA . TYR E 1 75 ? 73.525 7.681 -4.726 1.00 19.06 77 TYR E CA 1
ATOM 6168 C C . TYR E 1 75 ? 72.084 8.096 -4.409 1.00 20.50 77 TYR E C 1
ATOM 6169 O O . TYR E 1 75 ? 71.153 7.577 -5.009 1.00 20.40 77 TYR E O 1
ATOM 6178 N N . TYR E 1 76 ? 71.911 9.049 -3.505 1.00 22.82 78 TYR E N 1
ATOM 6179 C CA . TYR E 1 76 ? 70.552 9.524 -3.161 1.00 25.62 78 TYR E CA 1
ATOM 6180 C C . TYR E 1 76 ? 69.843 10.146 -4.359 1.00 28.16 78 TYR E C 1
ATOM 6181 O O . TYR E 1 76 ? 68.655 9.894 -4.591 1.00 28.92 78 TYR E O 1
ATOM 6190 N N . ARG E 1 77 ? 70.566 10.988 -5.094 1.00 31.14 79 ARG E N 1
ATOM 6191 C CA . ARG E 1 77 ? 70.004 11.729 -6.235 1.00 33.85 79 ARG E CA 1
ATOM 6192 C C . ARG E 1 77 ? 69.188 10.839 -7.188 1.00 33.61 79 ARG E C 1
ATOM 6193 O O . ARG E 1 77 ? 68.009 11.114 -7.452 1.00 33.00 79 ARG E O 1
ATOM 6201 N N . GLY E 1 78 ? 69.748 9.750 -7.687 1.00 33.19 80 GLY E N 1
ATOM 6202 C CA . GLY E 1 78 ? 68.899 8.844 -8.486 1.00 33.42 80 GLY E CA 1
ATOM 6203 C C . GLY E 1 78 ? 67.583 8.324 -7.858 1.00 32.65 80 GLY E C 1
ATOM 6204 O O . GLY E 1 78 ? 66.615 8.011 -8.568 1.00 32.65 80 GLY E O 1
ATOM 6205 N N . ALA E 1 79 ? 67.525 8.263 -6.533 1.00 30.74 81 ALA E N 1
ATOM 6206 C CA . ALA E 1 79 ? 66.681 7.276 -5.860 1.00 29.19 81 ALA E CA 1
ATOM 6207 C C . ALA E 1 79 ? 65.192 7.541 -5.997 1.00 28.65 81 ALA E C 1
ATOM 6208 O O . ALA E 1 79 ? 64.744 8.680 -5.859 1.00 29.27 81 ALA E O 1
ATOM 6210 N N . MET E 1 80 ? 64.440 6.469 -6.245 1.00 27.63 82 MET E N 1
ATOM 6211 C CA . MET E 1 80 ? 62.983 6.542 -6.311 1.00 28.69 82 MET E CA 1
ATOM 6212 C C . MET E 1 80 ? 62.330 5.892 -5.103 1.00 26.61 82 MET E C 1
ATOM 6213 O O . MET E 1 80 ? 61.188 6.180 -4.786 1.00 27.19 82 MET E O 1
ATOM 6218 N N . GLY E 1 81 ? 63.058 5.012 -4.424 1.00 24.36 83 GLY E N 1
ATOM 6219 C CA . GLY E 1 81 ? 62.610 4.465 -3.162 1.00 22.96 83 GLY E CA 1
ATOM 6220 C C . GLY E 1 81 ? 63.804 4.166 -2.279 1.00 21.63 83 GLY E C 1
ATOM 6221 O O . GLY E 1 81 ? 64.865 3.781 -2.781 1.00 20.71 83 GLY E O 1
ATOM 6222 N N . ILE E 1 82 ? 63.650 4.402 -0.978 1.00 20.49 84 ILE E N 1
ATOM 6223 C CA . ILE E 1 82 ? 64.696 4.101 0.013 1.00 20.67 84 ILE E CA 1
ATOM 6224 C C . ILE E 1 82 ? 64.125 3.236 1.138 1.00 20.48 84 ILE E C 1
ATOM 6225 O O . ILE E 1 82 ? 63.113 3.583 1.718 1.00 21.00 84 ILE E O 1
ATOM 6230 N N . MET E 1 83 ? 64.770 2.105 1.425 1.00 18.98 85 MET E N 1
ATOM 6231 C CA . MET E 1 83 ? 64.515 1.333 2.635 1.00 19.37 85 MET E CA 1
ATOM 6232 C C . MET E 1 83 ? 65.499 1.803 3.703 1.00 18.29 85 MET E C 1
ATOM 6233 O O . MET E 1 83 ? 66.718 1.768 3.501 1.00 17.71 85 MET E O 1
ATOM 6238 N N . LEU E 1 84 ? 64.960 2.241 4.829 1.00 18.46 86 LEU E N 1
ATOM 6239 C CA . LEU E 1 84 ? 65.725 2.643 5.991 1.00 18.29 86 LEU E CA 1
ATOM 6240 C C . LEU E 1 84 ? 65.705 1.461 6.961 1.00 17.81 86 LEU E C 1
ATOM 6241 O O . LEU E 1 84 ? 64.644 1.123 7.509 1.00 19.28 86 LEU E O 1
ATOM 6246 N N . VAL E 1 85 ? 66.853 0.831 7.173 1.00 16.49 87 VAL E N 1
ATOM 6247 C CA . VAL E 1 85 ? 66.887 -0.446 7.867 1.00 15.27 87 VAL E CA 1
ATOM 6248 C C . VAL E 1 85 ? 67.569 -0.296 9.216 1.00 15.72 87 VAL E C 1
ATOM 6249 O O . VAL E 1 85 ? 68.662 0.267 9.311 1.00 15.70 87 VAL E O 1
ATOM 6253 N N . TYR E 1 86 ? 66.910 -0.789 10.264 1.00 16.07 88 TYR E N 1
ATOM 6254 C CA . TYR E 1 86 ? 67.565 -0.972 11.549 1.00 16.68 88 TYR E CA 1
ATOM 6255 C C . TYR E 1 86 ? 67.478 -2.441 11.985 1.00 16.07 88 TYR E C 1
ATOM 6256 O O . TYR E 1 86 ? 66.859 -3.255 11.307 1.00 16.18 88 TYR E O 1
ATOM 6265 N N . ASP E 1 87 ? 68.132 -2.756 13.098 1.00 16.55 89 ASP E N 1
ATOM 6266 C CA . ASP E 1 87 ? 68.189 -4.095 13.689 1.00 16.74 89 ASP E CA 1
ATOM 6267 C C . ASP E 1 87 ? 67.406 -4.017 15.005 1.00 17.59 89 ASP E C 1
ATOM 6268 O O . ASP E 1 87 ? 67.736 -3.220 15.877 1.00 18.15 89 ASP E O 1
ATOM 6273 N N . ILE E 1 88 ? 66.352 -4.821 15.128 1.00 17.99 90 ILE E N 1
ATOM 6274 C CA . ILE E 1 88 ? 65.480 -4.765 16.319 1.00 19.83 90 ILE E CA 1
ATOM 6275 C C . ILE E 1 88 ? 66.225 -5.162 17.601 1.00 19.88 90 ILE E C 1
ATOM 6276 O O . ILE E 1 88 ? 65.750 -4.868 18.707 1.00 20.40 90 ILE E O 1
ATOM 6281 N N . THR E 1 89 ? 67.385 -5.822 17.460 1.00 20.21 91 THR E N 1
ATOM 6282 C CA . THR E 1 89 ? 68.250 -6.179 18.595 1.00 21.31 91 THR E CA 1
ATOM 6283 C C . THR E 1 89 ? 69.296 -5.102 18.912 1.00 22.27 91 THR E C 1
ATOM 6284 O O . THR E 1 89 ? 70.146 -5.301 19.779 1.00 23.40 91 THR E O 1
ATOM 6288 N N . ASN E 1 90 ? 69.234 -3.966 18.209 1.00 22.68 92 ASN E N 1
ATOM 6289 C CA . ASN E 1 90 ? 70.228 -2.913 18.353 1.00 23.72 92 ASN E CA 1
ATOM 6290 C C . ASN E 1 90 ? 69.572 -1.533 18.407 1.00 25.13 92 ASN E C 1
ATOM 6291 O O . ASN E 1 90 ? 69.237 -0.935 17.395 1.00 24.04 92 ASN E O 1
ATOM 6296 N N . GLU E 1 91 ? 69.390 -1.056 19.630 1.00 27.09 93 GLU E N 1
ATOM 6297 C CA . GLU E 1 91 ? 68.770 0.226 19.925 1.00 28.97 93 GLU E CA 1
ATOM 6298 C C . GLU E 1 91 ? 69.441 1.379 19.176 1.00 28.24 93 GLU E C 1
ATOM 6299 O O . GLU E 1 91 ? 68.756 2.239 18.593 1.00 27.85 93 GLU E O 1
ATOM 6305 N N . LYS E 1 92 ? 70.772 1.384 19.176 1.00 27.40 94 LYS E N 1
ATOM 6306 C CA . LYS E 1 92 ? 71.530 2.446 18.511 1.00 27.70 94 LYS E CA 1
ATOM 6307 C C . LYS E 1 92 ? 71.181 2.537 17.025 1.00 25.35 94 LYS E C 1
ATOM 6308 O O . LYS E 1 92 ? 71.070 3.633 16.471 1.00 25.09 94 LYS E O 1
ATOM 6314 N N . SER E 1 93 ? 71.031 1.385 16.369 1.00 23.69 95 SER E N 1
ATOM 6315 C CA . SER E 1 93 ? 70.745 1.368 14.931 1.00 22.62 95 SER E CA 1
ATOM 6316 C C . SER E 1 93 ? 69.391 1.985 14.624 1.00 22.80 95 SER E C 1
ATOM 6317 O O . SER E 1 93 ? 69.189 2.564 13.573 1.00 22.16 95 SER E O 1
ATOM 6320 N N . PHE E 1 94 ? 68.476 1.863 15.578 1.00 23.16 96 PHE E N 1
ATOM 6321 C CA . PHE E 1 94 ? 67.146 2.442 15.490 1.00 24.15 96 PHE E CA 1
ATOM 6322 C C . PHE E 1 94 ? 67.221 3.948 15.722 1.00 25.87 96 PHE E C 1
ATOM 6323 O O . PHE E 1 94 ? 66.657 4.723 14.952 1.00 26.46 96 PHE E O 1
ATOM 6331 N N . ASP E 1 95 ? 67.939 4.348 16.769 1.00 27.78 97 ASP E N 1
ATOM 6332 C CA . ASP E 1 95 ? 68.179 5.765 17.062 1.00 29.69 97 ASP E CA 1
ATOM 6333 C C . ASP E 1 95 ? 68.755 6.467 15.828 1.00 28.69 97 ASP E C 1
ATOM 6334 O O . ASP E 1 95 ? 68.427 7.616 15.538 1.00 29.30 97 ASP E O 1
ATOM 6339 N N . ASN E 1 96 ? 69.629 5.772 15.109 1.00 26.55 98 ASN E N 1
ATOM 6340 C CA . ASN E 1 96 ? 70.292 6.362 13.943 1.00 25.52 98 ASN E CA 1
ATOM 6341 C C . ASN E 1 96 ? 69.423 6.533 12.711 1.00 24.81 98 ASN E C 1
ATOM 6342 O O . ASN E 1 96 ? 69.820 7.240 11.796 1.00 24.41 98 ASN E O 1
ATOM 6347 N N . ILE E 1 97 ? 68.247 5.914 12.678 1.00 24.75 99 ILE E N 1
ATOM 6348 C CA . ILE E 1 97 ? 67.314 6.105 11.573 1.00 24.92 99 ILE E CA 1
ATOM 6349 C C . ILE E 1 97 ? 67.002 7.592 11.400 1.00 26.54 99 ILE E C 1
ATOM 6350 O O . ILE E 1 97 ? 66.937 8.079 10.276 1.00 25.59 99 ILE E O 1
ATOM 6355 N N . ARG E 1 98 ? 66.825 8.294 12.519 1.00 29.08 100 ARG E N 1
ATOM 6356 C CA . ARG E 1 98 ? 66.643 9.749 12.543 1.00 31.85 100 ARG E CA 1
ATOM 6357 C C . ARG E 1 98 ? 67.730 10.462 11.750 1.00 30.28 100 ARG E C 1
ATOM 6358 O O . ARG E 1 98 ? 67.459 11.372 10.953 1.00 28.95 100 ARG E O 1
ATOM 6366 N N . ASN E 1 99 ? 68.969 10.054 12.001 1.00 28.95 101 ASN E N 1
ATOM 6367 C CA . ASN E 1 99 ? 70.134 10.662 11.362 1.00 28.87 101 ASN E CA 1
ATOM 6368 C C . ASN E 1 99 ? 70.226 10.322 9.879 1.00 27.17 101 ASN E C 1
ATOM 6369 O O . ASN E 1 99 ? 70.565 11.178 9.055 1.00 26.33 101 ASN E O 1
ATOM 6374 N N . TRP E 1 100 ? 69.901 9.084 9.526 1.00 25.79 102 TRP E N 1
ATOM 6375 C CA . TRP E 1 100 ? 69.818 8.712 8.112 1.00 24.61 102 TRP E CA 1
ATOM 6376 C C . TRP E 1 100 ? 68.755 9.520 7.367 1.00 25.25 102 TRP E C 1
ATOM 6377 O O . TRP E 1 100 ? 68.967 9.942 6.233 1.00 24.59 102 TRP E O 1
ATOM 6388 N N . ILE E 1 101 ? 67.612 9.745 8.003 1.00 26.04 103 ILE E N 1
ATOM 6389 C CA . ILE E 1 101 ? 66.545 10.512 7.362 1.00 27.62 103 ILE E CA 1
ATOM 6390 C C . ILE E 1 101 ? 67.021 11.934 7.121 1.00 28.37 103 ILE E C 1
ATOM 6391 O O . ILE E 1 101 ? 66.787 12.508 6.049 1.00 28.02 103 ILE E O 1
ATOM 6396 N N . ARG E 1 102 ? 67.736 12.486 8.091 1.00 29.36 104 ARG E N 1
ATOM 6397 C CA . ARG E 1 102 ? 68.263 13.835 7.929 1.00 30.98 104 ARG E CA 1
ATOM 6398 C C . ARG E 1 102 ? 69.309 13.889 6.828 1.00 29.83 104 ARG E C 1
ATOM 6399 O O . ARG E 1 102 ? 69.387 14.862 6.065 1.00 29.64 104 ARG E O 1
ATOM 6407 N N . ASN E 1 103 ? 70.139 12.857 6.767 1.00 28.67 105 ASN E N 1
ATOM 6408 C CA . ASN E 1 103 ? 71.156 12.790 5.733 1.00 28.21 105 ASN E CA 1
ATOM 6409 C C . ASN E 1 103 ? 70.539 12.806 4.336 1.00 28.03 105 ASN E C 1
ATOM 6410 O O . ASN E 1 103 ? 71.044 13.481 3.432 1.00 27.98 105 ASN E O 1
ATOM 6415 N N . ILE E 1 104 ? 69.439 12.080 4.167 1.00 28.10 106 ILE E N 1
ATOM 6416 C CA . ILE E 1 104 ? 68.666 12.108 2.932 1.00 29.14 106 ILE E CA 1
ATOM 6417 C C . ILE E 1 104 ? 68.122 13.522 2.660 1.00 30.70 106 ILE E C 1
ATOM 6418 O O . ILE E 1 104 ? 68.142 13.988 1.524 1.00 31.34 106 ILE E O 1
ATOM 6423 N N . GLU E 1 105 ? 67.663 14.200 3.708 1.00 32.95 107 GLU E N 1
ATOM 6424 C CA . GLU E 1 105 ? 67.158 15.577 3.581 1.00 35.79 107 GLU E CA 1
ATOM 6425 C C . GLU E 1 105 ? 68.241 16.549 3.109 1.00 34.09 107 GLU E C 1
ATOM 6426 O O . GLU E 1 105 ? 67.968 17.454 2.312 1.00 34.18 107 GLU E O 1
ATOM 6432 N N . GLU E 1 106 ? 69.459 16.373 3.622 1.00 32.75 108 GLU E N 1
ATOM 6433 C CA . GLU E 1 106 ? 70.579 17.270 3.311 1.00 32.11 108 GLU E CA 1
ATOM 6434 C C . GLU E 1 106 ? 71.058 17.137 1.881 1.00 32.26 108 GLU E C 1
ATOM 6435 O O . GLU E 1 106 ? 71.703 18.032 1.357 1.00 32.13 108 GLU E O 1
ATOM 6441 N N . HIS E 1 107 ? 70.755 16.013 1.258 1.00 32.70 109 HIS E N 1
ATOM 6442 C CA . HIS E 1 107 ? 71.018 15.844 -0.157 1.00 33.35 109 HIS E CA 1
ATOM 6443 C C . HIS E 1 107 ? 69.647 16.091 -0.755 1.00 37.10 109 HIS E C 1
ATOM 6444 O O . HIS E 1 107 ? 68.998 17.082 -0.406 1.00 37.65 109 HIS E O 1
ATOM 6451 N N . ALA E 1 108 ? 69.170 15.232 -1.627 1.00 41.16 110 ALA E N 1
ATOM 6452 C CA . ALA E 1 108 ? 67.726 15.131 -1.765 1.00 44.50 110 ALA E CA 1
ATOM 6453 C C . ALA E 1 108 ? 67.395 13.715 -2.198 1.00 47.04 110 ALA E C 1
ATOM 6454 O O . ALA E 1 108 ? 68.295 12.932 -2.482 1.00 47.20 110 ALA E O 1
ATOM 6456 N N . SER E 1 109 ? 66.116 13.368 -2.231 1.00 49.83 111 SER E N 1
ATOM 6457 C CA . SER E 1 109 ? 65.043 14.243 -1.802 1.00 51.64 111 SER E CA 1
ATOM 6458 C C . SER E 1 109 ? 64.391 13.562 -0.622 1.00 51.19 111 SER E C 1
ATOM 6459 O O . SER E 1 109 ? 64.328 12.334 -0.569 1.00 50.99 111 SER E O 1
ATOM 6462 N N . ALA E 1 110 ? 63.950 14.362 0.341 1.00 50.65 112 ALA E N 1
ATOM 6463 C CA . ALA E 1 110 ? 62.948 13.914 1.296 1.00 49.66 112 ALA E CA 1
ATOM 6464 C C . ALA E 1 110 ? 61.669 13.473 0.556 1.00 49.36 112 ALA E C 1
ATOM 6465 O O . ALA E 1 110 ? 60.865 12.709 1.095 1.00 49.26 112 ALA E O 1
ATOM 6467 N N . ASP E 1 111 ? 61.494 13.961 -0.675 1.00 47.95 113 ASP E N 1
ATOM 6468 C CA . ASP E 1 111 ? 60.355 13.602 -1.533 1.00 47.03 113 ASP E CA 1
ATOM 6469 C C . ASP E 1 111 ? 60.356 12.150 -2.041 1.00 44.08 113 ASP E C 1
ATOM 6470 O O . ASP E 1 111 ? 59.311 11.629 -2.433 1.00 44.26 113 ASP E O 1
ATOM 6472 N N . VAL E 1 112 ? 61.524 11.517 -2.063 1.00 40.31 114 VAL E N 1
ATOM 6473 C CA . VAL E 1 112 ? 61.649 10.115 -2.470 1.00 37.12 114 VAL E CA 1
ATOM 6474 C C . VAL E 1 112 ? 60.805 9.228 -1.549 1.00 35.28 114 VAL E C 1
ATOM 6475 O O . VAL E 1 112 ? 60.687 9.517 -0.362 1.00 35.34 114 VAL E O 1
ATOM 6479 N N . GLU E 1 113 ? 60.221 8.165 -2.099 1.00 32.76 115 GLU E N 1
ATOM 6480 C CA . GLU E 1 113 ? 59.427 7.221 -1.312 1.00 31.80 115 GLU E CA 1
ATOM 6481 C C . GLU E 1 113 ? 60.331 6.517 -0.302 1.00 30.11 115 GLU E C 1
ATOM 6482 O O . GLU E 1 113 ? 61.394 6.021 -0.670 1.00 29.03 115 GLU E O 1
ATOM 6488 N N . LYS E 1 114 ? 59.927 6.514 0.968 1.00 28.66 116 LYS E N 1
ATOM 6489 C CA . LYS E 1 114 ? 60.715 5.895 2.040 1.00 29.05 116 LYS E CA 1
ATOM 6490 C C . LYS E 1 114 ? 59.869 4.899 2.819 1.00 27.67 116 LYS E C 1
ATOM 6491 O O . LYS E 1 114 ? 58.653 5.069 2.952 1.00 27.68 116 LYS E O 1
ATOM 6497 N N . MET E 1 115 ? 60.534 3.893 3.376 1.00 26.05 117 MET E N 1
ATOM 6498 C CA . MET E 1 115 ? 59.908 2.872 4.214 1.00 26.03 117 MET E CA 1
ATOM 6499 C C . MET E 1 115 ? 60.935 2.481 5.251 1.00 23.68 117 MET E C 1
ATOM 6500 O O . MET E 1 115 ? 62.137 2.415 4.928 1.00 23.45 117 MET E O 1
ATOM 6505 N N . ILE E 1 116 ? 60.505 2.223 6.487 1.00 22.25 118 ILE E N 1
ATOM 6506 C CA A ILE E 1 116 ? 61.448 1.743 7.487 0.80 23.21 118 ILE E CA 1
ATOM 6507 C CA B ILE E 1 116 ? 61.401 1.773 7.554 0.20 19.46 118 ILE E CA 1
ATOM 6508 C C . ILE E 1 116 ? 61.240 0.268 7.780 1.00 20.81 118 ILE E C 1
ATOM 6509 O O . ILE E 1 116 ? 60.113 -0.207 7.947 1.00 21.12 118 ILE E O 1
ATOM 6518 N N . LEU E 1 117 ? 62.358 -0.460 7.780 1.00 19.26 119 LEU E N 1
ATOM 6519 C CA . LEU E 1 117 ? 62.377 -1.894 8.062 1.00 18.09 119 LEU E CA 1
ATOM 6520 C C . LEU E 1 117 ? 63.100 -2.148 9.360 1.00 17.79 119 LEU E C 1
ATOM 6521 O O . LEU E 1 117 ? 64.272 -1.789 9.503 1.00 17.82 119 LEU E O 1
ATOM 6526 N N . GLY E 1 118 ? 62.414 -2.810 10.289 1.00 18.35 120 GLY E N 1
ATOM 6527 C CA . GLY E 1 118 ? 63.025 -3.317 11.508 1.00 18.30 120 GLY E CA 1
ATOM 6528 C C . GLY E 1 118 ? 63.396 -4.766 11.299 1.00 17.76 120 GLY E C 1
ATOM 6529 O O . GLY E 1 118 ? 62.549 -5.652 11.374 1.00 18.48 120 GLY E O 1
ATOM 6530 N N . ASN E 1 119 ? 64.665 -5.002 10.972 1.00 16.05 121 ASN E N 1
ATOM 6531 C CA . ASN E 1 119 ? 65.139 -6.327 10.605 1.00 15.34 121 ASN E CA 1
ATOM 6532 C C . ASN E 1 119 ? 65.611 -7.154 11.804 1.00 15.89 121 ASN E C 1
ATOM 6533 O O . ASN E 1 119 ? 65.811 -6.631 12.905 1.00 15.51 121 ASN E O 1
ATOM 6538 N N . LYS E 1 120 ? 65.741 -8.457 11.559 1.00 16.21 122 LYS E N 1
ATOM 6539 C CA . LYS E 1 120 ? 66.134 -9.473 12.541 1.00 16.30 122 LYS E CA 1
ATOM 6540 C C . LYS E 1 120 ? 65.010 -9.749 13.530 1.00 17.54 122 LYS E C 1
ATOM 6541 O O . LYS E 1 120 ? 65.264 -10.051 14.708 1.00 18.23 122 LYS E O 1
ATOM 6547 N N . CYS E 1 121 ? 63.767 -9.678 13.046 1.00 18.34 123 CYS E N 1
ATOM 6548 C CA . CYS E 1 121 ? 62.606 -9.895 13.922 1.00 19.49 123 CYS E CA 1
ATOM 6549 C C . CYS E 1 121 ? 62.458 -11.359 14.361 1.00 19.90 123 CYS E C 1
ATOM 6550 O O . CYS E 1 121 ? 61.574 -11.684 15.160 1.00 21.51 123 CYS E O 1
ATOM 6553 N N . ASP E 1 122 ? 63.309 -12.242 13.835 1.00 19.17 124 ASP E N 1
ATOM 6554 C CA . ASP E 1 122 ? 63.416 -13.644 14.305 1.00 19.49 124 ASP E CA 1
ATOM 6555 C C . ASP E 1 122 ? 64.176 -13.774 15.627 1.00 20.96 124 ASP E C 1
ATOM 6556 O O . ASP E 1 122 ? 64.121 -14.833 16.275 1.00 22.51 124 ASP E O 1
ATOM 6561 N N . VAL E 1 123 ? 64.876 -12.719 16.035 1.00 22.20 125 VAL E N 1
ATOM 6562 C CA . VAL E 1 123 ? 65.694 -12.742 17.246 1.00 23.41 125 VAL E CA 1
ATOM 6563 C C . VAL E 1 123 ? 64.978 -12.013 18.403 1.00 25.23 125 VAL E C 1
ATOM 6564 O O . VAL E 1 123 ? 65.522 -11.099 19.023 1.00 24.34 125 VAL E O 1
ATOM 6568 N N . ASN E 1 124 ? 63.754 -12.446 18.694 1.00 28.33 126 ASN E N 1
ATOM 6569 C CA . ASN E 1 124 ? 62.946 -11.821 19.760 1.00 30.88 126 ASN E CA 1
ATOM 6570 C C . ASN E 1 124 ? 63.614 -11.911 21.139 1.00 31.42 126 ASN E C 1
ATOM 6571 O O . ASN E 1 124 ? 63.486 -10.998 21.963 1.00 31.50 126 ASN E O 1
ATOM 6576 N N . ASP E 1 125 ? 64.320 -13.021 21.352 1.00 32.00 127 ASP E N 1
ATOM 6577 C CA . ASP E 1 125 ? 65.295 -13.233 22.440 1.00 33.30 127 ASP E CA 1
ATOM 6578 C C . ASP E 1 125 ? 66.153 -12.035 22.846 1.00 31.33 127 ASP E C 1
ATOM 6579 O O . ASP E 1 125 ? 66.453 -11.849 24.024 1.00 31.62 127 ASP E O 1
ATOM 6584 N N . LYS E 1 126 ? 66.589 -11.257 21.861 1.00 28.43 128 LYS E N 1
ATOM 6585 C CA . LYS E 1 126 ? 67.553 -10.193 22.082 1.00 27.51 128 LYS E CA 1
ATOM 6586 C C . LYS E 1 126 ? 66.978 -8.852 21.654 1.00 26.04 128 LYS E C 1
ATOM 6587 O O . LYS E 1 126 ? 67.721 -7.885 21.464 1.00 25.45 128 LYS E O 1
ATOM 6593 N N . ARG E 1 127 ? 65.656 -8.785 21.518 1.00 25.32 129 ARG E N 1
ATOM 6594 C CA . ARG E 1 127 ? 65.003 -7.556 21.063 1.00 25.58 129 ARG E CA 1
ATOM 6595 C C . ARG E 1 127 ? 65.320 -6.369 21.987 1.00 26.31 129 ARG E C 1
ATOM 6596 O O . ARG E 1 127 ? 65.256 -6.489 23.217 1.00 27.20 129 ARG E O 1
ATOM 6604 N N . GLN E 1 128 ? 65.662 -5.228 21.386 1.00 26.26 130 GLN E N 1
ATOM 6605 C CA . GLN E 1 128 ? 65.906 -3.971 22.125 1.00 27.17 130 GLN E CA 1
ATOM 6606 C C . GLN E 1 128 ? 64.914 -2.872 21.751 1.00 27.59 130 GLN E C 1
ATOM 6607 O O . GLN E 1 128 ? 64.803 -1.880 22.475 1.00 28.91 130 GLN E O 1
ATOM 6613 N N . VAL E 1 129 ? 64.189 -3.052 20.647 1.00 27.41 131 VAL E N 1
ATOM 6614 C CA . VAL E 1 129 ? 63.232 -2.062 20.162 1.00 27.79 131 VAL E CA 1
ATOM 6615 C C . VAL E 1 129 ? 61.883 -2.702 19.926 1.00 28.37 131 VAL E C 1
ATOM 6616 O O . VAL E 1 129 ? 61.762 -3.580 19.094 1.00 28.25 131 VAL E O 1
ATOM 6620 N N . SER E 1 130 ? 60.859 -2.267 20.658 1.00 29.39 132 SER E N 1
ATOM 6621 C CA . SER E 1 130 ? 59.526 -2.821 20.454 1.00 30.39 132 SER E CA 1
ATOM 6622 C C . SER E 1 130 ? 58.978 -2.490 19.071 1.00 30.81 132 SER E C 1
ATOM 6623 O O . SER E 1 130 ? 59.370 -1.486 18.459 1.00 30.81 132 SER E O 1
ATOM 6626 N N . LYS E 1 131 ? 58.077 -3.339 18.584 1.00 31.84 133 LYS E N 1
ATOM 6627 C CA . LYS E 1 131 ? 57.417 -3.132 17.300 1.00 33.85 133 LYS E CA 1
ATOM 6628 C C . LYS E 1 131 ? 56.692 -1.794 17.255 1.00 34.38 133 LYS E C 1
ATOM 6629 O O . LYS E 1 131 ? 56.659 -1.125 16.226 1.00 33.54 133 LYS E O 1
ATOM 6635 N N . GLU E 1 132 ? 56.108 -1.408 18.383 1.00 35.94 134 GLU E N 1
ATOM 6636 C CA . GLU E 1 132 ? 55.315 -0.191 18.442 1.00 37.78 134 GLU E CA 1
ATOM 6637 C C . GLU E 1 132 ? 56.169 1.069 18.334 1.00 37.30 134 GLU E C 1
ATOM 6638 O O . GLU E 1 132 ? 55.724 2.059 17.760 1.00 36.53 134 GLU E O 1
ATOM 6644 N N . ARG E 1 133 ? 57.388 1.029 18.874 1.00 36.76 135 ARG E N 1
ATOM 6645 C CA . ARG E 1 133 ? 58.323 2.151 18.739 1.00 36.76 135 ARG E CA 1
ATOM 6646 C C . ARG E 1 133 ? 58.724 2.362 17.293 1.00 34.82 135 ARG E C 1
ATOM 6647 O O . ARG E 1 133 ? 58.881 3.494 16.851 1.00 33.66 135 ARG E O 1
ATOM 6655 N N . GLY E 1 134 ? 58.926 1.268 16.570 1.00 33.17 136 GLY E N 1
ATOM 6656 C CA . GLY E 1 134 ? 59.173 1.348 15.135 1.00 32.57 136 GLY E CA 1
ATOM 6657 C C . GLY E 1 134 ? 57.970 1.924 14.420 1.00 33.12 136 GLY E C 1
ATOM 6658 O O . GLY E 1 134 ? 58.108 2.779 13.539 1.00 32.08 136 GLY E O 1
ATOM 6659 N N . GLU E 1 135 ? 56.783 1.476 14.828 1.00 34.23 137 GLU E N 1
ATOM 6660 C CA . GLU E 1 135 ? 55.536 1.905 14.202 1.00 36.13 137 GLU E CA 1
ATOM 6661 C C . GLU E 1 135 ? 55.327 3.401 14.407 1.00 36.33 137 GLU E C 1
ATOM 6662 O O . GLU E 1 135 ? 54.862 4.104 13.502 1.00 35.37 137 GLU E O 1
ATOM 6668 N N . LYS E 1 136 ? 55.705 3.889 15.584 1.00 37.46 138 LYS E N 1
ATOM 6669 C CA . LYS E 1 136 ? 55.521 5.292 15.911 1.00 39.43 138 LYS E CA 1
ATOM 6670 C C . LYS E 1 136 ? 56.515 6.169 15.155 1.00 37.89 138 LYS E C 1
ATOM 6671 O O . LYS E 1 136 ? 56.166 7.263 14.710 1.00 37.74 138 LYS E O 1
ATOM 6677 N N . LEU E 1 137 ? 57.751 5.692 15.012 1.00 35.75 139 LEU E N 1
ATOM 6678 C CA . LEU E 1 137 ? 58.770 6.439 14.271 1.00 34.86 139 LEU E CA 1
ATOM 6679 C C . LEU E 1 137 ? 58.320 6.654 12.834 1.00 34.29 139 LEU E C 1
ATOM 6680 O O . LEU E 1 137 ? 58.386 7.775 12.326 1.00 33.66 139 LEU E O 1
ATOM 6685 N N . ALA E 1 138 ? 57.833 5.591 12.199 1.00 33.72 140 ALA E N 1
ATOM 6686 C CA . ALA E 1 138 ? 57.285 5.679 10.848 1.00 34.69 140 ALA E CA 1
ATOM 6687 C C . ALA E 1 138 ? 56.093 6.633 10.775 1.00 36.84 140 ALA E C 1
ATOM 6688 O O . ALA E 1 138 ? 55.959 7.413 9.826 1.00 36.55 140 ALA E O 1
ATOM 6690 N N . LEU E 1 139 ? 55.223 6.571 11.775 1.00 39.51 141 LEU E N 1
ATOM 6691 C CA . LEU E 1 139 ? 54.054 7.447 11.794 1.00 41.42 141 LEU E CA 1
ATOM 6692 C C . LEU E 1 139 ? 54.479 8.907 11.852 1.00 41.75 141 LEU E C 1
ATOM 6693 O O . LEU E 1 139 ? 53.937 9.732 11.118 1.00 42.30 141 LEU E O 1
ATOM 6698 N N . ASP E 1 140 ? 55.450 9.220 12.710 1.00 41.58 142 ASP E N 1
ATOM 6699 C CA . ASP E 1 140 ? 55.976 10.586 12.827 1.00 41.99 142 ASP E CA 1
ATOM 6700 C C . ASP E 1 140 ? 56.447 11.147 11.480 1.00 40.95 142 ASP E C 1
ATOM 6701 O O . ASP E 1 140 ? 56.274 12.332 11.188 1.00 41.48 142 ASP E O 1
ATOM 6706 N N . TYR E 1 141 ? 57.063 10.302 10.668 1.00 39.18 143 TYR E N 1
ATOM 6707 C CA . TYR E 1 141 ? 57.588 10.750 9.386 1.00 38.06 143 TYR E CA 1
ATOM 6708 C C . TYR E 1 141 ? 56.591 10.540 8.259 1.00 38.06 143 TYR E C 1
ATOM 6709 O O . TYR E 1 141 ? 56.861 10.889 7.109 1.00 37.49 143 TYR E O 1
ATOM 6718 N N . GLY E 1 142 ? 55.441 9.967 8.591 1.00 38.32 144 GLY E N 1
ATOM 6719 C CA . GLY E 1 142 ? 54.387 9.723 7.619 1.00 38.67 144 GLY E CA 1
ATOM 6720 C C . GLY E 1 142 ? 54.719 8.671 6.586 1.00 37.94 144 GLY E C 1
ATOM 6721 O O . GLY E 1 142 ? 54.298 8.779 5.437 1.00 38.30 144 GLY E O 1
ATOM 6722 N N . ILE E 1 143 ? 55.460 7.642 6.993 1.00 36.27 145 ILE E N 1
ATOM 6723 C CA . ILE E 1 143 ? 55.867 6.592 6.069 1.00 34.39 145 ILE E CA 1
ATOM 6724 C C . ILE E 1 143 ? 55.569 5.212 6.628 1.00 33.85 145 ILE E C 1
ATOM 6725 O O . ILE E 1 143 ? 55.260 5.064 7.819 1.00 34.06 145 ILE E O 1
ATOM 6730 N N . LYS E 1 144 ? 55.652 4.213 5.753 1.00 32.10 146 LYS E N 1
ATOM 6731 C CA . LYS E 1 144 ? 55.324 2.842 6.117 1.00 31.58 146 LYS E CA 1
ATOM 6732 C C . LYS E 1 144 ? 56.431 2.166 6.893 1.00 30.68 146 LYS E C 1
ATOM 6733 O O . LYS E 1 144 ? 57.599 2.574 6.846 1.00 29.35 146 LYS E O 1
ATOM 6739 N N . PHE E 1 145 ? 56.026 1.131 7.616 1.00 29.75 147 PHE E N 1
ATOM 6740 C CA . PHE E 1 145 ? 56.910 0.372 8.465 1.00 29.06 147 PHE E CA 1
ATOM 6741 C C . PHE E 1 145 ? 56.556 -1.111 8.417 1.00 28.21 147 PHE E C 1
ATOM 6742 O O . PHE E 1 145 ? 55.374 -1.481 8.402 1.00 28.63 147 PHE E O 1
ATOM 6750 N N . MET E 1 146 ? 57.590 -1.953 8.404 1.00 26.31 148 MET E N 1
ATOM 6751 C CA . MET E 1 146 ? 57.435 -3.400 8.559 1.00 26.54 148 MET E CA 1
ATOM 6752 C C . MET E 1 146 ? 58.597 -3.957 9.361 1.00 24.38 148 MET E C 1
ATOM 6753 O O . MET E 1 146 ? 59.733 -3.496 9.197 1.00 23.27 148 MET E O 1
ATOM 6758 N N . GLU E 1 147 ? 58.329 -4.968 10.189 1.00 23.26 149 GLU E N 1
ATOM 6759 C CA . GLU E 1 147 ? 59.402 -5.803 10.735 1.00 22.43 149 GLU E CA 1
ATOM 6760 C C . GLU E 1 147 ? 59.694 -6.942 9.781 1.00 21.45 149 GLU E C 1
ATOM 6761 O O . GLU E 1 147 ? 58.788 -7.574 9.231 1.00 21.74 149 GLU E O 1
ATOM 6767 N N . THR E 1 148 ? 60.983 -7.184 9.563 1.00 19.00 150 THR E N 1
ATOM 6768 C CA . THR E 1 148 ? 61.428 -8.163 8.601 1.00 18.15 150 THR E CA 1
ATOM 6769 C C . THR E 1 148 ? 62.417 -9.130 9.221 1.00 16.82 150 THR E C 1
ATOM 6770 O O . THR E 1 148 ? 62.998 -8.867 10.260 1.00 16.67 150 THR E O 1
ATOM 6774 N N . SER E 1 149 ? 62.557 -10.275 8.578 1.00 16.01 151 SER E N 1
ATOM 6775 C CA . SER E 1 149 ? 63.662 -11.176 8.858 1.00 14.95 151 SER E CA 1
ATOM 6776 C C . SER E 1 149 ? 64.171 -11.723 7.551 1.00 14.10 151 SER E C 1
ATOM 6777 O O . SER E 1 149 ? 63.479 -12.501 6.879 1.00 15.42 151 SER E O 1
ATOM 6780 N N . ALA E 1 150 ? 65.412 -11.369 7.197 1.00 12.75 152 ALA E N 1
ATOM 6781 C CA . ALA E 1 150 ? 66.060 -12.034 6.071 1.00 12.72 152 ALA E CA 1
ATOM 6782 C C . ALA E 1 150 ? 66.242 -13.508 6.360 1.00 12.78 152 ALA E C 1
ATOM 6783 O O . ALA E 1 150 ? 66.191 -14.332 5.464 1.00 13.74 152 ALA E O 1
ATOM 6785 N N . LYS E 1 151 ? 66.518 -13.846 7.615 1.00 13.02 153 LYS E N 1
ATOM 6786 C CA . LYS E 1 151 ? 66.835 -15.226 7.963 1.00 13.92 153 LYS E CA 1
ATOM 6787 C C . LYS E 1 151 ? 65.615 -16.137 7.913 1.00 14.97 153 LYS E C 1
ATOM 6788 O O . LYS E 1 151 ? 65.664 -17.189 7.280 1.00 16.10 153 LYS E O 1
ATOM 6794 N N . ALA E 1 152 ? 64.533 -15.714 8.561 1.00 16.79 154 ALA E N 1
ATOM 6795 C CA . ALA E 1 152 ? 63.302 -16.503 8.654 1.00 18.73 154 ALA E CA 1
ATOM 6796 C C . ALA E 1 152 ? 62.366 -16.269 7.472 1.00 20.23 154 ALA E C 1
ATOM 6797 O O . ALA E 1 152 ? 61.362 -16.954 7.346 1.00 21.74 154 ALA E O 1
ATOM 6799 N N . ASN E 1 153 ? 62.709 -15.309 6.611 1.00 20.24 155 ASN E N 1
ATOM 6800 C CA . ASN E 1 153 ? 61.896 -14.948 5.455 1.00 21.32 155 ASN E CA 1
ATOM 6801 C C . ASN E 1 153 ? 60.548 -14.391 5.860 1.00 21.77 155 ASN E C 1
ATOM 6802 O O . ASN E 1 153 ? 59.480 -14.936 5.510 1.00 23.47 155 ASN E O 1
ATOM 6807 N N . ILE E 1 154 ? 60.609 -13.289 6.590 1.00 21.57 156 ILE E N 1
ATOM 6808 C CA . ILE E 1 154 ? 59.430 -12.569 7.030 1.00 21.88 156 ILE E CA 1
ATOM 6809 C C . ILE E 1 154 ? 59.423 -11.163 6.438 1.00 21.30 156 ILE E C 1
ATOM 6810 O O . ILE E 1 154 ? 60.368 -10.395 6.637 1.00 21.05 156 ILE E O 1
ATOM 6815 N N . ASN E 1 155 ? 58.358 -10.857 5.696 1.00 21.67 157 ASN E N 1
ATOM 6816 C CA . ASN E 1 155 ? 58.081 -9.528 5.131 1.00 21.97 157 ASN E CA 1
ATOM 6817 C C . ASN E 1 155 ? 59.100 -8.964 4.149 1.00 21.41 157 ASN E C 1
ATOM 6818 O O . ASN E 1 155 ? 59.032 -7.779 3.803 1.00 21.81 157 ASN E O 1
ATOM 6823 N N . VAL E 1 156 ? 60.012 -9.787 3.656 1.00 20.60 158 VAL E N 1
ATOM 6824 C CA . VAL E 1 156 ? 61.016 -9.246 2.732 1.00 19.64 158 VAL E CA 1
ATOM 6825 C C . VAL E 1 156 ? 60.369 -8.978 1.373 1.00 21.46 158 VAL E C 1
ATOM 6826 O O . VAL E 1 156 ? 60.445 -7.868 0.849 1.00 20.76 158 VAL E O 1
ATOM 6830 N N . GLU E 1 157 ? 59.684 -9.983 0.838 1.00 23.33 159 GLU E N 1
ATOM 6831 C CA . GLU E 1 157 ? 58.939 -9.837 -0.405 1.00 25.82 159 GLU E CA 1
ATOM 6832 C C . GLU E 1 157 ? 57.907 -8.720 -0.261 1.00 25.62 159 GLU E C 1
ATOM 6833 O O . GLU E 1 157 ? 57.778 -7.860 -1.130 1.00 24.56 159 GLU E O 1
ATOM 6839 N N . ASN E 1 158 ? 57.183 -8.727 0.852 1.00 25.81 160 ASN E N 1
ATOM 6840 C CA . ASN E 1 158 ? 56.165 -7.717 1.115 1.00 26.69 160 ASN E CA 1
ATOM 6841 C C . ASN E 1 158 ? 56.744 -6.300 1.078 1.00 26.02 160 ASN E C 1
ATOM 6842 O O . ASN E 1 158 ? 56.146 -5.393 0.493 1.00 25.89 160 ASN E O 1
ATOM 6847 N N . ALA E 1 159 ? 57.915 -6.117 1.696 1.00 24.38 161 ALA E N 1
ATOM 6848 C CA . ALA E 1 159 ? 58.534 -4.797 1.810 1.00 23.77 161 ALA E CA 1
ATOM 6849 C C . ALA E 1 159 ? 58.804 -4.221 0.438 1.00 23.50 161 ALA E C 1
ATOM 6850 O O . ALA E 1 159 ? 58.441 -3.092 0.152 1.00 23.36 161 ALA E O 1
ATOM 6852 N N . PHE E 1 160 ? 59.449 -5.012 -0.406 1.00 22.96 162 PHE E N 1
ATOM 6853 C CA . PHE E 1 160 ? 59.847 -4.544 -1.729 1.00 22.88 162 PHE E CA 1
ATOM 6854 C C . PHE E 1 160 ? 58.652 -4.364 -2.649 1.00 24.06 162 PHE E C 1
ATOM 6855 O O . PHE E 1 160 ? 58.603 -3.415 -3.419 1.00 24.18 162 PHE E O 1
ATOM 6863 N N . PHE E 1 161 ? 57.689 -5.271 -2.565 1.00 24.64 163 PHE E N 1
ATOM 6864 C CA . PHE E 1 161 ? 56.510 -5.156 -3.435 1.00 26.54 163 PHE E CA 1
ATOM 6865 C C . PHE E 1 161 ? 55.677 -3.968 -3.011 1.00 27.63 163 PHE E C 1
ATOM 6866 O O . PHE E 1 161 ? 55.123 -3.272 -3.865 1.00 28.58 163 PHE E O 1
ATOM 6874 N N . THR E 1 162 ? 55.584 -3.734 -1.708 1.00 27.92 164 THR E N 1
ATOM 6875 C CA . THR E 1 162 ? 54.858 -2.578 -1.190 1.00 28.95 164 THR E CA 1
ATOM 6876 C C . THR E 1 162 ? 55.501 -1.270 -1.637 1.00 28.32 164 THR E C 1
ATOM 6877 O O . THR E 1 162 ? 54.823 -0.396 -2.167 1.00 28.98 164 THR E O 1
ATOM 6881 N N . LEU E 1 163 ? 56.816 -1.146 -1.443 1.00 26.51 165 LEU E N 1
ATOM 6882 C CA . LEU E 1 163 ? 57.540 0.040 -1.885 1.00 25.43 165 LEU E CA 1
ATOM 6883 C C . LEU E 1 163 ? 57.381 0.264 -3.387 1.00 25.88 165 LEU E C 1
ATOM 6884 O O . LEU E 1 163 ? 57.119 1.385 -3.819 1.00 25.76 165 LEU E O 1
ATOM 6889 N N . ALA E 1 164 ? 57.512 -0.795 -4.179 1.00 26.84 166 ALA E N 1
ATOM 6890 C CA . ALA E 1 164 ? 57.397 -0.673 -5.626 1.00 27.74 166 ALA E CA 1
ATOM 6891 C C . ALA E 1 164 ? 55.980 -0.273 -6.018 1.00 29.85 166 ALA E C 1
ATOM 6892 O O . ALA E 1 164 ? 55.806 0.573 -6.884 1.00 29.98 166 ALA E O 1
ATOM 6894 N N . ARG E 1 165 ? 55.014 -0.833 -5.338 1.0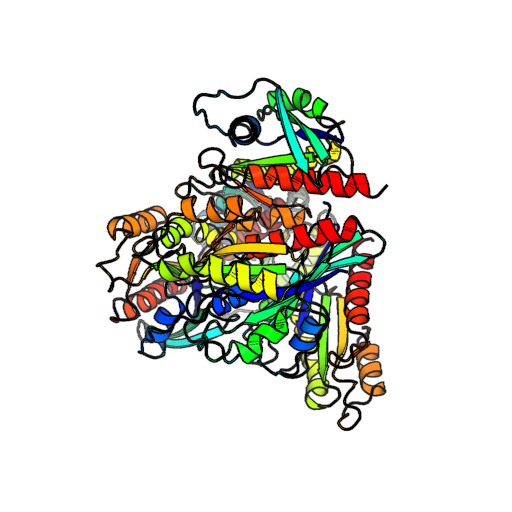0 31.21 167 ARG E N 1
ATOM 6895 C CA . ARG E 1 165 ? 53.636 -0.467 -5.646 1.00 33.47 167 ARG E CA 1
ATOM 6896 C C . ARG E 1 165 ? 53.392 0.984 -5.355 1.00 33.77 167 ARG E C 1
ATOM 6897 O O . ARG E 1 165 ? 52.692 1.641 -6.105 1.00 34.37 167 ARG E O 1
ATOM 6905 N N . ASP E 1 166 ? 53.919 1.491 -4.275 1.00 33.86 168 ASP E N 1
ATOM 6906 C CA . ASP E 1 166 ? 53.721 2.885 -3.892 1.00 34.82 168 ASP E CA 1
ATOM 6907 C C . ASP E 1 166 ? 54.437 3.841 -4.851 1.00 34.67 168 ASP E C 1
ATOM 6908 O O . ASP E 1 166 ? 53.906 4.892 -5.211 1.00 34.34 168 ASP E O 1
ATOM 6913 N N . ILE E 1 167 ? 55.636 3.482 -5.286 1.00 34.00 169 ILE E N 1
ATOM 6914 C CA . ILE E 1 167 ? 56.318 4.269 -6.310 1.00 34.21 169 ILE E CA 1
ATOM 6915 C C . ILE E 1 167 ? 55.484 4.318 -7.598 1.00 35.99 169 ILE E C 1
ATOM 6916 O O . ILE E 1 167 ? 55.306 5.389 -8.193 1.00 36.17 169 ILE E O 1
ATOM 6921 N N . LYS E 1 168 ? 54.977 3.162 -8.021 1.00 37.61 170 LYS E N 1
ATOM 6922 C CA . LYS E 1 168 ? 54.236 3.057 -9.279 1.00 39.19 170 LYS E CA 1
ATOM 6923 C C . LYS E 1 168 ? 52.934 3.858 -9.234 1.00 40.72 170 LYS E C 1
ATOM 6924 O O . LYS E 1 168 ? 52.546 4.461 -10.236 1.00 39.80 170 LYS E O 1
ATOM 6930 N N . ALA E 1 169 ? 52.282 3.881 -8.074 1.00 42.33 171 ALA E N 1
ATOM 6931 C CA . ALA E 1 169 ? 51.027 4.623 -7.911 1.00 45.14 171 ALA E CA 1
ATOM 6932 C C . ALA E 1 169 ? 51.246 6.132 -7.991 1.00 47.80 171 ALA E C 1
ATOM 6933 O O . ALA E 1 169 ? 50.382 6.859 -8.481 1.00 47.78 171 ALA E O 1
ATOM 6935 N N . LYS E 1 170 ? 52.393 6.598 -7.508 1.00 50.88 172 LYS E N 1
ATOM 6936 C CA . LYS E 1 170 ? 52.758 8.010 -7.608 1.00 54.25 172 LYS E CA 1
ATOM 6937 C C . LYS E 1 170 ? 53.037 8.346 -9.073 1.00 56.35 172 LYS E C 1
ATOM 6938 O O . LYS E 1 170 ? 52.583 9.363 -9.595 1.00 56.67 172 LYS E O 1
ATOM 6944 N N . MET E 1 171 ? 53.774 7.455 -9.724 1.00 58.98 173 MET E N 1
ATOM 6945 C CA . MET E 1 171 ? 54.174 7.604 -11.116 1.00 61.56 173 MET E CA 1
ATOM 6946 C C . MET E 1 171 ? 52.990 7.582 -12.081 1.00 64.08 173 MET E C 1
ATOM 6947 O O . MET E 1 171 ? 52.979 8.311 -13.070 1.00 64.48 173 MET E O 1
ATOM 6952 N N . ASP E 1 172 ? 52.003 6.742 -11.788 1.00 66.84 174 ASP E N 1
ATOM 6953 C CA . ASP E 1 172 ? 50.873 6.525 -12.693 1.00 69.19 174 ASP E CA 1
ATOM 6954 C C . ASP E 1 172 ? 49.836 7.654 -12.669 1.00 72.10 174 ASP E C 1
ATOM 6955 O O . ASP E 1 172 ? 49.015 7.757 -13.586 1.00 72.85 174 ASP E O 1
ATOM 6960 N N . LYS E 1 173 ? 49.866 8.493 -11.635 1.00 74.50 175 LYS E N 1
ATOM 6961 C CA . LYS E 1 173 ? 49.015 9.681 -11.611 1.00 76.82 175 LYS E CA 1
ATOM 6962 C C . LYS E 1 173 ? 49.580 10.706 -12.593 1.00 78.04 175 LYS E C 1
ATOM 6963 O O . LYS E 1 173 ? 48.934 11.020 -13.593 1.00 78.76 175 LYS E O 1
ATOM 6969 N N . LYS E 1 174 ? 50.787 11.201 -12.319 1.00 78.68 176 LYS E N 1
ATOM 6970 C CA . LYS E 1 174 ? 51.537 12.024 -13.274 1.00 79.14 176 LYS E CA 1
ATOM 6971 C C . LYS E 1 174 ? 50.737 13.221 -13.785 1.00 80.06 176 LYS E C 1
ATOM 6972 O O . LYS E 1 174 ? 50.180 13.185 -14.887 1.00 80.73 176 LYS E O 1
#

Radius of gyration: 30.25 Å; Cα contacts (8 Å, |Δi|>4): 1759; chains: 5; bounding box: 97×63×70 Å

GO terms:
  GO:0097730 non-motile cilium (C, IDA)
  GO:0005813 centrosome (C, IDA)
  GO:0005929 cilium (C, IDA)
  GO:0005525 GTP binding (F, IDA)
  GO:0045335 phagocytic vesicle (C, IDA)
  GO:0055038 recycling endosome membrane (C, IDA)
  GO:0010008 endosome membrane (C, IDA)
  GO:0030496 midbody (C, IDA)
  GO:0003925 G protein activity (F, IDA)
  GO:0019003 GDP binding (F, IDA)
  GO:0010506 regulation of autophagy (P, IMP)
  GO:0060271 cilium assembly (P, IMP)
  GO:0007030 Golgi organization (P, IMP)
  GO:0005515 protein binding (F, IPI)
  GO:0032588 trans-Golgi network membrane (C, TAS)
  GO:0000139 Golgi membrane (C, TAS)
  GO:0055038 recycling endosome membrane (C, TAS)
  GO:0005829 cytosol (C, TAS)
  GO:0060271 cilium assembly (P, IDA)
  GO:0048210 Golgi vesicle fusion to target membrane (P, IDA)

Organism: Homo sapiens (NCBI:txid9606)

Foldseek 3Di:
DAEAEEEEDFAQPLQSVLLVCCVQVVDGDPDRDFFDDKAWDWDWDADPNDTYIYTYMYHGNDDPCVVVCLQVQARHQEYEYTGEQLDVVRVVCSVVVVVSNCVRYDVNRAYEYEHEPVVPVVRGDHDPVNQVVVCVVVVHYYDYAYSHVGRCSVVVVVVSVVVSVVVVVVD/DLQPEEFEEEEEFAQPLQLVLLVCCVQPVAGDPDRDFDDAWDWDWDWDDDPNHIYIYIYIYGGRDPVNLVVVLQPQARGQEYEYEGEQLDVVRVVCVVVVVVSCVVRYDPNRAYEYEHEPPVPVVRGDHDPVNQVVVCVVVVHYYDYAYSHVGRCSVVVVVVSVVVSVVVVVD/DAEAEEEEEFAWPLQQVLLVCCQAPVDGDPPDDQDDAKDWDWDWDQAPNDIYIYIYIYGGRDPVNPVRNLVRQARHQEYEYTGEQLDVVRVVCSVVVVVSSVVRHDPNRAYEYEHEPVVPVVRGDHDQVVQCVVQVVVVHYYDYYYSVVGGCSNVVVNVSVVVSVVVVVVD/DPDEEAEEEEEFAWPQQLVLLVCCQQPVDGDPPDDFDDAKDWGWDWDADPNDIYIYIYIYGGRDPVNVVSNLVSQARHQEYEYTGEQLDVVRVVCSVVVVVSNCVRHDPPRAYEYEHEPVVPVVRGDHDPVNQVVVCVVVVHYYDYYYSHVGGCSNVVVVVSRVVSVVVVVVD/DEEAEEEEDFAWPLQLVLLVCCVQPVAGDPPDDQDDQKDWDWDWDDDPNDIYIYIYIYGGRDPVNVVSVLVRLVRHQEYEQTGEQLDPVRVVCSVVVLVSCVVRDDVPHAYEYEHEPVVPVVRGDHDPVNQVVVCVVSVHYYDYAYSHVGGCSNVVVVVRSVVSVVVVVVD

CATH classification: 3.40.50.300

Sequence (859 aa):
DYLFKLLLIGDSGVGKTCVLFRFSEDAFNSTFISTIGIDFKIRTIELDGKRIKLQIWDTAGQERFRTITTAYYRGAMGIMLVYDITNEKSFDNIRNWIIRRNIEEHASADVEKMILGNKCDVNDKRQVSKERGEKLALDYGIKFMETSAKANINVENAFFTLARDIKAKMDKKGSHDYLFKLLLIGDSGVGKTCVLFRFSSEDAFNSTFISTIGIIDFKIRTIELDGKRIKLQIWDTAGQERFRTIITTAYYRGAMGIMLVYDITNEKSFDNIRNWIRNIEEHASADVEKMILGNKCDVNDKRQVSKERGEKLALDYGIKFMETSAKANINVENAFFTLARDIKAKMDKDYLFKLLLIGDSGVGKTCVLFRFSSEDAFNSTFISTIGIDFKIRTIEELDGKRIKLQIWDTAGQERFRTITTAYYRGAMGIMLVYDITNEKSFDNIRNWIRNIEEHASADVEKMILGNKCDVNDKRQVSKERGEEKLALDYGIKFMETSAKANINVENAFFTLARDIKAKMDKKSHDYLFKLLLLIGDSGVGKTCVLFRFSEDAFNSTFISSTIGIDFKIRTIELDGKRIKLQIWDTAGQERFRTITTAYYRGAMGIMLVYDITNEKSFDNIRNWIRNIEEHASADVEKMILGNKCDVNDKRQVSKERGEEKLALDYGIKFMETSAKANINVENAFFTLARDIKAKMDKKDYLFKLLLIGDSGVGKTCVLFRFSEDAFNSTFISTIGIDFKIRTIELDGKRIKLQIWDTAGQERFRTITTAYYRGAMGIMLVYDITNEKSFDNIRNWIRNIEEHASADVEKMIILGNKCDVNDKRQVSKERGEKLALDYGIKFMETSAKANINVENAFFTLARDIKAKMDKK

Solvent-accessible surface area: 39160 Å² total; per-residue (Å²): 158,43,85,0,65,1,7,1,10,1,16,47,22,2,15,12,61,28,0,5,67,36,5,30,86,101,36,70,83,103,64,46,87,13,38,111,22,3,45,25,71,72,67,46,9,119,14,121,60,105,158,0,95,0,26,0,27,13,24,26,5,51,86,68,20,40,33,22,33,12,21,15,11,151,45,9,54,0,0,0,0,0,0,8,0,29,63,48,118,3,13,36,44,0,43,16,16,4,51,2,2,84,54,49,12,48,98,77,8,43,49,1,0,0,0,4,66,20,56,46,93,113,121,75,107,0,42,105,133,100,0,76,118,5,2,128,81,57,70,25,99,37,23,12,0,0,4,125,54,80,69,54,2,76,64,0,0,42,13,2,0,109,35,8,12,56,106,84,75,177,116,47,68,33,60,33,52,0,34,0,0,1,0,0,25,58,26,2,15,12,53,21,1,5,52,32,4,4,8,83,25,81,42,94,76,142,145,53,25,58,0,4,69,8,54,59,33,8,7,107,8,122,61,91,56,0,39,0,23,0,9,4,3,3,6,71,142,112,4,42,93,16,4,10,62,28,0,138,45,4,58,0,1,0,4,1,0,10,0,25,63,49,133,3,10,73,49,0,114,80,5,8,154,28,6,110,130,62,3,32,108,86,9,50,56,1,1,0,0,4,62,17,43,44,110,117,134,82,104,0,45,102,130,104,0,79,106,10,2,134,85,64,68,26,106,35,24,12,0,0,4,122,52,70,71,53,1,70,70,0,0,44,15,0,0,110,28,6,24,43,106,99,73,183,165,39,79,0,77,0,0,0,0,0,21,53,56,2,15,12,30,30,0,4,46,12,0,14,87,11,11,21,20,59,68,84,129,60,17,106,4,46,50,81,88,28,37,21,4,58,5,38,43,74,40,0,31,0,38,1,64,1,3,6,14,63,119,154,30,116,120,78,9,36,70,74,2,204,46,7,52,0,0,0,0,0,0,9,0,28,44,46,124,1,11,67,35,0,108,83,37,1,112,12,5,120,126,76,18,56,116,102,11,43,43,1,0,0,0,4,62,17,52,48,104,130,141,85,106,0,42,95,111,105,0,74,120,6,2,126,92,75,69,26,100,30,28,12,0,0,3,103,45,43,56,58,1,76,73,0,0,48,23,1,0,64,30,3,21,29,82,89,68,128,126,59,153,69,29,79,0,76,2,2,0,0,0,23,45,53,0,15,12,34,27,0,3,29,33,2,22,89,104,34,77,55,92,104,80,152,65,25,125,7,39,62,72,61,84,52,30,5,110,18,77,79,97,95,0,48,0,29,0,68,2,3,5,12,49,122,168,16,100,99,85,2,21,77,74,0,208,44,7,57,0,0,0,0,0,0,8,0,28,55,50,139,1,13,56,25,0,63,98,34,1,87,10,3,108,118,88,16,56,110,89,9,20,33,2,0,0,0,4,63,18,46,44,52,68,126,18,75,0,0,82,8,64,0,52,101,14,2,53,78,36,11,20,95,22,26,14,0,0,4,128,53,87,71,57,2,92,68,0,0,44,12,2,0,50,27,5,13,47,77,106,67,163,139,122,29,76,0,32,0,0,1,0,0,14,54,54,2,14,11,60,35,1,4,65,32,4,34,94,98,40,71,82,86,109,177,142,54,16,122,10,32,75,107,75,71,68,65,8,88,11,98,55,57,126,0,90,0,48,0,41,4,2,0,5,52,132,163,21,70,122,70,0,27,74,59,2,206,34,13,57,0,1,0,0,1,0,8,0,23,60,58,134,2,8,68,21,0,110,94,12,4,125,34,0,78,103,84,54,45,57,76,15,43,23,1,0,0,0,4,60,17,48,40,106,138,136,82,98,0,38,101,113,98,0,82,112,5,3,130,82,76,66,33,102,32,22,13,0,0,2,125,54,57,72,54,2,80,68,0,0,42,9,1,0,102,33,8,13,46,126,96,56,123,101

Nearest PDB structures (foldseek):
  9ikq-assembly1_B  TM=9.875E-01  e=6.730E-33  Homo sapiens
  4lhw-assembly2_B  TM=9.887E-01  e=6.318E-33  Homo sapiens
  6zsj-assembly1_A  TM=9.810E-01  e=5.931E-33  Homo sapiens
  6whe-assembly1_A  TM=9.871E-01  e=5.082E-32  Homo sapiens
  4rkf-assembly1_A  TM=9.826E-01  e=1.617E-25  Drosophila melanogaster

InterPro domains:
  IPR001806 Small GTPase [PF00071] (10-170)
  IPR001806 Small GTPase [PS51421] (1-207)
  IPR001806 Small GTPase [SM00174] (11-172)
  IPR005225 Small GTP-binding domain [TIGR00231] (7-162)
  IPR027417 P-loop containing nucleoside triphosphate hydrolase [G3DSA:3.40.50.300] (1-204)
  IPR027417 P-loop containing nucleoside triphosphate hydrolase [SSF52540] (4-182)
  IPR050305 Small GTPase superfamily, Rab [PTHR47980] (2-192)

B-factor: mean 23.62, std 11.57, range [6.26, 80.73]